Protein AF-0000000066070756 (afdb_homodimer)

Solvent-accessible surface area (backbone atoms only — not comparable to full-atom values): 64195 Å² total; per-residue (Å²): 118,47,70,47,94,26,40,27,36,36,36,75,38,71,83,49,89,42,40,27,37,40,35,33,30,82,46,12,38,65,76,23,54,91,57,69,54,12,52,45,41,47,48,52,62,68,34,62,69,79,60,70,85,28,34,50,68,54,70,49,67,43,58,51,22,30,37,39,36,25,20,44,32,84,90,62,39,43,61,67,54,24,48,50,47,56,48,52,41,48,29,56,95,73,32,76,57,58,79,76,59,65,69,57,51,53,35,50,37,40,20,34,34,26,36,47,51,45,38,50,40,63,65,57,62,61,37,61,70,47,29,66,66,66,43,34,40,62,48,59,33,48,60,70,52,67,81,41,48,69,60,48,52,51,48,52,31,54,53,51,69,61,58,31,8,59,35,31,39,33,39,26,29,70,84,49,72,65,54,50,50,53,45,46,60,43,61,46,65,35,45,62,59,70,92,70,89,79,80,81,82,78,69,87,60,55,29,31,35,34,33,33,73,36,58,39,43,31,41,36,34,41,38,71,81,41,71,50,41,53,53,45,50,53,52,43,37,73,42,26,55,60,41,49,70,50,74,56,91,84,44,32,23,46,29,44,49,26,75,48,68,66,61,46,52,32,39,74,52,40,40,23,38,78,75,74,82,81,61,76,86,71,80,63,80,88,65,53,67,66,56,51,53,48,48,43,37,76,36,65,83,56,82,60,61,67,51,60,50,46,61,60,42,60,73,40,80,55,35,58,58,47,43,41,49,35,46,51,51,20,61,74,69,41,34,28,34,34,41,39,58,37,81,63,90,60,65,33,80,45,62,42,90,83,63,51,70,27,30,75,44,56,57,68,71,77,61,66,83,85,52,71,52,80,39,68,61,84,75,50,57,52,47,69,86,40,76,47,77,40,41,56,84,42,63,57,37,62,62,51,49,49,51,29,60,75,66,69,35,58,73,45,76,50,68,65,25,37,36,38,47,43,32,68,44,72,67,54,48,49,54,46,70,67,21,67,50,31,49,50,42,52,59,72,36,50,48,64,47,50,60,51,54,54,48,28,42,72,76,42,80,54,50,61,66,58,51,55,54,36,70,78,39,67,85,68,86,70,81,81,63,91,67,86,82,84,77,58,78,61,38,77,33,68,35,29,27,84,46,37,21,35,32,36,40,42,38,39,94,83,48,46,72,64,54,52,53,48,50,44,50,53,38,30,67,69,24,48,22,58,57,64,49,73,39,56,65,48,89,43,31,35,36,38,37,29,48,20,90,43,36,66,60,53,47,54,51,48,55,69,72,34,76,34,24,36,37,36,39,26,39,63,42,96,59,74,39,62,80,61,61,75,82,78,86,80,84,77,84,124,117,46,69,47,96,25,41,29,36,37,36,75,38,69,82,49,90,43,39,29,36,40,36,33,30,81,46,11,38,66,76,24,55,92,59,68,54,11,52,45,42,49,48,53,61,68,34,63,69,80,58,70,86,29,35,51,70,54,70,49,68,44,57,51,21,30,36,39,37,24,21,44,33,86,91,62,40,44,61,66,54,24,49,51,46,57,48,52,42,46,28,55,95,74,30,76,57,58,80,77,58,65,70,58,50,52,36,49,35,40,20,33,34,26,36,48,52,44,39,48,37,61,65,58,62,61,38,62,68,47,30,65,66,66,44,34,39,62,48,60,34,48,60,69,54,68,80,41,49,69,59,48,52,52,49,51,30,54,53,50,68,61,59,32,7,59,36,32,40,34,39,24,28,72,82,48,71,66,55,50,50,55,44,45,59,43,62,45,66,34,44,61,59,70,91,70,88,80,80,81,82,76,69,86,59,55,28,30,34,34,32,35,73,36,57,38,40,32,40,35,34,40,38,72,80,42,71,51,41,53,52,43,50,52,53,44,38,72,44,27,55,60,41,49,71,50,74,56,91,86,43,32,24,46,28,44,50,26,76,46,68,67,62,45,51,32,40,76,51,38,39,23,40,76,73,73,82,82,62,77,86,70,80,62,82,89,65,54,68,67,57,50,51,48,47,46,37,76,35,66,82,58,82,60,62,67,52,60,51,48,58,52,45,66,70,64,51,68,39,58,58,52,45,42,50,37,46,52,51,18,60,74,69,44,32,27,35,32,41,38,58,37,81,64,91,61,66,33,81,44,63,42,92,83,63,51,67,27,31,78,41,58,58,70,72,78,60,65,84,83,53,71,52,79,41,68,60,85,76,52,56,52,46,69,86,42,77,47,78,41,40,57,84,41,67,59,35,61,61,52,49,48,52,28,60,76,67,69,34,57,72,44,77,51,69,64,25,37,35,37,48,44,35,68,44,72,68,53,48,50,53,48,70,68,22,67,51,33,48,50,41,51,60,71,39,52,48,64,46,49,60,50,51,52,48,28,42,72,74,40,81,52,48,63,67,59,54,55,52,36,71,78,37,70,85,71,83,69,81,82,60,92,66,87,83,84,77,57,51,78,38,76,32,66,34,29,27,85,47,36,23,36,32,36,40,40,38,39,96,82,48,46,71,64,54,51,52,49,49,43,51,55,37,30,67,69,26,48,21,58,57,64,50,73,40,58,65,47,89,44,32,35,36,38,38,28,48,20,90,43,34,67,60,50,48,55,51,48,55,70,72,35,76,30,25,35,36,36,39,24,38,63,41,96,60,74,40,61,81,62,62,75,81,81,87,78,84,77,84,126

Sequence (1180 aa):
MIVLSNGVRIFINSNMNKDIYLGIASFGFENDIGEILGIAHLLEHILISFDSSKFVANASTARKYMSFWCCSIKGKSNYIDSINTLISWFFNNNKLRDNFCLNDIKNHIKELENEYYFRNEVFHCMDVLTFLENGDLYNGGRIDMLNNLESVNNMLYNRMHKIIGPNIVIFVKELNKNCLMLIQNSFGTLPSCPMSFSFPNFSNIDGKIIMMPSPFYTVMIKVSLSISNVISIMCLFETYHLIDYETVGNDLYVTLSFVKESDYENFINGVSTLKFNNVPNYTVLSLCDDFLMNAYLCFPWLSNDINNYLSTVRYSQNMFKNLEEDIQNSILLKKYIVVYPHFSKTVFNKNDSQMHKIVILDCLNEIKEDQLPKLNVNLMKKQTKNEIFIKYNDSSLIKYIIFAIGYKNNILRGNEGVSIHHQFSSEDIKSILESDTFLKYSKSKPAAMYQYLLLSFFVSGYSIEDILLNRESTIKLLKQYNNKILFGKKSRYDITTKSNFVCGIIKNKNINNNVITNTMWELKKKGLIYSMEHTKIDKRIFYIFMFTIYPDEVFLYLSKKFLSHCLIVSKTGNIEDFSSMKKDVIIKLCMIVLSNGVRIFINSNMNKDIYLGIASFGFENDIGEILGIAHLLEHILISFDSSKFVANASTARKYMSFWCCSIKGKSNYIDSINTLISWFFNNNKLRDNFCLNDIKNHIKELENEYYFRNEVFHCMDVLTFLENGDLYNGGRIDMLNNLESVNNMLYNRMHKIIGPNIVIFVKELNKNCLMLIQNSFGTLPSCPMSFSFPNFSNIDGKIIMMPSPFYTVMIKVSLSISNVISIMCLFETYHLIDYETVGNDLYVTLSFVKESDYENFINGVSTLKFNNVPNYTVLSLCDDFLMNAYLCFPWLSNDINNYLSTVRYSQNMFKNLEEDIQNSILLKKYIVVYPHFSKTVFNKNDSQMHKIVILDCLNEIKEDQLPKLNVNLMKKQTKNEIFIKYNDSSLIKYIIFAIGYKNNILRGNEGVSIHHQFSSEDIKSILESDTFLKYSKSKPAAMYQYLLLSFFVSGYSIEDILLNRESTIKLLKQYNNKILFGKKSRYDITTKSNFVCGIIKNKNINNNVITNTMWELKKKGLIYSMEHTKIDKRIFYIFMFTIYPDEVFLYLSKKFLSHCLIVSKTGNIEDFSSMKKDVIIKLC

Nearest PDB structures (foldseek):
  7rje-assembly1_E  TM=6.281E-01  e=1.164E-07  Candida albicans SC5314
  4pg8-assembly1_B  TM=4.419E-01  e=5.306E-02  Staphylococcus aureus M1064
  7nlj-assembly1_A  TM=5.450E-01  e=8.658E-01  Setaria italica
  5zng-assembly1_A  TM=5.708E-01  e=1.203E+00  Oryza sativa Japonica Group
  6baj-assembly1_C  TM=4.382E-01  e=1.020E+00  Escherichia coli K-12

pLDDT: mean 87.33, std 10.78, range [34.59, 98.12]

Radius of gyration: 35.78 Å; Cα contacts (8 Å, |Δi|>4): 2204; chains: 2; bounding box: 71×109×94 Å

Structure (mmCIF, N/CA/C/O backbone):
data_AF-0000000066070756-model_v1
#
loop_
_entity.id
_entity.type
_entity.pdbx_description
1 polymer 'Probable metalloendopeptidase G1-type'
#
loop_
_atom_site.group_PDB
_atom_site.id
_atom_site.type_symbol
_atom_site.label_atom_id
_atom_site.label_alt_id
_atom_site.label_comp_id
_atom_site.label_asym_id
_atom_site.label_entity_id
_atom_site.label_seq_id
_atom_site.pdbx_PDB_ins_code
_atom_site.Cartn_x
_atom_site.Cartn_y
_atom_site.Cartn_z
_atom_site.occupancy
_atom_site.B_iso_or_equiv
_atom_site.auth_seq_id
_atom_site.auth_comp_id
_atom_site.auth_asym_id
_atom_site.auth_atom_id
_atom_site.pdbx_PDB_model_num
ATOM 1 N N . MET A 1 1 ? 19.891 42.125 18.812 1 83.81 1 MET A N 1
ATOM 2 C CA . MET A 1 1 ? 19.266 41.344 19.859 1 83.81 1 MET A CA 1
ATOM 3 C C . MET A 1 1 ? 19.516 41.969 21.234 1 83.81 1 MET A C 1
ATOM 5 O O . MET A 1 1 ? 20.625 42.406 21.516 1 83.81 1 MET A O 1
ATOM 9 N N . ILE A 1 2 ? 18.469 42.062 22 1 88.94 2 ILE A N 1
ATOM 10 C CA . ILE A 1 2 ? 18.531 42.531 23.375 1 88.94 2 ILE A CA 1
ATOM 11 C C . ILE A 1 2 ? 18.125 41.406 24.328 1 88.94 2 ILE A C 1
ATOM 13 O O . ILE A 1 2 ? 17.141 40.719 24.094 1 88.94 2 ILE A O 1
ATOM 17 N N . VAL A 1 3 ? 18.969 41.219 25.359 1 91.56 3 VAL A N 1
ATOM 18 C CA . VAL A 1 3 ? 18.625 40.25 26.391 1 91.56 3 VAL A CA 1
ATOM 19 C C . VAL A 1 3 ? 18.328 40.969 27.703 1 91.56 3 VAL A C 1
ATOM 21 O O . VAL A 1 3 ? 19.172 41.688 28.234 1 91.56 3 VAL A O 1
ATOM 24 N N . LEU A 1 4 ? 17.172 40.75 28.156 1 94.56 4 LEU A N 1
ATOM 25 C CA . LEU A 1 4 ? 16.797 41.375 29.438 1 94.56 4 LEU A CA 1
ATOM 26 C C . LEU A 1 4 ? 17.453 40.656 30.594 1 94.56 4 LEU A C 1
ATOM 28 O O . LEU A 1 4 ? 18 39.562 30.438 1 94.56 4 LEU A O 1
ATOM 32 N N . SER A 1 5 ? 17.344 41.188 31.781 1 93.12 5 SER A N 1
ATOM 33 C CA . SER A 1 5 ? 18.016 40.688 32.969 1 93.12 5 SER A CA 1
ATOM 34 C C . SER A 1 5 ? 17.469 39.312 33.375 1 93.12 5 SER A C 1
ATOM 36 O O . SER A 1 5 ? 18.188 38.5 33.938 1 93.12 5 SER A O 1
ATOM 38 N N . ASN A 1 6 ? 16.266 39.094 33.094 1 94.56 6 ASN A N 1
ATOM 39 C CA . ASN A 1 6 ? 15.664 37.812 33.469 1 94.56 6 ASN A CA 1
ATOM 40 C C . ASN A 1 6 ? 15.852 36.75 32.375 1 94.56 6 ASN A C 1
ATOM 42 O O . ASN A 1 6 ? 15.344 35.656 32.469 1 94.56 6 ASN A O 1
ATOM 46 N N . GLY A 1 7 ? 16.438 37.094 31.234 1 92.06 7 GLY A N 1
ATOM 47 C CA . GLY A 1 7 ? 16.781 36.125 30.219 1 92.06 7 GLY A CA 1
ATOM 48 C C . GLY A 1 7 ? 15.914 36.219 28.984 1 92.06 7 GLY A C 1
ATOM 49 O O . GLY A 1 7 ? 16.125 35.5 28 1 92.06 7 GLY A O 1
ATOM 50 N N . VAL A 1 8 ? 14.914 37.094 28.953 1 95.06 8 VAL A N 1
ATOM 51 C CA . VAL A 1 8 ? 14.07 37.281 27.781 1 95.06 8 VAL A CA 1
ATOM 52 C C . VAL A 1 8 ? 14.914 37.812 26.625 1 95.06 8 VAL A C 1
ATOM 54 O O . VAL A 1 8 ? 15.719 38.719 26.781 1 95.06 8 VAL A O 1
ATOM 57 N N . ARG A 1 9 ? 14.727 37.219 25.484 1 94.44 9 ARG A N 1
ATOM 58 C CA . ARG A 1 9 ? 15.469 37.656 24.312 1 94.44 9 ARG A CA 1
ATOM 59 C C . ARG A 1 9 ? 14.57 38.438 23.359 1 94.44 9 ARG A C 1
ATOM 61 O O . ARG A 1 9 ? 13.477 38 23 1 94.44 9 ARG A O 1
ATOM 68 N N . ILE A 1 10 ? 15.008 39.562 22.938 1 94.69 10 ILE A N 1
ATOM 69 C CA . ILE A 1 10 ? 14.266 40.438 22.031 1 94.69 10 ILE A CA 1
ATOM 70 C C . ILE A 1 10 ? 15.062 40.656 20.75 1 94.69 10 ILE A C 1
ATOM 72 O O . ILE A 1 10 ? 16.219 41.094 20.797 1 94.69 10 ILE A O 1
ATOM 76 N N . PHE A 1 11 ? 14.469 40.281 19.672 1 92.31 11 PHE A N 1
ATOM 77 C CA . PHE A 1 11 ? 15.07 40.5 18.359 1 92.31 11 PHE A CA 1
ATOM 78 C C . PHE A 1 11 ? 14.32 41.562 17.594 1 92.31 11 PHE A C 1
ATOM 80 O O . PHE A 1 11 ? 13.094 41.656 17.656 1 92.31 11 PHE A O 1
ATOM 87 N N . ILE A 1 12 ? 15.039 42.406 16.906 1 92.31 12 ILE A N 1
ATOM 88 C CA . ILE A 1 12 ? 14.438 43.406 16.031 1 92.31 12 ILE A CA 1
ATOM 89 C C . ILE A 1 12 ? 14.484 42.906 14.586 1 92.31 12 ILE A C 1
ATOM 91 O O . ILE A 1 12 ? 15.562 42.625 14.062 1 92.31 12 ILE A O 1
ATOM 95 N N . ASN A 1 13 ? 13.367 42.719 14.062 1 89.88 13 ASN A N 1
ATOM 96 C CA . ASN A 1 13 ? 13.242 42.312 12.656 1 89.88 13 ASN A CA 1
ATOM 97 C C . ASN A 1 13 ? 12.336 43.281 11.883 1 89.88 13 ASN A C 1
ATOM 99 O O . ASN A 1 13 ? 11.133 43.031 11.781 1 89.88 13 ASN A O 1
ATOM 103 N N . SER A 1 14 ? 12.852 44.156 11.156 1 87.88 14 SER A N 1
ATOM 104 C CA . SER A 1 14 ? 12.102 45.219 10.492 1 87.88 14 SER A CA 1
ATOM 105 C C . SER A 1 14 ? 11.398 44.719 9.242 1 87.88 14 SER A C 1
ATOM 107 O O . SER A 1 14 ? 10.477 45.344 8.734 1 87.88 14 SER A O 1
ATOM 109 N N . ASN A 1 15 ? 11.789 43.594 8.828 1 85.56 15 ASN A N 1
ATOM 110 C CA . ASN A 1 15 ? 11.234 43.062 7.59 1 85.56 15 ASN A CA 1
ATOM 111 C C . ASN A 1 15 ? 10.023 42.188 7.852 1 85.56 15 ASN A C 1
ATOM 113 O O . ASN A 1 15 ? 9.367 41.719 6.91 1 85.56 15 ASN A O 1
ATOM 117 N N . MET A 1 16 ? 9.789 41.938 9.07 1 89.69 16 MET A N 1
ATOM 118 C CA . MET A 1 16 ? 8.68 41.062 9.383 1 89.69 16 MET A CA 1
ATOM 119 C C . MET A 1 16 ? 7.34 41.75 9.133 1 89.69 16 MET A C 1
ATOM 121 O O . MET A 1 16 ? 7.227 42.969 9.289 1 89.69 16 MET A O 1
ATOM 125 N N . ASN A 1 17 ? 6.359 40.969 8.703 1 87.25 17 ASN A N 1
ATOM 126 C CA . ASN A 1 17 ? 5.02 41.5 8.477 1 87.25 17 ASN A CA 1
ATOM 127 C C . ASN A 1 17 ? 4.23 41.594 9.781 1 87.25 17 ASN A C 1
ATOM 129 O O . ASN A 1 17 ? 3.219 42.312 9.852 1 87.25 17 ASN A O 1
ATOM 133 N N . LYS A 1 18 ? 4.691 41.062 10.828 1 95 18 LYS A N 1
ATOM 134 C CA . LYS A 1 18 ? 4.102 41.094 12.156 1 95 18 LYS A CA 1
ATOM 135 C C . LYS A 1 18 ? 4.672 42.25 12.984 1 95 18 LYS A C 1
ATOM 137 O O . LYS A 1 18 ? 5.852 42.594 12.852 1 95 18 LYS A O 1
ATOM 142 N N . ASP A 1 19 ? 3.85 42.844 13.734 1 96.81 19 ASP A N 1
ATOM 143 C CA . ASP A 1 19 ? 4.359 43.906 14.586 1 96.81 19 ASP A CA 1
ATOM 144 C C . ASP A 1 19 ? 5.125 43.344 15.781 1 96.81 19 ASP A C 1
ATOM 146 O O . ASP A 1 19 ? 6.133 43.906 16.203 1 96.81 19 ASP A O 1
ATOM 150 N N . ILE A 1 20 ? 4.602 42.25 16.312 1 97.25 20 ILE A N 1
ATOM 151 C CA . ILE A 1 20 ? 5.242 41.562 17.422 1 97.25 20 ILE A CA 1
ATOM 152 C C . ILE A 1 20 ? 5.012 40.031 17.281 1 97.25 20 ILE A C 1
ATOM 154 O O . ILE A 1 20 ? 3.941 39.625 16.844 1 97.25 20 ILE A O 1
ATOM 158 N N . TYR A 1 21 ? 6.008 39.312 17.562 1 97.88 21 TYR A N 1
ATOM 159 C CA . TYR A 1 21 ? 5.992 37.844 17.531 1 97.88 21 TYR A CA 1
ATOM 160 C C . TYR A 1 21 ? 6.648 37.25 18.766 1 97.88 21 TYR A C 1
ATOM 162 O O . TYR A 1 21 ? 7.848 37.438 19 1 97.88 21 TYR A O 1
ATOM 170 N N . LEU A 1 22 ? 5.824 36.594 19.594 1 98.06 22 LEU A N 1
ATOM 171 C CA . LEU A 1 22 ? 6.273 36.031 20.859 1 98.06 22 LEU A CA 1
ATOM 172 C C . LEU A 1 22 ? 6.289 34.5 20.812 1 98.06 22 LEU A C 1
ATOM 174 O O . LEU A 1 22 ? 5.348 33.875 20.297 1 98.06 22 LEU A O 1
ATOM 178 N N . GLY A 1 23 ? 7.387 33.906 21.219 1 97.75 23 GLY A N 1
ATOM 179 C CA . GLY A 1 23 ? 7.473 32.469 21.391 1 97.75 23 GLY A CA 1
ATOM 180 C C . GLY A 1 23 ? 7.887 32.062 22.781 1 97.75 23 GLY A C 1
ATOM 181 O O . GLY A 1 23 ? 8.641 32.75 23.453 1 97.75 23 GLY A O 1
ATOM 182 N N . ILE A 1 24 ? 7.379 30.953 23.234 1 96.5 24 ILE A N 1
ATOM 183 C CA . ILE A 1 24 ? 7.73 30.359 24.531 1 96.5 24 ILE A CA 1
ATOM 184 C C . ILE A 1 24 ? 8.297 28.953 24.312 1 96.5 24 ILE A C 1
ATOM 186 O O . ILE A 1 24 ? 7.559 28.031 23.969 1 96.5 24 ILE A O 1
ATOM 190 N N . ALA A 1 25 ? 9.547 28.75 24.578 1 93.31 25 ALA A N 1
ATOM 191 C CA . ALA A 1 25 ? 10.203 27.453 24.438 1 93.31 25 ALA A CA 1
ATOM 192 C C . ALA A 1 25 ? 9.781 26.5 25.562 1 93.31 25 ALA A C 1
ATOM 194 O O . ALA A 1 25 ? 9.406 26.953 26.656 1 93.31 25 ALA A O 1
ATOM 195 N N . SER A 1 26 ? 9.797 25.172 25.297 1 89.69 26 SER A N 1
ATOM 196 C CA . SER A 1 26 ? 9.492 24.109 26.25 1 89.69 26 SER A CA 1
ATOM 197 C C . SER A 1 26 ? 8.086 24.266 26.828 1 89.69 26 SER A C 1
ATOM 199 O O . SER A 1 26 ? 7.875 24.109 28.031 1 89.69 26 SER A O 1
ATOM 201 N N . PHE A 1 27 ? 7.219 24.656 25.969 1 92.25 27 PHE A N 1
ATOM 202 C CA . PHE A 1 27 ? 5.867 24.984 26.406 1 92.25 27 PHE A CA 1
ATOM 203 C C . PHE A 1 27 ? 4.836 24.312 25.5 1 92.25 27 PHE A C 1
ATOM 205 O O . PHE A 1 27 ? 3.666 24.703 25.484 1 92.25 27 PHE A O 1
ATOM 212 N N . GLY A 1 28 ? 5.246 23.328 24.734 1 91.12 28 GLY A N 1
ATOM 213 C CA . GLY A 1 28 ? 4.383 22.641 23.781 1 91.12 28 GLY A CA 1
ATOM 214 C C . GLY A 1 28 ? 3.678 21.438 24.375 1 91.12 28 GLY A C 1
ATOM 215 O O . GLY A 1 28 ? 3.609 21.297 25.609 1 91.12 28 GLY A O 1
ATOM 216 N N . PHE A 1 29 ? 3.107 20.547 23.594 1 89 29 PHE A N 1
ATOM 217 C CA . PHE A 1 29 ? 2.254 19.453 24.016 1 89 29 PHE A CA 1
ATOM 218 C C . PHE A 1 29 ? 3.072 18.375 24.719 1 89 29 PHE A C 1
ATOM 220 O O . PHE A 1 29 ? 2.529 17.578 25.484 1 89 29 PHE A O 1
ATOM 227 N N . GLU A 1 30 ? 4.363 18.344 24.391 1 86.31 30 GLU A N 1
ATOM 228 C CA . GLU A 1 30 ? 5.188 17.312 25 1 86.31 30 GLU A CA 1
ATOM 229 C C . GLU A 1 30 ? 5.129 17.375 26.531 1 86.31 30 GLU A C 1
ATOM 231 O O . GLU A 1 30 ? 5.328 16.375 27.219 1 86.31 30 GLU A O 1
ATOM 236 N N . ASN A 1 31 ? 4.766 18.547 26.984 1 86.69 31 ASN A N 1
ATOM 237 C CA . ASN A 1 31 ? 4.684 18.766 28.422 1 86.69 31 ASN A CA 1
ATOM 238 C C . ASN A 1 31 ? 3.404 18.172 29 1 86.69 31 ASN A C 1
ATOM 240 O O . ASN A 1 31 ? 3.275 18.031 30.219 1 86.69 31 ASN A O 1
ATOM 244 N N . ASP A 1 32 ? 2.484 17.781 28.156 1 89.69 32 ASP A N 1
ATOM 245 C CA . ASP A 1 32 ? 1.194 17.266 28.609 1 89.69 32 ASP A CA 1
ATOM 246 C C . ASP A 1 32 ? 1.226 15.742 28.719 1 89.69 32 ASP A C 1
ATOM 248 O O . ASP A 1 32 ? 0.302 15.141 29.266 1 89.69 32 ASP A O 1
ATOM 252 N N . ILE A 1 33 ? 2.273 15.156 28.219 1 86 33 ILE A N 1
ATOM 253 C CA . ILE A 1 33 ? 2.342 13.695 28.188 1 86 33 ILE A CA 1
ATOM 254 C C . ILE A 1 33 ? 2.256 13.148 29.609 1 86 33 ILE A C 1
ATOM 256 O O . ILE A 1 33 ? 2.945 13.633 30.516 1 86 33 ILE A O 1
ATOM 260 N N . GLY A 1 34 ? 1.432 12.125 29.812 1 82.81 34 GLY A N 1
ATOM 261 C CA . GLY A 1 34 ? 1.237 11.531 31.125 1 82.81 34 GLY A CA 1
ATOM 262 C C . GLY A 1 34 ? 0.11 12.172 31.922 1 82.81 34 GLY A C 1
ATOM 263 O O . GLY A 1 34 ? -0.287 11.672 32.969 1 82.81 34 GLY A O 1
ATOM 264 N N . GLU A 1 35 ? -0.363 13.297 31.453 1 87.5 35 GLU A N 1
ATOM 265 C CA . GLU A 1 35 ? -1.505 13.992 32.031 1 87.5 35 GLU A CA 1
ATOM 266 C C . GLU A 1 35 ? -2.635 14.148 31.016 1 87.5 35 GLU A C 1
ATOM 268 O O . GLU A 1 35 ? -2.783 13.32 30.125 1 87.5 35 GLU A O 1
ATOM 273 N N . ILE A 1 36 ? -3.457 15.102 31.297 1 90.12 36 ILE A N 1
ATOM 274 C CA . ILE A 1 36 ? -4.5 15.383 30.312 1 90.12 36 ILE A CA 1
ATOM 275 C C . ILE A 1 36 ? -3.887 16.062 29.094 1 90.12 36 ILE A C 1
ATOM 277 O O . ILE A 1 36 ? -3.27 17.125 29.203 1 90.12 36 ILE A O 1
ATOM 281 N N . LEU A 1 37 ? -4.07 15.484 28 1 89.56 37 LEU A N 1
ATOM 282 C CA . LEU A 1 37 ? -3.479 16 26.766 1 89.56 37 LEU A CA 1
ATOM 283 C C . LEU A 1 37 ? -4.242 17.219 26.266 1 89.56 37 LEU A C 1
ATOM 285 O O . LEU A 1 37 ? -5.461 17.297 26.438 1 89.56 37 LEU A O 1
ATOM 289 N N . GLY A 1 38 ? -3.52 18.156 25.719 1 93.31 38 GLY A N 1
ATOM 290 C CA . GLY A 1 38 ? -4.145 19.281 25.031 1 93.31 38 GLY A CA 1
ATOM 291 C C . GLY A 1 38 ? -4.207 20.531 25.891 1 93.31 38 GLY A C 1
ATOM 292 O O . GLY A 1 38 ? -4.805 21.531 25.484 1 93.31 38 GLY A O 1
ATOM 293 N N . ILE A 1 39 ? -3.59 20.469 27.031 1 94.56 39 ILE A N 1
ATOM 294 C CA . ILE A 1 39 ? -3.627 21.609 27.938 1 94.56 39 ILE A CA 1
ATOM 295 C C . ILE A 1 39 ? -2.916 22.797 27.312 1 94.56 39 ILE A C 1
ATOM 297 O O . ILE A 1 39 ? -3.402 23.938 27.391 1 94.56 39 ILE A O 1
ATOM 301 N N . ALA A 1 40 ? -1.771 22.578 26.75 1 94.19 40 ALA A N 1
ATOM 302 C CA . ALA A 1 40 ? -1.03 23.641 26.078 1 94.19 40 ALA A CA 1
ATOM 303 C C . ALA A 1 40 ? -1.865 24.297 24.984 1 94.19 40 ALA A C 1
ATOM 305 O O . ALA A 1 40 ? -1.946 25.516 24.891 1 94.19 40 ALA A O 1
ATOM 306 N N . HIS A 1 41 ? -2.418 23.469 24.234 1 94.81 41 HIS A N 1
ATOM 307 C CA . HIS A 1 41 ? -3.24 23.953 23.125 1 94.81 41 HIS A CA 1
ATOM 308 C C . HIS A 1 41 ? -4.465 24.703 23.625 1 94.81 41 HIS A C 1
ATOM 310 O O . HIS A 1 41 ? -4.816 25.75 23.094 1 94.81 41 HIS A O 1
ATOM 316 N N . LEU A 1 42 ? -5.105 24.203 24.641 1 95.5 42 LEU A N 1
ATOM 317 C CA . LEU A 1 42 ? -6.246 24.875 25.266 1 95.5 42 LEU A CA 1
ATOM 318 C C . LEU A 1 42 ? -5.844 26.25 25.781 1 95.5 42 LEU A C 1
ATOM 320 O O . LEU A 1 42 ? -6.574 27.219 25.594 1 95.5 42 LEU A O 1
ATOM 324 N N . LEU A 1 43 ? -4.758 26.266 26.406 1 96 43 LEU A N 1
ATOM 325 C CA . LEU A 1 43 ? -4.258 27.531 26.938 1 96 43 LEU A CA 1
ATOM 326 C C . LEU A 1 43 ? -4.055 28.547 25.828 1 96 43 LEU A C 1
ATOM 328 O O . LEU A 1 43 ? -4.32 29.734 26.016 1 96 43 LEU A O 1
ATOM 332 N N . GLU A 1 44 ? -3.502 28.125 24.719 1 95.5 44 GLU A N 1
ATOM 333 C CA . GLU A 1 44 ? -3.33 28.984 23.547 1 95.5 44 GLU A CA 1
ATOM 334 C C . GLU A 1 44 ? -4.645 29.641 23.156 1 95.5 44 GLU A C 1
ATOM 336 O O . GLU A 1 44 ? -4.703 30.859 22.969 1 95.5 44 GLU A O 1
ATOM 341 N N . HIS A 1 45 ? -5.664 28.844 23.094 1 92 45 HIS A N 1
ATOM 342 C CA . HIS A 1 45 ? -6.98 29.359 22.734 1 92 45 HIS A CA 1
ATOM 343 C C . HIS A 1 45 ? -7.496 30.344 23.766 1 92 45 HIS A C 1
ATOM 345 O O . HIS A 1 45 ? -8.148 31.344 23.422 1 92 45 HIS A O 1
ATOM 351 N N . ILE A 1 46 ? -7.25 30.062 24.984 1 93.25 46 ILE A N 1
ATOM 352 C CA . ILE A 1 46 ? -7.758 30.891 26.078 1 93.25 46 ILE A CA 1
ATOM 353 C C . ILE A 1 46 ? -7.039 32.25 26.078 1 93.25 46 ILE A C 1
ATOM 355 O O . ILE A 1 46 ? -7.66 33.281 26.328 1 93.25 46 ILE A O 1
ATOM 359 N N . LEU A 1 47 ? -5.82 32.219 25.812 1 94.31 47 LEU A N 1
ATOM 360 C CA . LEU A 1 47 ? -4.996 33.406 26 1 94.31 47 LEU A CA 1
ATOM 361 C C . LEU A 1 47 ? -5.23 34.406 24.875 1 94.31 47 LEU A C 1
ATOM 363 O O . LEU A 1 47 ? -5.297 35.625 25.109 1 94.31 47 LEU A O 1
ATOM 367 N N . ILE A 1 48 ? -5.359 33.906 23.703 1 91.81 48 ILE A N 1
ATOM 368 C CA . ILE A 1 48 ? -5.41 34.812 22.578 1 91.81 48 ILE A CA 1
ATOM 369 C C . ILE A 1 48 ? -6.789 35.469 22.5 1 91.81 48 ILE A C 1
ATOM 371 O O . ILE A 1 48 ? -7.805 34.781 22.391 1 91.81 48 ILE A O 1
ATOM 375 N N . SER A 1 49 ? -6.883 36.75 22.688 1 87.56 49 SER A N 1
ATOM 376 C CA . SER A 1 49 ? -8.094 37.562 22.594 1 87.56 49 SER A CA 1
ATOM 377 C C . SER A 1 49 ? -7.793 38.938 22.016 1 87.56 49 SER A C 1
ATOM 379 O O . SER A 1 49 ? -6.988 39.688 22.578 1 87.56 49 SER A O 1
ATOM 381 N N . PHE A 1 50 ? -8.445 39.25 20.891 1 89.88 50 PHE A N 1
ATOM 382 C CA . PHE A 1 50 ? -8.164 40.531 20.281 1 89.88 50 PHE A CA 1
ATOM 383 C C . PHE A 1 50 ? -9.367 41.031 19.484 1 89.88 50 PHE A C 1
ATOM 385 O O . PHE A 1 50 ? -10.305 40.281 19.219 1 89.88 50 PHE A O 1
ATOM 392 N N . ASP A 1 51 ? -9.383 42.312 19.219 1 90.12 51 ASP A N 1
ATOM 393 C CA . ASP A 1 51 ? -10.375 42.938 18.344 1 90.12 51 ASP A CA 1
ATOM 394 C C . ASP A 1 51 ? -10.008 42.719 16.875 1 90.12 51 ASP A C 1
ATOM 396 O O . ASP A 1 51 ? -9.109 43.406 16.359 1 90.12 51 ASP A O 1
ATOM 400 N N . SER A 1 52 ? -10.727 41.938 16.203 1 84.44 52 SER A N 1
ATOM 401 C CA . SER A 1 52 ? -10.398 41.562 14.836 1 84.44 52 SER A CA 1
ATOM 402 C C . SER A 1 52 ? -10.57 42.719 13.867 1 84.44 52 SER A C 1
ATOM 404 O O . SER A 1 52 ? -10.094 42.656 12.734 1 84.44 52 SER A O 1
ATOM 406 N N . SER A 1 53 ? -11.266 43.688 14.258 1 86.38 53 SER A N 1
ATOM 407 C CA . SER A 1 53 ? -11.406 44.875 13.406 1 86.38 53 SER A CA 1
ATOM 408 C C . SER A 1 53 ? -10.148 45.719 13.445 1 86.38 53 SER A C 1
ATOM 410 O O . SER A 1 53 ? -9.922 46.531 12.555 1 86.38 53 SER A O 1
ATOM 412 N N . LYS A 1 54 ? -9.336 45.5 14.406 1 92.69 54 LYS A N 1
ATOM 413 C CA . LYS A 1 54 ? -8.18 46.375 14.602 1 92.69 54 LYS A CA 1
ATOM 414 C C . LYS A 1 54 ? -6.879 45.625 14.367 1 92.69 54 LYS A C 1
ATOM 416 O O . LYS A 1 54 ? -5.84 46.219 14.094 1 92.69 54 LYS A O 1
ATOM 421 N N . PHE A 1 55 ? -6.992 44.344 14.562 1 93.25 55 PHE A N 1
ATOM 422 C CA . PHE A 1 55 ? -5.754 43.562 14.547 1 93.25 55 PHE A CA 1
ATOM 423 C C . PHE A 1 55 ? -5.93 42.281 13.75 1 93.25 55 PHE A C 1
ATOM 425 O O . PHE A 1 55 ? -7.051 41.812 13.57 1 93.25 55 PHE A O 1
ATOM 432 N N . VAL A 1 56 ? -4.793 41.75 13.227 1 90.94 56 VAL A N 1
ATOM 433 C CA . VAL A 1 56 ? -4.652 40.375 12.773 1 90.94 56 VAL A CA 1
ATOM 434 C C . VAL A 1 56 ? -3.707 39.625 13.703 1 90.94 56 VAL A C 1
ATOM 436 O O . VAL A 1 56 ? -2.613 40.094 14.008 1 90.94 56 VAL A O 1
ATOM 439 N N . ALA A 1 57 ? -4.164 38.562 14.211 1 93.31 57 ALA A N 1
ATOM 440 C CA . ALA A 1 57 ? -3.352 37.812 15.18 1 93.31 57 ALA A CA 1
ATOM 441 C C . ALA A 1 57 ? -3.553 36.312 15.039 1 93.31 57 ALA A C 1
ATOM 443 O O . ALA A 1 57 ? -4.531 35.875 14.438 1 93.31 57 ALA A O 1
ATOM 444 N N . ASN A 1 58 ? -2.613 35.594 15.508 1 92.56 58 ASN A N 1
ATOM 445 C CA . ASN A 1 58 ? -2.678 34.125 15.508 1 92.56 58 ASN A CA 1
ATOM 446 C C . ASN A 1 58 ? -1.771 33.531 16.578 1 92.56 58 ASN A C 1
ATOM 448 O O . ASN A 1 58 ? -0.921 34.219 17.141 1 92.56 58 ASN A O 1
ATOM 452 N N . ALA A 1 59 ? -2.072 32.375 16.938 1 94.38 59 ALA A N 1
ATOM 453 C CA . ALA A 1 59 ? -1.249 31.594 17.844 1 94.38 59 ALA A CA 1
ATOM 454 C C . ALA A 1 59 ? -1.093 30.156 17.359 1 94.38 59 ALA A C 1
ATOM 456 O O . ALA A 1 59 ? -1.904 29.672 16.562 1 94.38 59 ALA A O 1
ATOM 457 N N . SER A 1 60 ? -0.042 29.578 17.766 1 93.12 60 SER A N 1
ATOM 458 C CA . SER A 1 60 ? 0.207 28.188 17.375 1 93.12 60 SER A CA 1
ATOM 459 C C . SER A 1 60 ? 0.884 27.406 18.5 1 93.12 60 SER A C 1
ATOM 461 O O . SER A 1 60 ? 1.701 27.953 19.234 1 93.12 60 SER A O 1
ATOM 463 N N . THR A 1 61 ? 0.448 26.203 18.609 1 93.62 61 THR A N 1
ATOM 464 C CA . THR A 1 61 ? 1.069 25.281 19.562 1 93.62 61 THR A CA 1
ATOM 465 C C . THR A 1 61 ? 1.717 24.109 18.844 1 93.62 61 THR A C 1
ATOM 467 O O . THR A 1 61 ? 1.084 23.469 18 1 93.62 61 THR A O 1
ATOM 470 N N . ALA A 1 62 ? 2.924 23.906 19.094 1 91.81 62 ALA A N 1
ATOM 471 C CA . ALA A 1 62 ? 3.668 22.781 18.547 1 91.81 62 ALA A CA 1
ATOM 472 C C . ALA A 1 62 ? 4.094 21.812 19.656 1 91.81 62 ALA A C 1
ATOM 474 O O . ALA A 1 62 ? 3.645 21.938 20.797 1 91.81 62 ALA A O 1
ATOM 475 N N . ARG A 1 63 ? 4.852 20.859 19.297 1 90 63 ARG A N 1
ATOM 476 C CA . ARG A 1 63 ? 5.281 19.844 20.266 1 90 63 ARG A CA 1
ATOM 477 C C . ARG A 1 63 ? 6.148 20.469 21.359 1 90 63 ARG A C 1
ATOM 479 O O . ARG A 1 63 ? 5.957 20.188 22.547 1 90 63 ARG A O 1
ATOM 486 N N . LYS A 1 64 ? 7.023 21.422 20.938 1 90 64 LYS A N 1
ATOM 487 C CA . LYS A 1 64 ? 8.047 21.891 21.875 1 90 64 LYS A CA 1
ATOM 488 C C . LYS A 1 64 ? 7.75 23.312 22.344 1 90 64 LYS A C 1
ATOM 490 O O . LYS A 1 64 ? 8.305 23.766 23.344 1 90 64 LYS A O 1
ATOM 495 N N . TYR A 1 65 ? 6.91 23.969 21.656 1 93.69 65 TYR A N 1
ATOM 496 C CA . TYR A 1 65 ? 6.801 25.391 21.953 1 93.69 65 TYR A CA 1
ATOM 497 C C . TYR A 1 65 ? 5.398 25.906 21.656 1 93.69 65 TYR A C 1
ATOM 499 O O . TYR A 1 65 ? 4.551 25.156 21.156 1 93.69 65 TYR A O 1
ATOM 507 N N . MET A 1 66 ? 5.156 27.062 22.016 1 96 66 MET A N 1
ATOM 508 C CA . MET A 1 66 ? 3.961 27.844 21.719 1 96 66 MET A CA 1
ATOM 509 C C . MET A 1 66 ? 4.336 29.25 21.234 1 96 66 MET A C 1
ATOM 511 O O . MET A 1 66 ? 5.328 29.812 21.703 1 96 66 MET A O 1
ATOM 515 N N . SER A 1 67 ? 3.582 29.781 20.297 1 97.06 67 SER A N 1
ATOM 516 C CA . SER A 1 67 ? 3.924 31.109 19.797 1 97.06 67 SER A CA 1
ATOM 517 C C . SER A 1 67 ? 2.672 31.938 19.531 1 97.06 67 SER A C 1
ATOM 519 O O . SER A 1 67 ? 1.59 31.391 19.312 1 97.06 67 SER A O 1
ATOM 521 N N . PHE A 1 68 ? 2.838 33.281 19.625 1 97.62 68 PHE A N 1
ATOM 522 C CA . PHE A 1 68 ? 1.788 34.25 19.422 1 97.62 68 PHE A CA 1
ATOM 523 C C . PHE A 1 68 ? 2.297 35.438 18.594 1 97.62 68 PHE A C 1
ATOM 525 O O . PHE A 1 68 ? 3.443 35.875 18.75 1 97.62 68 PHE A O 1
ATOM 532 N N . TRP A 1 69 ? 1.461 35.938 17.719 1 97.56 69 TRP A N 1
ATOM 533 C CA . TRP A 1 69 ? 1.858 37.188 17.062 1 97.56 69 TRP A CA 1
ATOM 534 C C . TRP A 1 69 ? 0.654 38.094 16.828 1 97.56 69 TRP A C 1
ATOM 536 O O . TRP A 1 69 ? -0.49 37.625 16.859 1 97.56 69 TRP A O 1
ATOM 546 N N . CYS A 1 70 ? 0.857 39.312 16.734 1 97.25 70 CYS A N 1
ATOM 547 C CA . CYS A 1 70 ? -0.157 40.344 16.531 1 97.25 70 CYS A CA 1
ATOM 548 C C . CYS A 1 70 ? 0.331 41.406 15.57 1 97.25 70 CYS A C 1
ATOM 550 O O . CYS A 1 70 ? 1.512 41.75 15.57 1 97.25 70 CYS A O 1
ATOM 552 N N . CYS A 1 71 ? -0.54 41.812 14.734 1 96.44 71 CYS A N 1
ATOM 553 C CA . CYS A 1 71 ? -0.267 42.844 13.75 1 96.44 71 CYS A CA 1
ATOM 554 C C . CYS A 1 71 ? -1.41 43.844 13.688 1 96.44 71 CYS A C 1
ATOM 556 O O . CYS A 1 71 ? -2.578 43.469 13.633 1 96.44 71 CYS A O 1
ATOM 558 N N . SER A 1 72 ? -1.078 45.094 13.633 1 95.62 72 SER A N 1
ATOM 559 C CA . SER A 1 72 ? -2.084 46.156 13.547 1 95.62 72 SER A CA 1
ATOM 560 C C . SER A 1 72 ? -2.58 46.344 12.117 1 95.62 72 SER A C 1
ATOM 562 O O . SER A 1 72 ? -1.81 46.188 11.164 1 95.62 72 SER A O 1
ATOM 564 N N . ILE A 1 73 ? -3.828 46.5 12 1 92.62 73 ILE A N 1
ATOM 565 C CA . ILE A 1 73 ? -4.395 46.844 10.703 1 92.62 73 ILE A CA 1
ATOM 566 C C . ILE A 1 73 ? -4.207 48.344 10.438 1 92.62 73 ILE A C 1
ATOM 568 O O . ILE A 1 73 ? -4.57 49.188 11.281 1 92.62 73 ILE A O 1
ATOM 572 N N . LYS A 1 74 ? -3.777 48.688 9.281 1 90.94 74 LYS A N 1
ATOM 573 C CA . LYS A 1 74 ? -3.473 50.062 8.938 1 90.94 74 LYS A CA 1
ATOM 574 C C . LYS A 1 74 ? -4.711 50.969 9.055 1 90.94 74 LYS A C 1
ATOM 576 O O . LYS A 1 74 ? -5.77 50.625 8.508 1 90.94 74 LYS A O 1
ATOM 581 N N . GLY A 1 75 ? -4.609 52 9.711 1 91.06 75 GLY A N 1
ATOM 582 C CA . GLY A 1 75 ? -5.684 52.969 9.844 1 91.06 75 GLY A CA 1
ATOM 583 C C . GLY A 1 75 ? -6.598 52.688 11.016 1 91.06 75 GLY A C 1
ATOM 584 O O . GLY A 1 75 ? -7.395 53.531 11.406 1 91.06 75 GLY A O 1
ATOM 585 N N . LYS A 1 76 ? -6.52 51.562 11.578 1 92.38 76 LYS A N 1
ATOM 586 C CA . LYS A 1 76 ? -7.422 51.188 12.664 1 92.38 76 LYS A CA 1
ATOM 587 C C . LYS A 1 76 ? -6.672 51.125 13.992 1 92.38 76 LYS A C 1
ATOM 589 O O . LYS A 1 76 ? -7.262 51.312 15.055 1 92.38 76 LYS A O 1
ATOM 594 N N . SER A 1 77 ? -5.453 50.656 13.906 1 94.06 77 SER A N 1
ATOM 595 C CA . SER A 1 77 ? -4.578 50.562 15.07 1 94.06 77 SER A CA 1
ATOM 596 C C . SER A 1 77 ? -3.119 50.781 14.68 1 94.06 77 SER A C 1
ATOM 598 O O . SER A 1 77 ? -2.803 50.938 13.5 1 94.06 77 SER A O 1
ATOM 600 N N . ASN A 1 78 ? -2.275 50.906 15.703 1 93.5 78 ASN A N 1
ATOM 601 C CA . ASN A 1 78 ? -0.858 51.125 15.43 1 93.5 78 ASN A CA 1
ATOM 602 C C . ASN A 1 78 ? 0.005 50.031 16.062 1 93.5 78 ASN A C 1
ATOM 604 O O . ASN A 1 78 ? -0.51 49.156 16.719 1 93.5 78 ASN A O 1
ATOM 608 N N . TYR A 1 79 ? 1.24 50.219 15.797 1 93.31 79 TYR A N 1
ATOM 609 C CA . TYR A 1 79 ? 2.213 49.188 16.188 1 93.31 79 TYR A CA 1
ATOM 610 C C . TYR A 1 79 ? 2.271 49.062 17.703 1 93.31 79 TYR A C 1
ATOM 612 O O . TYR A 1 79 ? 2.361 47.938 18.234 1 93.31 79 TYR A O 1
ATOM 620 N N . ILE A 1 80 ? 2.186 50.031 18.453 1 95.31 80 ILE A N 1
ATOM 621 C CA . ILE A 1 80 ? 2.254 50 19.906 1 95.31 80 ILE A CA 1
ATOM 622 C C . ILE A 1 80 ? 0.995 49.344 20.469 1 95.31 80 ILE A C 1
ATOM 624 O O . ILE A 1 80 ? 1.054 48.625 21.469 1 95.31 80 ILE A O 1
ATOM 628 N N . ASP A 1 81 ? -0.109 49.562 19.781 1 96.75 81 ASP A N 1
ATOM 629 C CA . ASP A 1 81 ? -1.354 48.906 20.172 1 96.75 81 ASP A CA 1
ATOM 630 C C . ASP A 1 81 ? -1.241 47.375 20.047 1 96.75 81 ASP A C 1
ATOM 632 O O . ASP A 1 81 ? -1.794 46.656 20.875 1 96.75 81 ASP A O 1
ATOM 636 N N . SER A 1 82 ? -0.571 46.938 19.016 1 97.62 82 SER A N 1
ATOM 637 C CA . SER A 1 82 ? -0.366 45.531 18.828 1 97.62 82 SER A CA 1
ATOM 638 C C . SER A 1 82 ? 0.457 44.938 19.953 1 97.62 82 SER A C 1
ATOM 640 O O . SER A 1 82 ? 0.162 43.812 20.438 1 97.62 82 SER A O 1
ATOM 642 N N . ILE A 1 83 ? 1.482 45.562 20.344 1 97.12 83 ILE A N 1
ATOM 643 C CA . ILE A 1 83 ? 2.344 45.125 21.422 1 97.12 83 ILE A CA 1
ATOM 644 C C . ILE A 1 83 ? 1.543 45.031 22.734 1 97.12 83 ILE A C 1
ATOM 646 O O . ILE A 1 83 ? 1.606 44.031 23.453 1 97.12 83 ILE A O 1
ATOM 650 N N . ASN A 1 84 ? 0.759 46.094 22.938 1 96.56 84 ASN A N 1
ATOM 651 C CA . ASN A 1 84 ? -0.084 46.094 24.125 1 96.56 84 ASN A CA 1
ATOM 652 C C . ASN A 1 84 ? -1.103 44.969 24.109 1 96.56 84 ASN A C 1
ATOM 654 O O . ASN A 1 84 ? -1.377 44.375 25.156 1 96.56 84 ASN A O 1
ATOM 658 N N . THR A 1 85 ? -1.62 44.781 22.969 1 97.31 85 THR A N 1
ATOM 659 C CA . THR A 1 85 ? -2.607 43.719 22.844 1 97.31 85 THR A CA 1
ATOM 660 C C . THR A 1 85 ? -1.989 42.375 23.172 1 97.31 85 THR A C 1
ATOM 662 O O . THR A 1 85 ? -2.555 41.594 23.938 1 97.31 85 THR A O 1
ATOM 665 N N . LEU A 1 86 ? -0.861 42.094 22.609 1 98 86 LEU A N 1
ATOM 666 C CA . LEU A 1 86 ? -0.206 40.812 22.875 1 98 86 LEU A CA 1
ATOM 667 C C . LEU A 1 86 ? 0.15 40.656 24.344 1 98 86 LEU A C 1
ATOM 669 O O . LEU A 1 86 ? -0.044 39.594 24.938 1 98 86 LEU A O 1
ATOM 673 N N . ILE A 1 87 ? 0.654 41.719 24.953 1 97.44 87 ILE A N 1
ATOM 674 C CA . ILE A 1 87 ? 1.008 41.688 26.359 1 97.44 87 ILE A CA 1
ATOM 675 C C . ILE A 1 87 ? -0.236 41.406 27.203 1 97.44 87 ILE A C 1
ATOM 677 O O . ILE A 1 87 ? -0.175 40.656 28.188 1 97.44 87 ILE A O 1
ATOM 681 N N . SER A 1 88 ? -1.351 41.969 26.812 1 96.69 88 SER A N 1
ATOM 682 C CA . SER A 1 88 ? -2.596 41.781 27.562 1 96.69 88 SER A CA 1
ATOM 683 C C . SER A 1 88 ? -3.055 40.344 27.562 1 96.69 88 SER A C 1
ATOM 685 O O . SER A 1 88 ? -3.867 39.938 28.406 1 96.69 88 SER A O 1
ATOM 687 N N . TRP A 1 89 ? -2.588 39.562 26.656 1 96.94 89 TRP A N 1
ATOM 688 C CA . TRP A 1 89 ? -2.939 38.125 26.609 1 96.94 89 TRP A CA 1
ATOM 689 C C . TRP A 1 89 ? -2.332 37.375 27.797 1 96.94 89 TRP A C 1
ATOM 691 O O . TRP A 1 89 ? -2.875 36.375 28.25 1 96.94 89 TRP A O 1
ATOM 701 N N . PHE A 1 90 ? -1.243 37.875 28.328 1 97.38 90 PHE A N 1
ATOM 702 C CA . PHE A 1 90 ? -0.505 37.125 29.359 1 97.38 90 PHE A CA 1
ATOM 703 C C . PHE A 1 90 ? -0.576 37.875 30.688 1 97.38 90 PHE A C 1
ATOM 705 O O . PHE A 1 90 ? -0.416 37.281 31.75 1 97.38 90 PHE A O 1
ATOM 712 N N . PHE A 1 91 ? -0.787 39.156 30.562 1 96.62 91 PHE A N 1
ATOM 713 C CA . PHE A 1 91 ? -0.688 39.969 31.766 1 96.62 91 PHE A CA 1
ATOM 714 C C . PHE A 1 91 ? -1.932 40.844 31.953 1 96.62 91 PHE A C 1
ATOM 716 O O . PHE A 1 91 ? -2.471 41.375 30.969 1 96.62 91 PHE A O 1
ATOM 723 N N . ASN A 1 92 ? -2.418 40.844 33.125 1 90.88 92 ASN A N 1
ATOM 724 C CA . ASN A 1 92 ? -3.457 41.75 33.562 1 90.88 92 ASN A CA 1
ATOM 725 C C . ASN A 1 92 ? -2.971 42.625 34.719 1 90.88 92 ASN A C 1
ATOM 727 O O . ASN A 1 92 ? -2.637 42.125 35.781 1 90.88 92 ASN A O 1
ATOM 731 N N . ASN A 1 93 ? -2.984 43.938 34.562 1 88.25 93 ASN A N 1
ATOM 732 C CA . ASN A 1 93 ? -2.469 44.875 35.562 1 88.25 93 ASN A CA 1
ATOM 733 C C . ASN A 1 93 ? -1.064 44.469 36 1 88.25 93 ASN A C 1
ATOM 735 O O . ASN A 1 93 ? -0.81 44.344 37.219 1 88.25 93 ASN A O 1
ATOM 739 N N . ASN A 1 94 ? -0.189 44.094 35.062 1 83.94 94 ASN A N 1
ATOM 740 C CA . ASN A 1 94 ? 1.225 43.781 35.25 1 83.94 94 ASN A CA 1
ATOM 741 C C . ASN A 1 94 ? 1.419 42.5 36.031 1 83.94 94 ASN A C 1
ATOM 743 O O . ASN A 1 94 ? 2.5 42.25 36.562 1 83.94 94 ASN A O 1
ATOM 747 N N . LYS A 1 95 ? 0.372 41.75 36.125 1 91.5 95 LYS A N 1
ATOM 748 C CA . LYS A 1 95 ? 0.461 40.438 36.75 1 91.5 95 LYS A CA 1
ATOM 749 C C . LYS A 1 95 ? 0.123 39.344 35.719 1 91.5 95 LYS A C 1
ATOM 751 O O . LYS A 1 95 ? -0.775 39.5 34.906 1 91.5 95 LYS A O 1
ATOM 756 N N . LEU A 1 96 ? 0.87 38.281 35.906 1 94.62 96 LEU A N 1
ATOM 757 C CA . LEU A 1 96 ? 0.626 37.156 35.031 1 94.62 96 LEU A CA 1
ATOM 758 C C . LEU A 1 96 ? -0.792 36.625 35.188 1 94.62 96 LEU A C 1
ATOM 760 O O . LEU A 1 96 ? -1.256 36.438 36.344 1 94.62 96 LEU A O 1
ATOM 764 N N . ARG A 1 97 ? -1.443 36.438 34.062 1 94.12 97 ARG A N 1
ATOM 765 C CA . ARG A 1 97 ? -2.777 35.844 34.125 1 94.12 97 ARG A CA 1
ATOM 766 C C . ARG A 1 97 ? -2.713 34.375 34.531 1 94.12 97 ARG A C 1
ATOM 768 O O . ARG A 1 97 ? -2.002 33.562 33.938 1 94.12 97 ARG A O 1
ATOM 775 N N . ASP A 1 98 ? -3.385 33.969 35.625 1 92.06 98 ASP A N 1
ATOM 776 C CA . ASP A 1 98 ? -3.328 32.594 36.062 1 92.06 98 ASP A CA 1
ATOM 777 C C . ASP A 1 98 ? -4.707 32.094 36.5 1 92.06 98 ASP A C 1
ATOM 779 O O . ASP A 1 98 ? -4.832 31.016 37.094 1 92.06 98 ASP A O 1
ATOM 783 N N . ASN A 1 99 ? -5.691 32.938 36.312 1 91.62 99 ASN A N 1
ATOM 784 C CA . ASN A 1 99 ? -7.059 32.562 36.656 1 91.62 99 ASN A CA 1
ATOM 785 C C . ASN A 1 99 ? -7.988 32.688 35.438 1 91.62 99 ASN A C 1
ATOM 787 O O . ASN A 1 99 ? -8.023 33.719 34.781 1 91.62 99 ASN A O 1
ATOM 791 N N . PHE A 1 100 ? -8.688 31.609 35.219 1 92.06 100 PHE A N 1
ATOM 792 C CA . PHE A 1 100 ? -9.562 31.562 34.062 1 92.06 100 PHE A CA 1
ATOM 793 C C . PHE A 1 100 ? -10.969 31.125 34.469 1 92.06 100 PHE A C 1
ATOM 795 O O . PHE A 1 100 ? -11.133 30.266 35.344 1 92.06 100 PHE A O 1
ATOM 802 N N . CYS A 1 101 ? -11.891 31.734 33.812 1 90.81 101 CYS A N 1
ATOM 803 C CA . CYS A 1 101 ? -13.289 31.406 34.062 1 90.81 101 CYS A CA 1
ATOM 804 C C . CYS A 1 101 ? -13.641 30.031 33.531 1 90.81 101 CYS A C 1
ATOM 806 O O . CYS A 1 101 ? -13.359 29.734 32.375 1 90.81 101 CYS A O 1
ATOM 808 N N . LEU A 1 102 ? -14.305 29.234 34.312 1 92.19 102 LEU A N 1
ATOM 809 C CA . LEU A 1 102 ? -14.633 27.859 33.969 1 92.19 102 LEU A CA 1
ATOM 810 C C . LEU A 1 102 ? -15.539 27.812 32.75 1 92.19 102 LEU A C 1
ATOM 812 O O . LEU A 1 102 ? -15.43 26.922 31.906 1 92.19 102 LEU A O 1
ATOM 816 N N . ASN A 1 103 ? -16.438 28.766 32.719 1 87.75 103 ASN A N 1
ATOM 817 C CA . ASN A 1 103 ? -17.344 28.797 31.578 1 87.75 103 ASN A CA 1
ATOM 818 C C . ASN A 1 103 ? -16.594 29.062 30.281 1 87.75 103 ASN A C 1
ATOM 820 O O . ASN A 1 103 ? -16.938 28.5 29.234 1 87.75 103 ASN A O 1
ATOM 824 N N . ASP A 1 104 ? -15.68 29.875 30.375 1 88.44 104 ASP A N 1
ATOM 825 C CA . ASP A 1 104 ? -14.867 30.156 29.188 1 88.44 104 ASP A CA 1
ATOM 826 C C . ASP A 1 104 ? -14.039 28.938 28.797 1 88.44 104 ASP A C 1
ATOM 828 O O . ASP A 1 104 ? -13.883 28.641 27.609 1 88.44 104 ASP A O 1
ATOM 832 N N . ILE A 1 105 ? -13.531 28.234 29.797 1 93.38 105 ILE A N 1
ATOM 833 C CA . ILE A 1 105 ? -12.742 27.031 29.547 1 93.38 105 ILE A CA 1
ATOM 834 C C . ILE A 1 105 ? -13.586 26 28.812 1 93.38 105 ILE A C 1
ATOM 836 O O . ILE A 1 105 ? -13.117 25.391 27.844 1 93.38 105 ILE A O 1
ATOM 840 N N . LYS A 1 106 ? -14.781 25.875 29.172 1 92.19 106 LYS A N 1
ATOM 841 C CA . LYS A 1 106 ? -15.688 24.922 28.531 1 92.19 106 LYS A CA 1
ATOM 842 C C . LYS A 1 106 ? -15.891 25.25 27.062 1 92.19 106 LYS A C 1
ATOM 844 O O . LYS A 1 106 ? -15.875 24.359 26.219 1 92.19 106 LYS A O 1
ATOM 849 N N . ASN A 1 107 ? -16.109 26.516 26.828 1 87.88 107 ASN A N 1
ATOM 850 C CA . ASN A 1 107 ? -16.328 26.938 25.453 1 87.88 107 ASN A CA 1
ATOM 851 C C . ASN A 1 107 ? -15.086 26.703 24.594 1 87.88 107 ASN A C 1
ATOM 853 O O . ASN A 1 107 ? -15.195 26.312 23.438 1 87.88 107 ASN A O 1
ATOM 857 N N . HIS A 1 108 ? -14.016 26.969 25.172 1 91.81 108 HIS A N 1
ATOM 858 C CA . HIS A 1 108 ? -12.781 26.766 24.422 1 91.81 108 HIS A CA 1
ATOM 859 C C . HIS A 1 108 ? -12.516 25.281 24.172 1 91.81 108 HIS A C 1
ATOM 861 O O . HIS A 1 108 ? -11.961 24.922 23.141 1 91.81 108 HIS A O 1
ATOM 867 N N . ILE A 1 109 ? -12.922 24.438 25.062 1 93.5 109 ILE A N 1
ATOM 868 C CA . ILE A 1 109 ? -12.789 23 24.859 1 93.5 109 ILE A CA 1
ATOM 869 C C . ILE A 1 109 ? -13.664 22.562 23.688 1 93.5 109 ILE A C 1
ATOM 871 O O . ILE A 1 109 ? -13.258 21.734 22.875 1 93.5 109 ILE A O 1
ATOM 875 N N . LYS A 1 110 ? -14.781 23.125 23.578 1 89.69 110 LYS A N 1
ATOM 876 C CA . LYS A 1 110 ? -15.648 22.828 22.438 1 89.69 110 LYS A CA 1
ATOM 877 C C . LYS A 1 110 ? -15.023 23.297 21.125 1 89.69 110 LYS A C 1
ATOM 879 O O . LYS A 1 110 ? -15.141 22.625 20.094 1 89.69 110 LYS A O 1
ATOM 884 N N . GLU A 1 111 ? -14.438 24.438 21.219 1 90 111 GLU A N 1
ATOM 885 C CA . GLU A 1 111 ? -13.727 24.938 20.047 1 90 111 GLU A CA 1
ATOM 886 C C . GLU A 1 111 ? -12.602 23.984 19.641 1 90 111 GLU A C 1
ATOM 888 O O . GLU A 1 111 ? -12.391 23.734 18.453 1 90 111 GLU A O 1
ATOM 893 N N . LEU A 1 112 ? -11.945 23.469 20.609 1 92.62 112 LEU A N 1
ATOM 894 C CA . LEU A 1 112 ? -10.852 22.547 20.359 1 92.62 112 LEU A CA 1
ATOM 895 C C . LEU A 1 112 ? -11.352 21.297 19.641 1 92.62 112 LEU A C 1
ATOM 897 O O . LEU A 1 112 ? -10.656 20.75 18.781 1 92.62 112 LEU A O 1
ATOM 901 N N . GLU A 1 113 ? -12.477 20.875 20.016 1 92.75 113 GLU A N 1
ATOM 902 C CA . GLU A 1 113 ? -13.039 19.703 19.359 1 92.75 113 GLU A CA 1
ATOM 903 C C . GLU A 1 113 ? -13.32 19.969 17.891 1 92.75 113 GLU A C 1
ATOM 905 O O . GLU A 1 113 ? -13.086 19.094 17.031 1 92.75 113 GLU A O 1
ATOM 910 N N . ASN A 1 114 ? -13.805 21.109 17.594 1 91.5 114 ASN A N 1
ATOM 911 C CA . ASN A 1 114 ? -14.031 21.484 16.203 1 91.5 114 ASN A CA 1
ATOM 912 C C . ASN A 1 114 ? -12.719 21.609 15.438 1 91.5 114 ASN A C 1
ATOM 914 O O . ASN A 1 114 ? -12.656 21.312 14.242 1 91.5 114 ASN A O 1
ATOM 918 N N . GLU A 1 115 ? -11.758 22.062 16.125 1 92.12 115 GLU A N 1
ATOM 919 C CA . GLU A 1 115 ? -10.453 22.141 15.484 1 92.12 115 GLU A CA 1
ATOM 920 C C . GLU A 1 115 ? -9.914 20.75 15.18 1 92.12 115 GLU A C 1
ATOM 922 O O . GLU A 1 115 ? -9.359 20.516 14.102 1 92.12 115 GLU A O 1
ATOM 927 N N . TYR A 1 116 ? -10.055 19.938 16.156 1 91.5 116 TYR A N 1
ATOM 928 C CA . TYR A 1 116 ? -9.672 18.547 15.914 1 91.5 116 TYR A CA 1
ATOM 929 C C . TYR A 1 116 ? -10.375 18 14.68 1 91.5 116 TYR A C 1
ATOM 931 O O . TYR A 1 116 ? -9.742 17.375 13.82 1 91.5 116 TYR A O 1
ATOM 939 N N . TYR A 1 117 ? -11.617 18.219 14.641 1 90.31 117 TYR A N 1
ATOM 940 C CA . TYR A 1 117 ? -12.414 17.734 13.516 1 90.31 117 TYR A CA 1
ATOM 941 C C . TYR A 1 117 ? -11.914 18.312 12.195 1 90.31 117 TYR A C 1
ATOM 943 O O . TYR A 1 117 ? -11.703 17.578 11.234 1 90.31 117 TYR A O 1
ATOM 951 N N . PHE A 1 118 ? -11.68 19.547 12.242 1 88.56 118 PHE A N 1
ATOM 952 C CA . PHE A 1 118 ? -11.195 20.234 11.055 1 88.56 118 PHE A CA 1
ATOM 953 C C . PHE A 1 118 ? -9.844 19.672 10.609 1 88.56 118 PHE A C 1
ATOM 955 O O . PHE A 1 118 ? -9.664 19.328 9.445 1 88.56 118 PHE A O 1
ATOM 962 N N . ARG A 1 119 ? -8.93 19.578 11.477 1 87.81 119 ARG A N 1
ATOM 963 C CA . ARG A 1 119 ? -7.57 19.156 11.164 1 87.81 119 ARG A CA 1
ATOM 964 C C . ARG A 1 119 ? -7.543 17.703 10.695 1 87.81 119 ARG A C 1
ATOM 966 O O . ARG A 1 119 ? -6.777 17.344 9.797 1 87.81 119 ARG A O 1
ATOM 973 N N . ASN A 1 120 ? -8.328 16.953 11.297 1 84.94 120 ASN A N 1
ATOM 974 C CA . ASN A 1 120 ? -8.383 15.547 10.914 1 84.94 120 ASN A CA 1
ATOM 975 C C . ASN A 1 120 ? -9.008 15.375 9.531 1 84.94 120 ASN A C 1
ATOM 977 O O . ASN A 1 120 ? -8.602 14.492 8.766 1 84.94 120 ASN A O 1
ATOM 981 N N . GLU A 1 121 ? -9.961 16.203 9.266 1 83.31 121 GLU A N 1
ATOM 982 C CA . GLU A 1 121 ? -10.641 16.094 7.98 1 83.31 121 GLU A CA 1
ATOM 983 C C . GLU A 1 121 ? -9.758 16.625 6.852 1 83.31 121 GLU A C 1
ATOM 985 O O . GLU A 1 121 ? -9.773 16.078 5.742 1 83.31 121 GLU A O 1
ATOM 990 N N . VAL A 1 122 ? -8.961 17.547 7.211 1 79.12 122 VAL A N 1
ATOM 991 C CA . VAL A 1 122 ? -8.234 18.219 6.141 1 79.12 122 VAL A CA 1
ATOM 992 C C . VAL A 1 122 ? -6.82 17.641 6.043 1 79.12 122 VAL A C 1
ATOM 994 O O . VAL A 1 122 ? -6.289 17.469 4.941 1 79.12 122 VAL A O 1
ATOM 997 N N . PHE A 1 123 ? -6.055 17.359 7.098 1 75.44 123 PHE A N 1
ATOM 998 C CA . PHE A 1 123 ? -4.617 17.125 7.043 1 75.44 123 PHE A CA 1
ATOM 999 C C . PHE A 1 123 ? -4.277 15.758 7.645 1 75.44 123 PHE A C 1
ATOM 1001 O O . PHE A 1 123 ? -3.139 15.305 7.551 1 75.44 123 PHE A O 1
ATOM 1008 N N . HIS A 1 124 ? -5.039 14.93 8.117 1 77.88 124 HIS A N 1
ATOM 1009 C CA . HIS A 1 124 ? -4.637 13.789 8.922 1 77.88 124 HIS A CA 1
ATOM 1010 C C . HIS A 1 124 ? -3.637 14.203 10 1 77.88 124 HIS A C 1
ATOM 1012 O O . HIS A 1 124 ? -2.527 13.664 10.062 1 77.88 124 HIS A O 1
ATOM 1018 N N . CYS A 1 125 ? -3.92 15.055 10.805 1 82.12 125 CYS A N 1
ATOM 1019 C CA . CYS A 1 125 ? -2.996 15.617 11.781 1 82.12 125 CYS A CA 1
ATOM 1020 C C . CYS A 1 125 ? -2.602 14.578 12.82 1 82.12 125 CYS A C 1
ATOM 1022 O O . CYS A 1 125 ? -3.299 14.398 13.82 1 82.12 125 CYS A O 1
ATOM 1024 N N . MET A 1 126 ? -1.53 13.914 12.578 1 88.19 126 MET A N 1
ATOM 1025 C CA . MET A 1 126 ? -1.014 12.891 13.477 1 88.19 126 MET A CA 1
ATOM 1026 C C . MET A 1 126 ? 0.463 13.117 13.781 1 88.19 126 MET A C 1
ATOM 1028 O O . MET A 1 126 ? 1.244 13.43 12.883 1 88.19 126 MET A O 1
ATOM 1032 N N . ASP A 1 127 ? 0.785 13.133 15 1 91.5 127 ASP A N 1
ATOM 1033 C CA . ASP A 1 127 ? 2.168 13.273 15.445 1 91.5 127 ASP A CA 1
ATOM 1034 C C . ASP A 1 127 ? 2.713 11.938 15.953 1 91.5 127 ASP A C 1
ATOM 1036 O O . ASP A 1 127 ? 2.58 11.617 17.141 1 91.5 127 ASP A O 1
ATOM 1040 N N . VAL A 1 128 ? 3.441 11.336 15.148 1 91.94 128 VAL A N 1
ATOM 1041 C CA . VAL A 1 128 ? 3.895 9.984 15.438 1 91.94 128 VAL A CA 1
ATOM 1042 C C . VAL A 1 128 ? 4.996 10.016 16.5 1 91.94 128 VAL A C 1
ATOM 1044 O O . VAL A 1 128 ? 5.113 9.094 17.297 1 91.94 128 VAL A O 1
ATOM 1047 N N . LEU A 1 129 ? 5.781 11.055 16.469 1 92.62 129 LEU A N 1
ATOM 1048 C CA . LEU A 1 129 ? 6.887 11.141 17.422 1 92.62 129 LEU A CA 1
ATOM 1049 C C . LEU A 1 129 ? 6.363 11.242 18.844 1 92.62 129 LEU A C 1
ATOM 1051 O O . LEU A 1 129 ? 6.855 10.547 19.75 1 92.62 129 LEU A O 1
ATOM 1055 N N . THR A 1 130 ? 5.375 12.023 19.031 1 90.81 130 THR A N 1
ATOM 1056 C CA . THR A 1 130 ? 4.766 12.117 20.344 1 90.81 130 THR A CA 1
ATOM 1057 C C . THR A 1 130 ? 4.117 10.797 20.75 1 90.81 130 THR A C 1
ATOM 1059 O O . THR A 1 130 ? 4.152 10.406 21.906 1 90.81 130 THR A O 1
ATOM 1062 N N . PHE A 1 131 ? 3.523 10.117 19.812 1 92.69 131 PHE A N 1
ATOM 1063 C CA . PHE A 1 131 ? 2.893 8.828 20.062 1 92.69 131 PHE A CA 1
ATOM 1064 C C . PHE A 1 131 ? 3.92 7.805 20.547 1 92.69 131 PHE A C 1
ATOM 1066 O O . PHE A 1 131 ? 3.662 7.055 21.484 1 92.69 131 PHE A O 1
ATOM 1073 N N . LEU A 1 132 ? 5.051 7.832 19.906 1 92.62 132 LEU A N 1
ATOM 1074 C CA . LEU A 1 132 ? 6.109 6.895 20.266 1 92.62 132 LEU A CA 1
ATOM 1075 C C . LEU A 1 132 ? 6.672 7.215 21.641 1 92.62 132 LEU A C 1
ATOM 1077 O O . LEU A 1 132 ? 7.246 6.344 22.297 1 92.62 132 LEU A O 1
ATOM 1081 N N . GLU A 1 133 ? 6.469 8.461 22.125 1 88.38 133 GLU A N 1
ATOM 1082 C CA . GLU A 1 133 ? 6.887 8.883 23.469 1 88.38 133 GLU A CA 1
ATOM 1083 C C . GLU A 1 133 ? 5.773 8.68 24.484 1 88.38 133 GLU A C 1
ATOM 1085 O O . GLU A 1 133 ? 5.781 9.297 25.547 1 88.38 133 GLU A O 1
ATOM 1090 N N . ASN A 1 134 ? 4.754 7.926 24.078 1 86.56 134 ASN A N 1
ATOM 1091 C CA . ASN A 1 134 ? 3.66 7.512 24.953 1 86.56 134 ASN A CA 1
ATOM 1092 C C . ASN A 1 134 ? 2.574 8.578 25.031 1 86.56 134 ASN A C 1
ATOM 1094 O O . ASN A 1 134 ? 1.779 8.594 25.969 1 86.56 134 ASN A O 1
ATOM 1098 N N . GLY A 1 135 ? 2.615 9.516 24.141 1 88.88 135 GLY A N 1
ATOM 1099 C CA . GLY A 1 135 ? 1.472 10.391 23.938 1 88.88 135 GLY A CA 1
ATOM 1100 C C . GLY A 1 135 ? 0.422 9.812 23.016 1 88.88 135 GLY A C 1
ATOM 1101 O O . GLY A 1 135 ? 0.219 8.594 22.984 1 88.88 135 GLY A O 1
ATOM 1102 N N . ASP A 1 136 ? -0.3 10.664 22.375 1 91.62 136 ASP A N 1
ATOM 1103 C CA . ASP A 1 136 ? -1.275 10.234 21.375 1 91.62 136 ASP A CA 1
ATOM 1104 C C . ASP A 1 136 ? -0.89 10.727 19.984 1 91.62 136 ASP A C 1
ATOM 1106 O O . ASP A 1 136 ? 0.059 11.5 19.828 1 91.62 136 ASP A O 1
ATOM 1110 N N . LEU A 1 137 ? -1.596 10.258 19.031 1 91.75 137 LEU A N 1
ATOM 1111 C CA . LEU A 1 137 ? -1.353 10.719 17.656 1 91.75 137 LEU A CA 1
ATOM 1112 C C . LEU A 1 137 ? -1.817 12.164 17.484 1 91.75 137 LEU A C 1
ATOM 1114 O O . LEU A 1 137 ? -1.252 12.914 16.688 1 91.75 137 LEU A O 1
ATOM 1118 N N . TYR A 1 138 ? -2.871 12.508 18.125 1 91.69 138 TYR A N 1
ATOM 1119 C CA . TYR A 1 138 ? -3.307 13.891 18.219 1 91.69 138 TYR A CA 1
ATOM 1120 C C . TYR A 1 138 ? -3.266 14.383 19.672 1 91.69 138 TYR A C 1
ATOM 1122 O O . TYR A 1 138 ? -3.912 13.805 20.547 1 91.69 138 TYR A O 1
ATOM 1130 N N . ASN A 1 139 ? -2.602 15.531 19.828 1 89.69 139 ASN A N 1
ATOM 1131 C CA . ASN A 1 139 ? -2.35 15.969 21.203 1 89.69 139 ASN A CA 1
ATOM 1132 C C . ASN A 1 139 ? -2.943 17.344 21.469 1 89.69 139 ASN A C 1
ATOM 1134 O O . ASN A 1 139 ? -2.6 18 22.469 1 89.69 139 ASN A O 1
ATOM 1138 N N . GLY A 1 140 ? -3.818 17.828 20.562 1 89.69 140 GLY A N 1
ATOM 1139 C CA . GLY A 1 140 ? -4.379 19.156 20.672 1 89.69 140 GLY A CA 1
ATOM 1140 C C . GLY A 1 140 ? -5.555 19.25 21.625 1 89.69 140 GLY A C 1
ATOM 1141 O O . GLY A 1 140 ? -6.152 20.312 21.797 1 89.69 140 GLY A O 1
ATOM 1142 N N . GLY A 1 141 ? -5.895 18.125 22.359 1 90.12 141 GLY A N 1
ATOM 1143 C CA . GLY A 1 141 ? -7.023 18.109 23.281 1 90.12 141 GLY A CA 1
ATOM 1144 C C . GLY A 1 141 ? -8.32 17.672 22.625 1 90.12 141 GLY A C 1
ATOM 1145 O O . GLY A 1 141 ? -8.516 17.859 21.422 1 90.12 141 GLY A O 1
ATOM 1146 N N . ARG A 1 142 ? -9.148 17.125 23.453 1 90.94 142 ARG A N 1
ATOM 1147 C CA . ARG A 1 142 ? -10.43 16.594 23.016 1 90.94 142 ARG A CA 1
ATOM 1148 C C . ARG A 1 142 ? -11.562 17.016 23.938 1 90.94 142 ARG A C 1
ATOM 1150 O O . ARG A 1 142 ? -11.312 17.609 25 1 90.94 142 ARG A O 1
ATOM 1157 N N . ILE A 1 143 ? -12.711 16.656 23.516 1 91 143 ILE A N 1
ATOM 1158 C CA . ILE A 1 143 ? -13.922 17.062 24.219 1 91 143 ILE A CA 1
ATOM 1159 C C . ILE A 1 143 ? -13.977 16.375 25.594 1 91 143 ILE A C 1
ATOM 1161 O O . ILE A 1 143 ? -14.641 16.875 26.516 1 91 143 ILE A O 1
ATOM 1165 N N . ASP A 1 144 ? -13.266 15.312 25.766 1 90.69 144 ASP A N 1
ATOM 1166 C CA . ASP A 1 144 ? -13.297 14.547 27.016 1 90.69 144 ASP A CA 1
ATOM 1167 C C . ASP A 1 144 ? -12.656 15.328 28.156 1 90.69 144 ASP A C 1
ATOM 1169 O O . ASP A 1 144 ? -12.828 14.984 29.328 1 90.69 144 ASP A O 1
ATOM 1173 N N . MET A 1 145 ? -11.961 16.406 27.812 1 93.81 145 MET A N 1
ATOM 1174 C CA . MET A 1 145 ? -11.422 17.297 28.828 1 93.81 145 MET A CA 1
ATOM 1175 C C . MET A 1 145 ? -12.539 17.844 29.719 1 93.81 145 MET A C 1
ATOM 1177 O O . MET A 1 145 ? -12.297 18.203 30.875 1 93.81 145 MET A O 1
ATOM 1181 N N . LEU A 1 146 ? -13.727 17.859 29.219 1 93.38 146 LEU A N 1
ATOM 1182 C CA . LEU A 1 146 ? -14.875 18.391 29.953 1 93.38 146 LEU A CA 1
ATOM 1183 C C . LEU A 1 146 ? -15.18 17.516 31.172 1 93.38 146 LEU A C 1
ATOM 1185 O O . LEU A 1 146 ? -15.766 18 32.156 1 93.38 146 LEU A O 1
ATOM 1189 N N . ASN A 1 147 ? -14.773 16.266 31.078 1 93.06 147 ASN A N 1
ATOM 1190 C CA . ASN A 1 147 ? -15.031 15.336 32.188 1 93.06 147 ASN A CA 1
ATOM 1191 C C . ASN A 1 147 ? -14.172 15.656 33.375 1 93.06 147 ASN A C 1
ATOM 1193 O O . ASN A 1 147 ? -14.469 15.219 34.5 1 93.06 147 ASN A O 1
ATOM 1197 N N . ASN A 1 148 ? -13.125 16.438 33.25 1 93.25 148 ASN A N 1
ATOM 1198 C CA . ASN A 1 148 ? -12.195 16.766 34.312 1 93.25 148 ASN A CA 1
ATOM 1199 C C . ASN A 1 148 ? -11.898 18.266 34.344 1 93.25 148 ASN A C 1
ATOM 1201 O O . ASN A 1 148 ? -10.734 18.672 34.344 1 93.25 148 ASN A O 1
ATOM 1205 N N . LEU A 1 149 ? -12.883 19.047 34.406 1 93.94 149 LEU A N 1
ATOM 1206 C CA . LEU A 1 149 ? -12.758 20.484 34.219 1 93.94 149 LEU A CA 1
ATOM 1207 C C . LEU A 1 149 ? -11.914 21.094 35.344 1 93.94 149 LEU A C 1
ATOM 1209 O O . LEU A 1 149 ? -11.125 22 35.094 1 93.94 149 LEU A O 1
ATOM 1213 N N . GLU A 1 150 ? -12.125 20.641 36.594 1 92 150 GLU A N 1
ATOM 1214 C CA . GLU A 1 150 ? -11.375 21.188 37.719 1 92 150 GLU A CA 1
ATOM 1215 C C . GLU A 1 150 ? -9.883 20.875 37.594 1 92 150 GLU A C 1
ATOM 1217 O O . GLU A 1 150 ? -9.039 21.734 37.844 1 92 150 GLU A O 1
ATOM 1222 N N . SER A 1 151 ? -9.656 19.688 37.188 1 94.69 151 SER A N 1
ATOM 1223 C CA . SER A 1 151 ? -8.266 19.312 36.969 1 94.69 151 SER A CA 1
ATOM 1224 C C . SER A 1 151 ? -7.648 20.125 35.844 1 94.69 151 SER A C 1
ATOM 1226 O O . SER A 1 151 ? -6.488 20.531 35.906 1 94.69 151 SER A O 1
ATOM 1228 N N . VAL A 1 152 ? -8.43 20.328 34.844 1 96.25 152 VAL A N 1
ATOM 1229 C CA . VAL A 1 152 ? -7.977 21.109 33.719 1 96.25 152 VAL A CA 1
ATOM 1230 C C . VAL A 1 152 ? -7.637 22.531 34.156 1 96.25 152 VAL A C 1
ATOM 1232 O O . VAL A 1 152 ? -6.594 23.078 33.781 1 96.25 152 VAL A O 1
ATOM 1235 N N . ASN A 1 153 ? -8.477 23.062 34.938 1 95.75 153 ASN A N 1
ATOM 1236 C CA . ASN A 1 153 ? -8.258 24.422 35.438 1 95.75 153 ASN A CA 1
ATOM 1237 C C . ASN A 1 153 ? -6.965 24.516 36.25 1 95.75 153 ASN A C 1
ATOM 1239 O O . ASN A 1 153 ? -6.207 25.484 36.094 1 95.75 153 ASN A O 1
ATOM 1243 N N . ASN A 1 154 ? -6.766 23.547 37.062 1 95.12 154 ASN A N 1
ATOM 1244 C CA . ASN A 1 154 ? -5.539 23.5 37.844 1 95.12 154 ASN A CA 1
ATOM 1245 C C . ASN A 1 154 ? -4.305 23.375 36.969 1 95.12 154 ASN A C 1
ATOM 1247 O O . ASN A 1 154 ? -3.266 23.969 37.219 1 95.12 154 ASN A O 1
ATOM 1251 N N . MET A 1 155 ? -4.434 22.625 36 1 95 155 MET A N 1
ATOM 1252 C CA . MET A 1 155 ? -3.305 22.422 35.094 1 95 155 MET A CA 1
ATOM 1253 C C . MET A 1 155 ? -2.986 23.688 34.312 1 95 155 MET A C 1
ATOM 1255 O O . MET A 1 155 ? -1.82 23.969 34.031 1 95 155 MET A O 1
ATOM 1259 N N . LEU A 1 156 ? -4.016 24.375 33.969 1 95.75 156 LEU A N 1
ATOM 1260 C CA . LEU A 1 156 ? -3.812 25.656 33.281 1 95.75 156 LEU A CA 1
ATOM 1261 C C . LEU A 1 156 ? -3.062 26.625 34.188 1 95.75 156 LEU A C 1
ATOM 1263 O O . LEU A 1 156 ? -2.145 27.312 33.719 1 95.75 156 LEU A O 1
ATOM 1267 N N . TYR A 1 157 ? -3.453 26.609 35.438 1 94.5 157 TYR A N 1
ATOM 1268 C CA . TYR A 1 157 ? -2.775 27.438 36.406 1 94.5 157 TYR A CA 1
ATOM 1269 C C . TYR A 1 157 ? -1.3 27.062 36.5 1 94.5 157 TYR A C 1
ATOM 1271 O O . TYR A 1 157 ? -0.43 27.938 36.438 1 94.5 157 TYR A O 1
ATOM 1279 N N . ASN A 1 158 ? -1.094 25.875 36.625 1 91.88 158 ASN A N 1
ATOM 1280 C CA . ASN A 1 158 ? 0.278 25.391 36.75 1 91.88 158 ASN A CA 1
ATOM 1281 C C . ASN A 1 158 ? 1.103 25.703 35.5 1 91.88 158 ASN A C 1
ATOM 1283 O O . ASN A 1 158 ? 2.287 26.031 35.594 1 91.88 158 ASN A O 1
ATOM 1287 N N . ARG A 1 159 ? 0.479 25.625 34.344 1 92.75 159 ARG A N 1
ATOM 1288 C CA . ARG A 1 159 ? 1.167 25.875 33.094 1 92.75 159 ARG A CA 1
ATOM 1289 C C . ARG A 1 159 ? 1.605 27.344 33 1 92.75 159 ARG A C 1
ATOM 1291 O O . ARG A 1 159 ? 2.717 27.641 32.562 1 92.75 159 ARG A O 1
ATOM 1298 N N . MET A 1 160 ? 0.793 28.203 33.406 1 94.25 160 MET A N 1
ATOM 1299 C CA . MET A 1 160 ? 1.131 29.625 33.344 1 94.25 160 MET A CA 1
ATOM 1300 C C . MET A 1 160 ? 2.33 29.922 34.25 1 94.25 160 MET A C 1
ATOM 1302 O O . MET A 1 160 ? 3.199 30.719 33.875 1 94.25 160 MET A O 1
ATOM 1306 N N . HIS A 1 161 ? 2.416 29.203 35.281 1 92.31 161 HIS A N 1
ATOM 1307 C CA . HIS A 1 161 ? 3.467 29.484 36.25 1 92.31 161 HIS A CA 1
ATOM 1308 C C . HIS A 1 161 ? 4.77 28.781 35.875 1 92.31 161 HIS A C 1
ATOM 1310 O O . HIS A 1 161 ? 5.797 28.984 36.531 1 92.31 161 HIS A O 1
ATOM 1316 N N . LYS A 1 162 ? 4.742 28.078 34.781 1 91 162 LYS A N 1
ATOM 1317 C CA . LYS A 1 162 ? 5.957 27.453 34.281 1 91 162 LYS A CA 1
ATOM 1318 C C . LYS A 1 162 ? 6.695 28.391 33.312 1 91 162 LYS A C 1
ATOM 1320 O O . LYS A 1 162 ? 7.84 28.125 32.938 1 91 162 LYS A O 1
ATOM 1325 N N . ILE A 1 163 ? 6.078 29.438 32.938 1 94.12 163 ILE A N 1
ATOM 1326 C CA . ILE A 1 163 ? 6.707 30.375 32 1 94.12 163 ILE A CA 1
ATOM 1327 C C . ILE A 1 163 ? 7.844 31.109 32.719 1 94.12 163 ILE A C 1
ATOM 1329 O O . ILE A 1 163 ? 7.645 31.719 33.781 1 94.12 163 ILE A O 1
ATOM 1333 N N . ILE A 1 164 ? 9.008 31.078 32.125 1 94.12 164 ILE A N 1
ATOM 1334 C CA . ILE A 1 164 ? 10.164 31.766 32.688 1 94.12 164 ILE A CA 1
ATOM 1335 C C . ILE A 1 164 ? 10.828 32.625 31.625 1 94.12 164 ILE A C 1
ATOM 1337 O O . ILE A 1 164 ? 10.656 32.375 30.438 1 94.12 164 ILE A O 1
ATOM 1341 N N . GLY A 1 165 ? 11.594 33.531 31.984 1 94.5 165 GLY A N 1
ATOM 1342 C CA . GLY A 1 165 ? 12.211 34.5 31.125 1 94.5 165 GLY A CA 1
ATOM 1343 C C . GLY A 1 165 ? 13.07 33.906 30.031 1 94.5 165 GLY A C 1
ATOM 1344 O O . GLY A 1 165 ? 12.898 34.188 28.844 1 94.5 165 GLY A O 1
ATOM 1345 N N . PRO A 1 166 ? 13.938 33 30.391 1 92.19 166 PRO A N 1
ATOM 1346 C CA . PRO A 1 166 ? 14.852 32.438 29.406 1 92.19 166 PRO A CA 1
ATOM 1347 C C . PRO A 1 166 ? 14.133 31.703 28.281 1 92.19 166 PRO A C 1
ATOM 1349 O O . PRO A 1 166 ? 14.703 31.484 27.203 1 92.19 166 PRO A O 1
ATOM 1352 N N . ASN A 1 167 ? 12.914 31.312 28.516 1 93.69 167 ASN A N 1
ATOM 1353 C CA . ASN A 1 167 ? 12.164 30.562 27.516 1 93.69 167 ASN A CA 1
ATOM 1354 C C . ASN A 1 167 ? 11.398 31.484 26.562 1 93.69 167 ASN A C 1
ATOM 1356 O O . ASN A 1 167 ? 10.781 31.031 25.609 1 93.69 167 ASN A O 1
ATOM 1360 N N . ILE A 1 168 ? 11.5 32.781 26.781 1 96.31 168 ILE A N 1
ATOM 1361 C CA . ILE A 1 168 ? 10.727 33.75 26 1 96.31 168 ILE A CA 1
ATOM 1362 C C . ILE A 1 168 ? 11.602 34.312 24.906 1 96.31 168 ILE A C 1
ATOM 1364 O O . ILE A 1 168 ? 12.703 34.812 25.156 1 96.31 168 ILE A O 1
ATOM 1368 N N . VAL A 1 169 ? 11.102 34.25 23.734 1 96 169 VAL A N 1
ATOM 1369 C CA . VAL A 1 169 ? 11.703 34.875 22.578 1 96 169 VAL A CA 1
ATOM 1370 C C . VAL A 1 169 ? 10.703 35.844 21.953 1 96 169 VAL A C 1
ATOM 1372 O O . VAL A 1 169 ? 9.562 35.469 21.672 1 96 169 VAL A O 1
ATOM 1375 N N . ILE A 1 170 ? 11.133 37.094 21.703 1 97.06 170 ILE A N 1
ATOM 1376 C CA . ILE A 1 170 ? 10.234 38.094 21.156 1 97.06 170 ILE A CA 1
ATOM 1377 C C . ILE A 1 170 ? 10.875 38.75 19.922 1 97.06 170 ILE A C 1
ATOM 1379 O O . ILE A 1 170 ? 12.016 39.219 19.984 1 97.06 170 ILE A O 1
ATOM 1383 N N . PHE A 1 171 ? 10.195 38.75 18.828 1 96.12 171 PHE A N 1
ATOM 1384 C CA . PHE A 1 171 ? 10.531 39.531 17.656 1 96.12 171 PHE A CA 1
ATOM 1385 C C . PHE A 1 171 ? 9.656 40.781 17.562 1 96.12 171 PHE A C 1
ATOM 1387 O O . PHE A 1 171 ? 8.438 40.688 17.734 1 96.12 171 PHE A O 1
ATOM 1394 N N . VAL A 1 172 ? 10.227 41.906 17.344 1 96.31 172 VAL A N 1
ATOM 1395 C CA . VAL A 1 172 ? 9.469 43.125 17.125 1 96.31 172 VAL A CA 1
ATOM 1396 C C . VAL A 1 172 ? 9.906 43.781 15.82 1 96.31 172 VAL A C 1
ATOM 1398 O O . VAL A 1 172 ? 11.078 43.719 15.445 1 96.31 172 VAL A O 1
ATOM 1401 N N . LYS A 1 173 ? 8.961 44.344 15.211 1 95.06 173 LYS A N 1
ATOM 1402 C CA . LYS A 1 173 ? 9.242 45.031 13.961 1 95.06 173 LYS A CA 1
ATOM 1403 C C . LYS A 1 173 ? 10.047 46.312 14.203 1 95.06 173 LYS A C 1
ATOM 1405 O O . LYS A 1 173 ? 10.945 46.656 13.422 1 95.06 173 LYS A O 1
ATOM 1410 N N . GLU A 1 174 ? 9.672 47.094 15.227 1 93.5 174 GLU A N 1
ATOM 1411 C CA . GLU A 1 174 ? 10.344 48.312 15.656 1 93.5 174 GLU A CA 1
ATOM 1412 C C . GLU A 1 174 ? 10.508 48.375 17.172 1 93.5 174 GLU A C 1
ATOM 1414 O O . GLU A 1 174 ? 9.609 47.969 17.906 1 93.5 174 GLU A O 1
ATOM 1419 N N . LEU A 1 175 ? 11.719 48.781 17.516 1 93.31 175 LEU A N 1
ATOM 1420 C CA . LEU A 1 175 ? 11.969 48.875 18.953 1 93.31 175 LEU A CA 1
ATOM 1421 C C . LEU A 1 175 ? 12.289 50.281 19.359 1 93.31 175 LEU A C 1
ATOM 1423 O O . LEU A 1 175 ? 13.312 50.844 18.938 1 93.31 175 LEU A O 1
ATOM 1427 N N . ASN A 1 176 ? 11.438 50.906 20 1 92.69 176 ASN A N 1
ATOM 1428 C CA . ASN A 1 176 ? 11.68 52.219 20.609 1 92.69 176 ASN A CA 1
ATOM 1429 C C . ASN A 1 176 ? 11.641 52.125 22.141 1 92.69 176 ASN A C 1
ATOM 1431 O O . ASN A 1 176 ? 11.461 51.031 22.703 1 92.69 176 ASN A O 1
ATOM 1435 N N . LYS A 1 177 ? 11.844 53.219 22.75 1 93.69 177 LYS A N 1
ATOM 1436 C CA . LYS A 1 177 ? 11.93 53.25 24.203 1 93.69 177 LYS A CA 1
ATOM 1437 C C . LYS A 1 177 ? 10.617 52.812 24.844 1 93.69 177 LYS A C 1
ATOM 1439 O O . LYS A 1 177 ? 10.617 52.094 25.844 1 93.69 177 LYS A O 1
ATOM 1444 N N . ASN A 1 178 ? 9.586 53.219 24.297 1 94.25 178 ASN A N 1
ATOM 1445 C CA . ASN A 1 178 ? 8.273 52.844 24.812 1 94.25 178 ASN A CA 1
ATOM 1446 C C . ASN A 1 178 ? 8.031 51.344 24.688 1 94.25 178 ASN A C 1
ATOM 1448 O O . ASN A 1 178 ? 7.52 50.719 25.625 1 94.25 178 ASN A O 1
ATOM 1452 N N . CYS A 1 179 ? 8.312 50.844 23.531 1 94.94 179 CYS A N 1
ATOM 1453 C CA . CYS A 1 179 ? 8.172 49.438 23.297 1 94.94 179 CYS A CA 1
ATOM 1454 C C . CYS A 1 179 ? 9.008 48.625 24.281 1 94.94 179 CYS A C 1
ATOM 1456 O O . CYS A 1 179 ? 8.531 47.656 24.875 1 94.94 179 CYS A O 1
ATOM 1458 N N . LEU A 1 180 ? 10.195 48.969 24.469 1 96.12 180 LEU A N 1
ATOM 1459 C CA . LEU A 1 180 ? 11.102 48.281 25.391 1 96.12 180 LEU A CA 1
ATOM 1460 C C . LEU A 1 180 ? 10.57 48.312 26.812 1 96.12 180 LEU A C 1
ATOM 1462 O O . LEU A 1 180 ? 10.648 47.312 27.547 1 96.12 180 LEU A O 1
ATOM 1466 N N . MET A 1 181 ? 10.094 49.469 27.172 1 95.31 181 MET A N 1
ATOM 1467 C CA . MET A 1 181 ? 9.555 49.625 28.516 1 95.31 181 MET A CA 1
ATOM 1468 C C . MET A 1 181 ? 8.352 48.719 28.734 1 95.31 181 MET A C 1
ATOM 1470 O O . MET A 1 181 ? 8.211 48.125 29.797 1 95.31 181 MET A O 1
ATOM 1474 N N . LEU A 1 182 ? 7.512 48.625 27.766 1 95.88 182 LEU A N 1
ATOM 1475 C CA . LEU A 1 182 ? 6.34 47.781 27.859 1 95.88 182 LEU A CA 1
ATOM 1476 C C . LEU A 1 182 ? 6.754 46.312 28.062 1 95.88 182 LEU A C 1
ATOM 1478 O O . LEU A 1 182 ? 6.184 45.625 28.891 1 95.88 182 LEU A O 1
ATOM 1482 N N . ILE A 1 183 ? 7.723 45.844 27.281 1 96.5 183 ILE A N 1
ATOM 1483 C CA . ILE A 1 183 ? 8.188 44.469 27.344 1 96.5 183 ILE A CA 1
ATOM 1484 C C . ILE A 1 183 ? 8.883 44.219 28.688 1 96.5 183 ILE A C 1
ATOM 1486 O O . ILE A 1 183 ? 8.688 43.188 29.312 1 96.5 183 ILE A O 1
ATOM 1490 N N . GLN A 1 184 ? 9.641 45.156 29.125 1 95.62 184 GLN A N 1
ATOM 1491 C CA . GLN A 1 184 ? 10.359 45.062 30.391 1 95.62 184 GLN A CA 1
ATOM 1492 C C . GLN A 1 184 ? 9.398 44.969 31.562 1 95.62 184 GLN A C 1
ATOM 1494 O O . GLN A 1 184 ? 9.625 44.219 32.5 1 95.62 184 GLN A O 1
ATOM 1499 N N . ASN A 1 185 ? 8.312 45.719 31.5 1 95.44 185 ASN A N 1
ATOM 1500 C CA . ASN A 1 185 ? 7.359 45.781 32.594 1 95.44 185 ASN A CA 1
ATOM 1501 C C . ASN A 1 185 ? 6.395 44.594 32.562 1 95.44 185 ASN A C 1
ATOM 1503 O O . ASN A 1 185 ? 5.566 44.438 33.469 1 95.44 185 ASN A O 1
ATOM 1507 N N . SER A 1 186 ? 6.477 43.812 31.609 1 97.06 186 SER A N 1
ATOM 1508 C CA . SER A 1 186 ? 5.629 42.625 31.5 1 97.06 186 SER A CA 1
ATOM 1509 C C . SER A 1 186 ? 6.457 41.344 31.5 1 97.06 186 SER A C 1
ATOM 1511 O O . SER A 1 186 ? 6.805 40.844 32.562 1 97.06 186 SER A O 1
ATOM 1513 N N . PHE A 1 187 ? 6.973 40.969 30.312 1 97.12 187 PHE A N 1
ATOM 1514 C CA . PHE A 1 187 ? 7.719 39.719 30.188 1 97.12 187 PHE A CA 1
ATOM 1515 C C . PHE A 1 187 ? 9.039 39.812 30.938 1 97.12 187 PHE A C 1
ATOM 1517 O O . PHE A 1 187 ? 9.602 38.781 31.328 1 97.12 187 PHE A O 1
ATOM 1524 N N . GLY A 1 188 ? 9.539 40.969 31.109 1 95.69 188 GLY A N 1
ATOM 1525 C CA . GLY A 1 188 ? 10.773 41.156 31.859 1 95.69 188 GLY A CA 1
ATOM 1526 C C . GLY A 1 188 ? 10.625 40.875 33.344 1 95.69 188 GLY A C 1
ATOM 1527 O O . GLY A 1 188 ? 11.617 40.75 34.062 1 95.69 188 GLY A O 1
ATOM 1528 N N . THR A 1 189 ? 9.43 40.781 33.812 1 94.94 189 THR A N 1
ATOM 1529 C CA . THR A 1 189 ? 9.18 40.562 35.25 1 94.94 189 THR A CA 1
ATOM 1530 C C . THR A 1 189 ? 9.062 39.062 35.531 1 94.94 189 THR A C 1
ATOM 1532 O O . THR A 1 189 ? 8.945 38.656 36.688 1 94.94 189 THR A O 1
ATOM 1535 N N . LEU A 1 190 ? 9.078 38.219 34.562 1 95.44 190 LEU A N 1
ATOM 1536 C CA . LEU A 1 190 ? 8.992 36.781 34.75 1 95.44 190 LEU A CA 1
ATOM 1537 C C . LEU A 1 190 ? 10.219 36.25 35.469 1 95.44 190 LEU A C 1
ATOM 1539 O O . LEU A 1 190 ? 11.289 36.875 35.438 1 95.44 190 LEU A O 1
ATOM 1543 N N . PRO A 1 191 ? 10.031 35.094 36.156 1 93.81 191 PRO A N 1
ATOM 1544 C CA . PRO A 1 191 ? 11.195 34.531 36.844 1 93.81 191 PRO A CA 1
ATOM 1545 C C . PRO A 1 191 ? 12.312 34.125 35.906 1 93.81 191 PRO A C 1
ATOM 1547 O O . PRO A 1 191 ? 12.039 33.719 34.781 1 93.81 191 PRO A O 1
ATOM 1550 N N . SER A 1 192 ? 13.555 34.188 36.375 1 92.5 192 SER A N 1
ATOM 1551 C CA . SER A 1 192 ? 14.719 33.812 35.562 1 92.5 192 SER A CA 1
ATOM 1552 C C . SER A 1 192 ? 14.977 32.312 35.625 1 92.5 192 SER A C 1
ATOM 1554 O O . SER A 1 192 ? 15.727 31.766 34.812 1 92.5 192 SER A O 1
ATOM 1556 N N . CYS A 1 193 ? 14.344 31.656 36.594 1 88 193 CYS A N 1
ATOM 1557 C CA . CYS A 1 193 ? 14.523 30.219 36.75 1 88 193 CYS A CA 1
ATOM 1558 C C . CYS A 1 193 ? 13.227 29.547 37.188 1 88 193 CYS A C 1
ATOM 1560 O O . CYS A 1 193 ? 12.406 30.172 37.875 1 88 193 CYS A O 1
ATOM 1562 N N . PRO A 1 194 ? 13.094 28.297 36.656 1 80.44 194 PRO A N 1
ATOM 1563 C CA . PRO A 1 194 ? 11.867 27.609 37.062 1 80.44 194 PRO A CA 1
ATOM 1564 C C . PRO A 1 194 ? 11.867 27.219 38.531 1 80.44 194 PRO A C 1
ATOM 1566 O O . PRO A 1 194 ? 12.938 27.031 39.125 1 80.44 194 PRO A O 1
ATOM 1569 N N . MET A 1 195 ? 10.703 27.219 39 1 71.12 195 MET A N 1
ATOM 1570 C CA . MET A 1 195 ? 10.578 26.812 40.406 1 71.12 195 MET A CA 1
ATOM 1571 C C . MET A 1 195 ? 10.836 25.312 40.531 1 71.12 195 MET A C 1
ATOM 1573 O O . MET A 1 195 ? 11.391 24.875 41.562 1 71.12 195 MET A O 1
ATOM 1577 N N . SER A 1 196 ? 10.406 24.469 39.562 1 72.06 196 SER A N 1
ATOM 1578 C CA . SER A 1 196 ? 10.586 23.016 39.562 1 72.06 196 SER A CA 1
ATOM 1579 C C . SER A 1 196 ? 11.102 22.516 38.219 1 72.06 196 SER A C 1
ATOM 1581 O O . SER A 1 196 ? 10.82 23.125 37.188 1 72.06 196 SER A O 1
ATOM 1583 N N . PHE A 1 197 ? 12.164 21.609 38.406 1 63.66 197 PHE A N 1
ATOM 1584 C CA . PHE A 1 197 ? 12.719 21.016 37.188 1 63.66 197 PHE A CA 1
ATOM 1585 C C . PHE A 1 197 ? 12.141 19.625 36.938 1 63.66 197 PHE A C 1
ATOM 1587 O O . PHE A 1 197 ? 12.047 18.812 37.875 1 63.66 197 PHE A O 1
ATOM 1594 N N . SER A 1 198 ? 11.32 19.516 35.875 1 62.12 198 SER A N 1
ATOM 1595 C CA . SER A 1 198 ? 10.898 18.156 35.5 1 62.12 198 SER A CA 1
ATOM 1596 C C . SER A 1 198 ? 11.797 17.562 34.438 1 62.12 198 SER A C 1
ATOM 1598 O O . SER A 1 198 ? 12.203 18.25 33.5 1 62.12 198 SER A O 1
ATOM 1600 N N . PHE A 1 199 ? 12.367 16.359 34.75 1 58.78 199 PHE A N 1
ATOM 1601 C CA . PHE A 1 199 ? 13.164 15.656 33.75 1 58.78 199 PHE A CA 1
ATOM 1602 C C . PHE A 1 199 ? 12.297 14.68 32.938 1 58.78 199 PHE A C 1
ATOM 1604 O O . PHE A 1 199 ? 11.938 13.617 33.469 1 58.78 199 PHE A O 1
ATOM 1611 N N . PRO A 1 200 ? 11.859 15.203 31.781 1 61.28 200 PRO A N 1
ATOM 1612 C CA . PRO A 1 200 ? 11.078 14.203 31.047 1 61.28 200 PRO A CA 1
ATOM 1613 C C . PRO A 1 200 ? 11.914 13 30.609 1 61.28 200 PRO A C 1
ATOM 1615 O O . PRO A 1 200 ? 13.094 13.148 30.281 1 61.28 200 PRO A O 1
ATOM 1618 N N . ASN A 1 201 ? 11.492 11.82 30.922 1 65.44 201 ASN A N 1
ATOM 1619 C CA . ASN A 1 201 ? 12.133 10.594 30.453 1 65.44 201 ASN A CA 1
ATOM 1620 C C . ASN A 1 201 ? 11.711 10.234 29.031 1 65.44 201 ASN A C 1
ATOM 1622 O O . ASN A 1 201 ? 10.531 9.984 28.781 1 65.44 201 ASN A O 1
ATOM 1626 N N . PHE A 1 202 ? 12.711 10.477 28.188 1 68.75 202 PHE A N 1
ATOM 1627 C CA . PHE A 1 202 ? 12.375 10.102 26.828 1 68.75 202 PHE A CA 1
ATOM 1628 C C . PHE A 1 202 ? 12.898 8.711 26.5 1 68.75 202 PHE A C 1
ATOM 1630 O O . PHE A 1 202 ? 14.008 8.352 26.891 1 68.75 202 PHE A O 1
ATOM 1637 N N . SER A 1 203 ? 11.969 7.887 26.062 1 76.06 203 SER A N 1
ATOM 1638 C CA . SER A 1 203 ? 12.328 6.539 25.641 1 76.06 203 SER A CA 1
ATOM 1639 C C . SER A 1 203 ? 12.969 6.551 24.266 1 76.06 203 SER A C 1
ATOM 1641 O O . SER A 1 203 ? 12.859 7.535 23.531 1 76.06 203 SER A O 1
ATOM 1643 N N . ASN A 1 204 ? 13.773 5.59 24.047 1 84.94 204 ASN A N 1
ATOM 1644 C CA . ASN A 1 204 ? 14.328 5.398 22.703 1 84.94 204 ASN A CA 1
ATOM 1645 C C . ASN A 1 204 ? 13.242 5.004 21.703 1 84.94 204 ASN A C 1
ATOM 1647 O O . ASN A 1 204 ? 12.609 3.959 21.859 1 84.94 204 ASN A O 1
ATOM 1651 N N . ILE A 1 205 ? 13.039 5.848 20.797 1 92.69 205 ILE A N 1
ATOM 1652 C CA . ILE A 1 205 ? 11.938 5.609 19.875 1 92.69 205 ILE A CA 1
ATOM 1653 C C . ILE A 1 205 ? 12.492 5.207 18.5 1 92.69 205 ILE A C 1
ATOM 1655 O O . ILE A 1 205 ? 11.742 5.074 17.531 1 92.69 205 ILE A O 1
ATOM 1659 N N . ASP A 1 206 ? 13.805 4.934 18.422 1 94 206 ASP A N 1
ATOM 1660 C CA . ASP A 1 206 ? 14.438 4.648 17.141 1 94 206 ASP A CA 1
ATOM 1661 C C . ASP A 1 206 ? 14.094 3.242 16.672 1 94 206 ASP A C 1
ATOM 1663 O O . ASP A 1 206 ? 13.656 2.402 17.453 1 94 206 ASP A O 1
ATOM 1667 N N . GLY A 1 207 ? 14.289 3.062 15.43 1 95.25 207 GLY A N 1
ATOM 1668 C CA . GLY A 1 207 ? 14.172 1.741 14.836 1 95.25 207 GLY A CA 1
ATOM 1669 C C . GLY A 1 207 ? 12.727 1.31 14.633 1 95.25 207 GLY A C 1
ATOM 1670 O O . GLY A 1 207 ? 12.391 0.14 14.828 1 95.25 207 GLY A O 1
ATOM 1671 N N . LYS A 1 208 ? 11.898 2.266 14.328 1 96.44 208 LYS A N 1
ATOM 1672 C CA . LYS A 1 208 ? 10.492 1.935 14.148 1 96.44 208 LYS A CA 1
ATOM 1673 C C . LYS A 1 208 ? 10.008 2.318 12.75 1 96.44 208 LYS A C 1
ATOM 1675 O O . LYS A 1 208 ? 10.5 3.281 12.156 1 96.44 208 LYS A O 1
ATOM 1680 N N . ILE A 1 209 ? 9.125 1.524 12.211 1 97.19 209 ILE A N 1
ATOM 1681 C CA . ILE A 1 209 ? 8.375 1.835 11 1 97.19 209 ILE A CA 1
ATOM 1682 C C . ILE A 1 209 ? 6.898 2.014 11.336 1 97.19 209 ILE A C 1
ATOM 1684 O O . ILE A 1 209 ? 6.27 1.113 11.891 1 97.19 209 ILE A O 1
ATOM 1688 N N . ILE A 1 210 ? 6.41 3.148 11.031 1 97.12 210 ILE A N 1
ATOM 1689 C CA . ILE A 1 210 ? 5.008 3.451 11.289 1 97.12 210 ILE A CA 1
ATOM 1690 C C . ILE A 1 210 ? 4.25 3.541 9.961 1 97.12 210 ILE A C 1
ATOM 1692 O O . ILE A 1 210 ? 4.637 4.301 9.07 1 97.12 210 ILE A O 1
ATOM 1696 N N . MET A 1 211 ? 3.266 2.762 9.82 1 96.38 211 MET A N 1
ATOM 1697 C CA . MET A 1 211 ? 2.395 2.824 8.656 1 96.38 211 MET A CA 1
ATOM 1698 C C . MET A 1 211 ? 1.127 3.615 8.961 1 96.38 211 MET A C 1
ATOM 1700 O O . MET A 1 211 ? 0.315 3.197 9.789 1 96.38 211 MET A O 1
ATOM 1704 N N . MET A 1 212 ? 0.947 4.719 8.336 1 94.81 212 MET A N 1
ATOM 1705 C CA . MET A 1 212 ? -0.178 5.625 8.555 1 94.81 212 MET A CA 1
ATOM 1706 C C . MET A 1 212 ? -0.427 6.492 7.328 1 94.81 212 MET A C 1
ATOM 1708 O O . MET A 1 212 ? 0.405 6.543 6.418 1 94.81 212 MET A O 1
ATOM 1712 N N . PRO A 1 213 ? -1.559 7.105 7.266 1 91.81 213 PRO A N 1
ATOM 1713 C CA . PRO A 1 213 ? -1.791 7.988 6.121 1 91.81 213 PRO A CA 1
ATOM 1714 C C . PRO A 1 213 ? -0.774 9.125 6.035 1 91.81 213 PRO A C 1
ATOM 1716 O O . PRO A 1 213 ? -0.593 9.867 7.004 1 91.81 213 PRO A O 1
ATOM 1719 N N . SER A 1 214 ? -0.044 9.227 5.012 1 92.56 214 SER A N 1
ATOM 1720 C CA . SER A 1 214 ? 0.957 10.242 4.723 1 92.56 214 SER A CA 1
ATOM 1721 C C . SER A 1 214 ? 1.137 10.438 3.221 1 92.56 214 SER A C 1
ATOM 1723 O O . SER A 1 214 ? 0.971 9.492 2.445 1 92.56 214 SER A O 1
ATOM 1725 N N . PRO A 1 215 ? 1.358 11.625 2.795 1 91.5 215 PRO A N 1
ATOM 1726 C CA . PRO A 1 215 ? 1.491 11.859 1.355 1 91.5 215 PRO A CA 1
ATOM 1727 C C . PRO A 1 215 ? 2.818 11.359 0.793 1 91.5 215 PRO A C 1
ATOM 1729 O O . PRO A 1 215 ? 2.947 11.172 -0.419 1 91.5 215 PRO A O 1
ATOM 1732 N N . PHE A 1 216 ? 3.893 11.195 1.688 1 94.44 216 PHE A N 1
ATOM 1733 C CA . PHE A 1 216 ? 5.227 10.805 1.241 1 94.44 216 PHE A CA 1
ATOM 1734 C C . PHE A 1 216 ? 5.812 9.734 2.152 1 94.44 216 PHE A C 1
ATOM 1736 O O . PHE A 1 216 ? 5.32 9.516 3.262 1 94.44 216 PHE A O 1
ATOM 1743 N N . TYR A 1 217 ? 6.801 9.016 1.573 1 96.69 217 TYR A N 1
ATOM 1744 C CA . TYR A 1 217 ? 7.652 8.18 2.406 1 96.69 217 TYR A CA 1
ATOM 1745 C C . TYR A 1 217 ? 8.672 9.023 3.168 1 96.69 217 TYR A C 1
ATOM 1747 O O . TYR A 1 217 ? 9.531 9.672 2.562 1 96.69 217 TYR A O 1
ATOM 1755 N N . THR A 1 218 ? 8.539 9 4.473 1 97.5 218 THR A N 1
ATOM 1756 C CA . THR A 1 218 ? 9.367 9.922 5.246 1 97.5 218 THR A CA 1
ATOM 1757 C C . THR A 1 218 ? 10.312 9.156 6.172 1 97.5 218 THR A C 1
ATOM 1759 O O . THR A 1 218 ? 9.891 8.219 6.855 1 97.5 218 THR A O 1
ATOM 1762 N N . VAL A 1 219 ? 11.578 9.555 6.152 1 97.69 219 VAL A N 1
ATOM 1763 C CA . VAL A 1 219 ? 12.586 9.016 7.062 1 97.69 219 VAL A CA 1
ATOM 1764 C C . VAL A 1 219 ? 13.094 10.117 7.984 1 97.69 219 VAL A C 1
ATOM 1766 O O . VAL A 1 219 ? 13.57 11.156 7.516 1 97.69 219 VAL A O 1
ATOM 1769 N N . MET A 1 220 ? 12.906 9.953 9.234 1 97.81 220 MET A N 1
ATOM 1770 C CA . MET A 1 220 ? 13.461 10.852 10.25 1 97.81 220 MET A CA 1
ATOM 1771 C C . MET A 1 220 ? 14.727 10.266 10.867 1 97.81 220 MET A C 1
ATOM 1773 O O . MET A 1 220 ? 14.656 9.359 11.688 1 97.81 220 MET A O 1
ATOM 1777 N N . ILE A 1 221 ? 15.852 10.859 10.562 1 97.81 221 ILE A N 1
ATOM 1778 C CA . ILE A 1 221 ? 17.156 10.305 10.898 1 97.81 221 ILE A CA 1
ATOM 1779 C C . ILE A 1 221 ? 17.766 11.086 12.062 1 97.81 221 ILE A C 1
ATOM 1781 O O . ILE A 1 221 ? 17.922 12.305 11.984 1 97.81 221 ILE A O 1
ATOM 1785 N N . LYS A 1 222 ? 18.109 10.367 13.062 1 97.44 222 LYS A N 1
ATOM 1786 C CA . LYS A 1 222 ? 18.719 10.992 14.234 1 97.44 222 LYS A CA 1
ATOM 1787 C C . LYS A 1 222 ? 20.141 11.469 13.93 1 97.44 222 LYS A C 1
ATOM 1789 O O . LYS A 1 222 ? 20.938 10.719 13.383 1 97.44 222 LYS A O 1
ATOM 1794 N N . VAL A 1 223 ? 20.391 12.719 14.172 1 97.5 223 VAL A N 1
ATOM 1795 C CA . VAL A 1 223 ? 21.734 13.273 13.992 1 97.5 223 VAL A CA 1
ATOM 1796 C C . VAL A 1 223 ? 22.172 13.969 15.281 1 97.5 223 VAL A C 1
ATOM 1798 O O . VAL A 1 223 ? 21.375 14.203 16.172 1 97.5 223 VAL A O 1
ATOM 1801 N N . SER A 1 224 ? 23.469 14.289 15.328 1 95.19 224 SER A N 1
ATOM 1802 C CA . SER A 1 224 ? 23.984 14.953 16.516 1 95.19 224 SER A CA 1
ATOM 1803 C C . SER A 1 224 ? 23.422 16.359 16.656 1 95.19 224 SER A C 1
ATOM 1805 O O . SER A 1 224 ? 23.281 17.094 15.68 1 95.19 224 SER A O 1
ATOM 1807 N N . LEU A 1 225 ? 23.094 16.625 17.891 1 93.69 225 LEU A N 1
ATOM 1808 C CA . LEU A 1 225 ? 22.625 17.984 18.172 1 93.69 225 LEU A CA 1
ATOM 1809 C C . LEU A 1 225 ? 23.781 18.953 18.281 1 93.69 225 LEU A C 1
ATOM 1811 O O . LEU A 1 225 ? 24.172 19.344 19.391 1 93.69 225 LEU A O 1
ATOM 1815 N N . SER A 1 226 ? 24.328 19.406 17.172 1 90.44 226 SER A N 1
ATOM 1816 C CA . SER A 1 226 ? 25.406 20.375 17.109 1 90.44 226 SER A CA 1
ATOM 1817 C C . SER A 1 226 ? 24.984 21.609 16.312 1 90.44 226 SER A C 1
ATOM 1819 O O . SER A 1 226 ? 24.062 21.531 15.484 1 90.44 226 SER A O 1
ATOM 1821 N N . ILE A 1 227 ? 25.641 22.672 16.578 1 89.19 227 ILE A N 1
ATOM 1822 C CA . ILE A 1 227 ? 25.359 23.922 15.859 1 89.19 227 ILE A CA 1
ATOM 1823 C C . ILE A 1 227 ? 25.609 23.703 14.367 1 89.19 227 ILE A C 1
ATOM 1825 O O . ILE A 1 227 ? 24.875 24.234 13.531 1 89.19 227 ILE A O 1
ATOM 1829 N N . SER A 1 228 ? 26.594 22.969 14.109 1 89.12 228 SER A N 1
ATOM 1830 C CA . SER A 1 228 ? 26.953 22.703 12.719 1 89.12 228 SER A CA 1
ATOM 1831 C C . SER A 1 228 ? 25.828 21.969 11.992 1 89.12 228 SER A C 1
ATOM 1833 O O . SER A 1 228 ? 25.438 22.344 10.883 1 89.12 228 SER A O 1
ATOM 1835 N N . ASN A 1 229 ? 25.281 20.969 12.633 1 93 229 ASN A N 1
ATOM 1836 C CA . ASN A 1 229 ? 24.188 20.203 12.016 1 93 229 ASN A CA 1
ATOM 1837 C C . ASN A 1 229 ? 22.922 21.047 11.891 1 93 229 ASN A C 1
ATOM 1839 O O . ASN A 1 229 ? 22.219 20.969 10.875 1 93 229 ASN A O 1
ATOM 1843 N N . VAL A 1 230 ? 22.641 21.844 12.891 1 92.12 230 VAL A N 1
ATOM 1844 C CA . VAL A 1 230 ? 21.438 22.672 12.875 1 92.12 230 VAL A CA 1
ATOM 1845 C C . VAL A 1 230 ? 21.516 23.672 11.719 1 92.12 230 VAL A C 1
ATOM 1847 O O . VAL A 1 230 ? 20.578 23.797 10.938 1 92.12 230 VAL A O 1
ATOM 1850 N N . ILE A 1 231 ? 22.641 24.312 11.562 1 90.56 231 ILE A N 1
ATOM 1851 C CA . ILE A 1 231 ? 22.828 25.312 10.516 1 90.56 231 ILE A CA 1
ATOM 1852 C C . ILE A 1 231 ? 22.812 24.625 9.148 1 90.56 231 ILE A C 1
ATOM 1854 O O . ILE A 1 231 ? 22.25 25.156 8.188 1 90.56 231 ILE A O 1
ATOM 1858 N N . SER A 1 232 ? 23.438 23.453 9.102 1 91.12 232 SER A N 1
ATOM 1859 C CA . SER A 1 232 ? 23.422 22.703 7.852 1 91.12 232 SER A CA 1
ATOM 1860 C C . SER A 1 232 ? 22 22.359 7.426 1 91.12 232 SER A C 1
ATOM 1862 O O . SER A 1 232 ? 21.641 22.516 6.258 1 91.12 232 SER A O 1
ATOM 1864 N N . ILE A 1 233 ? 21.234 21.922 8.375 1 92.31 233 ILE A N 1
ATOM 1865 C CA . ILE A 1 233 ? 19.859 21.531 8.094 1 92.31 233 ILE A CA 1
ATOM 1866 C C . ILE A 1 233 ? 19.062 22.75 7.648 1 92.31 233 ILE A C 1
ATOM 1868 O O . ILE A 1 233 ? 18.234 22.656 6.738 1 92.31 233 ILE A O 1
ATOM 1872 N N . MET A 1 234 ? 19.297 23.891 8.234 1 90.31 234 MET A N 1
ATOM 1873 C CA . MET A 1 234 ? 18.594 25.125 7.852 1 90.31 234 MET A CA 1
ATOM 1874 C C . MET A 1 234 ? 18.938 25.5 6.418 1 90.31 234 MET A C 1
ATOM 1876 O O . MET A 1 234 ? 18.062 25.938 5.668 1 90.31 234 MET A O 1
ATOM 1880 N N . CYS A 1 235 ? 20.188 25.344 6.102 1 89.88 235 CYS A N 1
ATOM 1881 C CA . CYS A 1 235 ? 20.594 25.609 4.73 1 89.88 235 CYS A CA 1
ATOM 1882 C C . CYS A 1 235 ? 19.906 24.656 3.756 1 89.88 235 CYS A C 1
ATOM 1884 O O . CYS A 1 235 ? 19.484 25.078 2.672 1 89.88 235 CYS A O 1
ATOM 1886 N N . LEU A 1 236 ? 19.828 23.453 4.164 1 91.56 236 LEU A N 1
ATOM 1887 C CA . LEU A 1 236 ? 19.188 22.453 3.32 1 91.56 236 LEU A CA 1
ATOM 1888 C C . LEU A 1 236 ? 17.703 22.75 3.168 1 91.56 236 LEU A C 1
ATOM 1890 O O . LEU A 1 236 ? 17.141 22.594 2.08 1 91.56 236 LEU A O 1
ATOM 1894 N N . PHE A 1 237 ? 17.078 23.125 4.254 1 90.25 237 PHE A N 1
ATOM 1895 C CA . PHE A 1 237 ? 15.664 23.484 4.23 1 90.25 237 PHE A CA 1
ATOM 1896 C C . PHE A 1 237 ? 15.414 24.625 3.248 1 90.25 237 PHE A C 1
ATOM 1898 O O . PHE A 1 237 ? 14.414 24.625 2.529 1 90.25 237 PHE A O 1
ATOM 1905 N N . GLU A 1 238 ? 16.281 25.578 3.246 1 88.38 238 GLU A N 1
ATOM 1906 C CA . GLU A 1 238 ? 16.141 26.719 2.35 1 88.38 238 GLU A CA 1
ATOM 1907 C C . GLU A 1 238 ? 16.359 26.312 0.897 1 88.38 238 GLU A C 1
ATOM 1909 O O . GLU A 1 238 ? 15.789 26.906 -0.016 1 88.38 238 GLU A O 1
ATOM 1914 N N . THR A 1 239 ? 17.125 25.297 0.709 1 90.44 239 THR A N 1
ATOM 1915 C CA . THR A 1 239 ? 17.562 24.938 -0.634 1 90.44 239 THR A CA 1
ATOM 1916 C C . THR A 1 239 ? 16.609 23.922 -1.255 1 90.44 239 THR A C 1
ATOM 1918 O O . THR A 1 239 ? 16.375 23.938 -2.465 1 90.44 239 THR A O 1
ATOM 1921 N N . TYR A 1 240 ? 16.125 23.031 -0.414 1 92.38 240 TYR A N 1
ATOM 1922 C CA . TYR A 1 240 ? 15.398 21.891 -0.973 1 92.38 240 TYR A CA 1
ATOM 1923 C C . TYR A 1 240 ? 13.984 21.828 -0.417 1 92.38 240 TYR A C 1
ATOM 1925 O O . TYR A 1 240 ? 13.727 22.281 0.701 1 92.38 240 TYR A O 1
ATOM 1933 N N . HIS A 1 241 ? 13.109 21.234 -1.304 1 91.75 241 HIS A N 1
ATOM 1934 C CA . HIS A 1 241 ? 11.797 20.812 -0.816 1 91.75 241 HIS A CA 1
ATOM 1935 C C . HIS A 1 241 ? 11.891 19.516 -0.036 1 91.75 241 HIS A C 1
ATOM 1937 O O . HIS A 1 241 ? 12.852 18.75 -0.201 1 91.75 241 HIS A O 1
ATOM 1943 N N . LEU A 1 242 ? 11.016 19.188 0.856 1 93.31 242 LEU A N 1
ATOM 1944 C CA . LEU A 1 242 ? 10.781 17.906 1.497 1 93.31 242 LEU A CA 1
ATOM 1945 C C . LEU A 1 242 ? 11.906 17.562 2.467 1 93.31 242 LEU A C 1
ATOM 1947 O O . LEU A 1 242 ? 12.234 16.391 2.662 1 93.31 242 LEU A O 1
ATOM 1951 N N . ILE A 1 243 ? 12.711 18.484 2.82 1 94 243 ILE A N 1
ATOM 1952 C CA . ILE A 1 243 ? 13.672 18.359 3.916 1 94 243 ILE A CA 1
ATOM 1953 C C . ILE A 1 243 ? 13.227 19.234 5.09 1 94 243 ILE A C 1
ATOM 1955 O O . ILE A 1 243 ? 12.82 20.391 4.895 1 94 243 ILE A O 1
ATOM 1959 N N . ASP A 1 244 ? 13.234 18.656 6.219 1 93.5 244 ASP A N 1
ATOM 1960 C CA . ASP A 1 244 ? 12.844 19.344 7.441 1 93.5 244 ASP A CA 1
ATOM 1961 C C . ASP A 1 244 ? 13.562 18.766 8.656 1 93.5 244 ASP A C 1
ATOM 1963 O O . ASP A 1 244 ? 14.531 18.016 8.516 1 93.5 244 ASP A O 1
ATOM 1967 N N . TYR A 1 245 ? 13.203 19.25 9.766 1 94.69 245 TYR A N 1
ATOM 1968 C CA . TYR A 1 245 ? 13.766 18.688 10.992 1 94.69 245 TYR A CA 1
ATOM 1969 C C . TYR A 1 245 ? 12.695 18.531 12.062 1 94.69 245 TYR A C 1
ATOM 1971 O O . TYR A 1 245 ? 11.648 19.172 12 1 94.69 245 TYR A O 1
ATOM 1979 N N . GLU A 1 246 ? 12.906 17.609 12.93 1 93.75 246 GLU A N 1
ATOM 1980 C CA . GLU A 1 246 ? 12.102 17.375 14.125 1 93.75 246 GLU A CA 1
ATOM 1981 C C . GLU A 1 246 ? 12.984 17.25 15.367 1 93.75 246 GLU A C 1
ATOM 1983 O O . GLU A 1 246 ? 14.156 16.875 15.266 1 93.75 246 GLU A O 1
ATOM 1988 N N . THR A 1 247 ? 12.422 17.641 16.469 1 91.31 247 THR A N 1
ATOM 1989 C CA . THR A 1 247 ? 13.109 17.453 17.734 1 91.31 247 THR A CA 1
ATOM 1990 C C . THR A 1 247 ? 12.234 16.688 18.719 1 91.31 247 THR A C 1
ATOM 1992 O O . THR A 1 247 ? 11.023 16.922 18.781 1 91.31 247 THR A O 1
ATOM 1995 N N . VAL A 1 248 ? 12.828 15.789 19.391 1 87.88 248 VAL A N 1
ATOM 1996 C CA . VAL A 1 248 ? 12.203 15.039 20.469 1 87.88 248 VAL A CA 1
ATOM 1997 C C . VAL A 1 248 ? 13.109 15.055 21.703 1 87.88 248 VAL A C 1
ATOM 1999 O O . VAL A 1 248 ? 14.195 14.469 21.688 1 87.88 248 VAL A O 1
ATOM 2002 N N . GLY A 1 249 ? 12.594 15.656 22.703 1 81.75 249 GLY A N 1
ATOM 2003 C CA . GLY A 1 249 ? 13.516 15.859 23.797 1 81.75 249 GLY A CA 1
ATOM 2004 C C . GLY A 1 249 ? 14.789 16.578 23.391 1 81.75 249 GLY A C 1
ATOM 2005 O O . GLY A 1 249 ? 14.734 17.672 22.828 1 81.75 249 GLY A O 1
ATOM 2006 N N . ASN A 1 250 ? 15.93 15.883 23.562 1 83.44 250 ASN A N 1
ATOM 2007 C CA . ASN A 1 250 ? 17.203 16.469 23.188 1 83.44 250 ASN A CA 1
ATOM 2008 C C . ASN A 1 250 ? 17.75 15.852 21.906 1 83.44 250 ASN A C 1
ATOM 2010 O O . ASN A 1 250 ? 18.938 16.031 21.578 1 83.44 250 ASN A O 1
ATOM 2014 N N . ASP A 1 251 ? 16.922 15.188 21.297 1 91.5 251 ASP A N 1
ATOM 2015 C CA . ASP A 1 251 ? 17.375 14.555 20.062 1 91.5 251 ASP A CA 1
ATOM 2016 C C . ASP A 1 251 ? 16.953 15.367 18.844 1 91.5 251 ASP A C 1
ATOM 2018 O O . ASP A 1 251 ? 15.891 16 18.844 1 91.5 251 ASP A O 1
ATOM 2022 N N . LEU A 1 252 ? 17.812 15.406 17.906 1 95.56 252 LEU A N 1
ATOM 2023 C CA . LEU A 1 252 ? 17.562 16.094 16.641 1 95.56 252 LEU A CA 1
ATOM 2024 C C . LEU A 1 252 ? 17.422 15.086 15.492 1 95.56 252 LEU A C 1
ATOM 2026 O O . LEU A 1 252 ? 18.25 14.18 15.352 1 95.56 252 LEU A O 1
ATOM 2030 N N . TYR A 1 253 ? 16.344 15.25 14.742 1 96.88 253 TYR A N 1
ATOM 2031 C CA . TYR A 1 253 ? 16.125 14.406 13.57 1 96.88 253 TYR A CA 1
ATOM 2032 C C . TYR A 1 253 ? 16.062 15.25 12.297 1 96.88 253 TYR A C 1
ATOM 2034 O O . TYR A 1 253 ? 15.352 16.25 12.234 1 96.88 253 TYR A O 1
ATOM 2042 N N . VAL A 1 254 ? 16.812 14.875 11.336 1 97.38 254 VAL A N 1
ATOM 2043 C CA . VAL A 1 254 ? 16.625 15.414 9.992 1 97.38 254 VAL A CA 1
ATOM 2044 C C . VAL A 1 254 ? 15.578 14.586 9.258 1 97.38 254 VAL A C 1
ATOM 2046 O O . VAL A 1 254 ? 15.617 13.352 9.273 1 97.38 254 VAL A O 1
ATOM 2049 N N . THR A 1 255 ? 14.602 15.273 8.68 1 97.12 255 THR A N 1
ATOM 2050 C CA . THR A 1 255 ? 13.5 14.594 8.008 1 97.12 255 THR A CA 1
ATOM 2051 C C . THR A 1 255 ? 13.672 14.656 6.496 1 97.12 255 THR A C 1
ATOM 2053 O O . THR A 1 255 ? 13.812 15.742 5.922 1 97.12 255 THR A O 1
ATOM 2056 N N . LEU A 1 256 ? 13.672 13.516 5.898 1 97.12 256 LE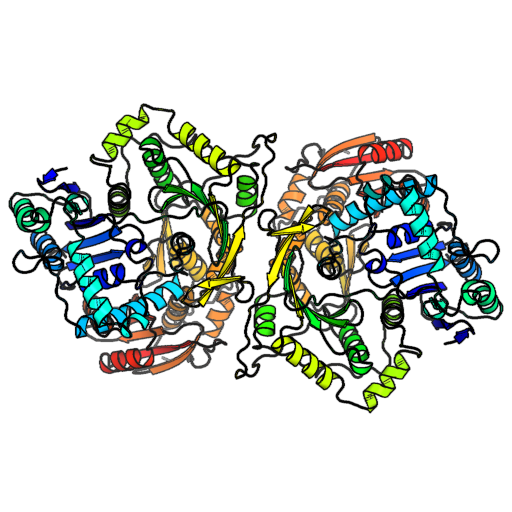U A N 1
ATOM 2057 C CA . LEU A 1 256 ? 13.727 13.383 4.449 1 97.12 256 LEU A CA 1
ATOM 2058 C C . LEU A 1 256 ? 12.484 12.672 3.924 1 97.12 256 LEU A C 1
ATOM 2060 O O . LEU A 1 256 ? 12.164 11.562 4.359 1 97.12 256 LEU A O 1
ATOM 2064 N N . SER A 1 257 ? 11.781 13.312 2.994 1 96.62 257 SER A N 1
ATOM 2065 C CA . SER A 1 257 ? 10.578 12.719 2.414 1 96.62 257 SER A CA 1
ATOM 2066 C C . SER A 1 257 ? 10.797 12.352 0.949 1 96.62 257 SER A C 1
ATOM 2068 O O . SER A 1 257 ? 11.453 13.086 0.212 1 96.62 257 SER A O 1
ATOM 2070 N N . PHE A 1 258 ? 10.344 11.227 0.536 1 96.38 258 PHE A N 1
ATOM 2071 C CA . PHE A 1 258 ? 10.469 10.719 -0.825 1 96.38 258 PHE A CA 1
ATOM 2072 C C . PHE A 1 258 ? 9.094 10.586 -1.479 1 96.38 258 PHE A C 1
ATOM 2074 O O . PHE A 1 258 ? 8.133 10.164 -0.837 1 96.38 258 PHE A O 1
ATOM 2081 N N . VAL A 1 259 ? 9.023 10.969 -2.719 1 93.94 259 VAL A N 1
ATOM 2082 C CA . VAL A 1 259 ? 7.781 10.859 -3.475 1 93.94 259 VAL A CA 1
ATOM 2083 C C . VAL A 1 259 ? 7.582 9.414 -3.936 1 93.94 259 VAL A C 1
ATOM 2085 O O . VAL A 1 259 ? 6.465 8.891 -3.891 1 93.94 259 VAL A O 1
ATOM 2088 N N . LYS A 1 260 ? 8.695 8.773 -4.305 1 91.19 260 LYS A N 1
ATOM 2089 C CA . LYS A 1 260 ? 8.641 7.418 -4.852 1 91.19 260 LYS A CA 1
ATOM 2090 C C . LYS A 1 260 ? 9.117 6.391 -3.83 1 91.19 260 LYS A C 1
ATOM 2092 O O . LYS A 1 260 ? 10.109 6.621 -3.131 1 91.19 260 LYS A O 1
ATOM 2097 N N . GLU A 1 261 ? 8.469 5.262 -3.836 1 92 261 GLU A N 1
ATOM 2098 C CA . GLU A 1 261 ? 8.828 4.188 -2.916 1 92 261 GLU A CA 1
ATOM 2099 C C . GLU A 1 261 ? 10.219 3.648 -3.213 1 92 261 GLU A C 1
ATOM 2101 O O . GLU A 1 261 ? 10.977 3.316 -2.295 1 92 261 GLU A O 1
ATOM 2106 N N . SER A 1 262 ? 10.562 3.539 -4.488 1 87.62 262 SER A N 1
ATOM 2107 C CA . SER A 1 262 ? 11.852 3 -4.898 1 87.62 262 SER A CA 1
ATOM 2108 C C . SER A 1 262 ? 13 3.852 -4.363 1 87.62 262 SER A C 1
ATOM 2110 O O . SER A 1 262 ? 14.039 3.322 -3.965 1 87.62 262 SER A O 1
ATOM 2112 N N . ASP A 1 263 ? 12.836 5.133 -4.375 1 92.5 263 ASP A N 1
ATOM 2113 C CA . ASP A 1 263 ? 13.867 6.027 -3.863 1 92.5 263 ASP A CA 1
ATOM 2114 C C . ASP A 1 263 ? 14.047 5.852 -2.357 1 92.5 263 ASP A C 1
ATOM 2116 O O . ASP A 1 263 ? 15.172 5.832 -1.858 1 92.5 263 ASP A O 1
ATOM 2120 N N . TYR A 1 264 ? 12.961 5.738 -1.679 1 94.38 264 TYR A N 1
ATOM 2121 C CA . TYR A 1 264 ? 12.984 5.477 -0.244 1 94.38 264 TYR A CA 1
ATOM 2122 C C . TYR A 1 264 ? 13.695 4.164 0.06 1 94.38 264 TYR A C 1
ATOM 2124 O O . TYR A 1 264 ? 14.578 4.113 0.923 1 94.38 264 TYR A O 1
ATOM 2132 N N . GLU A 1 265 ? 13.32 3.082 -0.656 1 91.44 265 GLU A N 1
ATOM 2133 C CA . GLU A 1 265 ? 13.891 1.757 -0.436 1 91.44 265 GLU A CA 1
ATOM 2134 C C . GLU A 1 265 ? 15.391 1.747 -0.721 1 91.44 265 GLU A C 1
ATOM 2136 O O . GLU A 1 265 ? 16.172 1.148 0.027 1 91.44 265 GLU A O 1
ATOM 2141 N N . ASN A 1 266 ? 15.766 2.391 -1.794 1 89.94 266 ASN A N 1
ATOM 2142 C CA . ASN A 1 266 ? 17.188 2.477 -2.129 1 89.94 266 ASN A CA 1
ATOM 2143 C C . ASN A 1 266 ? 17.969 3.189 -1.035 1 89.94 266 ASN A C 1
ATOM 2145 O O . ASN A 1 266 ? 19.109 2.812 -0.74 1 89.94 266 ASN A O 1
ATOM 2149 N N . PHE A 1 267 ? 17.406 4.172 -0.445 1 93 267 PHE A N 1
ATOM 2150 C CA . PHE A 1 267 ? 18.078 4.957 0.585 1 93 267 PHE A CA 1
ATOM 2151 C C . PHE A 1 267 ? 18.25 4.145 1.864 1 93 267 PHE A C 1
ATOM 2153 O O . PHE A 1 267 ? 19.344 4.055 2.41 1 93 267 PHE A O 1
ATOM 2160 N N . ILE A 1 268 ? 17.172 3.543 2.293 1 92.44 268 ILE A N 1
ATOM 2161 C CA . ILE A 1 268 ? 17.172 2.834 3.568 1 92.44 268 ILE A CA 1
ATOM 2162 C C . ILE A 1 268 ? 18.031 1.574 3.461 1 92.44 268 ILE A C 1
ATOM 2164 O O . ILE A 1 268 ? 18.594 1.117 4.453 1 92.44 268 ILE A O 1
ATOM 2168 N N . ASN A 1 269 ? 18.125 1.043 2.232 1 88.38 269 ASN A N 1
ATOM 2169 C CA . ASN A 1 269 ? 18.938 -0.155 2.025 1 88.38 269 ASN A CA 1
ATOM 2170 C C . ASN A 1 269 ? 20.406 0.193 1.753 1 88.38 269 ASN A C 1
ATOM 2172 O O . ASN A 1 269 ? 21.219 -0.695 1.508 1 88.38 269 ASN A O 1
ATOM 2176 N N . GLY A 1 270 ? 20.75 1.434 1.684 1 85.88 270 GLY A N 1
ATOM 2177 C CA . GLY A 1 270 ? 22.125 1.866 1.519 1 85.88 270 GLY A CA 1
ATOM 2178 C C . GLY A 1 270 ? 22.578 1.889 0.07 1 85.88 270 GLY A C 1
ATOM 2179 O O . GLY A 1 270 ? 23.766 2.037 -0.215 1 85.88 270 GLY A O 1
ATOM 2180 N N . VAL A 1 271 ? 21.625 1.748 -0.84 1 83.81 271 VAL A N 1
ATOM 2181 C CA . VAL A 1 271 ? 21.953 1.767 -2.262 1 83.81 271 VAL A CA 1
ATOM 2182 C C . VAL A 1 271 ? 22.203 3.203 -2.715 1 83.81 271 VAL A C 1
ATOM 2184 O O . VAL A 1 271 ? 23.062 3.451 -3.57 1 83.81 271 VAL A O 1
ATOM 2187 N N . SER A 1 272 ? 21.391 4.047 -2.158 1 89.31 272 SER A N 1
ATOM 2188 C CA . SER A 1 272 ? 21.562 5.469 -2.447 1 89.31 272 SER A CA 1
ATOM 2189 C C . SER A 1 272 ? 22.047 6.23 -1.215 1 89.31 272 SER A C 1
ATOM 2191 O O . SER A 1 272 ? 21.781 5.816 -0.084 1 89.31 272 SER A O 1
ATOM 2193 N N . THR A 1 273 ? 22.781 7.305 -1.483 1 89.62 273 THR A N 1
ATOM 2194 C CA . THR A 1 273 ? 23.281 8.141 -0.394 1 89.62 273 THR A CA 1
ATOM 2195 C C . THR A 1 273 ? 22.984 9.617 -0.667 1 89.62 273 THR A C 1
ATOM 2197 O O . THR A 1 273 ? 22.688 9.992 -1.801 1 89.62 273 THR A O 1
ATOM 2200 N N . LEU A 1 274 ? 22.969 10.312 0.39 1 90.56 274 LEU A N 1
ATOM 2201 C CA . LEU A 1 274 ? 22.75 11.75 0.291 1 90.56 274 LEU A CA 1
ATOM 2202 C C . LEU A 1 274 ? 24.078 12.484 0.106 1 90.56 274 LEU A C 1
ATOM 2204 O O . LEU A 1 274 ? 25.047 12.195 0.794 1 90.56 274 LEU A O 1
ATOM 2208 N N . LYS A 1 275 ? 24.094 13.375 -0.866 1 87.69 275 LYS A N 1
ATOM 2209 C CA . LYS A 1 275 ? 25.234 14.273 -1.078 1 87.69 275 LYS A CA 1
ATOM 2210 C C . LYS A 1 275 ? 24.766 15.719 -1.221 1 87.69 275 LYS A C 1
ATOM 2212 O O . LYS A 1 275 ? 23.938 16.031 -2.078 1 87.69 275 LYS A O 1
ATOM 2217 N N . PHE A 1 276 ? 25.281 16.578 -0.333 1 87.12 276 PHE A N 1
ATOM 2218 C CA . PHE A 1 276 ? 24.859 17.969 -0.32 1 87.12 276 PHE A CA 1
ATOM 2219 C C . PHE A 1 276 ? 25.891 18.859 -1.023 1 87.12 276 PHE A C 1
ATOM 2221 O O . PHE A 1 276 ? 26.172 19.953 -0.566 1 87.12 276 PHE A O 1
ATOM 2228 N N . ASN A 1 277 ? 26.406 18.391 -2.129 1 76.75 277 ASN A N 1
ATOM 2229 C CA . ASN A 1 277 ? 27.453 19.094 -2.836 1 76.75 277 ASN A CA 1
ATOM 2230 C C . ASN A 1 277 ? 26.922 20.359 -3.521 1 76.75 277 ASN A C 1
ATOM 2232 O O . ASN A 1 277 ? 27.688 21.281 -3.803 1 76.75 277 ASN A O 1
ATOM 2236 N N . ASN A 1 278 ? 25.688 20.5 -3.736 1 77.69 278 ASN A N 1
ATOM 2237 C CA . ASN A 1 278 ? 25.141 21.594 -4.535 1 77.69 278 ASN A CA 1
ATOM 2238 C C . ASN A 1 278 ? 24.406 22.609 -3.666 1 77.69 278 ASN A C 1
ATOM 2240 O O . ASN A 1 278 ? 23.531 23.328 -4.152 1 77.69 278 ASN A O 1
ATOM 2244 N N . VAL A 1 279 ? 24.75 22.688 -2.451 1 83.81 279 VAL A N 1
ATOM 2245 C CA . VAL A 1 279 ? 24.109 23.672 -1.589 1 83.81 279 VAL A CA 1
ATOM 2246 C C . VAL A 1 279 ? 24.812 25.031 -1.731 1 83.81 279 VAL A C 1
ATOM 2248 O O . VAL A 1 279 ? 26.031 25.109 -1.654 1 83.81 279 VAL A O 1
ATOM 2251 N N . PRO A 1 280 ? 24.047 25.969 -2.074 1 80.31 280 PRO A N 1
ATOM 2252 C CA . PRO A 1 280 ? 24.641 27.312 -2.221 1 80.31 280 PRO A CA 1
ATOM 2253 C C . PRO A 1 280 ? 25.359 27.781 -0.951 1 80.31 280 PRO A C 1
ATOM 2255 O O . PRO A 1 280 ? 24.969 27.391 0.155 1 80.31 280 PRO A O 1
ATOM 2258 N N . ASN A 1 281 ? 26.266 28.562 -1.23 1 77.75 281 ASN A N 1
ATOM 2259 C CA . ASN A 1 281 ? 26.922 29.219 -0.102 1 77.75 281 ASN A CA 1
ATOM 2260 C C . ASN A 1 281 ? 26.109 30.406 0.414 1 77.75 281 ASN A C 1
ATOM 2262 O O . ASN A 1 281 ? 26.312 31.531 -0.019 1 77.75 281 ASN A O 1
ATOM 2266 N N . TYR A 1 282 ? 25.391 30.125 1.428 1 78.81 282 TYR A N 1
ATOM 2267 C CA . TYR A 1 282 ? 24.516 31.156 1.968 1 78.81 282 TYR A CA 1
ATOM 2268 C C . TYR A 1 282 ? 25.312 32.156 2.793 1 78.81 282 TYR A C 1
ATOM 2270 O O . TYR A 1 282 ? 26.156 31.781 3.613 1 78.81 282 TYR A O 1
ATOM 2278 N N . THR A 1 283 ? 25.125 33.375 2.488 1 76.62 283 THR A N 1
ATOM 2279 C CA . THR A 1 283 ? 25.656 34.406 3.342 1 76.62 283 THR A CA 1
ATOM 2280 C C . THR A 1 283 ? 24.609 34.875 4.359 1 76.62 283 THR A C 1
ATOM 2282 O O . THR A 1 283 ? 24.953 35.281 5.469 1 76.62 283 THR A O 1
ATOM 2285 N N . VAL A 1 284 ? 23.438 34.844 3.938 1 77.06 284 VAL A N 1
ATOM 2286 C CA . VAL A 1 284 ? 22.281 35.156 4.777 1 77.06 284 VAL A CA 1
ATOM 2287 C C . VAL A 1 284 ? 21.156 34.156 4.504 1 77.06 284 VAL A C 1
ATOM 2289 O O . VAL A 1 284 ? 20.906 33.812 3.355 1 77.06 284 VAL A O 1
ATOM 2292 N N . LEU A 1 285 ? 20.719 33.688 5.59 1 78.56 285 LEU A N 1
ATOM 2293 C CA . LEU A 1 285 ? 19.547 32.844 5.449 1 78.56 285 LEU A CA 1
ATOM 2294 C C . LEU A 1 285 ? 18.266 33.656 5.316 1 78.56 285 LEU A C 1
ATOM 2296 O O . LEU A 1 285 ? 18.016 34.562 6.117 1 78.56 285 LEU A O 1
ATOM 2300 N N . SER A 1 286 ? 17.641 33.531 4.238 1 75.25 286 SER A N 1
ATOM 2301 C CA . SER A 1 286 ? 16.359 34.188 4.027 1 75.25 286 SER A CA 1
ATOM 2302 C C . SER A 1 286 ? 15.195 33.344 4.496 1 75.25 286 SER A C 1
ATOM 2304 O O . SER A 1 286 ? 14.391 32.875 3.684 1 75.25 286 SER A O 1
ATOM 2306 N N . LEU A 1 287 ? 15.203 33.188 5.758 1 77.31 287 LEU A N 1
ATOM 2307 C CA . LEU A 1 287 ? 14.141 32.375 6.336 1 77.31 287 LEU A CA 1
ATOM 2308 C C . LEU A 1 287 ? 12.953 33.25 6.75 1 77.31 287 LEU A C 1
ATOM 2310 O O . LEU A 1 287 ? 13.133 34.406 7.105 1 77.31 287 LEU A O 1
ATOM 2314 N N . CYS A 1 288 ? 11.844 32.656 6.57 1 78.94 288 CYS A N 1
ATOM 2315 C CA . CYS A 1 288 ? 10.656 33.406 6.996 1 78.94 288 CYS A CA 1
ATOM 2316 C C . CYS A 1 288 ? 10.617 33.531 8.516 1 78.94 288 CYS A C 1
ATOM 2318 O O . CYS A 1 288 ? 11.32 32.812 9.227 1 78.94 288 CYS A O 1
ATOM 2320 N N . ASP A 1 289 ? 9.914 34.469 8.992 1 86.25 289 ASP A N 1
ATOM 2321 C CA . ASP A 1 289 ? 9.859 34.781 10.422 1 86.25 289 ASP A CA 1
ATOM 2322 C C . ASP A 1 289 ? 9.406 33.562 11.219 1 86.25 289 ASP A C 1
ATOM 2324 O O . ASP A 1 289 ? 9.906 33.312 12.328 1 86.25 289 ASP A O 1
ATOM 2328 N N . ASP A 1 290 ? 8.539 32.781 10.672 1 87.31 290 ASP A N 1
ATOM 2329 C CA . ASP A 1 290 ? 8.055 31.609 11.383 1 87.31 290 ASP A CA 1
ATOM 2330 C C . ASP A 1 290 ? 9.164 30.578 11.57 1 87.31 290 ASP A C 1
ATOM 2332 O O . ASP A 1 290 ? 9.289 29.969 12.641 1 87.31 290 ASP A O 1
ATOM 2336 N N . PHE A 1 291 ? 9.875 30.453 10.562 1 86.5 291 PHE A N 1
ATOM 2337 C CA . PHE A 1 291 ? 10.961 29.484 10.641 1 86.5 291 PHE A CA 1
ATOM 2338 C C . PHE A 1 291 ? 12 29.922 11.664 1 86.5 291 PHE A C 1
ATOM 2340 O O . PHE A 1 291 ? 12.516 29.109 12.43 1 86.5 291 PHE A O 1
ATOM 2347 N N . LEU A 1 292 ? 12.312 31.188 11.641 1 87.88 292 LEU A N 1
ATOM 2348 C CA . LEU A 1 292 ? 13.289 31.734 12.578 1 87.88 292 LEU A CA 1
ATOM 2349 C C . LEU A 1 292 ? 12.805 31.578 14.016 1 87.88 292 LEU A C 1
ATOM 2351 O O . LEU A 1 292 ? 13.562 31.156 14.891 1 87.88 292 LEU A O 1
ATOM 2355 N N . MET A 1 293 ? 11.617 31.969 14.195 1 92.44 293 MET A N 1
ATOM 2356 C CA . MET A 1 293 ? 11.039 31.812 15.523 1 92.44 293 MET A CA 1
ATOM 2357 C C . MET A 1 293 ? 11.109 30.375 15.984 1 92.44 293 MET A C 1
ATOM 2359 O O . MET A 1 293 ? 11.531 30.094 17.109 1 92.44 293 MET A O 1
ATOM 2363 N N . ASN A 1 294 ? 10.75 29.469 15.156 1 91.44 294 ASN A N 1
ATOM 2364 C CA . ASN A 1 294 ? 10.773 28.047 15.484 1 91.44 294 ASN A CA 1
ATOM 2365 C C . ASN A 1 294 ? 12.18 27.578 15.836 1 91.44 294 ASN A C 1
ATOM 2367 O O . ASN A 1 294 ? 12.359 26.766 16.75 1 91.44 294 ASN A O 1
ATOM 2371 N N . ALA A 1 295 ? 13.109 28.047 15.109 1 90.19 295 ALA A N 1
ATOM 2372 C CA . ALA A 1 295 ? 14.492 27.656 15.359 1 90.19 295 ALA A CA 1
ATOM 2373 C C . ALA A 1 295 ? 14.938 28.094 16.75 1 90.19 295 ALA A C 1
ATOM 2375 O O . ALA A 1 295 ? 15.547 27.328 17.5 1 90.19 295 ALA A O 1
ATOM 2376 N N . TYR A 1 296 ? 14.641 29.297 17.109 1 92 296 TYR A N 1
ATOM 2377 C CA . TYR A 1 296 ? 15.055 29.812 18.406 1 92 296 TYR A CA 1
ATOM 2378 C C . TYR A 1 296 ? 14.312 29.109 19.531 1 92 296 TYR A C 1
ATOM 2380 O O . TYR A 1 296 ? 14.844 28.969 20.641 1 92 296 TYR A O 1
ATOM 2388 N N . LEU A 1 297 ? 13.141 28.688 19.234 1 93.88 297 LEU A N 1
ATOM 2389 C CA . LEU A 1 297 ? 12.344 28.016 20.266 1 93.88 297 LEU A CA 1
ATOM 2390 C C . LEU A 1 297 ? 12.773 26.562 20.406 1 93.88 297 LEU A C 1
ATOM 2392 O O . LEU A 1 297 ? 12.766 26.016 21.516 1 93.88 297 LEU A O 1
ATOM 2396 N N . CYS A 1 298 ? 13.117 25.938 19.359 1 91.94 298 CYS A N 1
ATOM 2397 C CA . CYS A 1 298 ? 13.531 24.531 19.391 1 91.94 298 CYS A CA 1
ATOM 2398 C C . CYS A 1 298 ? 14.953 24.391 19.906 1 91.94 298 CYS A C 1
ATOM 2400 O O . CYS A 1 298 ? 15.305 23.359 20.484 1 91.94 298 CYS A O 1
ATOM 2402 N N . PHE A 1 299 ? 15.719 25.438 19.625 1 91 299 PHE A N 1
ATOM 2403 C CA . PHE A 1 299 ? 17.109 25.422 20.047 1 91 299 PHE A CA 1
ATOM 2404 C C . PHE A 1 299 ? 17.422 26.641 20.922 1 91 299 PHE A C 1
ATOM 2406 O O . PHE A 1 299 ? 18.188 27.516 20.516 1 91 299 PHE A O 1
ATOM 2413 N N . PRO A 1 300 ? 16.953 26.531 22.109 1 86.5 300 PRO A N 1
ATOM 2414 C CA . PRO A 1 300 ? 17.047 27.719 22.984 1 86.5 300 PRO A CA 1
ATOM 2415 C C . PRO A 1 300 ? 18.5 28.141 23.234 1 86.5 300 PRO A C 1
ATOM 2417 O O . PRO A 1 300 ? 18.734 29.281 23.656 1 86.5 300 PRO A O 1
ATOM 2420 N N . TRP A 1 301 ? 19.422 27.281 23 1 84.38 301 TRP A N 1
ATOM 2421 C CA . TRP A 1 301 ? 20.812 27.609 23.234 1 84.38 301 TRP A CA 1
ATOM 2422 C C . TRP A 1 301 ? 21.375 28.5 22.125 1 84.38 301 TRP A C 1
ATOM 2424 O O . TRP A 1 301 ? 22.484 29 22.234 1 84.38 301 TRP A O 1
ATOM 2434 N N . LEU A 1 302 ? 20.625 28.734 21.078 1 85.44 302 LEU A N 1
ATOM 2435 C CA . LEU A 1 302 ? 20.984 29.719 20.078 1 85.44 302 LEU A CA 1
ATOM 2436 C C . LEU A 1 302 ? 20.844 31.141 20.625 1 85.44 302 LEU A C 1
ATOM 2438 O O . LEU A 1 302 ? 19.781 31.75 20.484 1 85.44 302 LEU A O 1
ATOM 2442 N N . SER A 1 303 ? 21.844 31.641 21.109 1 80.44 303 SER A N 1
ATOM 2443 C CA . SER A 1 303 ? 21.766 32.906 21.844 1 80.44 303 SER A CA 1
ATOM 2444 C C . SER A 1 303 ? 22.094 34.094 20.938 1 80.44 303 SER A C 1
ATOM 2446 O O . SER A 1 303 ? 21.969 35.25 21.344 1 80.44 303 SER A O 1
ATOM 2448 N N . ASN A 1 304 ? 22.562 33.812 19.766 1 82.25 304 ASN A N 1
ATOM 2449 C CA . ASN A 1 304 ? 22.906 34.875 18.812 1 82.25 304 ASN A CA 1
ATOM 2450 C C . ASN A 1 304 ? 22.078 34.781 17.547 1 82.25 304 ASN A C 1
ATOM 2452 O O . ASN A 1 304 ? 21.281 33.875 17.375 1 82.25 304 ASN A O 1
ATOM 2456 N N . ASP A 1 305 ? 22.25 35.844 16.828 1 82.62 305 ASP A N 1
ATOM 2457 C CA . ASP A 1 305 ? 21.594 35.812 15.531 1 82.62 305 ASP A CA 1
ATOM 2458 C C . ASP A 1 305 ? 22.062 34.625 14.703 1 82.62 305 ASP A C 1
ATOM 2460 O O . ASP A 1 305 ? 23.25 34.312 14.688 1 82.62 305 ASP A O 1
ATOM 2464 N N . ILE A 1 306 ? 21.125 34.062 14.102 1 81.31 306 ILE A N 1
ATOM 2465 C CA . ILE A 1 306 ? 21.375 32.844 13.336 1 81.31 306 ILE A CA 1
ATOM 2466 C C . ILE A 1 306 ? 22.422 33.125 12.266 1 81.31 306 ILE A C 1
ATOM 2468 O O . ILE A 1 306 ? 23.219 32.219 11.93 1 81.31 306 ILE A O 1
ATOM 2472 N N . ASN A 1 307 ? 22.453 34.312 11.688 1 80.5 307 ASN A N 1
ATOM 2473 C CA . ASN A 1 307 ? 23.406 34.656 10.633 1 80.5 307 ASN A CA 1
ATOM 2474 C C . ASN A 1 307 ? 24.844 34.688 11.164 1 80.5 307 ASN A C 1
ATOM 2476 O O . ASN A 1 307 ? 25.797 34.469 10.414 1 80.5 307 ASN A O 1
ATOM 2480 N N . ASN A 1 308 ? 24.969 34.969 12.406 1 82.69 308 ASN A N 1
ATOM 2481 C CA . ASN A 1 308 ? 26.297 34.906 13.016 1 82.69 308 ASN A CA 1
ATOM 2482 C C . ASN A 1 308 ? 26.844 33.5 13.039 1 82.69 308 ASN A C 1
ATOM 2484 O O . ASN A 1 308 ? 28.047 33.281 12.836 1 82.69 308 ASN A O 1
ATOM 2488 N N . TYR A 1 309 ? 25.938 32.625 13.258 1 82.81 309 TYR A N 1
ATOM 2489 C CA . TYR A 1 309 ? 26.359 31.219 13.273 1 82.81 309 TYR A CA 1
ATOM 2490 C C . TYR A 1 309 ? 26.703 30.734 11.875 1 82.81 309 TYR A C 1
ATOM 2492 O O . TYR A 1 309 ? 27.625 29.953 11.688 1 82.81 309 TYR A O 1
ATOM 2500 N N . LEU A 1 310 ? 25.906 31.203 10.945 1 82.44 310 LEU A N 1
ATOM 2501 C CA . LEU A 1 310 ? 26.172 30.844 9.555 1 82.44 310 LEU A CA 1
ATOM 2502 C C . LEU A 1 310 ? 27.594 31.25 9.148 1 82.44 310 LEU A C 1
ATOM 2504 O O . LEU A 1 310 ? 28.297 30.469 8.492 1 82.44 310 LEU A O 1
ATOM 2508 N N . SER A 1 311 ? 27.984 32.375 9.508 1 78.31 311 SER A N 1
ATOM 2509 C CA . SER A 1 311 ? 29.312 32.875 9.172 1 78.31 311 SER A CA 1
ATOM 2510 C C . SER A 1 311 ? 30.406 32.031 9.844 1 78.31 311 SER A C 1
ATOM 2512 O O . SER A 1 311 ? 31.453 31.781 9.242 1 78.31 311 SER A O 1
ATOM 2514 N N . THR A 1 312 ? 30.125 31.609 10.953 1 75.94 312 THR A N 1
ATOM 2515 C CA . THR A 1 312 ? 31.094 30.844 11.711 1 75.94 312 THR A CA 1
ATOM 2516 C C . THR A 1 312 ? 31.25 29.438 11.133 1 75.94 312 THR A C 1
ATOM 2518 O O . THR A 1 312 ? 32.375 28.922 11.008 1 75.94 312 THR A O 1
ATOM 2521 N N . VAL A 1 313 ? 30.141 28.844 10.797 1 73.88 313 VAL A N 1
ATOM 2522 C CA . VAL A 1 313 ? 30.109 27.453 10.344 1 73.88 313 VAL A CA 1
ATOM 2523 C C . VAL A 1 313 ? 30.625 27.375 8.906 1 73.88 313 VAL A C 1
ATOM 2525 O O . VAL A 1 313 ? 31.25 26.391 8.516 1 73.88 313 VAL A O 1
ATOM 2528 N N . ARG A 1 314 ? 30.219 28.328 8.102 1 67.69 314 ARG A N 1
ATOM 2529 C CA . ARG A 1 314 ? 30.656 28.359 6.715 1 67.69 314 ARG A CA 1
ATOM 2530 C C . ARG A 1 314 ? 32.188 28.188 6.609 1 67.69 314 ARG A C 1
ATOM 2532 O O . ARG A 1 314 ? 32.688 27.578 5.668 1 67.69 314 ARG A O 1
ATOM 2539 N N . TYR A 1 315 ? 32.75 28.75 7.434 1 59.72 315 TYR A N 1
ATOM 2540 C CA . TYR A 1 315 ? 34.219 28.641 7.371 1 59.72 315 TYR A CA 1
ATOM 2541 C C . TYR A 1 315 ? 34.656 27.203 7.586 1 59.72 315 TYR A C 1
ATOM 2543 O O . TYR A 1 315 ? 35.781 26.844 7.238 1 59.72 315 TYR A O 1
ATOM 2551 N N . SER A 1 316 ? 33.656 26.484 7.949 1 57.34 316 SER A N 1
ATOM 2552 C CA . SER A 1 316 ? 34 25.078 8.148 1 57.34 316 SER A CA 1
ATOM 2553 C C . SER A 1 316 ? 33.406 24.203 7.043 1 57.34 316 SER A C 1
ATOM 2555 O O . SER A 1 316 ? 32.281 23.75 7.141 1 57.34 316 SER A O 1
ATOM 2557 N N . GLN A 1 317 ? 33.906 24.25 5.785 1 60.25 317 GLN A N 1
ATOM 2558 C CA . GLN A 1 317 ? 33.5 23.5 4.602 1 60.25 317 GLN A CA 1
ATOM 2559 C C . GLN A 1 317 ? 33.125 22.062 4.957 1 60.25 317 GLN A C 1
ATOM 2561 O O . GLN A 1 317 ? 32.344 21.422 4.254 1 60.25 317 GLN A O 1
ATOM 2566 N N . ASN A 1 318 ? 33.281 21.719 6.137 1 79.12 318 ASN A N 1
ATOM 2567 C CA . ASN A 1 318 ? 33.156 20.312 6.477 1 79.12 318 ASN A CA 1
ATOM 2568 C C . ASN A 1 318 ? 31.859 20.031 7.219 1 79.12 318 ASN A C 1
ATOM 2570 O O . ASN A 1 318 ? 31.594 18.891 7.609 1 79.12 318 ASN A O 1
ATOM 2574 N N . MET A 1 319 ? 30.938 21.141 7.047 1 83.88 319 MET A N 1
ATOM 2575 C CA . MET A 1 319 ? 29.766 20.922 7.883 1 83.88 319 MET A CA 1
ATOM 2576 C C . MET A 1 319 ? 28.781 19.969 7.199 1 83.88 319 MET A C 1
ATOM 2578 O O . MET A 1 319 ? 28.188 19.109 7.848 1 83.88 319 MET A O 1
ATOM 2582 N N . PHE A 1 320 ? 28.688 20.094 5.902 1 88.69 320 PHE A N 1
ATOM 2583 C CA . PHE A 1 320 ? 27.75 19.219 5.191 1 88.69 320 PHE A CA 1
ATOM 2584 C C . PHE A 1 320 ? 28.281 17.797 5.129 1 88.69 320 PHE A C 1
ATOM 2586 O O . PHE A 1 320 ? 27.5 16.828 5.203 1 88.69 320 PHE A O 1
ATOM 2593 N N . LYS A 1 321 ? 29.531 17.703 5.059 1 89.06 321 LYS A N 1
ATOM 2594 C CA . LYS A 1 321 ? 30.141 16.375 5.047 1 89.06 321 LYS A CA 1
ATOM 2595 C C . LYS A 1 321 ? 29.922 15.656 6.379 1 89.06 321 LYS A C 1
ATOM 2597 O O . LYS A 1 321 ? 29.688 14.445 6.406 1 89.06 321 LYS A O 1
ATOM 2602 N N . ASN A 1 322 ? 30.047 16.438 7.391 1 89.75 322 ASN A N 1
ATOM 2603 C CA . ASN A 1 322 ? 29.812 15.867 8.711 1 89.75 322 ASN A CA 1
ATOM 2604 C C . ASN A 1 322 ? 28.359 15.406 8.867 1 89.75 322 ASN A C 1
ATOM 2606 O O . ASN A 1 322 ? 28.109 14.359 9.469 1 89.75 322 ASN A O 1
ATOM 2610 N N . LEU A 1 323 ? 27.484 16.234 8.398 1 94.06 323 LEU A N 1
ATOM 2611 C CA . LEU A 1 323 ? 26.078 15.852 8.461 1 94.06 323 LEU A CA 1
ATOM 2612 C C . LEU A 1 323 ? 25.812 14.594 7.637 1 94.06 323 LEU A C 1
ATOM 2614 O O . LEU A 1 323 ? 25.078 13.711 8.07 1 94.06 323 LEU A O 1
ATOM 2618 N N . GLU A 1 324 ? 26.469 14.516 6.465 1 93.5 324 GLU A N 1
ATOM 2619 C CA . GLU A 1 324 ? 26.344 13.328 5.629 1 93.5 324 GLU A CA 1
ATOM 2620 C C . GLU A 1 324 ? 26.828 12.086 6.367 1 93.5 324 GLU A C 1
ATOM 2622 O O . GLU A 1 324 ? 26.188 11.039 6.312 1 93.5 324 GLU A O 1
ATOM 2627 N N . GLU A 1 325 ? 27.875 12.227 7.059 1 92.81 325 GLU A N 1
ATOM 2628 C CA . GLU A 1 325 ? 28.438 11.109 7.812 1 92.81 325 GLU A CA 1
ATOM 2629 C C . GLU A 1 325 ? 27.531 10.711 8.977 1 92.81 325 GLU A C 1
ATOM 2631 O O . GLU A 1 325 ? 27.344 9.523 9.242 1 92.81 325 GLU A O 1
ATOM 2636 N N . ASP A 1 326 ? 26.984 11.75 9.633 1 95.56 326 ASP A N 1
ATOM 2637 C CA . ASP A 1 326 ? 26.047 11.477 10.711 1 95.56 326 ASP A CA 1
ATOM 2638 C C . ASP A 1 326 ? 24.828 10.688 10.203 1 95.56 326 ASP A C 1
ATOM 2640 O O . ASP A 1 326 ? 24.391 9.734 10.852 1 95.56 326 ASP A O 1
ATOM 2644 N N . ILE A 1 327 ? 24.344 11.094 9.094 1 95.88 327 ILE A N 1
ATOM 2645 C CA . ILE A 1 327 ? 23.172 10.461 8.5 1 95.88 327 ILE A CA 1
ATOM 2646 C C . ILE A 1 327 ? 23.5 9.016 8.117 1 95.88 327 ILE A C 1
ATOM 2648 O O . ILE A 1 327 ? 22.734 8.102 8.43 1 95.88 327 ILE A O 1
ATOM 2652 N N . GLN A 1 328 ? 24.625 8.828 7.535 1 92.56 328 GLN A N 1
ATOM 2653 C CA . GLN A 1 328 ? 25.031 7.488 7.121 1 92.56 328 GLN A CA 1
ATOM 2654 C C . GLN A 1 328 ? 25.203 6.566 8.32 1 92.56 328 GLN A C 1
ATOM 2656 O O . GLN A 1 328 ? 24.75 5.414 8.297 1 92.56 328 GLN A O 1
ATOM 2661 N N . ASN A 1 329 ? 25.797 7.051 9.289 1 94.12 329 ASN A N 1
ATOM 2662 C CA . ASN A 1 329 ? 25.984 6.266 10.508 1 94.12 329 ASN A CA 1
ATOM 2663 C C . ASN A 1 329 ? 24.656 5.898 11.156 1 94.12 329 ASN A C 1
ATOM 2665 O O . ASN A 1 329 ? 24.484 4.77 11.625 1 94.12 329 ASN A O 1
ATOM 2669 N N . SER A 1 330 ? 23.797 6.832 11.203 1 95.38 330 SER A N 1
ATOM 2670 C CA . SER A 1 330 ? 22.484 6.602 11.805 1 95.38 330 SER A CA 1
ATOM 2671 C C . SER A 1 330 ? 21.688 5.574 11.016 1 95.38 330 SER A C 1
ATOM 2673 O O . SER A 1 330 ? 20.969 4.762 11.594 1 95.38 330 SER A O 1
ATOM 2675 N N . ILE A 1 331 ? 21.781 5.578 9.711 1 93.56 331 ILE A N 1
ATOM 2676 C CA . ILE A 1 331 ? 21.078 4.609 8.867 1 93.56 331 ILE A CA 1
ATOM 2677 C C . ILE A 1 331 ? 21.641 3.211 9.117 1 93.56 331 ILE A C 1
ATOM 2679 O O . ILE A 1 331 ? 20.891 2.244 9.242 1 93.56 331 ILE A O 1
ATOM 2683 N N . LEU A 1 332 ? 22.953 3.117 9.297 1 91.5 332 LEU A N 1
ATOM 2684 C CA . LEU A 1 332 ? 23.609 1.841 9.555 1 91.5 332 LEU A CA 1
ATOM 2685 C C . LEU A 1 332 ? 23.188 1.286 10.914 1 91.5 332 LEU A C 1
ATOM 2687 O O . LEU A 1 332 ? 23.016 0.076 11.07 1 91.5 332 LEU A O 1
ATOM 2691 N N . LEU A 1 333 ? 23.031 2.16 11.875 1 93.31 333 LEU A N 1
ATOM 2692 C CA . LEU A 1 333 ? 22.734 1.75 13.242 1 93.31 333 LEU A CA 1
ATOM 2693 C C . LEU A 1 333 ? 21.234 1.716 13.492 1 93.31 333 LEU A C 1
ATOM 2695 O O . LEU A 1 333 ? 20.781 1.464 14.617 1 93.31 333 LEU A O 1
ATOM 2699 N N . LYS A 1 334 ? 20.453 1.991 12.539 1 93.75 334 LYS A N 1
ATOM 2700 C CA . LYS A 1 334 ? 18.984 1.99 12.609 1 93.75 334 LYS A CA 1
ATOM 2701 C C . LYS A 1 334 ? 18.484 3.025 13.609 1 93.75 334 LYS A C 1
ATOM 2703 O O . LYS A 1 334 ? 17.547 2.758 14.367 1 93.75 334 LYS A O 1
ATOM 2708 N N . LYS A 1 335 ? 19.141 4.148 13.617 1 95.94 335 LYS A N 1
ATOM 2709 C CA . LYS A 1 335 ? 18.703 5.277 14.43 1 95.94 335 LYS A CA 1
ATOM 2710 C C . LYS A 1 335 ? 17.828 6.227 13.617 1 95.94 335 LYS A C 1
ATOM 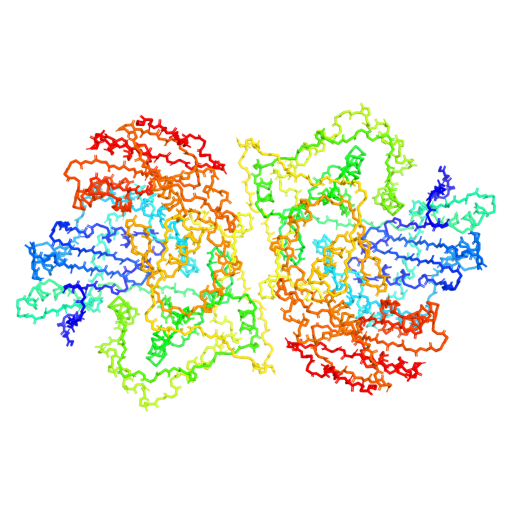2712 O O . LYS A 1 335 ? 18.188 7.387 13.406 1 95.94 335 LYS A O 1
ATOM 2717 N N . TYR A 1 336 ? 16.766 5.746 13.195 1 96.88 336 TYR A N 1
ATOM 2718 C CA . TYR A 1 336 ? 15.805 6.508 12.406 1 96.88 336 TYR A CA 1
ATOM 2719 C C . TYR A 1 336 ? 14.391 5.992 12.625 1 96.88 336 TYR A C 1
ATOM 2721 O O . TYR A 1 336 ? 14.195 4.941 13.242 1 96.88 336 TYR A O 1
ATOM 2729 N N . ILE A 1 337 ? 13.414 6.742 12.289 1 97.31 337 ILE A N 1
ATOM 2730 C CA . ILE A 1 337 ? 12 6.41 12.281 1 97.31 337 ILE A CA 1
ATOM 2731 C C . ILE A 1 337 ? 11.438 6.578 10.875 1 97.31 337 ILE A C 1
ATOM 2733 O O . ILE A 1 337 ? 11.766 7.543 10.18 1 97.31 337 ILE A O 1
ATOM 2737 N N . VAL A 1 338 ? 10.664 5.59 10.445 1 97.81 338 VAL A N 1
ATOM 2738 C CA . VAL A 1 338 ? 10.109 5.645 9.094 1 97.81 338 VAL A CA 1
ATOM 2739 C C . VAL A 1 338 ? 8.594 5.805 9.172 1 97.81 338 VAL A C 1
ATOM 2741 O O . VAL A 1 338 ? 7.926 5.125 9.961 1 97.81 338 VAL A O 1
ATOM 2744 N N . VAL A 1 339 ? 8.078 6.781 8.492 1 97.25 339 VAL A N 1
ATOM 2745 C CA . VAL A 1 339 ? 6.648 6.863 8.219 1 97.25 339 VAL A CA 1
ATOM 2746 C C . VAL A 1 339 ? 6.352 6.324 6.824 1 97.25 339 VAL A C 1
ATOM 2748 O O . VAL A 1 339 ? 6.758 6.922 5.824 1 97.25 339 VAL A O 1
ATOM 2751 N N . TYR A 1 340 ? 5.715 5.215 6.801 1 97.31 340 TYR A N 1
ATOM 2752 C CA . TYR A 1 340 ? 5.363 4.527 5.566 1 97.31 340 TYR A CA 1
ATOM 2753 C C . TYR A 1 340 ? 3.889 4.715 5.234 1 97.31 340 TYR A C 1
ATOM 2755 O O . TYR A 1 340 ? 3.016 4.328 6.016 1 97.31 340 TYR A O 1
ATOM 2763 N N . PRO A 1 341 ? 3.562 5.305 4.059 1 94.94 341 PRO A N 1
ATOM 2764 C CA . PRO A 1 341 ? 2.166 5.59 3.717 1 94.94 341 PRO A CA 1
ATOM 2765 C C . PRO A 1 341 ? 1.291 4.336 3.721 1 94.94 341 PRO A C 1
ATOM 2767 O O . PRO A 1 341 ? 1.66 3.32 3.127 1 94.94 341 PRO A O 1
ATOM 2770 N N . HIS A 1 342 ? 0.237 4.402 4.422 1 93.69 342 HIS A N 1
ATOM 2771 C CA . HIS A 1 342 ? -0.745 3.334 4.555 1 93.69 342 HIS A CA 1
ATOM 2772 C C . HIS A 1 342 ? -2.139 3.895 4.812 1 93.69 342 HIS A C 1
ATOM 2774 O O . HIS A 1 342 ? -2.305 4.82 5.613 1 93.69 342 HIS A O 1
ATOM 2780 N N . PHE A 1 343 ? -3.182 3.346 4.133 1 89.81 343 PHE A N 1
ATOM 2781 C CA . PHE A 1 343 ? -4.477 4.02 4.168 1 89.81 343 PHE A CA 1
ATOM 2782 C C . PHE A 1 343 ? -5.586 3.037 4.527 1 89.81 343 PHE A C 1
ATOM 2784 O O . PHE A 1 343 ? -6.75 3.424 4.633 1 89.81 343 PHE A O 1
ATOM 2791 N N . SER A 1 344 ? -5.227 1.769 4.77 1 89.69 344 SER A N 1
ATOM 2792 C CA . SER A 1 344 ? -6.25 0.782 5.098 1 89.69 344 SER A CA 1
ATOM 2793 C C . SER A 1 344 ? -6.812 1.014 6.496 1 89.69 344 SER A C 1
ATOM 2795 O O . SER A 1 344 ? -6.066 1.322 7.426 1 89.69 344 SER A O 1
ATOM 2797 N N . LYS A 1 345 ? -8.102 0.85 6.637 1 86.5 345 LYS A N 1
ATOM 2798 C CA . LYS A 1 345 ? -8.75 0.992 7.934 1 86.5 345 LYS A CA 1
ATOM 2799 C C . LYS A 1 345 ? -8.805 -0.344 8.672 1 86.5 345 LYS A C 1
ATOM 2801 O O . LYS A 1 345 ? -9.078 -0.385 9.875 1 86.5 345 LYS A O 1
ATOM 2806 N N . THR A 1 346 ? -8.5 -1.403 8 1 90.19 346 THR A N 1
ATOM 2807 C CA . THR A 1 346 ? -8.664 -2.73 8.586 1 90.19 346 THR A CA 1
ATOM 2808 C C . THR A 1 346 ? -7.316 -3.33 8.961 1 90.19 346 THR A C 1
ATOM 2810 O O . THR A 1 346 ? -7.25 -4.309 9.703 1 90.19 346 THR A O 1
ATOM 2813 N N . VAL A 1 347 ? -6.27 -2.787 8.438 1 93.69 347 VAL A N 1
ATOM 2814 C CA . VAL A 1 347 ? -4.934 -3.311 8.711 1 93.69 347 VAL A CA 1
ATOM 2815 C C . VAL A 1 347 ? -4.234 -2.428 9.742 1 93.69 347 VAL A C 1
ATOM 2817 O O . VAL A 1 347 ? -3.721 -1.357 9.406 1 93.69 347 VAL A O 1
ATOM 2820 N N . PHE A 1 348 ? -4.254 -2.838 10.977 1 94.19 348 PHE A N 1
ATOM 2821 C CA . PHE A 1 348 ? -3.602 -2.094 12.039 1 94.19 348 PHE A CA 1
ATOM 2822 C C . PHE A 1 348 ? -3.256 -3.01 13.211 1 94.19 348 PHE A C 1
ATOM 2824 O O . PHE A 1 348 ? -3.764 -4.129 13.297 1 94.19 348 PHE A O 1
ATOM 2831 N N . ASN A 1 349 ? -2.283 -2.703 14.047 1 94.12 349 ASN A N 1
ATOM 2832 C CA . ASN A 1 349 ? -1.953 -3.488 15.234 1 94.12 349 ASN A CA 1
ATOM 2833 C C . ASN A 1 349 ? -1.896 -2.617 16.484 1 94.12 349 ASN A C 1
ATOM 2835 O O . ASN A 1 349 ? -1.638 -3.115 17.578 1 94.12 349 ASN A O 1
ATOM 2839 N N . LYS A 1 350 ? -2.08 -1.248 16.281 1 92.25 350 LYS A N 1
ATOM 2840 C CA . LYS A 1 350 ? -2.072 -0.315 17.406 1 92.25 350 LYS A CA 1
ATOM 2841 C C . LYS A 1 350 ? -3.111 0.785 17.219 1 92.25 350 LYS A C 1
ATOM 2843 O O . LYS A 1 350 ? -3.42 1.165 16.078 1 92.25 350 LYS A O 1
ATOM 2848 N N . ASN A 1 351 ? -3.727 1.238 18.281 1 89.81 351 ASN A N 1
ATOM 2849 C CA . ASN A 1 351 ? -4.617 2.393 18.281 1 89.81 351 ASN A CA 1
ATOM 2850 C C . ASN A 1 351 ? -4.277 3.365 19.406 1 89.81 351 ASN A C 1
ATOM 2852 O O . ASN A 1 351 ? -3.732 2.963 20.438 1 89.81 351 ASN A O 1
ATOM 2856 N N . ASP A 1 352 ? -4.473 4.59 19.156 1 88.06 352 ASP A N 1
ATOM 2857 C CA . ASP A 1 352 ? -4.293 5.574 20.219 1 88.06 352 ASP A CA 1
ATOM 2858 C C . ASP A 1 352 ? -5.566 5.727 21.047 1 88.06 352 ASP A C 1
ATOM 2860 O O . ASP A 1 352 ? -6.52 4.961 20.875 1 88.06 352 ASP A O 1
ATOM 2864 N N . SER A 1 353 ? -5.559 6.656 21.953 1 85.25 353 SER A N 1
ATOM 2865 C CA . SER A 1 353 ? -6.695 6.84 22.844 1 85.25 353 SER A CA 1
ATOM 2866 C C . SER A 1 353 ? -7.914 7.367 22.094 1 85.25 353 SER A C 1
ATOM 2868 O O . SER A 1 353 ? -9.047 7.219 22.547 1 85.25 353 SER A O 1
ATOM 2870 N N . GLN A 1 354 ? -7.621 7.918 20.969 1 85.25 354 GLN A N 1
ATOM 2871 C CA . GLN A 1 354 ? -8.703 8.469 20.172 1 85.25 354 GLN A CA 1
ATOM 2872 C C . GLN A 1 354 ? -9.117 7.508 19.062 1 85.25 354 GLN A C 1
ATOM 2874 O O . GLN A 1 354 ? -9.852 7.883 18.156 1 85.25 354 GLN A O 1
ATOM 2879 N N . MET A 1 355 ? -8.547 6.383 19 1 85.94 355 MET A N 1
ATOM 2880 C CA . MET A 1 355 ? -8.938 5.262 18.156 1 85.94 355 MET A CA 1
ATOM 2881 C C . MET A 1 355 ? -8.461 5.469 16.719 1 85.94 355 MET A C 1
ATOM 2883 O O . MET A 1 355 ? -9.102 5.012 15.781 1 85.94 355 MET A O 1
ATOM 2887 N N . HIS A 1 356 ? -7.477 6.297 16.656 1 88.38 356 HIS A N 1
ATOM 2888 C CA . HIS A 1 356 ? -6.781 6.281 15.367 1 88.38 356 HIS A CA 1
ATOM 2889 C C . HIS A 1 356 ? -6 4.984 15.18 1 88.38 356 HIS A C 1
ATOM 2891 O O . HIS A 1 356 ? -5.309 4.535 16.094 1 88.38 356 HIS A O 1
ATOM 2897 N N . LYS A 1 357 ? -6.094 4.406 14.031 1 90.06 357 LYS A N 1
ATOM 2898 C CA . LYS A 1 357 ? -5.512 3.088 13.789 1 90.06 357 LYS A CA 1
ATOM 2899 C C . LYS A 1 357 ? -4.238 3.195 12.953 1 90.06 357 LYS A C 1
ATOM 2901 O O . LYS A 1 357 ? -4.223 3.869 11.922 1 90.06 357 LYS A O 1
ATOM 2906 N N . ILE A 1 358 ? -3.145 2.545 13.398 1 95 358 ILE A N 1
ATOM 2907 C CA . ILE A 1 358 ? -1.874 2.57 12.68 1 95 358 ILE A CA 1
ATOM 2908 C C . ILE A 1 358 ? -1.155 1.234 12.859 1 95 358 ILE A C 1
ATOM 2910 O O . ILE A 1 358 ? -1.56 0.409 13.68 1 95 358 ILE A O 1
ATOM 2914 N N . VAL A 1 359 ? -0.162 0.97 12.023 1 96.44 359 VAL A N 1
ATOM 2915 C CA . VAL A 1 359 ? 0.71 -0.191 12.172 1 96.44 359 VAL A CA 1
ATOM 2916 C C . VAL A 1 359 ? 2.088 0.257 12.648 1 96.44 359 VAL A C 1
ATOM 2918 O O . VAL A 1 359 ? 2.67 1.193 12.102 1 96.44 359 VAL A O 1
ATOM 2921 N N . ILE A 1 360 ? 2.586 -0.321 13.688 1 96.38 360 ILE A N 1
ATOM 2922 C CA . ILE A 1 360 ? 3.938 -0.058 14.172 1 96.38 360 ILE A CA 1
ATOM 2923 C C . ILE A 1 360 ? 4.77 -1.337 14.109 1 96.38 360 ILE A C 1
ATOM 2925 O O . ILE A 1 360 ? 4.371 -2.373 14.641 1 96.38 360 ILE A O 1
ATOM 2929 N N . LEU A 1 361 ? 5.891 -1.267 13.383 1 96.69 361 LEU A N 1
ATOM 2930 C CA . LEU A 1 361 ? 6.809 -2.391 13.234 1 96.69 361 LEU A CA 1
ATOM 2931 C C . LEU A 1 361 ? 8.227 -1.991 13.625 1 96.69 361 LEU A C 1
ATOM 2933 O O . LEU A 1 361 ? 8.547 -0.802 13.664 1 96.69 361 LEU A O 1
ATOM 2937 N N . ASP A 1 362 ? 9.039 -2.965 13.953 1 95.19 362 ASP A N 1
ATOM 2938 C CA . ASP A 1 362 ? 10.469 -2.734 14.141 1 95.19 362 ASP A CA 1
ATOM 2939 C C . ASP A 1 362 ? 11.211 -2.777 12.805 1 95.19 362 ASP A C 1
ATOM 2941 O O . ASP A 1 362 ? 10.812 -3.502 11.891 1 95.19 362 ASP A O 1
ATOM 2945 N N . CYS A 1 363 ? 12.141 -1.9 12.734 1 93.38 363 CYS A N 1
ATOM 2946 C CA . CYS A 1 363 ? 13.008 -1.961 11.555 1 93.38 363 CYS A CA 1
ATOM 2947 C C . CYS A 1 363 ? 13.938 -3.164 11.625 1 93.38 363 CYS A C 1
ATOM 2949 O O . CYS A 1 363 ? 14.82 -3.227 12.484 1 93.38 363 CYS A O 1
ATOM 2951 N N . LEU A 1 364 ? 13.773 -4.059 10.719 1 90.69 364 LEU A N 1
ATOM 2952 C CA . LEU A 1 364 ? 14.578 -5.277 10.75 1 90.69 364 LEU A CA 1
ATOM 2953 C C . LEU A 1 364 ? 15.539 -5.316 9.57 1 90.69 364 LEU A C 1
ATOM 2955 O O . LEU A 1 364 ? 16.328 -6.258 9.438 1 90.69 364 LEU A O 1
ATOM 2959 N N . ASN A 1 365 ? 15.492 -4.281 8.742 1 85.38 365 ASN A N 1
ATOM 2960 C CA . ASN A 1 365 ? 16.344 -4.254 7.562 1 85.38 365 ASN A CA 1
ATOM 2961 C C . ASN A 1 365 ? 17.828 -4.191 7.941 1 85.38 365 ASN A C 1
ATOM 2963 O O . ASN A 1 365 ? 18.188 -3.508 8.898 1 85.38 365 ASN A O 1
ATOM 2967 N N . GLU A 1 366 ? 18.578 -4.984 7.191 1 83.12 366 GLU A N 1
ATOM 2968 C CA . GLU A 1 366 ? 20.016 -4.984 7.418 1 83.12 366 GLU A CA 1
ATOM 2969 C C . GLU A 1 366 ? 20.781 -4.555 6.16 1 83.12 366 GLU A C 1
ATOM 2971 O O . GLU A 1 366 ? 20.484 -5.027 5.062 1 83.12 366 GLU A O 1
ATOM 2976 N N . ILE A 1 367 ? 21.531 -3.51 6.336 1 81.62 367 ILE A N 1
ATOM 2977 C CA . ILE A 1 367 ? 22.359 -3.047 5.234 1 81.62 367 ILE A CA 1
ATOM 2978 C C . ILE A 1 367 ? 23.688 -3.824 5.223 1 81.62 367 ILE A C 1
ATOM 2980 O O . ILE A 1 367 ? 24.328 -3.975 6.262 1 81.62 367 ILE A O 1
ATOM 2984 N N . LYS A 1 368 ? 23.969 -4.387 4.066 1 69.44 368 LYS A N 1
ATOM 2985 C CA . LYS A 1 368 ? 25.25 -5.066 3.938 1 69.44 368 LYS A CA 1
ATOM 2986 C C . LYS A 1 368 ? 26.406 -4.062 3.816 1 69.44 368 LYS A C 1
ATOM 2988 O O . LYS A 1 368 ? 26.312 -3.104 3.049 1 69.44 368 LYS A O 1
ATOM 2993 N N . GLU A 1 369 ? 27.281 -4.094 4.723 1 62.34 369 GLU A N 1
ATOM 2994 C CA . GLU A 1 369 ? 28.406 -3.162 4.863 1 62.34 369 GLU A CA 1
ATOM 2995 C C . GLU A 1 369 ? 29.141 -2.992 3.543 1 62.34 369 GLU A C 1
ATOM 2997 O O . GLU A 1 369 ? 29.656 -1.912 3.252 1 62.34 369 GLU A O 1
ATOM 3002 N N . ASP A 1 370 ? 29.25 -4.031 2.787 1 60.72 370 ASP A N 1
ATOM 3003 C CA . ASP A 1 370 ? 30.188 -4.008 1.664 1 60.72 370 ASP A CA 1
ATOM 3004 C C . ASP A 1 370 ? 29.562 -3.309 0.454 1 60.72 370 ASP A C 1
ATOM 3006 O O . ASP A 1 370 ? 30.203 -3.201 -0.597 1 60.72 370 ASP A O 1
ATOM 3010 N N . GLN A 1 371 ? 28.484 -2.861 0.615 1 60.47 371 GLN A N 1
ATOM 3011 C CA . GLN A 1 371 ? 27.938 -2.309 -0.617 1 60.47 371 GLN A CA 1
ATOM 3012 C C . GLN A 1 371 ? 28 -0.785 -0.614 1 60.47 371 GLN A C 1
ATOM 3014 O O . GLN A 1 371 ? 27.422 -0.135 0.263 1 60.47 371 GLN A O 1
ATOM 3019 N N . LEU A 1 372 ? 28.969 -0.24 -1.258 1 64.81 372 LEU A N 1
ATOM 3020 C CA . LEU A 1 372 ? 29.031 1.203 -1.466 1 64.81 372 LEU A CA 1
ATOM 3021 C C . LEU A 1 372 ? 27.797 1.704 -2.193 1 64.81 372 LEU A C 1
ATOM 3023 O O . LEU A 1 372 ? 27.328 1.076 -3.148 1 64.81 372 LEU A O 1
ATOM 3027 N N . PRO A 1 373 ? 27.312 2.846 -1.673 1 73.12 373 PRO A N 1
ATOM 3028 C CA . PRO A 1 373 ? 26.156 3.385 -2.381 1 73.12 373 PRO A CA 1
ATOM 3029 C C . PRO A 1 373 ? 26.453 3.727 -3.838 1 73.12 373 PRO A C 1
ATOM 3031 O O . PRO A 1 373 ? 27.469 4.359 -4.129 1 73.12 373 PRO A O 1
ATOM 3034 N N . LYS A 1 374 ? 25.75 3.406 -4.703 1 73.38 374 LYS A N 1
ATOM 3035 C CA . LYS A 1 374 ? 25.969 3.553 -6.137 1 73.38 374 LYS A CA 1
ATOM 3036 C C . LYS A 1 374 ? 25.172 4.723 -6.703 1 73.38 374 LYS A C 1
ATOM 3038 O O . LYS A 1 374 ? 25.516 5.254 -7.766 1 73.38 374 LYS A O 1
ATOM 3043 N N . LEU A 1 375 ? 24.219 5.109 -5.934 1 83.88 375 LEU A N 1
ATOM 3044 C CA . LEU A 1 375 ? 23.344 6.145 -6.457 1 83.88 375 LEU A CA 1
ATOM 3045 C C . LEU A 1 375 ? 23.234 7.316 -5.488 1 83.88 375 LEU A C 1
ATOM 3047 O O . LEU A 1 375 ? 23.547 7.176 -4.301 1 83.88 375 LEU A O 1
ATOM 3051 N N . ASN A 1 376 ? 22.922 8.453 -6.043 1 87.31 376 ASN A N 1
ATOM 3052 C CA . ASN A 1 376 ? 22.625 9.625 -5.227 1 87.31 376 ASN A CA 1
ATOM 3053 C C . ASN A 1 376 ? 21.125 9.906 -5.168 1 87.31 376 ASN A C 1
ATOM 3055 O O . ASN A 1 376 ? 20.422 9.758 -6.168 1 87.31 376 ASN A O 1
ATOM 3059 N N . VAL A 1 377 ? 20.734 10.242 -3.988 1 89.88 377 VAL A N 1
ATOM 3060 C CA . VAL A 1 377 ? 19.328 10.617 -3.832 1 89.88 377 VAL A CA 1
ATOM 3061 C C . VAL A 1 377 ? 19.047 11.906 -4.594 1 89.88 377 VAL A C 1
ATOM 3063 O O . VAL A 1 377 ? 19.797 12.883 -4.473 1 89.88 377 VAL A O 1
ATOM 3066 N N . ASN A 1 378 ? 18.047 11.844 -5.391 1 87.44 378 ASN A N 1
ATOM 3067 C CA . ASN A 1 378 ? 17.625 13.047 -6.102 1 87.44 378 ASN A CA 1
ATOM 3068 C C . ASN A 1 378 ? 16.734 13.93 -5.238 1 87.44 378 ASN A C 1
ATOM 3070 O O . ASN A 1 378 ? 15.57 13.594 -4.996 1 87.44 378 ASN A O 1
ATOM 3074 N N . LEU A 1 379 ? 17.281 15.086 -4.852 1 91.81 379 LEU A N 1
ATOM 3075 C CA . LEU A 1 379 ? 16.531 16.016 -4.027 1 91.81 379 LEU A CA 1
ATOM 3076 C C . LEU A 1 379 ? 15.828 17.062 -4.891 1 91.81 379 LEU A C 1
ATOM 3078 O O . LEU A 1 379 ? 16.375 17.484 -5.914 1 91.81 379 LEU A O 1
ATOM 3082 N N . MET A 1 380 ? 14.648 17.438 -4.523 1 92.5 380 MET A N 1
ATOM 3083 C CA . MET A 1 380 ? 13.906 18.469 -5.242 1 92.5 380 MET A CA 1
ATOM 3084 C C . MET A 1 380 ? 14.367 19.859 -4.82 1 92.5 380 MET A C 1
ATOM 3086 O O . MET A 1 380 ? 14.094 20.297 -3.699 1 92.5 380 MET A O 1
ATOM 3090 N N . LYS A 1 381 ? 14.891 20.547 -5.68 1 92.06 381 LYS A N 1
ATOM 3091 C CA . LYS A 1 381 ? 15.422 21.875 -5.395 1 92.06 381 LYS A CA 1
ATOM 3092 C C . LYS A 1 381 ? 14.336 22.938 -5.527 1 92.06 381 LYS A C 1
ATOM 3094 O O . LYS A 1 381 ? 13.516 22.891 -6.449 1 92.06 381 LYS A O 1
ATOM 3099 N N . LYS A 1 382 ? 14.344 23.906 -4.57 1 90.19 382 LYS A N 1
ATOM 3100 C CA . LYS A 1 382 ? 13.414 25.016 -4.648 1 90.19 382 LYS A CA 1
ATOM 3101 C C . LYS A 1 382 ? 13.805 25.984 -5.766 1 90.19 382 LYS A C 1
ATOM 3103 O O . LYS A 1 382 ? 14.992 26.266 -5.965 1 90.19 382 LYS A O 1
ATOM 3108 N N . GLN A 1 383 ? 12.805 26.344 -6.492 1 87.5 383 GLN A N 1
ATOM 3109 C CA . GLN A 1 383 ? 13.023 27.297 -7.574 1 87.5 383 GLN A CA 1
ATOM 3110 C C . GLN A 1 383 ? 12.516 28.688 -7.203 1 87.5 383 GLN A C 1
ATOM 3112 O O . GLN A 1 383 ? 12.102 28.922 -6.066 1 87.5 383 GLN A O 1
ATOM 3117 N N . THR A 1 384 ? 12.672 29.453 -8.18 1 81.12 384 THR A N 1
ATOM 3118 C CA . THR A 1 384 ? 12.102 30.781 -8.023 1 81.12 384 THR A CA 1
ATOM 3119 C C . THR A 1 384 ? 10.586 30.703 -7.859 1 81.12 384 THR A C 1
ATOM 3121 O O . THR A 1 384 ? 9.953 29.75 -8.305 1 81.12 384 THR A O 1
ATOM 3124 N N . LYS A 1 385 ? 10.109 31.734 -7.227 1 82.81 385 LYS A N 1
ATOM 3125 C CA . LYS A 1 385 ? 8.68 31.781 -6.934 1 82.81 385 LYS A CA 1
ATOM 3126 C C . LYS A 1 385 ? 7.859 31.766 -8.219 1 82.81 385 LYS A C 1
ATOM 3128 O O . LYS A 1 385 ? 8.164 32.469 -9.172 1 82.81 385 LYS A O 1
ATOM 3133 N N . ASN A 1 386 ? 7.008 30.719 -8.25 1 85.06 386 ASN A N 1
ATOM 3134 C CA . ASN A 1 386 ? 6.098 30.547 -9.383 1 85.06 386 ASN A CA 1
ATOM 3135 C C . ASN A 1 386 ? 4.641 30.625 -8.945 1 85.06 386 ASN A C 1
ATOM 3137 O O . ASN A 1 386 ? 4.34 30.562 -7.75 1 85.06 386 ASN A O 1
ATOM 3141 N N . GLU A 1 387 ? 3.791 30.938 -9.922 1 88.69 387 GLU A N 1
ATOM 3142 C CA . GLU A 1 387 ? 2.359 31.047 -9.656 1 88.69 387 GLU A CA 1
ATOM 3143 C C . GLU A 1 387 ? 1.551 30.25 -10.68 1 88.69 387 GLU A C 1
ATOM 3145 O O . GLU A 1 387 ? 1.87 30.25 -11.867 1 88.69 387 GLU A O 1
ATOM 3150 N N . ILE A 1 388 ? 0.641 29.469 -10.188 1 88.62 388 ILE A N 1
ATOM 3151 C CA . ILE A 1 388 ? -0.297 28.734 -11.039 1 88.62 388 ILE A CA 1
ATOM 3152 C C . ILE A 1 388 ? -1.714 29.25 -10.805 1 88.62 388 ILE A C 1
ATOM 3154 O O . ILE A 1 388 ? -2.16 29.359 -9.664 1 88.62 388 ILE A O 1
ATOM 3158 N N . PHE A 1 389 ? -2.338 29.625 -11.844 1 91.38 389 PHE A N 1
ATOM 3159 C CA . PHE A 1 389 ? -3.734 30.047 -11.789 1 91.38 389 PHE A CA 1
ATOM 3160 C C . PHE A 1 389 ? -4.645 28.984 -12.383 1 91.38 389 PHE A C 1
ATOM 3162 O O . PHE A 1 389 ? -4.426 28.531 -13.508 1 91.38 389 PHE A O 1
ATOM 3169 N N . ILE A 1 390 ? -5.621 28.578 -11.57 1 88.88 390 ILE A N 1
ATOM 3170 C CA . ILE A 1 390 ? -6.555 27.547 -12.023 1 88.88 390 ILE A CA 1
ATOM 3171 C C . ILE A 1 390 ? -7.988 28.047 -11.859 1 88.88 390 ILE A C 1
ATOM 3173 O O . ILE A 1 390 ? -8.383 28.5 -10.773 1 88.88 390 ILE A O 1
ATOM 3177 N N . LYS A 1 391 ? -8.711 27.844 -12.914 1 86.69 391 LYS A N 1
ATOM 3178 C CA . LYS A 1 391 ? -10.117 28.234 -12.867 1 86.69 391 LYS A CA 1
ATOM 3179 C C . LYS A 1 391 ? -10.953 27.203 -12.117 1 86.69 391 LYS A C 1
ATOM 3181 O O . LYS A 1 391 ? -10.594 26.031 -12.055 1 86.69 391 LYS A O 1
ATOM 3186 N N . TYR A 1 392 ? -12.094 27.641 -11.594 1 82.75 392 TYR A N 1
ATOM 3187 C CA . TYR A 1 392 ? -12.953 26.766 -10.805 1 82.75 392 TYR A CA 1
ATOM 3188 C C . TYR A 1 392 ? -13.578 25.688 -11.68 1 82.75 392 TYR A C 1
ATOM 3190 O O . TYR A 1 392 ? -13.992 24.641 -11.18 1 82.75 392 TYR A O 1
ATOM 3198 N N . ASN A 1 393 ? -13.641 25.938 -12.938 1 77.56 393 ASN A N 1
ATOM 3199 C CA . ASN A 1 393 ? -14.273 24.969 -13.828 1 77.56 393 ASN A CA 1
ATOM 3200 C C . ASN A 1 393 ? -13.242 24.062 -14.484 1 77.56 393 ASN A C 1
ATOM 3202 O O . ASN A 1 393 ? -13.594 23.234 -15.328 1 77.56 393 ASN A O 1
ATOM 3206 N N . ASP A 1 394 ? -12.062 24.234 -14.156 1 81.38 394 ASP A N 1
ATOM 3207 C CA . ASP A 1 394 ? -11.016 23.391 -14.719 1 81.38 394 ASP A CA 1
ATOM 3208 C C . ASP A 1 394 ? -11.039 21.984 -14.109 1 81.38 394 ASP A C 1
ATOM 3210 O O . ASP A 1 394 ? -11.258 21.844 -12.898 1 81.38 394 ASP A O 1
ATOM 3214 N N . SER A 1 395 ? -10.797 21 -14.914 1 75.19 395 SER A N 1
ATOM 3215 C CA . SER A 1 395 ? -10.82 19.609 -14.469 1 75.19 395 SER A CA 1
ATOM 3216 C C . SER A 1 395 ? -9.656 19.312 -13.523 1 75.19 395 SER A C 1
ATOM 3218 O O . SER A 1 395 ? -9.734 18.375 -12.719 1 75.19 395 SER A O 1
ATOM 3220 N N . SER A 1 396 ? -8.641 20.141 -13.641 1 78.94 396 SER A N 1
ATOM 3221 C CA . SER A 1 396 ? -7.449 19.875 -12.836 1 78.94 396 SER A CA 1
ATOM 3222 C C . SER A 1 396 ? -7.512 20.625 -11.5 1 78.94 396 SER A C 1
ATOM 3224 O O . SER A 1 396 ? -6.57 20.562 -10.711 1 78.94 396 SER A O 1
ATOM 3226 N N . LEU A 1 397 ? -8.562 21.297 -11.242 1 82.88 397 LEU A N 1
ATOM 3227 C CA . LEU A 1 397 ? -8.688 22.156 -10.062 1 82.88 397 LEU A CA 1
ATOM 3228 C C . LEU A 1 397 ? -8.383 21.375 -8.789 1 82.88 397 LEU A C 1
ATOM 3230 O O . LEU A 1 397 ? -7.527 21.781 -7.996 1 82.88 397 LEU A O 1
ATOM 3234 N N . ILE A 1 398 ? -9.008 20.25 -8.648 1 79.56 398 ILE A N 1
ATOM 3235 C CA . ILE A 1 398 ? -8.898 19.5 -7.41 1 79.56 398 ILE A CA 1
ATOM 3236 C C . ILE A 1 398 ? -7.469 18.984 -7.238 1 79.56 398 ILE A C 1
ATOM 3238 O O . ILE A 1 398 ? -6.93 18.984 -6.129 1 79.56 398 ILE A O 1
ATOM 3242 N N . LYS A 1 399 ? -6.871 18.609 -8.312 1 81.19 399 LYS A N 1
ATOM 3243 C CA . LYS A 1 399 ? -5.508 18.094 -8.266 1 81.19 399 LYS A CA 1
ATOM 3244 C C . LYS A 1 399 ? -4.535 19.141 -7.742 1 81.19 399 LYS A C 1
ATOM 3246 O O . LYS A 1 399 ? -3.691 18.859 -6.895 1 81.19 399 LYS A O 1
ATOM 3251 N N . TYR A 1 400 ? -4.754 20.344 -8.125 1 83.81 400 TYR A N 1
ATOM 3252 C CA . TYR A 1 400 ? -3.828 21.406 -7.754 1 83.81 400 TYR A CA 1
ATOM 3253 C C . TYR A 1 400 ? -4.133 21.922 -6.355 1 83.81 400 TYR A C 1
ATOM 3255 O O . TYR A 1 400 ? -3.225 22.328 -5.629 1 83.81 400 TYR A O 1
ATOM 3263 N N . ILE A 1 401 ? -5.344 21.828 -6.039 1 83.44 401 ILE A N 1
ATOM 3264 C CA . ILE A 1 401 ? -5.707 22.234 -4.684 1 83.44 401 ILE A CA 1
ATOM 3265 C C . ILE A 1 401 ? -5.102 21.266 -3.676 1 83.44 401 ILE A C 1
ATOM 3267 O O . ILE A 1 401 ? -4.555 21.688 -2.652 1 83.44 401 ILE A O 1
ATOM 3271 N N . ILE A 1 402 ? -5.203 20.047 -4.016 1 80.69 402 ILE A N 1
ATOM 3272 C CA . ILE A 1 402 ? -4.652 19.031 -3.123 1 80.69 402 ILE A CA 1
ATOM 3273 C C . ILE A 1 402 ? -3.139 19.203 -3.018 1 80.69 402 ILE A C 1
ATOM 3275 O O . ILE A 1 402 ? -2.564 19.047 -1.938 1 80.69 402 ILE A O 1
ATOM 3279 N N . PHE A 1 403 ? -2.572 19.469 -4.082 1 85.94 403 PHE A N 1
ATOM 3280 C CA . PHE A 1 403 ? -1.141 19.75 -4.113 1 85.94 403 PHE A CA 1
ATOM 3281 C C . PHE A 1 403 ? -0.794 20.922 -3.199 1 85.94 403 PHE A C 1
ATOM 3283 O O . PHE A 1 403 ? 0.149 20.844 -2.408 1 85.94 403 PHE A O 1
ATOM 3290 N N . ALA A 1 404 ? -1.567 21.875 -3.268 1 84.44 404 ALA A N 1
ATOM 3291 C CA . ALA A 1 404 ? -1.303 23.094 -2.492 1 84.44 404 ALA A CA 1
ATOM 3292 C C . ALA A 1 404 ? -1.505 22.844 -1 1 84.44 404 ALA A C 1
ATOM 3294 O O . ALA A 1 404 ? -0.721 23.312 -0.174 1 84.44 404 ALA A O 1
ATOM 3295 N N . ILE A 1 405 ? -2.488 22.172 -0.7 1 78.31 405 ILE A N 1
ATOM 3296 C CA . ILE A 1 405 ? -2.791 21.875 0.698 1 78.31 405 ILE A CA 1
ATOM 3297 C C . ILE A 1 405 ? -1.727 20.953 1.277 1 78.31 405 ILE A C 1
ATOM 3299 O O . ILE A 1 405 ? -1.293 21.125 2.418 1 78.31 405 ILE A O 1
ATOM 3303 N N . GLY A 1 406 ? -1.385 19.969 0.488 1 71.56 406 GLY A N 1
ATOM 3304 C CA . GLY A 1 406 ? -0.391 19 0.941 1 71.56 406 GLY A CA 1
ATOM 3305 C C . GLY A 1 406 ? 0.944 19.641 1.277 1 71.56 406 GLY A C 1
ATOM 3306 O O . GLY A 1 406 ? 1.646 19.188 2.18 1 71.56 406 GLY A O 1
ATOM 3307 N N . TYR A 1 407 ? 1.269 20.688 0.617 1 72.81 407 TYR A N 1
ATOM 3308 C CA . TYR A 1 407 ? 2.564 21.328 0.84 1 72.81 407 TYR A CA 1
ATOM 3309 C C . TYR A 1 407 ? 2.402 22.688 1.509 1 72.81 407 TYR A C 1
ATOM 3311 O O . TYR A 1 407 ? 3.322 23.5 1.493 1 72.81 407 TYR A O 1
ATOM 3319 N N . LYS A 1 408 ? 1.283 22.906 2.014 1 66.75 408 LYS A N 1
ATOM 3320 C CA . LYS A 1 408 ? 0.998 24.125 2.783 1 66.75 408 LYS A CA 1
ATOM 3321 C C . LYS A 1 408 ? 1.297 25.375 1.968 1 66.75 408 LYS A C 1
ATOM 3323 O O . LYS A 1 408 ? 1.885 26.328 2.48 1 66.75 408 LYS A O 1
ATOM 3328 N N . ASN A 1 409 ? 1.017 25.234 0.735 1 72 409 ASN A N 1
ATOM 3329 C CA . ASN A 1 409 ? 1.135 26.422 -0.102 1 72 409 ASN A CA 1
ATOM 3330 C C . ASN A 1 409 ? -0.054 27.359 0.084 1 72 409 ASN A C 1
ATOM 3332 O O . ASN A 1 409 ? -1.149 26.922 0.436 1 72 409 ASN A O 1
ATOM 3336 N N . ASN A 1 410 ? 0.278 28.562 -0.078 1 76.56 410 ASN A N 1
ATOM 3337 C CA . ASN A 1 410 ? -0.783 29.547 0.025 1 76.56 410 ASN A CA 1
ATOM 3338 C C . ASN A 1 410 ? -1.714 29.5 -1.185 1 76.56 410 ASN A C 1
ATOM 3340 O O . ASN A 1 410 ? -1.253 29.484 -2.326 1 76.56 410 ASN A O 1
ATOM 3344 N N . ILE A 1 411 ? -2.934 29.359 -0.882 1 82.5 411 ILE A N 1
ATOM 3345 C CA . ILE A 1 411 ? -3.959 29.391 -1.92 1 82.5 411 ILE A CA 1
ATOM 3346 C C . ILE A 1 411 ? -4.707 30.719 -1.88 1 82.5 411 ILE A C 1
ATOM 3348 O O . ILE A 1 411 ? -5.309 31.062 -0.862 1 82.5 411 ILE A O 1
ATOM 3352 N N . LEU A 1 412 ? -4.617 31.453 -2.904 1 86.06 412 LEU A N 1
ATOM 3353 C CA . LEU A 1 412 ? -5.379 32.688 -3.025 1 86.06 412 LEU A CA 1
ATOM 3354 C C . LEU A 1 412 ? -6.637 32.469 -3.857 1 86.06 412 LEU A C 1
ATOM 3356 O O . LEU A 1 412 ? -6.555 32.125 -5.035 1 86.06 412 LEU A O 1
ATOM 3360 N N . ARG A 1 413 ? -7.801 32.688 -3.209 1 85.38 413 ARG A N 1
ATOM 3361 C CA . ARG A 1 413 ? -9.078 32.5 -3.891 1 85.38 413 ARG A CA 1
ATOM 3362 C C . ARG A 1 413 ? -9.547 33.812 -4.535 1 85.38 413 ARG A C 1
ATOM 3364 O O . ARG A 1 413 ? -9.555 34.844 -3.889 1 85.38 413 ARG A O 1
ATOM 3371 N N . GLY A 1 414 ? -9.773 33.688 -5.77 1 81.25 414 GLY A N 1
ATOM 3372 C CA . GLY A 1 414 ? -10.352 34.812 -6.492 1 81.25 414 GLY A CA 1
ATOM 3373 C C . GLY A 1 414 ? -11.734 34.531 -7.043 1 81.25 414 GLY A C 1
ATOM 3374 O O . GLY A 1 414 ? -12.312 33.469 -6.77 1 81.25 414 GLY A O 1
ATOM 3375 N N . ASN A 1 415 ? -12.258 35.469 -7.77 1 80.62 415 ASN A N 1
ATOM 3376 C CA . ASN A 1 415 ? -13.609 35.344 -8.32 1 80.62 415 ASN A CA 1
ATOM 3377 C C . ASN A 1 415 ? -13.68 34.25 -9.398 1 80.62 415 ASN A C 1
ATOM 3379 O O . ASN A 1 415 ? -14.703 33.594 -9.547 1 80.62 415 ASN A O 1
ATOM 3383 N N . GLU A 1 416 ? -12.594 34.125 -10.047 1 83 416 GLU A N 1
ATOM 3384 C CA . GLU A 1 416 ? -12.656 33.25 -11.203 1 83 416 GLU A CA 1
ATOM 3385 C C . GLU A 1 416 ? -11.961 31.922 -10.922 1 83 416 GLU A C 1
ATOM 3387 O O . GLU A 1 416 ? -12.203 30.922 -11.617 1 83 416 GLU A O 1
ATOM 3392 N N . GLY A 1 417 ? -11.102 32.031 -9.984 1 88.06 417 GLY A N 1
ATOM 3393 C CA . GLY A 1 417 ? -10.336 30.844 -9.719 1 88.06 417 GLY A CA 1
ATOM 3394 C C . GLY A 1 417 ? -9.359 31 -8.562 1 88.06 417 GLY A C 1
ATOM 3395 O O . GLY A 1 417 ? -9.547 31.875 -7.707 1 88.06 417 GLY A O 1
ATOM 3396 N N . VAL A 1 418 ? -8.469 30.016 -8.461 1 88.75 418 VAL A N 1
ATOM 3397 C CA . VAL A 1 418 ? -7.5 30.016 -7.367 1 88.75 418 VAL A CA 1
ATOM 3398 C C . VAL A 1 418 ? -6.09 30.219 -7.922 1 88.75 418 VAL A C 1
ATOM 3400 O O . VAL A 1 418 ? -5.781 29.766 -9.023 1 88.75 418 VAL A O 1
ATOM 3403 N N . SER A 1 419 ? -5.348 30.953 -7.18 1 91.12 419 SER A N 1
ATOM 3404 C CA . SER A 1 419 ? -3.93 31.125 -7.473 1 91.12 419 SER A CA 1
ATOM 3405 C C . SER A 1 419 ? -3.061 30.438 -6.422 1 91.12 419 SER A C 1
ATOM 3407 O O . SER A 1 419 ? -3.283 30.609 -5.223 1 91.12 419 SER A O 1
ATOM 3409 N N . ILE A 1 420 ? -2.117 29.656 -6.867 1 90.31 420 ILE A N 1
ATOM 3410 C CA . ILE A 1 420 ? -1.242 28.906 -5.969 1 90.31 420 ILE A CA 1
ATOM 3411 C C . ILE A 1 420 ? 0.206 29.344 -6.184 1 90.31 420 ILE A C 1
ATOM 3413 O O . ILE A 1 420 ? 0.745 29.219 -7.285 1 90.31 420 ILE A O 1
ATOM 3417 N N . HIS A 1 421 ? 0.785 29.875 -5.125 1 89 421 HIS A N 1
ATOM 3418 C CA . HIS A 1 421 ? 2.201 30.219 -5.16 1 89 421 HIS A CA 1
ATOM 3419 C C . HIS A 1 421 ? 3.062 29.062 -4.68 1 89 421 HIS A C 1
ATOM 3421 O O . HIS A 1 421 ? 2.752 28.438 -3.666 1 89 421 HIS A O 1
ATOM 3427 N N . HIS A 1 422 ? 4.055 28.812 -5.457 1 87.12 422 HIS A N 1
ATOM 3428 C CA . HIS A 1 422 ? 4.891 27.672 -5.102 1 87.12 422 HIS A CA 1
ATOM 3429 C C . HIS A 1 422 ? 6.316 27.859 -5.609 1 87.12 422 HIS A C 1
ATOM 3431 O O . HIS A 1 422 ? 6.602 28.797 -6.34 1 87.12 422 HIS A O 1
ATOM 3437 N N . GLN A 1 423 ? 7.203 26.984 -5.219 1 89.69 423 GLN A N 1
ATOM 3438 C CA . GLN A 1 423 ? 8.602 27.031 -5.621 1 89.69 423 GLN A CA 1
ATOM 3439 C C . GLN A 1 423 ? 9.055 25.703 -6.219 1 89.69 423 GLN A C 1
ATOM 3441 O O . GLN A 1 423 ? 10.242 25.359 -6.188 1 89.69 423 GLN A O 1
ATOM 3446 N N . PHE A 1 424 ? 8.141 24.938 -6.773 1 91.5 424 PHE A N 1
ATOM 3447 C CA . PHE A 1 424 ? 8.469 23.656 -7.379 1 91.5 424 PHE A CA 1
ATOM 3448 C C . PHE A 1 424 ? 8.742 23.812 -8.875 1 91.5 424 PHE A C 1
ATOM 3450 O O . PHE A 1 424 ? 8.164 24.688 -9.523 1 91.5 424 PHE A O 1
ATOM 3457 N N . SER A 1 425 ? 9.578 22.953 -9.352 1 91.25 425 SER A N 1
ATOM 3458 C CA . SER A 1 425 ? 9.719 22.828 -10.805 1 91.25 425 SER A CA 1
ATOM 3459 C C . SER A 1 425 ? 8.531 22.094 -11.414 1 91.25 425 SER A C 1
ATOM 3461 O O . SER A 1 425 ? 7.805 21.391 -10.719 1 91.25 425 SER A O 1
ATOM 3463 N N . SER A 1 426 ? 8.352 22.266 -12.648 1 87.81 426 SER A N 1
ATOM 3464 C CA . SER A 1 426 ? 7.262 21.578 -13.336 1 87.81 426 SER A CA 1
ATOM 3465 C C . SER A 1 426 ? 7.43 20.078 -13.258 1 87.81 426 SER A C 1
ATOM 3467 O O . SER A 1 426 ? 6.449 19.344 -13.133 1 87.81 426 SER A O 1
ATOM 3469 N N . GLU A 1 427 ? 8.672 19.656 -13.312 1 90.31 427 GLU A N 1
ATOM 3470 C CA . GLU A 1 427 ? 8.953 18.234 -13.227 1 90.31 427 GLU A CA 1
ATOM 3471 C C . GLU A 1 427 ? 8.625 17.672 -11.844 1 90.31 427 GLU A C 1
ATOM 3473 O O . GLU A 1 427 ? 8.086 16.578 -11.719 1 90.31 427 GLU A O 1
ATOM 3478 N N . ASP A 1 428 ? 8.922 18.469 -10.883 1 91.44 428 ASP A N 1
ATOM 3479 C CA . ASP A 1 428 ? 8.641 18.047 -9.508 1 91.44 428 ASP A CA 1
ATOM 3480 C C . ASP A 1 428 ? 7.137 17.969 -9.258 1 91.44 428 ASP A C 1
ATOM 3482 O O . ASP A 1 428 ? 6.656 17.031 -8.617 1 91.44 428 ASP A O 1
ATOM 3486 N N . ILE A 1 429 ? 6.434 18.953 -9.766 1 90.5 429 ILE A N 1
ATOM 3487 C CA . ILE A 1 429 ? 4.984 18.969 -9.602 1 90.5 429 ILE A CA 1
ATOM 3488 C C . ILE A 1 429 ? 4.375 17.734 -10.266 1 90.5 429 ILE A C 1
ATOM 3490 O O . ILE A 1 429 ? 3.516 17.062 -9.68 1 90.5 429 ILE A O 1
ATOM 3494 N N . LYS A 1 430 ? 4.84 17.5 -11.414 1 88.75 430 LYS A N 1
ATOM 3495 C CA . LYS A 1 430 ? 4.336 16.328 -12.141 1 88.75 430 LYS A CA 1
ATOM 3496 C C . LYS A 1 430 ? 4.629 15.039 -11.383 1 88.75 430 LYS A C 1
ATOM 3498 O O . LYS A 1 430 ? 3.762 14.172 -11.266 1 88.75 430 LYS A O 1
ATOM 3503 N N . SER A 1 431 ? 5.809 14.922 -10.852 1 90.25 431 SER A N 1
ATOM 3504 C CA . SER A 1 431 ? 6.199 13.742 -10.086 1 90.25 431 SER A CA 1
ATOM 3505 C C . SER A 1 431 ? 5.301 13.547 -8.867 1 90.25 431 SER A C 1
ATOM 3507 O O . SER A 1 431 ? 4.922 12.422 -8.547 1 90.25 431 SER A O 1
ATOM 3509 N N . ILE A 1 432 ? 4.945 14.602 -8.242 1 91.31 432 ILE A N 1
ATOM 3510 C CA . ILE A 1 432 ? 4.121 14.547 -7.035 1 91.31 432 ILE A CA 1
ATOM 3511 C C . ILE A 1 432 ? 2.678 14.219 -7.41 1 91.31 432 ILE A C 1
ATOM 3513 O O . ILE A 1 432 ? 2.061 13.336 -6.816 1 91.31 432 ILE A O 1
ATOM 3517 N N . LEU A 1 433 ? 2.184 14.859 -8.438 1 87.75 433 LEU A N 1
ATOM 3518 C CA . LEU A 1 433 ? 0.784 14.711 -8.828 1 87.75 433 LEU A CA 1
ATOM 3519 C C . LEU A 1 433 ? 0.526 13.328 -9.414 1 87.75 433 LEU A C 1
ATOM 3521 O O . LEU A 1 433 ? -0.602 12.836 -9.375 1 87.75 433 LEU A O 1
ATOM 3525 N N . GLU A 1 434 ? 1.52 12.703 -9.867 1 85.62 434 GLU A N 1
ATOM 3526 C CA . GLU A 1 434 ? 1.358 11.398 -10.492 1 85.62 434 GLU A CA 1
ATOM 3527 C C . GLU A 1 434 ? 1.722 10.273 -9.523 1 85.62 434 GLU A C 1
ATOM 3529 O O . GLU A 1 434 ? 1.581 9.094 -9.852 1 85.62 434 GLU A O 1
ATOM 3534 N N . SER A 1 435 ? 2.162 10.664 -8.375 1 87.88 435 SER A N 1
ATOM 3535 C CA . SER A 1 435 ? 2.514 9.664 -7.367 1 87.88 435 SER A CA 1
ATOM 3536 C C . SER A 1 435 ? 1.273 8.953 -6.84 1 87.88 435 SER A C 1
ATOM 3538 O O . SER A 1 435 ? 0.291 9.594 -6.469 1 87.88 435 SER A O 1
ATOM 3540 N N . ASP A 1 436 ? 1.314 7.633 -6.801 1 82.38 436 ASP A N 1
ATOM 3541 C CA . ASP A 1 436 ? 0.206 6.824 -6.305 1 82.38 436 ASP A CA 1
ATOM 3542 C C . ASP A 1 436 ? -0.093 7.141 -4.844 1 82.38 436 ASP A C 1
ATOM 3544 O O . ASP A 1 436 ? -1.257 7.238 -4.449 1 82.38 436 ASP A O 1
ATOM 3548 N N . THR A 1 437 ? 0.949 7.277 -4.148 1 87.56 437 THR A N 1
ATOM 3549 C CA . THR A 1 437 ? 0.801 7.531 -2.719 1 87.56 437 THR A CA 1
ATOM 3550 C C . THR A 1 437 ? 0.132 8.883 -2.477 1 87.56 437 THR A C 1
ATOM 3552 O O . THR A 1 437 ? -0.755 9 -1.628 1 87.56 437 THR A O 1
ATOM 3555 N N . PHE A 1 438 ? 0.512 9.844 -3.201 1 88.5 438 PHE A N 1
ATOM 3556 C CA . PHE A 1 438 ? -0.066 11.18 -3.051 1 88.5 438 PHE A CA 1
ATOM 3557 C C . PHE A 1 438 ? -1.536 11.18 -3.453 1 88.5 438 PHE A C 1
ATOM 3559 O O . PHE A 1 438 ? -2.365 11.805 -2.793 1 88.5 438 PHE A O 1
ATOM 3566 N N . LEU A 1 439 ? -1.852 10.484 -4.461 1 83.94 439 LEU A N 1
ATOM 3567 C CA . LEU A 1 439 ? -3.232 10.383 -4.918 1 83.94 439 LEU A CA 1
ATOM 3568 C C . LEU A 1 439 ? -4.102 9.68 -3.879 1 83.94 439 LEU A C 1
ATOM 3570 O O . LEU A 1 439 ? -5.215 10.133 -3.59 1 83.94 439 LEU A O 1
ATOM 3574 N N . LYS A 1 440 ? -3.598 8.641 -3.363 1 85.56 440 LYS A N 1
ATOM 3575 C CA . LYS A 1 440 ? -4.344 7.93 -2.33 1 85.56 440 LYS A CA 1
ATOM 3576 C C . LYS A 1 440 ? -4.539 8.805 -1.092 1 85.56 440 LYS A C 1
ATOM 3578 O O . LYS A 1 440 ? -5.594 8.758 -0.457 1 85.56 440 LYS A O 1
ATOM 3583 N N . TYR A 1 441 ? -3.514 9.469 -0.73 1 87.19 441 TYR A N 1
ATOM 3584 C CA . TYR A 1 441 ? -3.598 10.375 0.407 1 87.19 441 TYR A CA 1
ATOM 3585 C C . TYR A 1 441 ? -4.695 11.414 0.196 1 87.19 441 TYR A C 1
ATOM 3587 O O . TYR A 1 441 ? -5.496 11.672 1.096 1 87.19 441 TYR A O 1
ATOM 3595 N N . SER A 1 442 ? -4.742 11.93 -0.985 1 79.12 442 SER A N 1
ATOM 3596 C CA . SER A 1 442 ? -5.719 12.961 -1.313 1 79.12 442 SER A CA 1
ATOM 3597 C C . SER A 1 442 ? -7.137 12.406 -1.29 1 79.12 442 SER A C 1
ATOM 3599 O O . SER A 1 442 ? -8.086 13.117 -0.944 1 79.12 442 SER A O 1
ATOM 3601 N N . LYS A 1 443 ? -7.25 11.234 -1.557 1 78.38 443 LYS A N 1
ATOM 3602 C CA . LYS A 1 443 ? -8.57 10.617 -1.622 1 78.38 443 LYS A CA 1
ATOM 3603 C C . LYS A 1 443 ? -9.023 10.133 -0.246 1 78.38 443 LYS A C 1
ATOM 3605 O O . LYS A 1 443 ? -10.211 9.922 -0.015 1 78.38 443 LYS A O 1
ATOM 3610 N N . SER A 1 444 ? -8.07 9.906 0.543 1 80.94 444 SER A N 1
ATOM 3611 C CA . SER A 1 444 ? -8.398 9.375 1.861 1 80.94 444 SER A CA 1
ATOM 3612 C C . SER A 1 444 ? -9.188 10.391 2.686 1 80.94 444 SER A C 1
ATOM 3614 O O . SER A 1 444 ? -9.906 10.023 3.613 1 80.94 444 SER A O 1
ATOM 3616 N N . LYS A 1 445 ? -9.031 11.609 2.471 1 76.38 445 LYS A N 1
ATOM 3617 C CA . LYS A 1 445 ? -9.812 12.664 3.109 1 76.38 445 LYS A CA 1
ATOM 3618 C C . LYS A 1 445 ? -10.359 13.648 2.078 1 76.38 445 LYS A C 1
ATOM 3620 O O . LYS A 1 445 ? -9.719 14.648 1.763 1 76.38 445 LYS A O 1
ATOM 3625 N N . PRO A 1 446 ? -11.516 13.398 1.709 1 75.12 446 PRO A N 1
ATOM 3626 C CA . PRO A 1 446 ? -12.062 14.188 0.605 1 75.12 446 PRO A CA 1
ATOM 3627 C C . PRO A 1 446 ? -12.531 15.57 1.044 1 75.12 446 PRO A C 1
ATOM 3629 O O . PRO A 1 446 ? -13.18 16.281 0.273 1 75.12 446 PRO A O 1
ATOM 3632 N N . ALA A 1 447 ? -12.188 15.953 2.238 1 76.88 447 ALA A N 1
ATOM 3633 C CA . ALA A 1 447 ? -12.703 17.203 2.789 1 76.88 447 ALA A CA 1
ATOM 3634 C C . ALA A 1 447 ? -12.273 18.391 1.94 1 76.88 447 ALA A C 1
ATOM 3636 O O . ALA A 1 447 ? -13.086 19.266 1.62 1 76.88 447 ALA A O 1
ATOM 3637 N N . ALA A 1 448 ? -11.031 18.391 1.596 1 73.81 448 ALA A N 1
ATOM 3638 C CA . ALA A 1 448 ? -10.539 19.5 0.781 1 73.81 448 ALA A CA 1
ATOM 3639 C C . ALA A 1 448 ? -11.25 19.531 -0.572 1 73.81 448 ALA A C 1
ATOM 3641 O O . ALA A 1 448 ? -11.523 20.609 -1.104 1 73.81 448 ALA A O 1
ATOM 3642 N N . MET A 1 449 ? -11.648 18.453 -0.966 1 81.81 449 MET A N 1
ATOM 3643 C CA . MET A 1 449 ? -12.32 18.359 -2.258 1 81.81 449 MET A CA 1
ATOM 3644 C C . MET A 1 449 ? -13.734 18.922 -2.174 1 81.81 449 MET A C 1
ATOM 3646 O O . MET A 1 449 ? -14.18 19.625 -3.082 1 81.81 449 MET A O 1
ATOM 3650 N N . TYR A 1 450 ? -14.32 18.719 -1.075 1 87.62 450 TYR A N 1
ATOM 3651 C CA . TYR A 1 450 ? -15.703 19.172 -0.943 1 87.62 450 TYR A CA 1
ATOM 3652 C C . TYR A 1 450 ? -15.789 20.688 -1.048 1 87.62 450 TYR A C 1
ATOM 3654 O O . TYR A 1 450 ? -16.703 21.219 -1.674 1 87.62 450 TYR A O 1
ATOM 3662 N N . GLN A 1 451 ? -14.852 21.328 -0.427 1 88.56 451 GLN A N 1
ATOM 3663 C CA . GLN A 1 451 ? -14.852 22.781 -0.423 1 88.56 451 GLN A CA 1
ATOM 3664 C C . GLN A 1 451 ? -14.836 23.328 -1.845 1 88.56 451 GLN A C 1
ATOM 3666 O O . GLN A 1 451 ? -15.57 24.281 -2.154 1 88.56 451 GLN A O 1
ATOM 3671 N N . TYR A 1 452 ? -14.172 22.75 -2.658 1 86.75 452 TYR A N 1
ATOM 3672 C CA . TYR A 1 452 ? -13.977 23.312 -3.996 1 86.75 452 TYR A CA 1
ATOM 3673 C C . TYR A 1 452 ? -14.961 22.688 -4.984 1 86.75 452 TYR A C 1
ATOM 3675 O O . TYR A 1 452 ? -15.352 23.344 -5.961 1 86.75 452 TYR A O 1
ATOM 3683 N N . LEU A 1 453 ? -15.352 21.484 -4.734 1 86.69 453 LEU A N 1
ATOM 3684 C CA . LEU A 1 453 ? -16.406 20.875 -5.555 1 86.69 453 LEU A CA 1
ATOM 3685 C C . LEU A 1 453 ? -17.703 21.656 -5.445 1 86.69 453 LEU A C 1
ATOM 3687 O O . LEU A 1 453 ? -18.344 21.938 -6.457 1 86.69 453 LEU A O 1
ATOM 3691 N N . LEU A 1 454 ? -18 22 -4.27 1 89.94 454 LEU A N 1
ATOM 3692 C CA . LEU A 1 454 ? -19.25 22.703 -4.039 1 89.94 454 LEU A CA 1
ATOM 3693 C C . LEU A 1 454 ? -19.156 24.156 -4.492 1 89.94 454 LEU A C 1
ATOM 3695 O O . LEU A 1 454 ? -20.141 24.734 -4.953 1 89.94 454 LEU A O 1
ATOM 3699 N N . LEU A 1 455 ? -17.969 24.703 -4.336 1 89.06 455 LEU A N 1
ATOM 3700 C CA . LEU A 1 455 ? -17.75 26.031 -4.918 1 89.06 455 LEU A CA 1
ATOM 3701 C C . LEU A 1 455 ? -17.953 26 -6.43 1 89.06 455 LEU A C 1
ATOM 3703 O O . LEU A 1 455 ? -18.609 26.875 -6.988 1 89.06 455 LEU A O 1
ATOM 3707 N N . SER A 1 456 ? -17.406 25 -7.016 1 83.56 456 SER A N 1
ATOM 3708 C CA . SER A 1 456 ? -17.594 24.844 -8.453 1 83.56 456 SER A CA 1
ATOM 3709 C C . SER A 1 456 ? -19.062 24.688 -8.82 1 83.56 456 SER A C 1
ATOM 3711 O O . SER A 1 456 ? -19.5 25.188 -9.859 1 83.56 456 SER A O 1
ATOM 3713 N N . PHE A 1 457 ? -19.781 24.031 -8.039 1 85.94 457 PHE A N 1
ATOM 3714 C CA . PHE A 1 457 ? -21.203 23.859 -8.25 1 85.94 457 PHE A CA 1
ATOM 3715 C C . PHE A 1 457 ? -21.922 25.203 -8.273 1 85.94 457 PHE A C 1
ATOM 3717 O O . PHE A 1 457 ? -22.781 25.438 -9.125 1 85.94 457 PHE A O 1
ATOM 3724 N N . PHE A 1 458 ? -21.578 26.094 -7.414 1 86.06 458 PHE A N 1
ATOM 3725 C CA . PHE A 1 458 ? -22.266 27.375 -7.258 1 86.06 458 PHE A CA 1
ATOM 3726 C C . PHE A 1 458 ? -21.828 28.359 -8.32 1 86.06 458 PHE A C 1
ATOM 3728 O O . PHE A 1 458 ? -22.562 29.281 -8.68 1 86.06 458 PHE A O 1
ATOM 3735 N N . VAL A 1 459 ? -20.594 28.219 -8.883 1 83.94 459 VAL A N 1
ATOM 3736 C CA . VAL A 1 459 ? -20.062 29.25 -9.758 1 83.94 459 VAL A CA 1
ATOM 3737 C C . VAL A 1 459 ? -20.172 28.797 -11.211 1 83.94 459 VAL A C 1
ATOM 3739 O O . VAL A 1 459 ? -20.062 29.609 -12.133 1 83.94 459 VAL A O 1
ATOM 3742 N N . SER A 1 460 ? -20.328 27.531 -11.328 1 78.69 460 SER A N 1
ATOM 3743 C CA . SER A 1 460 ? -20.406 27.031 -12.695 1 78.69 460 SER A CA 1
ATOM 3744 C C . SER A 1 460 ? -21.828 26.578 -13.039 1 78.69 460 SER A C 1
ATOM 3746 O O . SER A 1 460 ? -22.672 26.453 -12.156 1 78.69 460 SER A O 1
ATOM 3748 N N . GLY A 1 461 ? -22.031 26.281 -14.328 1 75.62 461 GLY A N 1
ATOM 3749 C CA . GLY A 1 461 ? -23.312 25.781 -14.781 1 75.62 461 GLY A CA 1
ATOM 3750 C C . GLY A 1 461 ? -23.406 24.266 -14.727 1 75.62 461 GLY A C 1
ATOM 3751 O O . GLY A 1 461 ? -24.438 23.688 -15.102 1 75.62 461 GLY A O 1
ATOM 3752 N N . TYR A 1 462 ? -22.5 23.609 -14.133 1 76.88 462 TYR A N 1
ATOM 3753 C CA . TYR A 1 462 ? -22.453 22.156 -14.125 1 76.88 462 TYR A CA 1
ATOM 3754 C C . TYR A 1 462 ? -23.344 21.578 -13.031 1 76.88 462 TYR A C 1
ATOM 3756 O O . TYR A 1 462 ? -23.484 22.172 -11.961 1 76.88 462 TYR A O 1
ATOM 3764 N N . SER A 1 463 ? -23.875 20.406 -13.391 1 80.44 463 SER A N 1
ATOM 3765 C CA . SER A 1 463 ? -24.594 19.656 -12.359 1 80.44 463 SER A CA 1
ATOM 3766 C C . SER A 1 463 ? -23.609 18.984 -11.391 1 80.44 463 SER A C 1
ATOM 3768 O O . SER A 1 463 ? -22.422 18.875 -11.688 1 80.44 463 SER A O 1
ATOM 3770 N N . ILE A 1 464 ? -24.172 18.609 -10.227 1 84.06 464 ILE A N 1
ATOM 3771 C CA . ILE A 1 464 ? -23.328 17.969 -9.234 1 84.06 464 ILE A CA 1
ATOM 3772 C C . ILE A 1 464 ? -22.844 16.609 -9.766 1 84.06 464 ILE A C 1
ATOM 3774 O O . ILE A 1 464 ? -21.719 16.188 -9.477 1 84.06 464 ILE A O 1
ATOM 3778 N N . GLU A 1 465 ? -23.641 15.953 -10.57 1 81 465 GLU A N 1
ATOM 3779 C CA . GLU A 1 465 ? -23.266 14.68 -11.172 1 81 465 GLU A CA 1
ATOM 3780 C C . GLU A 1 465 ? -22.094 14.844 -12.133 1 81 465 GLU A C 1
ATOM 3782 O O . GLU A 1 465 ? -21.172 14.031 -12.141 1 81 465 GLU A O 1
ATOM 3787 N N . ASP A 1 466 ? -22.141 15.867 -12.852 1 75.94 466 ASP A N 1
ATOM 3788 C CA . ASP A 1 466 ? -21.062 16.141 -13.805 1 75.94 466 ASP A CA 1
ATOM 3789 C C . ASP A 1 466 ? -19.75 16.406 -13.078 1 75.94 466 ASP A C 1
ATOM 3791 O O . ASP A 1 466 ? -18.688 15.961 -13.523 1 75.94 466 ASP A O 1
ATOM 3795 N N . ILE A 1 467 ? -19.922 17.078 -12.023 1 77.19 467 ILE A N 1
ATOM 3796 C CA . ILE A 1 467 ? -18.734 17.453 -11.258 1 77.19 467 ILE A CA 1
ATOM 3797 C C . ILE A 1 467 ? -18.125 16.219 -10.602 1 77.19 467 ILE A C 1
ATOM 3799 O O . ILE A 1 467 ? -16.906 16.047 -10.594 1 77.19 467 ILE A O 1
ATOM 3803 N N . LEU A 1 468 ? -18.953 15.32 -10.141 1 78.06 468 LEU A N 1
ATOM 3804 C CA . LEU A 1 468 ? -18.484 14.125 -9.453 1 78.06 468 LEU A CA 1
ATOM 3805 C C . LEU A 1 468 ? -17.859 13.141 -10.438 1 78.06 468 LEU A C 1
ATOM 3807 O O . LEU A 1 468 ? -16.891 12.445 -10.102 1 78.06 468 LEU A O 1
ATOM 3811 N N . LEU A 1 469 ? -18.359 13.031 -11.586 1 68.62 469 LEU A N 1
ATOM 3812 C CA . LEU A 1 469 ? -17.828 12.156 -12.617 1 68.62 469 LEU A CA 1
ATOM 3813 C C . LEU A 1 469 ? -16.438 12.617 -13.047 1 68.62 469 LEU A C 1
ATOM 3815 O O . LEU A 1 469 ? -15.57 11.797 -13.367 1 68.62 469 LEU A O 1
ATOM 3819 N N . ASN A 1 470 ? -16.328 13.891 -13.055 1 60.34 470 ASN A N 1
ATOM 3820 C CA . ASN A 1 470 ? -15.039 14.461 -13.445 1 60.34 470 ASN A CA 1
ATOM 3821 C C . ASN A 1 470 ? -14 14.328 -12.328 1 60.34 470 ASN A C 1
ATOM 3823 O O . ASN A 1 470 ? -12.805 14.516 -12.562 1 60.34 470 ASN A O 1
ATOM 3827 N N . ARG A 1 471 ? -14.523 14.273 -11.211 1 58.81 471 ARG A N 1
ATOM 3828 C CA . ARG A 1 471 ? -13.609 14.039 -10.094 1 58.81 471 ARG A CA 1
ATOM 3829 C C . ARG A 1 471 ? -12.688 12.867 -10.383 1 58.81 471 ARG A C 1
ATOM 3831 O O . ARG A 1 471 ? -11.508 12.891 -10.016 1 58.81 471 ARG A O 1
ATOM 3838 N N . GLU A 1 472 ? -13.359 11.93 -10.984 1 50.81 472 GLU A N 1
ATOM 3839 C CA . GLU A 1 472 ? -12.641 10.688 -11.25 1 50.81 472 GLU A CA 1
ATOM 3840 C C . GLU A 1 472 ? -12.023 10.695 -12.641 1 50.81 472 GLU A C 1
ATOM 3842 O O . GLU A 1 472 ? -11.055 9.969 -12.906 1 50.81 472 GLU A O 1
ATOM 3847 N N . SER A 1 473 ? -12.75 11.633 -13.508 1 45.56 473 SER A N 1
ATOM 3848 C CA . SER A 1 473 ? -12.383 11.539 -14.914 1 45.56 473 SER A CA 1
ATOM 3849 C C . SER A 1 473 ? -11.414 12.648 -15.32 1 45.56 473 SER A C 1
ATOM 3851 O O . SER A 1 473 ? -11.445 13.742 -14.75 1 45.56 473 SER A O 1
ATOM 3853 N N . THR A 1 474 ? -10.336 12.414 -15.82 1 37.47 474 THR A N 1
ATOM 3854 C CA . THR A 1 474 ? -9.438 13.391 -16.438 1 37.47 474 THR A CA 1
ATOM 3855 C C . THR A 1 474 ? -10.227 14.438 -17.219 1 37.47 474 THR A C 1
ATOM 3857 O O . THR A 1 474 ? -10.031 15.641 -17.016 1 37.47 474 THR A O 1
ATOM 3860 N N . ILE A 1 475 ? -10.055 14.453 -18.688 1 34.59 475 ILE A N 1
ATOM 3861 C CA . ILE A 1 475 ? -10.133 15.477 -19.734 1 34.59 475 ILE A CA 1
ATOM 3862 C C . ILE A 1 475 ? -11.594 15.695 -20.125 1 34.59 475 ILE A C 1
ATOM 3864 O O . ILE A 1 475 ? -12.141 14.984 -20.969 1 34.59 475 ILE A O 1
ATOM 3868 N N . LYS A 1 476 ? -12.57 15.734 -19.312 1 39.28 476 LYS A N 1
ATOM 3869 C CA . LYS A 1 476 ? -13.68 16.078 -20.188 1 39.28 476 LYS A CA 1
ATOM 3870 C C . LYS A 1 476 ? -13.789 17.594 -20.359 1 39.28 476 LYS A C 1
ATOM 3872 O O . LY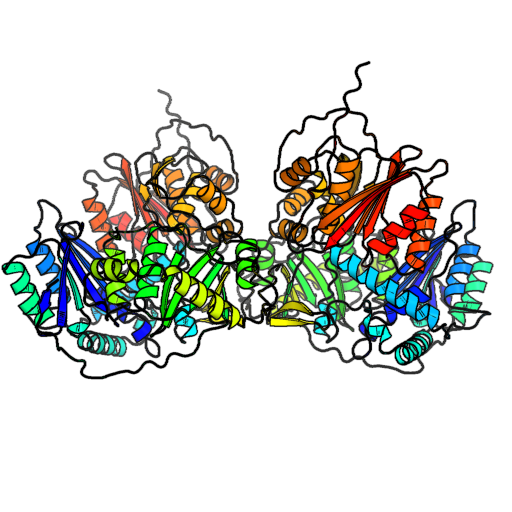S A 1 476 ? -13.75 18.344 -19.375 1 39.28 476 LYS A O 1
ATOM 3877 N N . LEU A 1 477 ? -13.727 18.016 -21.594 1 35.53 477 LEU A N 1
ATOM 3878 C CA . LEU A 1 477 ? -14.031 19.359 -22.062 1 35.53 477 LEU A CA 1
ATOM 3879 C C . LEU A 1 477 ? -15.469 19.75 -21.734 1 35.53 477 LEU A C 1
ATOM 3881 O O . LEU A 1 477 ? -16.406 19.266 -22.391 1 35.53 477 LEU A O 1
ATOM 3885 N N . LEU A 1 478 ? -15.695 20.047 -20.578 1 44.09 478 LEU A N 1
ATOM 3886 C CA . LEU A 1 478 ? -17.047 20.484 -20.266 1 44.09 478 LEU A CA 1
ATOM 3887 C C . LEU A 1 478 ? -17.359 21.797 -20.984 1 44.09 478 LEU A C 1
ATOM 3889 O O . LEU A 1 478 ? -16.547 22.719 -20.984 1 44.09 478 LEU A O 1
ATOM 3893 N N . LYS A 1 479 ? -18.328 21.781 -21.812 1 42.19 479 LYS A N 1
ATOM 3894 C CA . LYS A 1 479 ? -18.812 22.969 -22.516 1 42.19 479 LYS A CA 1
ATOM 3895 C C . LYS A 1 479 ? -19.156 24.078 -21.516 1 42.19 479 LYS A C 1
ATOM 3897 O O . LYS A 1 479 ? -19.891 23.844 -20.547 1 42.19 479 LYS A O 1
ATOM 3902 N N . GLN A 1 480 ? -18.5 25.188 -21.531 1 44.78 480 GLN A N 1
ATOM 3903 C CA . GLN A 1 480 ? -18.688 26.391 -20.734 1 44.78 480 GLN A CA 1
ATOM 3904 C C . GLN A 1 480 ? -20 27.078 -21.094 1 44.78 480 GLN A C 1
ATOM 3906 O O . GLN A 1 480 ? -20.219 27.469 -22.25 1 44.78 480 GLN A O 1
ATOM 3911 N N . TYR A 1 481 ? -21.062 26.688 -20.531 1 47.16 481 TYR A N 1
ATOM 3912 C CA . TYR A 1 481 ? -22.219 27.547 -20.797 1 47.16 481 TYR A CA 1
ATOM 3913 C C . TYR A 1 481 ? -22.141 28.828 -19.969 1 47.16 481 TYR A C 1
ATOM 3915 O O . TYR A 1 481 ? -21.812 28.781 -18.781 1 47.16 481 TYR A O 1
ATOM 3923 N N . ASN A 1 482 ? -22.031 29.969 -20.531 1 51.59 482 ASN A N 1
ATOM 3924 C CA . ASN A 1 482 ? -22.078 31.297 -19.922 1 51.59 482 ASN A CA 1
ATOM 3925 C C . ASN A 1 482 ? -23.469 31.625 -19.375 1 51.59 482 ASN A C 1
ATOM 3927 O O . ASN A 1 482 ? -24.156 32.5 -19.906 1 51.59 482 ASN A O 1
ATOM 3931 N N . ASN A 1 483 ? -24.078 30.703 -18.688 1 58.62 483 ASN A N 1
ATOM 3932 C CA . ASN A 1 483 ? -25.391 30.984 -18.125 1 58.62 483 ASN A CA 1
ATOM 3933 C C . ASN A 1 483 ? -25.297 31.75 -16.812 1 58.62 483 ASN A C 1
ATOM 3935 O O . ASN A 1 483 ? -24.344 31.594 -16.062 1 58.62 483 ASN A O 1
ATOM 3939 N N . LYS A 1 484 ? -26.219 32.688 -16.656 1 66.44 484 LYS A N 1
ATOM 3940 C CA . LYS A 1 484 ? -26.344 33.375 -15.375 1 66.44 484 LYS A CA 1
ATOM 3941 C C . LYS A 1 484 ? -26.891 32.438 -14.297 1 66.44 484 LYS A C 1
ATOM 3943 O O . LYS A 1 484 ? -27.844 31.719 -14.523 1 66.44 484 LYS A O 1
ATOM 3948 N N . ILE A 1 485 ? -26.312 32.406 -13.133 1 68.25 485 ILE A N 1
ATOM 3949 C CA . ILE A 1 485 ? -26.719 31.5 -12.047 1 68.25 485 ILE A CA 1
ATOM 3950 C C . ILE A 1 485 ? -27.578 32.25 -11.047 1 68.25 485 ILE A C 1
ATOM 3952 O O . ILE A 1 485 ? -27.172 33.312 -10.523 1 68.25 485 ILE A O 1
ATOM 3956 N N . LEU A 1 486 ? -28.859 31.766 -10.945 1 75.75 486 LEU A N 1
ATOM 3957 C CA . LEU A 1 486 ? -29.781 32.344 -9.961 1 75.75 486 LEU A CA 1
ATOM 3958 C C . LEU A 1 486 ? -29.906 31.406 -8.75 1 75.75 486 LEU A C 1
ATOM 3960 O O . LEU A 1 486 ? -30.062 30.203 -8.906 1 75.75 486 LEU A O 1
ATOM 3964 N N . PHE A 1 487 ? -29.75 32 -7.602 1 74.06 487 PHE A N 1
ATOM 3965 C CA . PHE A 1 487 ? -29.844 31.219 -6.379 1 74.06 487 PHE A CA 1
ATOM 3966 C C . PHE A 1 487 ? -31.172 31.438 -5.688 1 74.06 487 PHE A C 1
ATOM 3968 O O . PHE A 1 487 ? -31.719 32.562 -5.707 1 74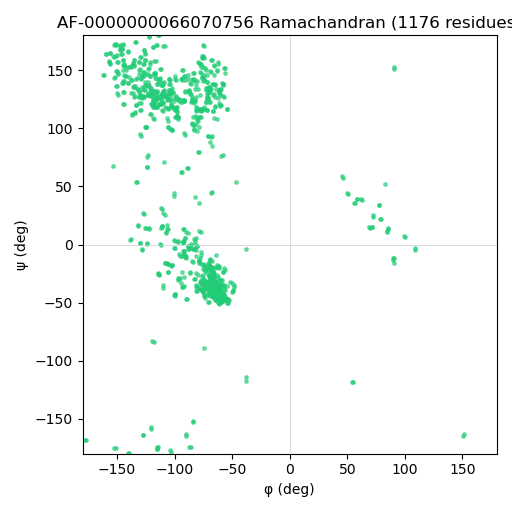.06 487 PHE A O 1
ATOM 3975 N N . GLY A 1 488 ? -31.859 30.375 -5.266 1 69.69 488 GLY A N 1
ATOM 3976 C CA . GLY A 1 488 ? -33.062 30.516 -4.492 1 69.69 488 GLY A CA 1
ATOM 3977 C C . GLY A 1 488 ? -32.875 31.328 -3.227 1 69.69 488 GLY A C 1
ATOM 3978 O O . GLY A 1 488 ? -31.812 31.312 -2.625 1 69.69 488 GLY A O 1
ATOM 3979 N N . LYS A 1 489 ? -34.062 32 -2.979 1 78.06 489 LYS A N 1
ATOM 3980 C CA . LYS A 1 489 ? -34.062 32.781 -1.749 1 78.06 489 LYS A CA 1
ATOM 3981 C C . LYS A 1 489 ? -34.344 31.922 -0.535 1 78.06 489 LYS A C 1
ATOM 3983 O O . LYS A 1 489 ? -35.406 31.266 -0.48 1 78.06 489 LYS A O 1
ATOM 3988 N N . LYS A 1 490 ? -33.531 31.516 0.329 1 86.38 490 LYS A N 1
ATOM 3989 C CA . LYS A 1 490 ? -33.625 30.766 1.572 1 86.38 490 LYS A CA 1
ATOM 3990 C C . LYS A 1 490 ? -33.688 29.266 1.295 1 86.38 490 LYS A C 1
ATOM 3992 O O . LYS A 1 490 ? -34.625 28.594 1.745 1 86.38 490 LYS A O 1
ATOM 3997 N N . SER A 1 491 ? -32.844 28.75 0.587 1 89.06 491 SER A N 1
ATOM 3998 C CA . SER A 1 491 ? -32.812 27.344 0.203 1 89.06 491 SER A CA 1
ATOM 3999 C C . SER A 1 491 ? -31.812 26.562 1.076 1 89.06 491 SER A C 1
ATOM 4001 O O . SER A 1 491 ? -30.812 27.125 1.528 1 89.06 491 SER A O 1
ATOM 4003 N N . ARG A 1 492 ? -32.219 25.344 1.322 1 93.19 492 ARG A N 1
ATOM 4004 C CA . ARG A 1 492 ? -31.375 24.406 2.066 1 93.19 492 ARG A CA 1
ATOM 4005 C C . ARG A 1 492 ? -31.281 23.062 1.348 1 93.19 492 ARG A C 1
ATOM 4007 O O . ARG A 1 492 ? -32.312 22.5 0.948 1 93.19 492 ARG A O 1
ATOM 4014 N N . TYR A 1 493 ? -30.141 22.641 1.124 1 93.06 493 TYR A N 1
ATOM 4015 C CA . TYR A 1 493 ? -29.891 21.297 0.61 1 93.06 493 TYR A CA 1
ATOM 4016 C C . TYR A 1 493 ? -29.266 20.406 1.686 1 93.06 493 TYR A C 1
ATOM 4018 O O . TYR A 1 493 ? -28.297 20.781 2.328 1 93.06 493 TYR A O 1
ATOM 4026 N N . ASP A 1 494 ? -29.828 19.281 1.908 1 95.38 494 ASP A N 1
ATOM 4027 C CA . ASP A 1 494 ? -29.25 18.281 2.807 1 95.38 494 ASP A CA 1
ATOM 4028 C C . ASP A 1 494 ? -28.578 17.172 2.02 1 95.38 494 ASP A C 1
ATOM 4030 O O . ASP A 1 494 ? -29.219 16.484 1.212 1 95.38 494 ASP A O 1
ATOM 4034 N N . ILE A 1 495 ? -27.297 17.094 2.287 1 94.94 495 ILE A N 1
ATOM 4035 C CA . ILE A 1 495 ? -26.562 16.031 1.596 1 94.94 495 ILE A CA 1
ATOM 4036 C C . ILE A 1 495 ? -25.828 15.164 2.611 1 94.94 495 ILE A C 1
ATOM 4038 O O . ILE A 1 495 ? -25.75 15.508 3.793 1 94.94 495 ILE A O 1
ATOM 4042 N N . THR A 1 496 ? -25.391 13.992 2.176 1 93.56 496 THR A N 1
ATOM 4043 C CA . THR A 1 496 ? -24.578 13.086 2.977 1 93.56 496 THR A CA 1
ATOM 4044 C C . THR A 1 496 ? -23.203 12.883 2.33 1 93.56 496 THR A C 1
ATOM 4046 O O . THR A 1 496 ? -23.109 12.508 1.161 1 93.56 496 THR A O 1
ATOM 4049 N N . THR A 1 497 ? -22.172 13.258 3.016 1 91.69 497 THR A N 1
ATOM 4050 C CA . THR A 1 497 ? -20.812 13.039 2.562 1 91.69 497 THR A CA 1
ATOM 4051 C C . THR A 1 497 ? -19.984 12.336 3.641 1 91.69 497 THR A C 1
ATOM 4053 O O . THR A 1 497 ? -20.547 11.781 4.59 1 91.69 497 THR A O 1
ATOM 4056 N N . LYS A 1 498 ? -18.688 12.367 3.502 1 86.75 498 LYS A N 1
ATOM 4057 C CA . LYS A 1 498 ? -17.812 11.734 4.48 1 86.75 498 LYS A CA 1
ATOM 4058 C C . LYS A 1 498 ? -17.406 12.711 5.582 1 86.75 498 LYS A C 1
ATOM 4060 O O . LYS A 1 498 ? -16.641 12.367 6.477 1 86.75 498 LYS A O 1
ATOM 4065 N N . SER A 1 499 ? -18.016 13.93 5.508 1 90.94 499 SER A N 1
ATOM 4066 C CA . SER A 1 499 ? -17.688 14.953 6.492 1 90.94 499 SER A CA 1
ATOM 4067 C C . SER A 1 499 ? -18.906 15.797 6.844 1 90.94 499 SER A C 1
ATOM 4069 O O . SER A 1 499 ? -19.828 15.914 6.039 1 90.94 499 SER A O 1
ATOM 4071 N N . ASN A 1 500 ? -18.844 16.312 7.992 1 94.25 500 ASN A N 1
ATOM 4072 C CA . ASN A 1 500 ? -19.844 17.281 8.398 1 94.25 500 ASN A CA 1
ATOM 4073 C C . ASN A 1 500 ? -19.391 18.703 8.086 1 94.25 500 ASN A C 1
ATOM 4075 O O . ASN A 1 500 ? -18.312 19.125 8.492 1 94.25 500 ASN A O 1
ATOM 4079 N N . PHE A 1 501 ? -20.188 19.391 7.348 1 95.75 501 PHE A N 1
ATOM 4080 C CA . PHE A 1 501 ? -19.859 20.781 7.066 1 95.75 501 PHE A CA 1
ATOM 4081 C C . PHE A 1 501 ? -21.109 21.547 6.621 1 95.75 501 PHE A C 1
ATOM 4083 O O . PHE A 1 501 ? -22.156 20.953 6.379 1 95.75 501 PHE A O 1
ATOM 4090 N N . VAL A 1 502 ? -21.062 22.812 6.637 1 96.88 502 VAL A N 1
ATOM 4091 C CA . VAL A 1 502 ? -22.062 23.734 6.078 1 96.88 502 VAL A CA 1
ATOM 4092 C C . VAL A 1 502 ? -21.391 24.656 5.062 1 96.88 502 VAL A C 1
ATOM 4094 O O . VAL A 1 502 ? -20.297 25.156 5.301 1 96.88 502 VAL A O 1
ATOM 4097 N N . CYS A 1 503 ? -22 24.734 3.91 1 96.31 503 CYS A N 1
ATOM 4098 C CA . CYS A 1 503 ? -21.453 25.656 2.908 1 96.31 503 CYS A CA 1
ATOM 4099 C C . CYS A 1 503 ? -22.578 26.234 2.043 1 96.31 503 CYS A C 1
ATOM 4101 O O . CYS A 1 503 ? -23.734 25.844 2.186 1 96.31 503 CYS A O 1
ATOM 4103 N N . GLY A 1 504 ? -22.203 27.219 1.305 1 94.81 504 GLY A N 1
ATOM 4104 C CA . GLY A 1 504 ? -23.172 27.812 0.393 1 94.81 504 GLY A CA 1
ATOM 4105 C C . GLY A 1 504 ? -22.938 29.281 0.127 1 94.81 504 GLY A C 1
ATOM 4106 O O . GLY A 1 504 ? -21.828 29.781 0.319 1 94.81 504 GLY A O 1
ATOM 4107 N N . ILE A 1 505 ? -23.984 29.859 -0.42 1 93.75 505 ILE A N 1
ATOM 4108 C CA . ILE A 1 505 ? -23.906 31.266 -0.803 1 93.75 505 ILE A CA 1
ATOM 4109 C C . ILE A 1 505 ? -24.781 32.094 0.123 1 93.75 505 ILE A C 1
ATOM 4111 O O . ILE A 1 505 ? -25.891 31.688 0.485 1 93.75 505 ILE A O 1
ATOM 4115 N N . ILE A 1 506 ? -24.25 33.188 0.476 1 93.56 506 ILE A N 1
ATOM 4116 C CA . ILE A 1 506 ? -25 34.156 1.251 1 93.56 506 ILE A CA 1
ATOM 4117 C C . ILE A 1 506 ? -24.969 35.531 0.53 1 93.56 506 ILE A C 1
ATOM 4119 O O . ILE A 1 506 ? -23.969 35.875 -0.089 1 93.56 506 ILE A O 1
ATOM 4123 N N . LYS A 1 507 ? -26.094 36.125 0.581 1 90.25 507 LYS A N 1
ATOM 4124 C CA . LYS A 1 507 ? -26.266 37.438 -0.064 1 90.25 507 LYS A CA 1
ATOM 4125 C C . LYS A 1 507 ? -26.828 38.469 0.912 1 90.25 507 LYS A C 1
ATOM 4127 O O . LYS A 1 507 ? -27.719 38.156 1.695 1 90.25 507 LYS A O 1
ATOM 4132 N N . ASN A 1 508 ? -26.156 39.531 0.987 1 86.75 508 ASN A N 1
ATOM 4133 C CA . ASN A 1 508 ? -26.609 40.625 1.812 1 86.75 508 ASN A CA 1
ATOM 4134 C C . ASN A 1 508 ? -26.172 41.969 1.236 1 86.75 508 ASN A C 1
ATOM 4136 O O . ASN A 1 508 ? -25.141 42.062 0.586 1 86.75 508 ASN A O 1
ATOM 4140 N N . LYS A 1 509 ? -27.031 43.031 1.43 1 84.06 509 LYS A N 1
ATOM 4141 C CA . LYS A 1 509 ? -26.75 44.344 0.888 1 84.06 509 LYS A CA 1
ATOM 4142 C C . LYS A 1 509 ? -25.438 44.938 1.46 1 84.06 509 LYS A C 1
ATOM 4144 O O . LYS A 1 509 ? -24.656 45.531 0.738 1 84.06 509 LYS A O 1
ATOM 4149 N N . ASN A 1 510 ? -25.188 44.719 2.664 1 86.5 510 ASN A N 1
ATOM 4150 C CA . ASN A 1 510 ? -24.016 45.312 3.312 1 86.5 510 ASN A CA 1
ATOM 4151 C C . ASN A 1 510 ? -22.969 44.25 3.645 1 86.5 510 ASN A C 1
ATOM 4153 O O . ASN A 1 510 ? -22.188 44.406 4.582 1 86.5 510 ASN A O 1
ATOM 4157 N N . ILE A 1 511 ? -22.969 43.219 2.785 1 89.06 511 ILE A N 1
ATOM 4158 C CA . ILE A 1 511 ? -22.047 42.156 3.109 1 89.06 511 ILE A CA 1
ATOM 4159 C C . ILE A 1 511 ? -20.641 42.5 2.609 1 89.06 511 ILE A C 1
ATOM 4161 O O . ILE A 1 511 ? -20.484 43.031 1.509 1 89.06 511 ILE A O 1
ATOM 4165 N N . ASN A 1 512 ? -19.672 42.5 3.426 1 87.44 512 ASN A N 1
ATOM 4166 C CA . ASN A 1 512 ? -18.266 42.688 3.1 1 87.44 512 ASN A CA 1
ATOM 4167 C C . ASN A 1 512 ? -17.375 41.75 3.895 1 87.44 512 ASN A C 1
ATOM 4169 O O . ASN A 1 512 ? -17.875 40.875 4.621 1 87.44 512 ASN A O 1
ATOM 4173 N N . ASN A 1 513 ? -16.156 41.844 3.686 1 85.44 513 ASN A N 1
ATOM 4174 C CA . ASN A 1 513 ? -15.203 40.938 4.32 1 85.44 513 ASN A CA 1
ATOM 4175 C C . ASN A 1 513 ? -15.25 41.062 5.84 1 85.44 513 ASN A C 1
ATOM 4177 O O . ASN A 1 513 ? -15.055 40.062 6.551 1 85.44 513 ASN A O 1
ATOM 4181 N N . ASN A 1 514 ? -15.555 42.156 6.285 1 83.38 514 ASN A N 1
ATOM 4182 C CA . ASN A 1 514 ? -15.617 42.375 7.727 1 83.38 514 ASN A CA 1
ATOM 4183 C C . ASN A 1 514 ? -16.797 41.625 8.352 1 83.38 514 ASN A C 1
ATOM 4185 O O . ASN A 1 514 ? -16.672 41.062 9.445 1 83.38 514 ASN A O 1
ATOM 4189 N N . VAL A 1 515 ? -17.859 41.688 7.656 1 88.81 515 VAL A N 1
ATOM 4190 C CA . VAL A 1 515 ? -19.047 41.031 8.148 1 88.81 515 VAL A CA 1
ATOM 4191 C C . VAL A 1 515 ? -18.812 39.531 8.211 1 88.81 515 VAL A C 1
ATOM 4193 O O . VAL A 1 515 ? -19.203 38.875 9.172 1 88.81 515 VAL A O 1
ATOM 4196 N N . ILE A 1 516 ? -18.203 39.062 7.223 1 91.25 516 ILE A N 1
ATOM 4197 C CA . ILE A 1 516 ? -17.938 37.625 7.148 1 91.25 516 ILE A CA 1
ATOM 4198 C C . ILE A 1 516 ? -16.969 37.219 8.25 1 91.25 516 ILE A C 1
ATOM 4200 O O . ILE A 1 516 ? -17.156 36.188 8.914 1 91.25 516 ILE A O 1
ATOM 4204 N N . THR A 1 517 ? -15.938 37.969 8.438 1 87.75 517 THR A N 1
ATOM 4205 C CA . THR A 1 517 ? -14.953 37.688 9.477 1 87.75 517 THR A CA 1
ATOM 4206 C C . THR A 1 517 ? -15.602 37.75 10.859 1 87.75 517 THR A C 1
ATOM 4208 O O . THR A 1 517 ? -15.312 36.906 11.711 1 87.75 517 THR A O 1
ATOM 4211 N N . ASN A 1 518 ? -16.453 38.688 11.031 1 86.5 518 ASN A N 1
ATOM 4212 C CA . ASN A 1 518 ? -17.156 38.781 12.297 1 86.5 518 ASN A CA 1
ATOM 4213 C C . ASN A 1 518 ? -18.062 37.562 12.531 1 86.5 518 ASN A C 1
ATOM 4215 O O . ASN A 1 518 ? -18.188 37.094 13.664 1 86.5 518 ASN A O 1
ATOM 4219 N N . THR A 1 519 ? -18.688 37.25 11.492 1 91.5 519 THR A N 1
ATOM 4220 C CA . THR A 1 519 ? -19.547 36.062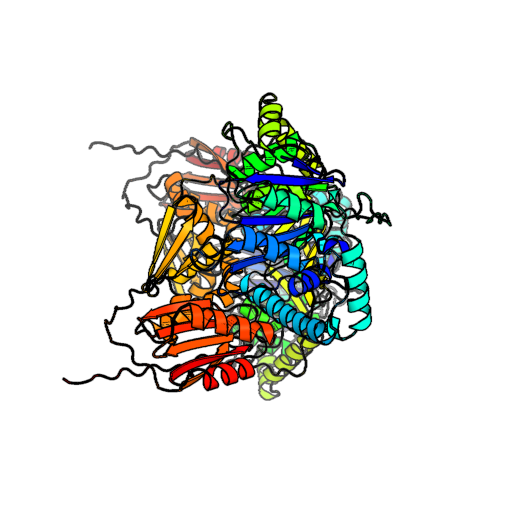 11.586 1 91.5 519 THR A CA 1
ATOM 4221 C C . THR A 1 519 ? -18.734 34.844 11.977 1 91.5 519 THR A C 1
ATOM 4223 O O . THR A 1 519 ? -19.156 34.031 12.82 1 91.5 519 THR A O 1
ATOM 4226 N N . MET A 1 520 ? -17.609 34.656 11.375 1 92.5 520 MET A N 1
ATOM 4227 C CA . MET A 1 520 ? -16.719 33.531 11.703 1 92.5 520 MET A CA 1
ATOM 4228 C C . MET A 1 520 ? -16.344 33.562 13.18 1 92.5 520 MET A C 1
ATOM 4230 O O . MET A 1 520 ? -16.438 32.531 13.859 1 92.5 520 MET A O 1
ATOM 4234 N N . TRP A 1 521 ? -15.977 34.688 13.664 1 86.31 521 TRP A N 1
ATOM 4235 C CA . TRP A 1 521 ? -15.531 34.812 15.047 1 86.31 521 TRP A CA 1
ATOM 4236 C C . TRP A 1 521 ? -16.688 34.562 16.016 1 86.31 521 TRP A C 1
ATOM 4238 O O . TRP A 1 521 ? -16.5 34.031 17.109 1 86.31 521 TRP A O 1
ATOM 4248 N N . GLU A 1 522 ? -17.906 35.031 15.664 1 88.44 522 GLU A N 1
ATOM 4249 C CA . GLU A 1 522 ? -19.078 34.781 16.5 1 88.44 522 GLU A CA 1
ATOM 4250 C C . GLU A 1 522 ? -19.344 33.281 16.609 1 88.44 522 GLU A C 1
ATOM 4252 O O . GLU A 1 522 ? -19.609 32.781 17.703 1 88.44 522 GLU A O 1
ATOM 4257 N N . LEU A 1 523 ? -19.219 32.656 15.5 1 91.69 523 LEU A N 1
ATOM 4258 C CA . LEU A 1 523 ? -19.438 31.203 15.492 1 91.69 523 LEU A CA 1
ATOM 4259 C C . LEU A 1 523 ? -18.359 30.484 16.281 1 91.69 523 LEU A C 1
ATOM 4261 O O . LEU A 1 523 ? -18.625 29.531 16.984 1 91.69 523 LEU A O 1
ATOM 4265 N N . LYS A 1 524 ? -17.109 30.906 16.125 1 89.12 524 LYS A N 1
ATOM 4266 C CA . LYS A 1 524 ? -15.977 30.328 16.844 1 89.12 524 LYS A CA 1
ATOM 4267 C C . LYS A 1 524 ? -16.156 30.5 18.359 1 89.12 524 LYS A C 1
ATOM 4269 O O . LYS A 1 524 ? -15.93 29.547 19.109 1 89.12 524 LYS A O 1
ATOM 4274 N N . LYS A 1 525 ? -16.594 31.625 18.781 1 82.69 525 LYS A N 1
ATOM 4275 C CA . LYS A 1 525 ? -16.781 31.906 20.188 1 82.69 525 LYS A CA 1
ATOM 4276 C C . LYS A 1 525 ? -17.859 31.016 20.797 1 82.69 525 LYS A C 1
ATOM 4278 O O . LYS A 1 525 ? -17.812 30.672 21.969 1 82.69 525 LYS A O 1
ATOM 4283 N N . LYS A 1 526 ? -18.781 30.719 19.953 1 86.94 526 LYS A N 1
ATOM 4284 C CA . LYS A 1 526 ? -19.875 29.859 20.406 1 86.94 526 LYS A CA 1
ATOM 4285 C C . LYS A 1 526 ? -19.453 28.391 20.391 1 86.94 526 LYS A C 1
ATOM 4287 O O . LYS A 1 526 ? -20.25 27.516 20.734 1 86.94 526 LYS A O 1
ATOM 4292 N N . GLY A 1 527 ? -18.219 28.141 19.953 1 86.12 527 GLY A N 1
ATOM 4293 C CA . GLY A 1 527 ? -17.719 26.781 19.891 1 86.12 527 GLY A CA 1
ATOM 4294 C C . GLY A 1 527 ? -18.344 25.969 18.766 1 86.12 527 GLY A C 1
ATOM 4295 O O . GLY A 1 527 ? -18.359 24.734 18.828 1 86.12 527 GLY A O 1
ATOM 4296 N N . LEU A 1 528 ? -18.859 26.625 17.719 1 91.12 528 LEU A N 1
ATOM 4297 C CA . LEU A 1 528 ? -19.578 25.906 16.688 1 91.12 528 LEU A CA 1
ATOM 4298 C C . LEU A 1 528 ? -18.656 25.562 15.516 1 91.12 528 LEU A C 1
ATOM 4300 O O . LEU A 1 528 ? -18.938 24.625 14.766 1 91.12 528 LEU A O 1
ATOM 4304 N N . ILE A 1 529 ? -17.656 26.406 15.32 1 92.62 529 ILE A N 1
ATOM 4305 C CA . ILE A 1 529 ? -16.734 26.125 14.227 1 92.62 529 ILE A CA 1
ATOM 4306 C C . ILE A 1 529 ? -15.305 26.453 14.664 1 92.62 529 ILE A C 1
ATOM 4308 O O . ILE A 1 529 ? -15.094 27.078 15.719 1 92.62 529 ILE A O 1
ATOM 4312 N N . TYR A 1 530 ? -14.398 25.984 13.883 1 90.44 530 TYR A N 1
ATOM 4313 C CA . TYR A 1 530 ? -13 26.375 14.055 1 90.44 530 TYR A CA 1
ATOM 4314 C C . TYR A 1 530 ? -12.602 27.438 13.047 1 90.44 530 TYR A C 1
ATOM 4316 O O . TYR A 1 530 ? -11.891 28.391 13.383 1 90.44 530 TYR A O 1
ATOM 4324 N N . SER A 1 531 ? -13.023 27.203 11.875 1 89.38 531 SER A N 1
ATOM 4325 C CA . SER A 1 531 ? -12.68 28.141 10.805 1 89.38 531 SER A CA 1
ATOM 4326 C C . SER A 1 531 ? -13.766 28.188 9.742 1 89.38 531 SER A C 1
ATOM 4328 O O . SER A 1 531 ? -14.578 27.266 9.625 1 89.38 531 SER A O 1
ATOM 4330 N N . MET A 1 532 ? -13.742 29.297 9.055 1 92.38 532 MET A N 1
ATOM 4331 C CA . MET A 1 532 ? -14.672 29.484 7.949 1 92.38 532 MET A CA 1
ATOM 4332 C C . MET A 1 532 ? -13.961 30.031 6.723 1 92.38 532 MET A C 1
ATOM 4334 O O . MET A 1 532 ? -13.352 31.109 6.789 1 92.38 532 MET A O 1
ATOM 4338 N N . GLU A 1 533 ? -14.031 29.281 5.672 1 89.56 533 GLU A N 1
ATOM 4339 C CA . GLU A 1 533 ? -13.508 29.75 4.398 1 89.56 533 GLU A CA 1
ATOM 4340 C C . GLU A 1 533 ? -14.562 30.531 3.619 1 89.56 533 GLU A C 1
ATOM 4342 O O . GLU A 1 533 ? -15.75 30.234 3.703 1 89.56 533 GLU A O 1
ATOM 4347 N N . HIS A 1 534 ? -14.094 31.562 2.951 1 91.44 534 HIS A N 1
ATOM 4348 C CA . HIS A 1 534 ? -15.047 32.312 2.148 1 91.44 534 HIS A CA 1
ATOM 4349 C C . HIS A 1 534 ? -14.414 32.781 0.842 1 91.44 534 HIS A C 1
ATOM 4351 O O . HIS A 1 534 ? -13.195 32.938 0.753 1 91.44 534 HIS A O 1
ATOM 4357 N N . THR A 1 535 ? -15.188 32.906 -0.136 1 90.06 535 THR A N 1
ATOM 4358 C CA . THR A 1 535 ? -14.82 33.406 -1.453 1 90.06 535 THR A CA 1
ATOM 4359 C C . THR A 1 535 ? -15.852 34.406 -1.961 1 90.06 535 THR A C 1
ATOM 4361 O O . THR A 1 535 ? -17.047 34.094 -2.01 1 90.06 535 THR A O 1
ATOM 4364 N N . LYS A 1 536 ? -15.32 35.531 -2.334 1 89.62 536 LYS A N 1
ATOM 4365 C CA . LYS A 1 536 ? -16.219 36.531 -2.916 1 89.62 536 LYS A CA 1
ATOM 4366 C C . LYS A 1 536 ? -16.562 36.188 -4.359 1 89.62 536 LYS A C 1
ATOM 4368 O O . LYS A 1 536 ? -15.688 36.094 -5.219 1 89.62 536 LYS A O 1
ATOM 4373 N N . ILE A 1 537 ? -17.75 35.938 -4.562 1 85.06 537 ILE A N 1
ATOM 4374 C CA . ILE A 1 537 ? -18.219 35.562 -5.895 1 85.06 537 ILE A CA 1
ATOM 4375 C C . ILE A 1 537 ? -18.609 36.812 -6.676 1 85.06 537 ILE A C 1
ATOM 4377 O O . ILE A 1 537 ? -18.297 36.938 -7.863 1 85.06 537 ILE A O 1
ATOM 4381 N N . ASP A 1 538 ? -19.359 37.656 -6.012 1 82.75 538 ASP A N 1
ATOM 4382 C CA . ASP A 1 538 ? -19.812 38.938 -6.57 1 82.75 538 ASP A CA 1
ATOM 4383 C C . ASP A 1 538 ? -19.875 40 -5.496 1 82.75 538 ASP A C 1
ATOM 4385 O O . ASP A 1 538 ? -19.656 39.719 -4.316 1 82.75 538 ASP A O 1
ATOM 4389 N N . LYS A 1 539 ? -20.125 41.25 -5.828 1 82.44 539 LYS A N 1
ATOM 4390 C CA . LYS A 1 539 ? -20.094 42.406 -4.926 1 82.44 539 LYS A CA 1
ATOM 4391 C C . LYS A 1 539 ? -20.953 42.156 -3.689 1 82.44 539 LYS A C 1
ATOM 4393 O O . LYS A 1 539 ? -20.625 42.625 -2.596 1 82.44 539 LYS A O 1
ATOM 4398 N N . ARG A 1 540 ? -22.078 41.375 -3.785 1 89 540 ARG A N 1
ATOM 4399 C CA . ARG A 1 540 ? -22.969 41.188 -2.65 1 89 540 ARG A CA 1
ATOM 4400 C C . ARG A 1 540 ? -23.172 39.688 -2.352 1 89 540 ARG A C 1
ATOM 4402 O O . ARG A 1 540 ? -24.141 39.312 -1.675 1 89 540 ARG A O 1
ATOM 4409 N N . ILE A 1 541 ? -22.312 38.906 -2.945 1 89.81 541 ILE A N 1
ATOM 4410 C CA . ILE A 1 541 ? -22.5 37.469 -2.789 1 89.81 541 ILE A CA 1
ATOM 4411 C C . ILE A 1 541 ? -21.172 36.812 -2.352 1 89.81 541 ILE A C 1
ATOM 4413 O O . ILE A 1 541 ? -20.141 37.031 -2.988 1 89.81 541 ILE A O 1
ATOM 4417 N N . PHE A 1 542 ? -21.266 36.031 -1.244 1 92.88 542 PHE A N 1
ATOM 4418 C CA . PHE A 1 542 ? -20.109 35.281 -0.756 1 92.88 542 PHE A CA 1
ATOM 4419 C C . PHE A 1 542 ? -20.422 33.812 -0.694 1 92.88 542 PHE A C 1
ATOM 4421 O O . PHE A 1 542 ? -21.531 33.406 -0.328 1 92.88 542 PHE A O 1
ATOM 4428 N N . TYR A 1 543 ? -19.484 33.062 -1.12 1 93.62 543 TYR A N 1
ATOM 4429 C CA . TYR A 1 543 ? -19.469 31.656 -0.827 1 93.62 543 TYR A CA 1
ATOM 4430 C C . TYR A 1 543 ? -18.766 31.375 0.496 1 93.62 543 TYR A C 1
ATOM 4432 O O . TYR A 1 543 ? -17.688 31.906 0.76 1 93.62 543 TYR A O 1
ATOM 4440 N N . ILE A 1 544 ? -19.406 30.547 1.326 1 95.25 544 ILE A N 1
ATOM 4441 C CA . ILE A 1 544 ? -18.812 30.203 2.609 1 95.25 544 ILE A CA 1
ATOM 4442 C C . ILE A 1 544 ? -18.766 28.688 2.766 1 95.25 544 ILE A C 1
ATOM 4444 O O . ILE A 1 544 ? -19.609 27.969 2.207 1 95.25 544 ILE A O 1
ATOM 4448 N N . PHE A 1 545 ? -17.781 28.219 3.467 1 95.38 545 PHE A N 1
ATOM 4449 C CA . PHE A 1 545 ? -17.609 26.812 3.779 1 95.38 545 PHE A CA 1
ATOM 4450 C C . PHE A 1 545 ? -17.016 26.625 5.176 1 95.38 545 PHE A C 1
ATOM 4452 O O . PHE A 1 545 ? -16.016 27.266 5.516 1 95.38 545 PHE A O 1
ATOM 4459 N N . MET A 1 546 ? -17.609 25.75 6.016 1 95.25 546 MET A N 1
ATOM 4460 C CA . MET A 1 546 ? -17.094 25.516 7.355 1 95.25 546 MET A CA 1
ATOM 4461 C C . MET A 1 546 ? -17.375 24.094 7.812 1 95.25 546 MET A C 1
ATOM 4463 O O . MET A 1 546 ? -18.516 23.625 7.742 1 95.25 546 MET A O 1
ATOM 4467 N N . PHE A 1 547 ? -16.375 23.469 8.25 1 93.94 547 PHE A N 1
ATOM 4468 C CA . PHE A 1 547 ? -16.547 22.188 8.93 1 93.94 547 PHE A CA 1
ATOM 4469 C C . PHE A 1 547 ? -17.109 22.391 10.328 1 93.94 547 PHE A C 1
ATOM 4471 O O . PHE A 1 547 ? -16.797 23.375 11 1 93.94 547 PHE A O 1
ATOM 4478 N N . THR A 1 548 ? -17.938 21.516 10.703 1 94.19 548 THR A N 1
ATOM 4479 C CA . THR A 1 548 ? -18.5 21.609 12.055 1 94.19 548 THR A CA 1
ATOM 4480 C C . THR A 1 548 ? -19.094 20.266 12.484 1 94.19 548 THR A C 1
ATOM 4482 O O . THR A 1 548 ? -19.656 19.547 11.664 1 94.19 548 THR A O 1
ATOM 4485 N N . ILE A 1 549 ? -18.953 20.031 13.758 1 91.69 549 ILE A N 1
ATOM 4486 C CA . ILE A 1 549 ? -19.594 18.844 14.305 1 91.69 549 ILE A CA 1
ATOM 4487 C C . ILE A 1 549 ? -21.062 19.141 14.617 1 91.69 549 ILE A C 1
ATOM 4489 O O . ILE A 1 549 ? -21.828 18.234 14.953 1 91.69 549 ILE A O 1
ATOM 4493 N N . TYR A 1 550 ? -21.469 20.406 14.422 1 92.81 550 TYR A N 1
ATOM 4494 C CA . TYR A 1 550 ? -22.844 20.844 14.672 1 92.81 550 TYR A CA 1
ATOM 4495 C C . TYR A 1 550 ? -23.438 21.484 13.438 1 92.81 550 TYR A C 1
ATOM 4497 O O . TYR A 1 550 ? -23.859 22.641 13.469 1 92.81 550 TYR A O 1
ATOM 4505 N N . PRO A 1 551 ? -23.641 20.75 12.445 1 96.38 551 PRO A N 1
ATOM 4506 C CA . PRO A 1 551 ? -24.062 21.375 11.188 1 96.38 551 PRO A CA 1
ATOM 4507 C C . PRO A 1 551 ? -25.438 22.031 11.289 1 96.38 551 PRO A C 1
ATOM 4509 O O . PRO A 1 551 ? -25.641 23.125 10.734 1 96.38 551 PRO A O 1
ATOM 4512 N N . ASP A 1 552 ? -26.391 21.484 12.062 1 96.5 552 ASP A N 1
ATOM 4513 C CA . ASP A 1 552 ? -27.734 22.047 12.164 1 96.5 552 ASP A CA 1
ATOM 4514 C C . ASP A 1 552 ? -27.719 23.359 12.938 1 96.5 552 ASP A C 1
ATOM 4516 O O . ASP A 1 552 ? -28.438 24.297 12.594 1 96.5 552 ASP A O 1
ATOM 4520 N N . GLU A 1 553 ? -26.938 23.359 13.914 1 94.69 553 GLU A N 1
ATOM 4521 C CA . GLU A 1 553 ? -26.844 24.594 14.703 1 94.69 553 GLU A CA 1
ATOM 4522 C C . GLU A 1 553 ? -26.234 25.734 13.883 1 94.69 553 GLU A C 1
ATOM 4524 O O . GLU A 1 553 ? -26.672 26.875 13.984 1 94.69 553 GLU A O 1
ATOM 4529 N N . VAL A 1 554 ? -25.234 25.406 13.148 1 96.5 554 VAL A N 1
ATOM 4530 C CA . VAL A 1 554 ? -24.594 26.406 12.297 1 96.5 554 VAL A CA 1
ATOM 4531 C C . VAL A 1 554 ? -25.578 26.906 11.242 1 96.5 554 VAL A C 1
ATOM 4533 O O . VAL A 1 554 ? -25.656 28.109 10.977 1 96.5 554 VAL A O 1
ATOM 4536 N N . PHE A 1 555 ? -26.297 25.984 10.688 1 96.88 555 PHE A N 1
ATOM 4537 C CA . PHE A 1 555 ? -27.297 26.375 9.695 1 96.88 555 PHE A CA 1
ATOM 4538 C C . PHE A 1 555 ? -28.312 27.328 10.297 1 96.88 555 PHE A C 1
ATOM 4540 O O . PHE A 1 555 ? -28.656 28.359 9.688 1 96.88 555 PHE A O 1
ATOM 4547 N N . LEU A 1 556 ? -28.812 26.953 11.453 1 96.31 556 LEU A N 1
ATOM 4548 C CA . LEU A 1 556 ? -29.812 27.781 12.117 1 96.31 556 LEU A CA 1
ATOM 4549 C C . LEU A 1 556 ? -29.266 29.188 12.383 1 96.31 556 LEU A C 1
ATOM 4551 O O . LEU A 1 556 ? -29.969 30.172 12.188 1 96.31 556 LEU A O 1
ATOM 4555 N N . TYR A 1 557 ? -28.094 29.234 12.773 1 96 557 TYR A N 1
ATOM 4556 C CA . TYR A 1 557 ? -27.453 30.531 13.039 1 96 557 TYR A CA 1
ATOM 4557 C C . TYR A 1 557 ? -27.375 31.359 11.773 1 96 557 TYR A C 1
ATOM 4559 O O . TYR A 1 557 ? -27.75 32.531 11.773 1 96 557 TYR A O 1
ATOM 4567 N N . LEU A 1 558 ? -26.891 30.797 10.68 1 95.56 558 LEU A N 1
ATOM 4568 C CA . LEU A 1 558 ? -26.688 31.516 9.43 1 95.56 558 LEU A CA 1
ATOM 4569 C C . LEU A 1 558 ? -28.031 31.906 8.805 1 95.56 558 LEU A C 1
ATOM 4571 O O . LEU A 1 558 ? -28.156 33 8.234 1 95.56 558 LEU A O 1
ATOM 4575 N N . SER A 1 559 ? -28.938 31 8.945 1 94.19 559 SER A N 1
ATOM 4576 C CA . SER A 1 559 ? -30.25 31.266 8.359 1 94.19 559 SER A CA 1
ATOM 4577 C C . SER A 1 559 ? -30.922 32.469 9.039 1 94.19 559 SER A C 1
ATOM 4579 O O . SER A 1 559 ? -31.703 33.188 8.414 1 94.19 559 SER A O 1
ATOM 4581 N N . LYS A 1 560 ? -30.672 32.594 10.266 1 93 560 LYS A N 1
ATOM 4582 C CA . LYS A 1 560 ? -31.234 33.719 11.016 1 93 560 LYS A CA 1
ATOM 4583 C C . LYS A 1 560 ? -30.5 35.031 10.711 1 93 560 LYS A C 1
ATOM 4585 O O . LYS A 1 560 ? -31.094 36.094 10.688 1 93 560 LYS A O 1
ATOM 4590 N N . LYS A 1 561 ? -29.297 34.906 10.484 1 92.81 561 LYS A N 1
ATOM 4591 C CA . LYS A 1 561 ? -28.469 36.094 10.297 1 92.81 561 LYS A CA 1
ATOM 4592 C C . LYS A 1 561 ? -28.594 36.625 8.875 1 92.81 561 LYS A C 1
ATOM 4594 O O . LYS A 1 561 ? -28.562 37.844 8.664 1 92.81 561 LYS A O 1
ATOM 4599 N N . PHE A 1 562 ? -28.641 35.75 7.945 1 92.69 562 PHE A N 1
ATOM 4600 C CA . PHE A 1 562 ? -28.719 36.156 6.543 1 92.69 562 PHE A CA 1
ATOM 4601 C C . PHE A 1 562 ? -30.047 35.75 5.934 1 92.69 562 PHE A C 1
ATOM 4603 O O . PHE A 1 562 ? -30.312 34.562 5.715 1 92.69 562 PHE A O 1
ATOM 4610 N N . LEU A 1 563 ? -30.781 36.719 5.457 1 87.88 563 LEU A N 1
ATOM 4611 C CA . LEU A 1 563 ? -32.125 36.469 4.957 1 87.88 563 LEU A CA 1
ATOM 4612 C C . LEU A 1 563 ? -32.094 35.844 3.562 1 87.88 563 LEU A C 1
ATOM 4614 O O . LEU A 1 563 ? -33.031 35.125 3.17 1 87.88 563 LEU A O 1
ATOM 4618 N N . SER A 1 564 ? -31.125 36.188 2.787 1 91.25 564 SER A N 1
ATOM 4619 C CA . SER A 1 564 ? -30.938 35.594 1.476 1 91.25 564 SER A CA 1
ATOM 4620 C C . SER A 1 564 ? -29.766 34.625 1.48 1 91.25 564 SER A C 1
ATOM 4622 O O . SER A 1 564 ? -28.594 35.031 1.521 1 91.25 564 SER A O 1
ATOM 4624 N N . HIS A 1 565 ? -30.094 33.344 1.443 1 93.25 565 HIS A N 1
ATOM 4625 C CA . HIS A 1 565 ? -29.031 32.312 1.481 1 93.25 565 HIS A CA 1
ATOM 4626 C C . HIS A 1 565 ? -29.453 31.062 0.738 1 93.25 565 HIS A C 1
ATOM 4628 O O . HIS A 1 565 ? -30.641 30.797 0.563 1 93.25 565 HIS A O 1
ATOM 4634 N N . CYS A 1 566 ? -28.562 30.406 0.189 1 93.69 566 CYS A N 1
ATOM 4635 C CA . CYS A 1 566 ? -28.625 29.047 -0.333 1 93.69 566 CYS A CA 1
ATOM 4636 C C . CYS A 1 566 ? -27.531 28.172 0.273 1 93.69 566 CYS A C 1
ATOM 4638 O O . CYS A 1 566 ? -26.391 28.203 -0.182 1 93.69 566 CYS A O 1
ATOM 4640 N N . LEU A 1 567 ? -27.953 27.359 1.269 1 95.75 567 LEU A N 1
ATOM 4641 C CA . LEU A 1 567 ? -26.938 26.656 2.055 1 95.75 567 LEU A CA 1
ATOM 4642 C C . LEU A 1 567 ? -27.062 25.141 1.89 1 95.75 567 LEU A C 1
ATOM 4644 O O . LEU A 1 567 ? -28.156 24.641 1.62 1 95.75 567 LEU A O 1
ATOM 4648 N N . ILE A 1 568 ? -25.953 24.516 1.951 1 95.5 568 ILE A N 1
ATOM 4649 C CA . ILE A 1 568 ? -25.844 23.062 1.948 1 95.5 568 ILE A CA 1
ATOM 4650 C C . ILE A 1 568 ? -25.422 22.578 3.33 1 95.5 568 ILE A C 1
ATOM 4652 O O . ILE A 1 568 ? -24.469 23.109 3.916 1 95.5 568 ILE A O 1
ATOM 4656 N N . VAL A 1 569 ? -26.141 21.672 3.85 1 97.38 569 VAL A N 1
ATOM 4657 C CA . VAL A 1 569 ? -25.797 21.031 5.113 1 97.38 569 VAL A CA 1
ATOM 4658 C C . VAL A 1 569 ? -25.406 19.578 4.859 1 97.38 569 VAL A C 1
ATOM 4660 O O . VAL A 1 569 ? -26.234 18.781 4.387 1 97.38 569 VAL A O 1
ATOM 4663 N N . SER A 1 570 ? -24.172 19.312 5.148 1 96.44 570 SER A N 1
ATOM 4664 C CA . SER A 1 570 ? -23.672 17.953 4.949 1 96.44 570 SER A CA 1
ATOM 4665 C C . SER A 1 570 ? -23.516 17.219 6.281 1 96.44 570 SER A C 1
ATOM 4667 O O . SER A 1 570 ? -22.953 17.766 7.23 1 96.44 570 SER A O 1
ATOM 4669 N N . LYS A 1 571 ? -24 16.016 6.332 1 95.19 571 LYS A N 1
ATOM 4670 C CA . LYS A 1 571 ? -23.797 15.133 7.473 1 95.19 571 LYS A CA 1
ATOM 4671 C C . LYS A 1 571 ? -23 13.891 7.07 1 95.19 571 LYS A C 1
ATOM 4673 O O . LYS A 1 571 ? -23.172 13.375 5.961 1 95.19 571 LYS A O 1
ATOM 4678 N N . THR A 1 572 ? -22.234 13.438 8.008 1 90.44 572 THR A N 1
ATOM 4679 C CA . THR A 1 572 ? -21.328 12.32 7.734 1 90.44 572 THR A CA 1
ATOM 4680 C C . THR A 1 572 ? -22.109 11.016 7.586 1 90.44 572 THR A C 1
ATOM 4682 O O . THR A 1 572 ? -23.016 10.734 8.375 1 90.44 572 THR A O 1
ATOM 4685 N N . GLY A 1 573 ? -21.797 10.305 6.461 1 83.69 573 GLY A N 1
ATOM 4686 C CA . GLY A 1 573 ? -22.359 8.984 6.215 1 83.69 573 GLY A CA 1
ATOM 4687 C C . GLY A 1 573 ? -21.406 8.047 5.504 1 83.69 573 GLY A C 1
ATOM 4688 O O . GLY A 1 573 ? -20.328 8.461 5.059 1 83.69 573 GLY A O 1
ATOM 4689 N N . ASN A 1 574 ? -21.781 6.77 5.473 1 74.88 574 ASN A N 1
ATOM 4690 C CA . ASN A 1 574 ? -20.953 5.746 4.852 1 74.88 574 ASN A CA 1
ATOM 4691 C C . ASN A 1 574 ? -20.969 5.852 3.328 1 74.88 574 ASN A C 1
ATOM 4693 O O . ASN A 1 574 ? -20.016 5.453 2.658 1 74.88 574 ASN A O 1
ATOM 4697 N N . ILE A 1 575 ? -22.156 6.324 2.84 1 78 575 ILE A N 1
ATOM 4698 C CA . ILE A 1 575 ? -22.312 6.48 1.398 1 78 575 ILE A CA 1
ATOM 4699 C C . ILE A 1 575 ? -22.625 7.934 1.069 1 78 575 ILE A C 1
ATOM 4701 O O . ILE A 1 575 ? -23.5 8.547 1.7 1 78 575 ILE A O 1
ATOM 4705 N N . GLU A 1 576 ? -21.891 8.445 0.138 1 85.88 576 GLU A N 1
ATOM 4706 C CA . GLU A 1 576 ? -22.141 9.828 -0.27 1 85.88 576 GLU A CA 1
ATOM 4707 C C . GLU A 1 576 ? -23.438 9.945 -1.055 1 85.88 576 GLU A C 1
ATOM 4709 O O . GLU A 1 576 ? -23.766 9.078 -1.875 1 85.88 576 GLU A O 1
ATOM 4714 N N . ASP A 1 577 ? -24.219 10.922 -0.741 1 91.19 577 ASP A N 1
ATOM 4715 C CA . ASP A 1 577 ? -25.484 11.203 -1.414 1 91.19 577 ASP A CA 1
ATOM 4716 C C . ASP A 1 577 ? -25.656 12.695 -1.665 1 91.19 577 ASP A C 1
ATOM 4718 O O . ASP A 1 577 ? -25.828 13.477 -0.724 1 91.19 577 ASP A O 1
ATOM 4722 N N . PHE A 1 578 ? -25.609 13.055 -2.967 1 91.06 578 PHE A N 1
ATOM 4723 C CA . PHE A 1 578 ? -25.766 14.445 -3.377 1 91.06 578 PHE A CA 1
ATOM 4724 C C . PHE A 1 578 ? -27.078 14.648 -4.113 1 91.06 578 PHE A C 1
ATOM 4726 O O . PHE A 1 578 ? -27.281 15.672 -4.777 1 91.06 578 PHE A O 1
ATOM 4733 N N . SER A 1 579 ? -27.984 13.773 -4.035 1 88.19 579 SER A N 1
ATOM 4734 C CA . SER A 1 579 ? -29.156 13.734 -4.895 1 88.19 579 SER A CA 1
ATOM 4735 C C . SER A 1 579 ? -30.062 14.93 -4.641 1 88.19 579 SER A C 1
ATOM 4737 O O . SER A 1 579 ? -30.812 15.344 -5.527 1 88.19 579 SER A O 1
ATOM 4739 N N . SER A 1 580 ? -29.984 15.492 -3.516 1 89.5 580 SER A N 1
ATOM 4740 C CA . SER A 1 580 ? -30.844 16.609 -3.176 1 89.5 580 SER A CA 1
ATOM 4741 C C . SER A 1 580 ? -30.406 17.891 -3.898 1 89.5 580 SER A C 1
ATOM 4743 O O . SER A 1 580 ? -31.172 18.844 -4 1 89.5 580 SER A O 1
ATOM 4745 N N . MET A 1 581 ? -29.188 17.938 -4.355 1 87.62 581 MET A N 1
ATOM 4746 C CA . MET A 1 581 ? -28.656 19.125 -5.02 1 87.62 581 MET A CA 1
ATOM 4747 C C . MET A 1 581 ? -29.062 19.156 -6.492 1 87.62 581 MET A C 1
ATOM 4749 O O . MET A 1 581 ? -28.5 18.422 -7.305 1 87.62 581 MET A O 1
ATOM 4753 N N . LYS A 1 582 ? -30.031 19.875 -6.82 1 80.81 582 LYS A N 1
ATOM 4754 C CA . LYS A 1 582 ? -30.516 19.953 -8.195 1 80.81 582 LYS A CA 1
ATOM 4755 C C . LYS A 1 582 ? -30.453 21.375 -8.727 1 80.81 582 LYS A C 1
ATOM 4757 O O . LYS A 1 582 ? -30.656 22.328 -7.977 1 80.81 582 LYS A O 1
ATOM 4762 N N . LYS A 1 583 ? -29.906 21.5 -9.969 1 75.75 583 LYS A N 1
ATOM 4763 C CA . LYS A 1 583 ? -29.891 22.766 -10.711 1 75.75 583 LYS A CA 1
ATOM 4764 C C . LYS A 1 583 ? -30.875 22.719 -11.875 1 75.75 583 LYS A C 1
ATOM 4766 O O . LYS A 1 583 ? -30.828 21.797 -12.703 1 75.75 583 LYS A O 1
ATOM 4771 N N . ASP A 1 584 ? -31.797 23.609 -11.773 1 66.38 584 ASP A N 1
ATOM 4772 C CA . ASP A 1 584 ? -32.719 23.688 -12.898 1 66.38 584 ASP A CA 1
ATOM 4773 C C . ASP A 1 584 ? -32.312 24.781 -13.875 1 66.38 584 ASP A C 1
ATOM 4775 O O . ASP A 1 584 ? -31.797 25.828 -13.461 1 66.38 584 ASP A O 1
ATOM 4779 N N . VAL A 1 585 ? -32.156 24.438 -15.062 1 57.03 585 VAL A N 1
ATOM 4780 C CA . VAL A 1 585 ? -31.875 25.438 -16.109 1 57.03 585 VAL A CA 1
ATOM 4781 C C . VAL A 1 585 ? -33.156 26.156 -16.484 1 57.03 585 VAL A C 1
ATOM 4783 O O . VAL A 1 585 ? -34.156 25.531 -16.859 1 57.03 585 VAL A O 1
ATOM 4786 N N . ILE A 1 586 ? -33.188 27.422 -16.078 1 56.09 586 ILE A N 1
ATOM 4787 C CA . ILE A 1 586 ? -34.344 28.234 -16.453 1 56.09 586 ILE A CA 1
ATOM 4788 C C . ILE A 1 586 ? -34 29.062 -17.703 1 56.09 586 ILE A C 1
ATOM 4790 O O . ILE A 1 586 ? -33.031 29.797 -17.719 1 56.09 586 ILE A O 1
ATOM 4794 N N . ILE A 1 587 ? -34.562 28.781 -18.906 1 44.44 587 ILE A N 1
ATOM 4795 C CA . ILE A 1 587 ? -34.406 29.531 -20.141 1 44.44 587 ILE A CA 1
ATOM 4796 C C . ILE A 1 587 ? -35.406 30.688 -20.172 1 44.44 587 ILE A C 1
ATOM 4798 O O . ILE A 1 587 ? -36.625 30.469 -20.109 1 44.44 587 ILE A O 1
ATOM 4802 N N . LYS A 1 588 ? -34.969 31.891 -19.938 1 47.81 588 LYS A N 1
ATOM 4803 C CA . LYS A 1 588 ? -35.812 33.062 -20.094 1 47.81 588 LYS A CA 1
ATOM 4804 C C . LYS A 1 588 ? -35.875 33.531 -21.531 1 47.81 588 LYS A C 1
ATOM 4806 O O . LYS A 1 588 ? -34.844 33.875 -22.125 1 47.81 588 LYS A O 1
ATOM 4811 N N . LEU A 1 589 ? -36.906 33.25 -22.172 1 39.84 589 LEU A N 1
ATOM 4812 C CA . LEU A 1 589 ? -37.094 33.812 -23.5 1 39.84 589 LEU A CA 1
ATOM 4813 C C . LEU A 1 589 ? -37.25 35.312 -23.438 1 39.84 589 LEU A C 1
ATOM 4815 O O . LEU A 1 589 ? -38 35.844 -22.594 1 39.84 589 LEU A O 1
ATOM 4819 N N . CYS A 1 590 ? -36.25 35.938 -23.891 1 36.38 590 CYS A N 1
ATOM 4820 C CA . CYS A 1 590 ? -36.406 37.375 -24.062 1 36.38 590 CYS A CA 1
ATOM 4821 C C . CYS A 1 590 ? -37.156 37.688 -25.359 1 36.38 590 CYS A C 1
ATOM 4823 O O . CYS A 1 590 ? -36.969 37 -26.359 1 36.38 590 CYS A O 1
ATOM 4825 N N . MET B 1 1 ? -18.156 -44.625 -12.977 1 83.69 1 MET B N 1
ATOM 4826 C CA . MET B 1 1 ? -17.094 -44.781 -11.984 1 83.69 1 MET B CA 1
ATOM 4827 C C . MET B 1 1 ? -16.953 -46.219 -11.531 1 83.69 1 MET B C 1
ATOM 4829 O O . MET B 1 1 ? -17.953 -46.906 -11.312 1 83.69 1 MET B O 1
ATOM 4833 N N . ILE B 1 2 ? -15.719 -46.688 -11.508 1 89 2 ILE B N 1
ATOM 4834 C CA . ILE B 1 2 ? -15.391 -48.031 -11.023 1 89 2 ILE B CA 1
ATOM 4835 C C . ILE B 1 2 ? -14.516 -47.906 -9.773 1 89 2 ILE B C 1
ATOM 4837 O O . ILE B 1 2 ? -13.578 -47.125 -9.734 1 89 2 ILE B O 1
ATOM 4841 N N . VAL B 1 3 ? -14.93 -48.688 -8.727 1 91.62 3 VAL B N 1
ATOM 4842 C CA . VAL B 1 3 ? -14.102 -48.75 -7.527 1 91.62 3 VAL B CA 1
ATOM 4843 C C . VAL B 1 3 ? -13.5 -50.125 -7.379 1 91.62 3 VAL B C 1
ATOM 4845 O O . VAL B 1 3 ? -14.219 -51.125 -7.32 1 91.62 3 VAL B O 1
ATOM 4848 N N . LEU B 1 4 ? -12.234 -50.156 -7.355 1 94.44 4 LEU B N 1
ATOM 4849 C CA . LEU B 1 4 ? -11.547 -51.438 -7.176 1 94.44 4 LEU B CA 1
ATOM 4850 C C . LEU B 1 4 ? -11.656 -51.906 -5.73 1 94.44 4 LEU B C 1
ATOM 4852 O O . LEU B 1 4 ? -12.047 -51.125 -4.848 1 94.44 4 LEU B O 1
ATOM 4856 N N . SER B 1 5 ? -11.242 -53.125 -5.477 1 93 5 SER B N 1
ATOM 4857 C CA . SER B 1 5 ? -11.406 -53.75 -4.16 1 93 5 SER B CA 1
ATOM 4858 C C . SER B 1 5 ? -10.539 -53.031 -3.117 1 93 5 SER B C 1
ATOM 4860 O O . SER B 1 5 ? -10.891 -53 -1.936 1 93 5 SER B O 1
ATOM 4862 N N . ASN B 1 6 ? -9.477 -52.5 -3.531 1 94.5 6 ASN B N 1
ATOM 4863 C CA . ASN B 1 6 ? -8.586 -51.812 -2.586 1 94.5 6 ASN B CA 1
ATOM 4864 C C . ASN B 1 6 ? -8.961 -50.344 -2.398 1 94.5 6 ASN B C 1
ATOM 4866 O O . ASN B 1 6 ? -8.266 -49.625 -1.689 1 94.5 6 ASN B O 1
ATOM 4870 N N . GLY B 1 7 ? -9.938 -49.844 -3.109 1 92 7 GLY B N 1
ATOM 4871 C CA . GLY B 1 7 ? -10.438 -48.469 -2.883 1 92 7 GLY B CA 1
ATOM 4872 C C . GLY B 1 7 ? -10.07 -47.5 -3.99 1 92 7 GLY B C 1
ATOM 4873 O O . GLY B 1 7 ? -10.477 -46.344 -3.969 1 92 7 GLY B O 1
ATOM 4874 N N . VAL B 1 8 ? -9.281 -47.875 -5 1 94.94 8 VAL B N 1
ATOM 4875 C CA . VAL B 1 8 ? -8.922 -47.031 -6.137 1 94.94 8 VAL B CA 1
ATOM 4876 C C . VAL B 1 8 ? -10.188 -46.656 -6.906 1 94.94 8 VAL B C 1
ATOM 4878 O O . VAL B 1 8 ? -11.031 -47.5 -7.195 1 94.94 8 VAL B O 1
ATOM 4881 N N . ARG B 1 9 ? -10.328 -45.375 -7.188 1 92.5 9 ARG B N 1
ATOM 4882 C CA . ARG B 1 9 ? -11.484 -44.906 -7.941 1 92.5 9 ARG B CA 1
ATOM 4883 C C . ARG B 1 9 ? -11.102 -44.594 -9.391 1 92.5 9 ARG B C 1
ATOM 4885 O O . ARG B 1 9 ? -10.156 -43.844 -9.641 1 92.5 9 ARG B O 1
ATOM 4892 N N . ILE B 1 10 ? -11.836 -45.156 -10.281 1 94.88 10 ILE B N 1
ATOM 4893 C CA . ILE B 1 10 ? -11.586 -44.969 -11.703 1 94.88 10 ILE B CA 1
ATOM 4894 C C . ILE B 1 10 ? -12.797 -44.281 -12.352 1 94.88 10 ILE B C 1
ATOM 4896 O O . ILE B 1 10 ? -13.922 -44.781 -12.258 1 94.88 10 ILE B O 1
ATOM 4900 N N . PHE B 1 11 ? -12.523 -43.188 -12.969 1 92.38 11 PHE B N 1
ATOM 4901 C CA . PHE B 1 11 ? -13.555 -42.469 -13.695 1 92.38 11 PHE B CA 1
ATOM 4902 C C . PHE B 1 11 ? -13.289 -42.5 -15.195 1 92.38 11 PHE B C 1
ATOM 4904 O O . PHE B 1 11 ? -12.141 -42.406 -15.633 1 92.38 11 PHE B O 1
ATOM 4911 N N . ILE B 1 12 ? -14.328 -42.656 -15.961 1 92.25 12 ILE B N 1
ATOM 4912 C CA . ILE B 1 12 ? -14.227 -42.594 -17.422 1 92.25 12 ILE B CA 1
ATOM 4913 C C . ILE B 1 12 ? -14.68 -41.219 -17.906 1 92.25 12 ILE B C 1
ATOM 4915 O O . ILE B 1 12 ? -15.812 -40.812 -17.641 1 92.25 12 ILE B O 1
ATOM 4919 N N . ASN B 1 13 ? -13.789 -40.531 -18.453 1 89.81 13 ASN B N 1
ATOM 4920 C CA . ASN B 1 13 ? -14.086 -39.219 -19.031 1 89.81 13 ASN B CA 1
ATOM 4921 C C . ASN B 1 13 ? -13.656 -39.156 -20.5 1 89.81 13 ASN B C 1
ATOM 4923 O O . ASN B 1 13 ? -12.539 -38.75 -20.797 1 89.81 13 ASN B O 1
ATOM 4927 N N . SER B 1 14 ? -14.508 -39.281 -21.406 1 88.12 14 SER B N 1
ATOM 4928 C CA . SER B 1 14 ? -14.211 -39.406 -22.828 1 88.12 14 SER B CA 1
ATOM 4929 C C . SER B 1 14 ? -13.891 -38.031 -23.422 1 88.12 14 SER B C 1
ATOM 4931 O O . SER B 1 14 ? -13.305 -37.938 -24.5 1 88.12 14 SER B O 1
ATOM 4933 N N . ASN B 1 15 ? -14.234 -37.062 -22.734 1 85.75 15 ASN B N 1
ATOM 4934 C CA . ASN B 1 15 ? -14.047 -35.719 -23.266 1 85.75 15 ASN B CA 1
ATOM 4935 C C . ASN B 1 15 ? -12.695 -35.125 -22.859 1 85.75 15 ASN B C 1
ATOM 4937 O O . ASN B 1 15 ? -12.336 -34.031 -23.312 1 85.75 15 ASN B O 1
ATOM 4941 N N . MET B 1 16 ? -12.031 -35.844 -22.062 1 89.81 16 MET B N 1
ATOM 4942 C CA . MET B 1 16 ? -10.75 -35.312 -21.609 1 89.81 16 MET B CA 1
ATOM 4943 C C . MET B 1 16 ? -9.703 -35.406 -22.703 1 89.81 16 MET B C 1
ATOM 4945 O O . MET B 1 16 ? -9.734 -36.312 -23.547 1 89.81 16 MET B O 1
ATOM 4949 N N . ASN B 1 17 ? -8.812 -34.406 -22.734 1 87.5 17 ASN B N 1
ATOM 4950 C CA . ASN B 1 17 ? -7.73 -34.375 -23.703 1 87.5 17 ASN B CA 1
ATOM 4951 C C . ASN B 1 17 ? -6.586 -35.312 -23.281 1 87.5 17 ASN B C 1
ATOM 4953 O O . ASN B 1 17 ? -5.754 -35.688 -24.109 1 87.5 17 ASN B O 1
ATOM 4957 N N . LYS B 1 18 ? -6.562 -35.75 -22.094 1 95.12 18 LYS B N 1
ATOM 4958 C CA . LYS B 1 18 ? -5.574 -36.688 -21.531 1 95.12 18 LYS B CA 1
ATOM 4959 C C . LYS B 1 18 ? -6.016 -38.125 -21.688 1 95.12 18 LYS B C 1
ATOM 4961 O O . LYS B 1 18 ? -7.207 -38.438 -21.625 1 95.12 18 LYS B O 1
ATOM 4966 N N . ASP B 1 19 ? -5.094 -38.969 -21.969 1 96.94 19 ASP B N 1
ATOM 4967 C CA . ASP B 1 19 ? -5.453 -40.375 -22.062 1 96.94 19 ASP B CA 1
ATOM 4968 C C . ASP B 1 19 ? -5.668 -40.969 -20.672 1 96.94 19 ASP B C 1
ATOM 4970 O O . ASP B 1 19 ? -6.555 -41.812 -20.484 1 96.94 19 ASP B O 1
ATOM 4974 N N . ILE B 1 20 ? -4.828 -40.562 -19.75 1 97.38 20 ILE B N 1
ATOM 4975 C CA . ILE B 1 20 ? -4.941 -41 -18.359 1 97.38 20 ILE B CA 1
ATOM 4976 C C . ILE B 1 20 ? -4.535 -39.875 -17.422 1 97.38 20 ILE B C 1
ATOM 4978 O O . ILE B 1 20 ? -3.615 -39.094 -17.719 1 97.38 20 ILE B O 1
ATOM 4982 N N . TYR B 1 21 ? -5.234 -39.719 -16.375 1 97.88 21 TYR B N 1
ATOM 4983 C CA . TYR B 1 21 ? -4.996 -38.719 -15.336 1 97.88 21 TYR B CA 1
ATOM 4984 C C . TYR B 1 21 ? -5.094 -39.344 -13.945 1 97.88 21 TYR B C 1
ATOM 4986 O O . TYR B 1 21 ? -6.16 -39.812 -13.539 1 97.88 21 TYR B O 1
ATOM 4994 N N . LEU B 1 22 ? -3.941 -39.375 -13.25 1 98.12 22 LEU B N 1
ATOM 4995 C CA . LEU B 1 22 ? -3.842 -40 -11.93 1 98.12 22 LEU B CA 1
ATOM 4996 C C . LEU B 1 22 ? -3.635 -38.938 -10.844 1 98.12 22 LEU B C 1
ATOM 4998 O O . LEU B 1 22 ? -2.838 -38.031 -11.023 1 98.12 22 LEU B O 1
ATOM 5002 N N . GLY B 1 23 ? -4.418 -39.031 -9.781 1 97.75 23 GLY B N 1
ATOM 5003 C CA . GLY B 1 23 ? -4.215 -38.219 -8.609 1 97.75 23 GLY B CA 1
ATOM 5004 C C . GLY B 1 23 ? -4.062 -39.031 -7.328 1 97.75 23 GLY B C 1
ATOM 5005 O O . GLY B 1 23 ? -4.66 -40.094 -7.188 1 97.75 23 GLY B O 1
ATOM 5006 N N . ILE B 1 24 ? -3.262 -38.531 -6.426 1 96.56 24 ILE B N 1
ATOM 5007 C CA . ILE B 1 24 ? -3.064 -39.125 -5.109 1 96.56 24 ILE B CA 1
ATOM 5008 C C . ILE B 1 24 ? -3.439 -38.125 -4.023 1 96.56 24 ILE B C 1
ATOM 5010 O O . ILE B 1 24 ? -2.727 -37.156 -3.805 1 96.56 24 ILE B O 1
ATOM 5014 N N . ALA B 1 25 ? -4.488 -38.375 -3.291 1 93.44 25 ALA B N 1
ATOM 5015 C CA . ALA B 1 25 ? -4.934 -37.531 -2.203 1 93.44 25 ALA B CA 1
ATOM 5016 C C . ALA B 1 25 ? -4.016 -37.656 -0.99 1 93.44 25 ALA B C 1
ATOM 5018 O O . ALA B 1 25 ? -3.369 -38.688 -0.797 1 93.44 25 ALA B O 1
ATOM 5019 N N . SER B 1 26 ? -3.9 -36.562 -0.175 1 89.94 26 SER B N 1
ATOM 5020 C CA . SER B 1 26 ? -3.123 -36.5 1.059 1 89.94 26 SER B CA 1
ATOM 5021 C C . SER B 1 26 ? -1.651 -36.812 0.8 1 89.94 26 SER B C 1
ATOM 5023 O O . SER B 1 26 ? -1.026 -37.562 1.556 1 89.94 26 SER B O 1
ATOM 5025 N N . PHE B 1 27 ? -1.2 -36.312 -0.286 1 92.5 27 PHE B N 1
ATOM 5026 C CA . PHE B 1 27 ? 0.15 -36.656 -0.729 1 92.5 27 PHE B CA 1
ATOM 5027 C C . PHE B 1 27 ? 0.913 -35.375 -1.12 1 92.5 27 PHE B C 1
ATOM 5029 O O . PHE B 1 27 ? 1.943 -35.469 -1.793 1 92.5 27 PHE B O 1
ATOM 5036 N N . GLY B 1 28 ? 0.411 -34.219 -0.712 1 91.19 28 GLY B N 1
ATOM 5037 C CA . GLY B 1 28 ? 1 -32.938 -1.067 1 91.19 28 GLY B CA 1
ATOM 5038 C C . GLY B 1 28 ? 2.049 -32.469 -0.077 1 91.19 28 GLY B C 1
ATOM 5039 O O . GLY B 1 28 ? 2.568 -33.25 0.709 1 91.19 28 GLY B O 1
ATOM 5040 N N . PHE B 1 29 ? 2.432 -31.203 -0.065 1 89.06 29 PHE B N 1
ATOM 5041 C CA . PHE B 1 29 ? 3.527 -30.625 0.702 1 89.06 29 PHE B CA 1
ATOM 5042 C C . PHE B 1 29 ? 3.195 -30.594 2.189 1 89.06 29 PHE B C 1
ATOM 5044 O O . PHE B 1 29 ? 4.094 -30.562 3.031 1 89.06 29 PHE B O 1
ATOM 5051 N N . GLU B 1 30 ? 1.892 -30.547 2.449 1 86.5 30 GLU B N 1
ATOM 5052 C CA . GLU B 1 30 ? 1.506 -30.438 3.852 1 86.5 30 GLU B CA 1
ATOM 5053 C C . GLU B 1 30 ? 2.074 -31.594 4.672 1 86.5 30 GLU B C 1
ATOM 5055 O O . GLU B 1 30 ? 2.281 -31.469 5.879 1 86.5 30 GLU B O 1
ATOM 5060 N N . ASN B 1 31 ? 2.396 -32.625 3.943 1 86.81 31 ASN B N 1
ATOM 5061 C CA . ASN B 1 31 ? 2.939 -33.812 4.609 1 86.81 31 ASN B CA 1
ATOM 5062 C C . ASN B 1 31 ? 4.414 -33.625 4.961 1 86.81 31 ASN B C 1
ATOM 5064 O O . ASN B 1 31 ? 4.973 -34.406 5.734 1 86.81 31 ASN B O 1
ATOM 5068 N N . ASP B 1 32 ? 5.023 -32.625 4.414 1 89.5 32 ASP B N 1
ATOM 5069 C CA . ASP B 1 32 ? 6.449 -32.406 4.617 1 89.5 32 ASP B CA 1
ATOM 5070 C C . ASP B 1 32 ? 6.691 -31.469 5.809 1 89.5 32 ASP B C 1
ATOM 5072 O O . ASP B 1 32 ? 7.828 -31.312 6.258 1 89.5 32 ASP B O 1
ATOM 5076 N N . ILE B 1 33 ? 5.637 -30.891 6.305 1 86 33 ILE B N 1
ATOM 5077 C CA . ILE B 1 33 ? 5.785 -29.906 7.379 1 86 33 ILE B CA 1
ATOM 5078 C C . ILE B 1 33 ? 6.434 -30.578 8.594 1 86 33 ILE B C 1
ATOM 5080 O O . ILE B 1 33 ? 6.027 -31.656 9 1 86 33 ILE B O 1
ATOM 5084 N N . GLY B 1 34 ? 7.441 -29.922 9.188 1 82.69 34 GLY B N 1
ATOM 5085 C CA . GLY B 1 34 ? 8.156 -30.453 10.336 1 82.69 34 GLY B CA 1
ATOM 5086 C C . GLY B 1 34 ? 9.367 -31.281 9.945 1 82.69 34 GLY B C 1
ATOM 5087 O O . GLY B 1 34 ? 10.156 -31.672 10.805 1 82.69 34 GLY B O 1
ATOM 5088 N N . GLU B 1 35 ? 9.477 -31.609 8.672 1 87.31 35 GLU B N 1
ATOM 5089 C CA . GLU B 1 35 ? 10.625 -32.312 8.125 1 87.31 35 GLU B CA 1
ATOM 5090 C C . GLU B 1 35 ? 11.312 -31.516 7.031 1 87.31 35 GLU B C 1
ATOM 5092 O O . GLU B 1 35 ? 11.289 -30.281 7.055 1 87.31 35 GLU B O 1
ATOM 5097 N N . ILE B 1 36 ? 12.008 -32.219 6.219 1 90.12 36 ILE B N 1
ATOM 5098 C CA . ILE B 1 36 ? 12.602 -31.531 5.078 1 90.12 36 ILE B CA 1
ATOM 5099 C C . ILE B 1 36 ? 11.516 -31.188 4.066 1 90.12 36 ILE B C 1
ATOM 5101 O O . ILE B 1 36 ? 10.82 -32.062 3.561 1 90.12 36 ILE B O 1
ATOM 5105 N N . LEU B 1 37 ? 11.414 -29.969 3.779 1 89.56 37 LEU B N 1
ATOM 5106 C CA . LEU B 1 37 ? 10.375 -29.5 2.877 1 89.56 37 LEU B CA 1
ATOM 5107 C C . LEU B 1 37 ? 10.719 -29.828 1.429 1 89.56 37 LEU B C 1
ATOM 5109 O O . LEU B 1 37 ? 11.891 -29.812 1.046 1 89.56 37 LEU B O 1
ATOM 5113 N N . GLY B 1 38 ? 9.711 -30.156 0.655 1 93.25 38 GLY B N 1
ATOM 5114 C CA . GLY B 1 38 ? 9.875 -30.312 -0.782 1 93.25 38 GLY B CA 1
ATOM 5115 C C . GLY B 1 38 ? 10.023 -31.766 -1.21 1 93.25 38 GLY B C 1
ATOM 5116 O O . GLY B 1 38 ? 10.273 -32.062 -2.383 1 93.25 38 GLY B O 1
ATOM 5117 N N . ILE B 1 39 ? 9.836 -32.656 -0.278 1 94.5 39 ILE B N 1
ATOM 5118 C CA . ILE B 1 39 ? 10.008 -34.062 -0.574 1 94.5 39 ILE B CA 1
ATOM 5119 C C . ILE B 1 39 ? 8.945 -34.531 -1.576 1 94.5 39 ILE B C 1
ATOM 5121 O O . ILE B 1 39 ? 9.25 -35.25 -2.52 1 94.5 39 ILE B O 1
ATOM 5125 N N . ALA B 1 40 ? 7.734 -34.125 -1.363 1 94.19 40 ALA B N 1
ATOM 5126 C CA . ALA B 1 40 ? 6.656 -34.469 -2.285 1 94.19 40 ALA B CA 1
ATOM 5127 C C . ALA B 1 40 ? 6.953 -33.969 -3.693 1 94.19 40 ALA B C 1
ATOM 5129 O O . ALA B 1 40 ? 6.809 -34.719 -4.668 1 94.19 40 ALA B O 1
ATOM 5130 N N . HIS B 1 41 ? 7.344 -32.781 -3.744 1 94.69 41 HIS B N 1
ATOM 5131 C CA . HIS B 1 41 ? 7.656 -32.156 -5.027 1 94.69 41 HIS B CA 1
ATOM 5132 C C . HIS B 1 41 ? 8.844 -32.844 -5.695 1 94.69 41 HIS B C 1
ATOM 5134 O O . HIS B 1 41 ? 8.82 -33.094 -6.902 1 94.69 41 HIS B O 1
ATOM 5140 N N . LEU B 1 42 ? 9.852 -33.156 -4.938 1 95.31 42 LEU B N 1
ATOM 5141 C CA . LEU B 1 42 ? 11.008 -33.875 -5.449 1 95.31 42 LEU B CA 1
ATOM 5142 C C . LEU B 1 42 ? 10.594 -35.25 -6.004 1 95.31 42 LEU B C 1
ATOM 5144 O O . LEU B 1 42 ? 11.047 -35.656 -7.078 1 95.31 42 LEU B O 1
ATOM 5148 N N . LEU B 1 43 ? 9.797 -35.906 -5.27 1 96 43 LEU B N 1
ATOM 5149 C CA . LEU B 1 43 ? 9.32 -37.188 -5.699 1 96 43 LEU B CA 1
ATOM 5150 C C . LEU B 1 43 ? 8.586 -37.094 -7.035 1 96 43 LEU B C 1
ATOM 5152 O O . LEU B 1 43 ? 8.719 -38 -7.883 1 96 43 LEU B O 1
ATOM 5156 N N . GLU B 1 44 ? 7.773 -36.094 -7.211 1 95.44 44 GLU B N 1
ATOM 5157 C CA . GLU B 1 44 ? 7.078 -35.844 -8.469 1 95.44 44 GLU B CA 1
ATOM 5158 C C . GLU B 1 44 ? 8.062 -35.781 -9.641 1 95.44 44 GLU B C 1
ATOM 5160 O O . GLU B 1 44 ? 7.855 -36.438 -10.656 1 95.44 44 GLU B O 1
ATOM 5165 N N . HIS B 1 45 ? 9.109 -35.062 -9.438 1 91.94 45 HIS B N 1
ATOM 5166 C CA . HIS B 1 45 ? 10.125 -34.938 -10.477 1 91.94 45 HIS B CA 1
ATOM 5167 C C . HIS B 1 45 ? 10.797 -36.25 -10.758 1 91.94 45 HIS B C 1
ATOM 5169 O O . HIS B 1 45 ? 11.117 -36.562 -11.914 1 91.94 45 HIS B O 1
ATOM 5175 N N . ILE B 1 46 ? 11.023 -37 -9.742 1 93.19 46 ILE B N 1
ATOM 5176 C CA . ILE B 1 46 ? 11.734 -38.281 -9.867 1 93.19 46 ILE B CA 1
ATOM 5177 C C . ILE B 1 46 ? 10.852 -39.281 -10.602 1 93.19 46 ILE B C 1
ATOM 5179 O O . ILE B 1 46 ? 11.344 -40.062 -11.43 1 93.19 46 ILE B O 1
ATOM 5183 N N . LEU B 1 47 ? 9.633 -39.25 -10.32 1 94.5 47 LEU B N 1
ATOM 5184 C CA . LEU B 1 47 ? 8.734 -40.281 -10.805 1 94.5 47 LEU B CA 1
ATOM 5185 C C . LEU B 1 47 ? 8.414 -40.094 -12.281 1 94.5 47 LEU B C 1
ATOM 5187 O O . LEU B 1 47 ? 8.375 -41.062 -13.047 1 94.5 47 LEU B O 1
ATOM 5191 N N . ILE B 1 48 ? 8.227 -38.906 -12.664 1 92.12 48 ILE B N 1
ATOM 5192 C CA . ILE B 1 48 ? 7.746 -38.688 -14.016 1 92.12 48 ILE B CA 1
ATOM 5193 C C . ILE B 1 48 ? 8.898 -38.844 -15.008 1 92.12 48 ILE B C 1
ATOM 5195 O O . ILE B 1 48 ? 9.914 -38.156 -14.914 1 92.12 48 ILE B O 1
ATOM 5199 N N . SER B 1 49 ? 8.836 -39.781 -15.852 1 87.69 49 SER B N 1
ATOM 5200 C CA . SER B 1 49 ? 9.797 -40.094 -16.906 1 87.69 49 SER B CA 1
ATOM 5201 C C . SER B 1 49 ? 9.109 -40.625 -18.156 1 87.69 49 SER B C 1
ATOM 5203 O O . SER B 1 49 ? 8.43 -41.656 -18.094 1 87.69 49 SER B O 1
ATOM 5205 N N . PHE B 1 50 ? 9.289 -39.938 -19.281 1 89.81 50 PHE B N 1
ATOM 5206 C CA . PHE B 1 50 ? 8.609 -40.406 -20.5 1 89.81 50 PHE B CA 1
ATOM 5207 C C . PHE B 1 50 ? 9.383 -39.969 -21.734 1 89.81 50 PHE B C 1
ATOM 5209 O O . PHE B 1 50 ? 10.281 -39.125 -21.656 1 89.81 50 PHE B O 1
ATOM 5216 N N . ASP B 1 51 ? 9.117 -40.594 -22.812 1 90.12 51 ASP B N 1
ATOM 5217 C CA . ASP B 1 51 ? 9.641 -40.25 -24.125 1 90.12 51 ASP B CA 1
ATOM 5218 C C . ASP B 1 51 ? 8.844 -39.094 -24.734 1 90.12 51 ASP B C 1
ATOM 5220 O O . ASP B 1 51 ? 7.73 -39.281 -25.219 1 90.12 51 ASP B O 1
ATOM 5224 N N . SER B 1 52 ? 9.398 -37.969 -24.812 1 84.38 52 SER B N 1
ATOM 5225 C CA . SER B 1 52 ? 8.703 -36.75 -25.234 1 84.38 52 SER B CA 1
ATOM 5226 C C . SER B 1 52 ? 8.352 -36.781 -26.719 1 84.38 52 SER B C 1
ATOM 5228 O O . SER B 1 52 ? 7.539 -36 -27.188 1 84.38 52 SER B O 1
ATOM 5230 N N . SER B 1 53 ? 8.977 -37.625 -27.422 1 86.44 53 SER B N 1
ATOM 5231 C CA . SER B 1 53 ? 8.633 -37.75 -28.828 1 86.44 53 SER B CA 1
ATOM 5232 C C . SER B 1 53 ? 7.34 -38.531 -29.016 1 86.44 53 SER B C 1
ATOM 5234 O O . SER B 1 53 ? 6.707 -38.469 -30.062 1 86.44 53 SER B O 1
ATOM 5236 N N . LYS B 1 54 ? 6.945 -39.219 -28 1 92.75 54 LYS B N 1
ATOM 5237 C CA . LYS B 1 54 ? 5.793 -40.125 -28.125 1 92.75 54 LYS B CA 1
ATOM 5238 C C . LYS B 1 54 ? 4.629 -39.625 -27.266 1 92.75 54 LYS B C 1
ATOM 5240 O O . LYS B 1 54 ? 3.479 -40 -27.516 1 92.75 54 LYS B O 1
ATOM 5245 N N . PHE B 1 55 ? 5 -38.906 -26.25 1 93.19 55 PHE B N 1
ATOM 5246 C CA . PHE B 1 55 ? 3.965 -38.562 -25.281 1 93.19 55 PHE B CA 1
ATOM 5247 C C . PHE B 1 55 ? 4.066 -37.094 -24.875 1 93.19 55 PHE B C 1
ATOM 5249 O O . PHE B 1 55 ? 5.125 -36.469 -25 1 93.19 55 PHE B O 1
ATOM 5256 N N . VAL B 1 56 ? 2.926 -36.531 -24.406 1 90.88 56 VAL B N 1
ATOM 5257 C CA . VAL B 1 56 ? 2.861 -35.312 -23.625 1 90.88 56 VAL B CA 1
ATOM 5258 C C . VAL B 1 56 ? 2.414 -35.625 -22.203 1 90.88 56 VAL B C 1
ATOM 5260 O O . VAL B 1 56 ? 1.429 -36.344 -22 1 90.88 56 VAL B O 1
ATOM 5263 N N . ALA B 1 57 ? 3.176 -35.219 -21.266 1 93.25 57 ALA B N 1
ATOM 5264 C CA . ALA B 1 57 ? 2.867 -35.562 -19.875 1 93.25 57 ALA B CA 1
ATOM 5265 C C . ALA B 1 57 ? 3.238 -34.438 -18.938 1 93.25 57 ALA B C 1
ATOM 5267 O O . ALA B 1 57 ? 4.004 -33.531 -19.297 1 93.25 57 ALA B O 1
ATOM 5268 N N . ASN B 1 58 ? 2.645 -34.438 -17.797 1 92.5 58 ASN B N 1
ATOM 5269 C CA . ASN B 1 58 ? 2.932 -33.469 -16.75 1 92.5 58 ASN B CA 1
ATOM 5270 C C . ASN B 1 58 ? 2.555 -33.969 -15.367 1 92.5 58 ASN B C 1
ATOM 5272 O O . ASN B 1 58 ? 1.855 -35 -15.25 1 92.5 58 ASN B O 1
ATOM 5276 N N . ALA B 1 59 ? 3.137 -33.438 -14.422 1 94.38 59 ALA B N 1
ATOM 5277 C CA . ALA B 1 59 ? 2.816 -33.719 -13.023 1 94.38 59 ALA B CA 1
ATOM 5278 C C . ALA B 1 59 ? 2.734 -32.438 -12.211 1 94.38 59 ALA B C 1
ATOM 5280 O O . ALA B 1 59 ? 3.291 -31.391 -12.609 1 94.38 59 ALA B O 1
ATOM 5281 N N . SER B 1 60 ? 1.986 -32.5 -11.188 1 93 60 SER B N 1
ATOM 5282 C CA . SER B 1 60 ? 1.844 -31.328 -10.328 1 93 60 SER B CA 1
ATOM 5283 C C . SER B 1 60 ? 1.712 -31.734 -8.859 1 93 60 SER B C 1
ATOM 5285 O O . SER B 1 60 ? 1.108 -32.75 -8.547 1 93 60 SER B O 1
ATOM 5287 N N . THR B 1 61 ? 2.35 -30.938 -8.062 1 93.69 61 THR B N 1
ATOM 5288 C CA . THR B 1 61 ? 2.24 -31.109 -6.617 1 93.69 61 THR B CA 1
ATOM 5289 C C . THR B 1 61 ? 1.577 -29.906 -5.969 1 93.69 61 THR B C 1
ATOM 5291 O O . THR B 1 61 ? 1.971 -28.766 -6.223 1 93.69 61 THR B O 1
ATOM 5294 N N . ALA B 1 62 ? 0.576 -30.156 -5.25 1 91.81 62 ALA B N 1
ATOM 5295 C CA . ALA B 1 62 ? -0.124 -29.109 -4.5 1 91.81 62 ALA B CA 1
ATOM 5296 C C . ALA B 1 62 ? 0.002 -29.344 -2.996 1 91.81 62 ALA B C 1
ATOM 5298 O O . ALA B 1 62 ? 0.779 -30.203 -2.555 1 91.81 62 ALA B O 1
ATOM 5299 N N . ARG B 1 63 ? -0.664 -28.562 -2.256 1 90.12 63 ARG B N 1
ATOM 5300 C CA . ARG B 1 63 ? -0.584 -28.672 -0.803 1 90.12 63 ARG B CA 1
ATOM 5301 C C . ARG B 1 63 ? -1.123 -30 -0.315 1 90.12 63 ARG B C 1
ATOM 5303 O O . ARG B 1 63 ? -0.503 -30.656 0.525 1 90.12 63 ARG B O 1
ATOM 5310 N N . LYS B 1 64 ? -2.223 -30.469 -0.953 1 90.19 64 LYS B N 1
ATOM 5311 C CA . LYS B 1 64 ? -2.936 -31.625 -0.401 1 90.19 64 LYS B CA 1
ATOM 5312 C C . LYS B 1 64 ? -2.73 -32.875 -1.265 1 90.19 64 LYS B C 1
ATOM 5314 O O . LYS B 1 64 ? -2.99 -33.969 -0.821 1 90.19 64 LYS B O 1
ATOM 5319 N N . TYR B 1 65 ? -2.27 -32.656 -2.426 1 93.81 65 TYR B N 1
ATOM 5320 C CA . TYR B 1 65 ? -2.285 -33.812 -3.322 1 93.81 65 TYR B CA 1
ATOM 5321 C C . TYR B 1 65 ? -1.17 -33.719 -4.355 1 93.81 65 TYR B C 1
ATOM 5323 O O . TYR B 1 65 ? -0.433 -32.719 -4.391 1 93.81 65 TYR B O 1
ATOM 5331 N N . MET B 1 66 ? -1.004 -34.719 -5.078 1 96.12 66 MET B N 1
ATOM 5332 C CA . MET B 1 66 ? -0.124 -34.844 -6.238 1 96.12 66 MET B CA 1
ATOM 5333 C C . MET B 1 66 ? -0.851 -35.5 -7.414 1 96.12 66 MET B C 1
ATOM 5335 O O . MET B 1 66 ? -1.703 -36.375 -7.219 1 96.12 66 MET B O 1
ATOM 5339 N N . SER B 1 67 ? -0.56 -35.031 -8.617 1 97.19 67 SER B N 1
ATOM 5340 C CA . SER B 1 67 ? -1.255 -35.594 -9.766 1 97.19 67 SER B CA 1
ATOM 5341 C C . SER B 1 67 ? -0.313 -35.781 -10.953 1 97.19 67 SER B C 1
ATOM 5343 O O . SER B 1 67 ? 0.704 -35.094 -11.055 1 97.19 67 SER B O 1
ATOM 5345 N N . PHE B 1 68 ? -0.644 -36.75 -11.812 1 97.69 68 PHE B N 1
ATOM 5346 C CA . PHE B 1 68 ? 0.108 -37.094 -13.016 1 97.69 68 PHE B CA 1
ATOM 5347 C C . PHE B 1 68 ? -0.831 -37.344 -14.188 1 97.69 68 PHE B C 1
ATOM 5349 O O . PHE B 1 68 ? -1.909 -37.906 -14.016 1 97.69 68 PHE B O 1
ATOM 5356 N N . TRP B 1 69 ? -0.428 -36.906 -15.375 1 97.62 69 TRP B N 1
ATOM 5357 C CA . TRP B 1 69 ? -1.219 -37.312 -16.531 1 97.62 69 TRP B CA 1
ATOM 5358 C C . TRP B 1 69 ? -0.324 -37.562 -17.75 1 97.62 69 TRP B C 1
ATOM 5360 O O . TRP B 1 69 ? 0.819 -37.125 -17.781 1 97.62 69 TRP B O 1
ATOM 5370 N N . CYS B 1 70 ? -0.746 -38.344 -18.625 1 97.31 70 CYS B N 1
ATOM 5371 C CA . CYS B 1 70 ? -0.036 -38.719 -19.844 1 97.31 70 CYS B CA 1
ATOM 5372 C C . CYS B 1 70 ? -0.987 -38.812 -21.031 1 97.31 70 CYS B C 1
ATOM 5374 O O . CYS B 1 70 ? -2.141 -39.219 -20.891 1 97.31 70 CYS B O 1
ATOM 5376 N N . CYS B 1 71 ? -0.534 -38.344 -22.109 1 96.5 71 CYS B N 1
ATOM 5377 C CA . CYS B 1 71 ? -1.283 -38.344 -23.359 1 96.5 71 CYS B CA 1
ATOM 5378 C C . CYS B 1 71 ? -0.404 -38.781 -24.531 1 96.5 71 CYS B C 1
ATOM 5380 O O . CYS B 1 71 ? 0.723 -38.312 -24.672 1 96.5 71 CYS B O 1
ATOM 5382 N N . SER B 1 72 ? -0.927 -39.625 -25.359 1 95.75 72 SER B N 1
ATOM 5383 C CA . SER B 1 72 ? -0.186 -40.094 -26.516 1 95.75 72 SER B CA 1
ATOM 5384 C C . SER B 1 72 ? -0.237 -39.094 -27.656 1 95.75 72 SER B C 1
ATOM 5386 O O . SER B 1 72 ? -1.248 -38.438 -27.859 1 95.75 72 SER B O 1
ATOM 5388 N N . ILE B 1 73 ? 0.845 -38.969 -28.281 1 92.62 73 ILE B N 1
ATOM 5389 C CA . ILE B 1 73 ? 0.879 -38.156 -29.5 1 92.62 73 ILE B CA 1
ATOM 5390 C C . ILE B 1 73 ? 0.381 -38.969 -30.688 1 92.62 73 ILE B C 1
ATOM 5392 O O . ILE B 1 73 ? 0.867 -40.094 -30.922 1 92.62 73 ILE B O 1
ATOM 5396 N N . LYS B 1 74 ? -0.468 -38.406 -31.469 1 91.06 74 LYS B N 1
ATOM 5397 C CA . LYS B 1 74 ? -1.086 -39.125 -32.594 1 91.06 74 LYS B CA 1
ATOM 5398 C C . LYS B 1 74 ? -0.035 -39.594 -33.562 1 91.06 74 LYS B C 1
ATOM 5400 O O . LYS B 1 74 ? 0.813 -38.812 -34 1 91.06 74 LYS B O 1
ATOM 5405 N N . GLY B 1 75 ? -0.072 -40.781 -33.906 1 91.06 75 GLY B N 1
ATOM 5406 C CA . GLY B 1 75 ? 0.818 -41.344 -34.906 1 91.06 75 GLY B CA 1
ATOM 5407 C C . GLY B 1 75 ? 2.105 -41.906 -34.312 1 91.06 75 GLY B C 1
ATOM 5408 O O . GLY B 1 75 ? 2.84 -42.625 -35 1 91.06 75 GLY B O 1
ATOM 5409 N N . LYS B 1 76 ? 2.395 -41.562 -33.125 1 92.25 76 LYS B N 1
ATOM 5410 C CA . LYS B 1 76 ? 3.652 -42 -32.531 1 92.25 76 LYS B CA 1
ATOM 5411 C C . LYS B 1 76 ? 3.416 -43.031 -31.422 1 92.25 76 LYS B C 1
ATOM 5413 O O . LYS B 1 76 ? 4.289 -43.844 -31.141 1 92.25 76 LYS B O 1
ATOM 5418 N N . SER B 1 77 ? 2.336 -42.844 -30.734 1 94.19 77 SER B N 1
ATOM 5419 C CA . SER B 1 77 ? 1.932 -43.781 -29.688 1 94.19 77 SER B CA 1
ATOM 5420 C C . SER B 1 77 ? 0.413 -43.875 -29.578 1 94.19 77 SER B C 1
ATOM 5422 O O . SER B 1 77 ? -0.306 -43.156 -30.297 1 94.19 77 SER B O 1
ATOM 5424 N N . ASN B 1 78 ? -0.036 -44.812 -28.781 1 93.44 78 ASN B N 1
ATOM 5425 C CA . ASN B 1 78 ? -1.477 -44.969 -28.609 1 93.44 78 ASN B CA 1
ATOM 5426 C C . ASN B 1 78 ? -1.888 -44.844 -27.141 1 93.44 78 ASN B C 1
ATOM 5428 O O . ASN B 1 78 ? -1.038 -44.656 -26.281 1 93.44 78 ASN B O 1
ATOM 5432 N N . TYR B 1 79 ? -3.143 -44.969 -27 1 93.38 79 TYR B N 1
ATOM 5433 C CA . TYR B 1 79 ? -3.744 -44.719 -25.688 1 93.38 79 TYR B CA 1
ATOM 5434 C C . TYR B 1 79 ? -3.271 -45.75 -24.672 1 93.38 79 TYR B C 1
ATOM 5436 O O . TYR B 1 79 ? -3 -45.406 -23.516 1 93.38 79 TYR B O 1
ATOM 5444 N N . ILE B 1 80 ? -3.102 -46.906 -24.969 1 95.38 80 ILE B N 1
ATOM 5445 C CA . ILE B 1 80 ? -2.666 -47.969 -24.047 1 95.38 80 ILE B CA 1
ATOM 5446 C C . ILE B 1 80 ? -1.204 -47.75 -23.672 1 95.38 80 ILE B C 1
ATOM 5448 O O . ILE B 1 80 ? -0.803 -48.031 -22.547 1 95.38 80 ILE B O 1
ATOM 5452 N N . ASP B 1 81 ? -0.444 -47.219 -24.625 1 96.75 81 ASP B N 1
ATOM 5453 C CA . ASP B 1 81 ? 0.948 -46.906 -24.344 1 96.75 81 ASP B CA 1
ATOM 5454 C C . ASP B 1 81 ? 1.045 -45.812 -23.266 1 96.75 81 ASP B C 1
ATOM 5456 O O . ASP B 1 81 ? 1.949 -45.844 -22.422 1 96.75 81 ASP B O 1
ATOM 5460 N N . SER B 1 82 ? 0.131 -44.875 -23.344 1 97.69 82 SER B N 1
ATOM 5461 C CA . SER B 1 82 ? 0.106 -43.812 -22.328 1 97.69 82 SER B CA 1
ATOM 5462 C C . SER B 1 82 ? -0.183 -44.375 -20.938 1 97.69 82 SER B C 1
ATOM 5464 O O . SER B 1 82 ? 0.425 -43.938 -19.953 1 97.69 82 SER B O 1
ATOM 5466 N N . ILE B 1 83 ? -1.099 -45.25 -20.844 1 97.12 83 ILE B N 1
ATOM 5467 C CA . ILE B 1 83 ? -1.461 -45.875 -19.578 1 97.12 83 ILE B CA 1
ATOM 5468 C C . ILE B 1 83 ? -0.268 -46.656 -19.031 1 97.12 83 ILE B C 1
ATOM 5470 O O . ILE B 1 83 ? 0.073 -46.531 -17.844 1 97.12 83 ILE B O 1
ATOM 5474 N N . ASN B 1 84 ? 0.363 -47.375 -19.922 1 96.62 84 ASN B N 1
ATOM 5475 C CA . ASN B 1 84 ? 1.542 -48.125 -19.531 1 96.62 84 ASN B CA 1
ATOM 5476 C C . ASN B 1 84 ? 2.662 -47.188 -19.047 1 96.62 84 ASN B C 1
ATOM 5478 O O . ASN B 1 84 ? 3.359 -47.531 -18.078 1 96.62 84 ASN B O 1
ATOM 5482 N N . THR B 1 85 ? 2.789 -46.188 -19.766 1 97.38 85 THR B N 1
ATOM 5483 C CA . THR B 1 85 ? 3.83 -45.219 -19.406 1 97.38 85 THR B CA 1
ATOM 5484 C C . THR B 1 85 ? 3.582 -44.656 -18 1 97.38 85 THR B C 1
ATOM 5486 O O . THR B 1 85 ? 4.488 -44.625 -17.172 1 97.38 85 THR B O 1
ATOM 5489 N N . LEU B 1 86 ? 2.387 -44.219 -17.75 1 98.06 86 LEU B N 1
ATOM 5490 C CA . LEU B 1 86 ? 2.066 -43.656 -16.438 1 98.06 86 LEU B CA 1
ATOM 5491 C C . LEU B 1 86 ? 2.252 -44.688 -15.336 1 98.06 86 LEU B C 1
ATOM 5493 O O . LEU B 1 86 ? 2.795 -44.406 -14.273 1 98.06 86 LEU B O 1
ATOM 5497 N N . ILE B 1 87 ? 1.833 -45.906 -15.578 1 97.5 87 ILE B N 1
ATOM 5498 C CA . ILE B 1 87 ? 1.985 -47 -14.609 1 97.5 87 ILE B CA 1
ATOM 5499 C C . ILE B 1 87 ? 3.467 -47.219 -14.32 1 97.5 87 ILE B C 1
ATOM 5501 O O . ILE B 1 87 ? 3.857 -47.438 -13.172 1 97.5 87 ILE B O 1
ATOM 5505 N N . SER B 1 88 ? 4.285 -47.125 -15.328 1 96.75 88 SER B N 1
ATOM 5506 C CA . SER B 1 88 ? 5.715 -47.375 -15.195 1 96.75 88 SER B CA 1
ATOM 5507 C C . SER B 1 88 ? 6.375 -46.344 -14.281 1 96.75 88 SER B C 1
ATOM 5509 O O . SER B 1 88 ? 7.477 -46.562 -13.781 1 96.75 88 SER B O 1
ATOM 5511 N N . TRP B 1 89 ? 5.75 -45.219 -14.094 1 97 89 TRP B N 1
ATOM 5512 C CA . TRP B 1 89 ? 6.285 -44.219 -13.203 1 97 89 TRP B CA 1
ATOM 5513 C C . TRP B 1 89 ? 6.242 -44.688 -11.75 1 97 89 TRP B C 1
ATOM 5515 O O . TRP B 1 89 ? 7.051 -44.25 -10.922 1 97 89 TRP B O 1
ATOM 5525 N N . PHE B 1 90 ? 5.336 -45.562 -11.398 1 97.44 90 PHE B N 1
ATOM 5526 C CA . PHE B 1 90 ? 5.113 -45.938 -10.016 1 97.44 90 PHE B CA 1
ATOM 5527 C C . PHE B 1 90 ? 5.508 -47.406 -9.789 1 97.44 90 PHE B C 1
ATOM 5529 O O . PHE B 1 90 ? 5.805 -47.781 -8.664 1 97.44 90 PHE B O 1
ATOM 5536 N N . PHE B 1 91 ? 5.449 -48.125 -10.883 1 96.62 91 PHE B N 1
ATOM 5537 C CA . PHE B 1 91 ? 5.637 -49.562 -10.719 1 96.62 91 PHE B CA 1
ATOM 5538 C C . PHE B 1 91 ? 6.711 -50.062 -11.672 1 96.62 91 PHE B C 1
ATOM 5540 O O . PHE B 1 91 ? 6.797 -49.625 -12.812 1 96.62 91 PHE B O 1
ATOM 5547 N N . ASN B 1 92 ? 7.555 -50.875 -11.133 1 91 92 ASN B N 1
ATOM 5548 C CA . ASN B 1 92 ? 8.516 -51.656 -11.898 1 91 92 ASN B CA 1
ATOM 5549 C C . ASN B 1 92 ? 8.305 -53.156 -11.695 1 91 92 ASN B C 1
ATOM 5551 O O . ASN B 1 92 ? 8.445 -53.656 -10.578 1 91 92 ASN B O 1
ATOM 5555 N N . ASN B 1 93 ? 8.047 -53.906 -12.75 1 88.31 93 ASN B N 1
ATOM 5556 C CA . ASN B 1 93 ? 7.742 -55.312 -12.664 1 88.31 93 ASN B CA 1
ATOM 5557 C C . ASN B 1 93 ? 6.656 -55.594 -11.633 1 88.31 93 ASN B C 1
ATOM 5559 O O . ASN B 1 93 ? 6.84 -56.438 -10.742 1 88.31 93 ASN B O 1
ATOM 5563 N N . ASN B 1 94 ? 5.59 -54.812 -11.609 1 84.06 94 ASN B N 1
ATOM 5564 C CA . ASN B 1 94 ? 4.391 -54.938 -10.789 1 84.06 94 ASN B CA 1
ATOM 5565 C C . ASN B 1 94 ? 4.684 -54.656 -9.32 1 84.06 94 ASN B C 1
ATOM 5567 O O . ASN B 1 94 ? 3.902 -55.031 -8.445 1 84.06 94 ASN B O 1
ATOM 5571 N N . LYS B 1 95 ? 5.82 -54.094 -9.086 1 91.56 95 LYS B N 1
ATOM 5572 C CA . LYS B 1 95 ? 6.16 -53.656 -7.727 1 91.56 95 LYS B CA 1
ATOM 5573 C C . LYS B 1 95 ? 6.312 -52.156 -7.641 1 91.56 95 LYS B C 1
ATOM 5575 O O . LYS B 1 95 ? 6.84 -51.531 -8.555 1 91.56 95 LYS B O 1
ATOM 5580 N N . LEU B 1 96 ? 5.848 -51.688 -6.516 1 94.62 96 LEU B N 1
ATOM 5581 C CA . LEU B 1 96 ? 5.961 -50.25 -6.285 1 94.62 96 LEU B CA 1
ATOM 5582 C C . LEU B 1 96 ? 7.418 -49.812 -6.273 1 94.62 96 LEU B C 1
ATOM 5584 O O . LEU B 1 96 ? 8.258 -50.469 -5.641 1 94.62 96 LEU B O 1
ATOM 5588 N N . ARG B 1 97 ? 7.684 -48.75 -7.027 1 94.25 97 ARG B N 1
ATOM 5589 C CA . ARG B 1 97 ? 9.031 -48.188 -7.02 1 94.25 97 ARG B CA 1
ATOM 5590 C C . ARG B 1 97 ? 9.344 -47.531 -5.676 1 94.25 97 ARG B C 1
ATOM 5592 O O . ARG B 1 97 ? 8.609 -46.656 -5.211 1 94.25 97 ARG B O 1
ATOM 5599 N N . ASP B 1 98 ? 10.398 -47.938 -4.969 1 92.06 98 ASP B N 1
ATOM 5600 C CA . ASP B 1 98 ? 10.719 -47.375 -3.668 1 92.06 98 ASP B CA 1
ATOM 5601 C C . ASP B 1 98 ? 12.219 -47.156 -3.521 1 92.06 98 ASP B C 1
ATOM 5603 O O . ASP B 1 98 ? 12.703 -46.812 -2.434 1 92.06 98 ASP B O 1
ATOM 5607 N N . ASN B 1 99 ? 12.93 -47.438 -4.594 1 91.5 99 ASN B N 1
ATOM 5608 C CA . ASN B 1 99 ? 14.375 -47.219 -4.582 1 91.5 99 ASN B CA 1
ATOM 5609 C C . ASN B 1 99 ? 14.812 -46.281 -5.699 1 91.5 99 ASN B C 1
ATOM 5611 O O . ASN B 1 99 ? 14.453 -46.469 -6.859 1 91.5 99 ASN B O 1
ATOM 5615 N N . PHE B 1 100 ? 15.539 -45.312 -5.293 1 92.06 100 PHE B N 1
ATOM 5616 C CA . PHE B 1 100 ? 15.969 -44.281 -6.246 1 92.06 100 PHE B CA 1
ATOM 5617 C C . PHE B 1 100 ? 17.484 -44.062 -6.164 1 92.06 100 PHE B C 1
ATOM 5619 O O . PHE B 1 100 ? 18.062 -44.125 -5.074 1 92.06 100 PHE B O 1
ATOM 5626 N N . CYS B 1 101 ? 18.031 -43.844 -7.324 1 90.81 101 CYS B N 1
ATOM 5627 C CA . CYS B 1 101 ? 19.469 -43.625 -7.395 1 90.81 101 CYS B CA 1
ATOM 5628 C C . CYS B 1 101 ? 19.828 -42.25 -6.832 1 90.81 101 CYS B C 1
ATOM 5630 O O . CYS B 1 101 ? 19.219 -41.25 -7.203 1 90.81 101 CYS B O 1
ATOM 5632 N N . LEU B 1 102 ? 20.828 -42.219 -5.996 1 92.19 102 LEU B N 1
ATOM 5633 C CA . LEU B 1 102 ? 21.234 -41 -5.316 1 92.19 102 LEU B CA 1
ATOM 5634 C C . LEU B 1 102 ? 21.672 -39.938 -6.32 1 92.19 102 LEU B C 1
ATOM 5636 O O . LEU B 1 102 ? 21.438 -38.75 -6.117 1 92.19 102 LEU B O 1
ATOM 5640 N N . ASN B 1 103 ? 22.344 -40.406 -7.336 1 87.56 103 ASN B N 1
ATOM 5641 C CA . ASN B 1 103 ? 22.797 -39.469 -8.336 1 87.56 103 ASN B CA 1
ATOM 5642 C C . ASN B 1 103 ? 21.625 -38.781 -9.055 1 87.56 103 ASN B C 1
ATOM 5644 O O . ASN B 1 103 ? 21.688 -37.594 -9.383 1 87.56 103 ASN B O 1
ATOM 5648 N N . ASP B 1 104 ? 20.672 -39.562 -9.273 1 88.25 104 ASP B N 1
ATOM 5649 C CA . ASP B 1 104 ? 19.469 -39 -9.898 1 88.25 104 ASP B CA 1
ATOM 5650 C C . ASP B 1 104 ? 18.766 -38.031 -8.969 1 88.25 104 ASP B C 1
ATOM 5652 O O . ASP B 1 104 ? 18.281 -36.969 -9.414 1 88.25 104 ASP B O 1
ATOM 5656 N N . ILE B 1 105 ? 18.75 -38.344 -7.703 1 93.31 105 ILE B N 1
ATOM 5657 C CA . ILE B 1 105 ? 18.125 -37.5 -6.703 1 93.31 105 ILE B CA 1
ATOM 5658 C C . ILE B 1 105 ? 18.828 -36.125 -6.68 1 93.31 105 ILE B C 1
ATOM 5660 O O . ILE B 1 105 ? 18.172 -35.094 -6.641 1 93.31 105 ILE B O 1
ATOM 5664 N N . LYS B 1 106 ? 20.078 -36.125 -6.766 1 91.75 106 LYS B N 1
ATOM 5665 C CA . LYS B 1 106 ? 20.859 -34.906 -6.758 1 91.75 106 LYS B CA 1
ATOM 5666 C C . LYS B 1 106 ? 20.5 -34 -7.945 1 91.75 106 LYS B C 1
ATOM 5668 O O . LYS B 1 106 ? 20.344 -32.812 -7.797 1 91.75 106 LYS B O 1
ATOM 5673 N N . ASN B 1 107 ? 20.422 -34.625 -9.078 1 87.62 107 ASN B N 1
ATOM 5674 C CA . ASN B 1 107 ? 20.094 -33.875 -10.281 1 87.62 107 ASN B CA 1
ATOM 5675 C C . ASN B 1 107 ? 18.688 -33.281 -10.203 1 87.62 107 ASN B C 1
ATOM 5677 O O . ASN B 1 107 ? 18.453 -32.156 -10.648 1 87.62 107 ASN B O 1
ATOM 5681 N N . HIS B 1 108 ? 17.844 -34.062 -9.68 1 91.5 108 HIS B N 1
ATOM 5682 C CA . HIS B 1 108 ? 16.484 -33.562 -9.562 1 91.5 108 HIS B CA 1
ATOM 5683 C C . HIS B 1 108 ? 16.375 -32.438 -8.539 1 91.5 108 HIS B C 1
ATOM 5685 O O . HIS B 1 108 ? 15.57 -31.516 -8.695 1 91.5 108 HIS B O 1
ATOM 5691 N N . ILE B 1 109 ? 17.203 -32.438 -7.535 1 93.31 109 ILE B N 1
ATOM 5692 C CA . ILE B 1 109 ? 17.234 -31.359 -6.562 1 93.31 109 ILE B CA 1
ATOM 5693 C C . ILE B 1 109 ? 17.719 -30.078 -7.238 1 93.31 109 ILE B C 1
ATOM 5695 O O . ILE B 1 109 ? 17.203 -29 -6.984 1 93.31 109 ILE B O 1
ATOM 5699 N N . LYS B 1 110 ? 18.625 -30.203 -8.094 1 89.38 110 LYS B N 1
ATOM 5700 C CA . LYS B 1 110 ? 19.094 -29.047 -8.844 1 89.38 110 LYS B CA 1
ATOM 5701 C C . LYS B 1 110 ? 18 -28.5 -9.758 1 89.38 110 LYS B C 1
ATOM 5703 O O . LYS B 1 110 ? 17.875 -27.281 -9.922 1 89.38 110 LYS B O 1
ATOM 5708 N N . GLU B 1 111 ? 17.312 -29.406 -10.328 1 89.56 111 GLU B N 1
ATOM 5709 C CA . GLU B 1 111 ? 16.172 -29 -11.148 1 89.56 111 GLU B CA 1
ATOM 5710 C C . GLU B 1 111 ? 15.141 -28.25 -10.32 1 89.56 111 GLU B C 1
ATOM 5712 O O . GLU B 1 111 ? 14.594 -27.234 -10.773 1 89.56 111 GLU B O 1
ATOM 5717 N N . LEU B 1 112 ? 14.953 -28.719 -9.148 1 92.31 112 LEU B N 1
ATOM 5718 C CA . LEU B 1 112 ? 13.992 -28.078 -8.25 1 92.31 112 LEU B CA 1
ATOM 5719 C C . LEU B 1 112 ? 14.414 -26.656 -7.934 1 92.31 112 LEU B C 1
ATOM 5721 O O . LEU B 1 112 ? 13.562 -25.766 -7.801 1 92.31 112 LEU B O 1
ATOM 5725 N N . GLU B 1 113 ? 15.648 -26.469 -7.801 1 92.5 113 GLU B N 1
ATOM 5726 C CA . GLU B 1 113 ? 16.125 -25.109 -7.52 1 92.5 113 GLU B CA 1
ATOM 5727 C C . GLU B 1 113 ? 15.852 -24.172 -8.68 1 92.5 113 GLU B C 1
ATOM 5729 O O . GLU B 1 113 ? 15.492 -23.016 -8.477 1 92.5 113 GLU B O 1
ATOM 5734 N N . ASN B 1 114 ? 16.016 -24.656 -9.852 1 91.19 114 ASN B N 1
ATOM 5735 C CA . ASN B 1 114 ? 15.695 -23.844 -11.023 1 91.19 114 ASN B CA 1
ATOM 5736 C C . ASN B 1 114 ? 14.195 -23.578 -11.133 1 91.19 114 ASN B C 1
ATOM 5738 O O . ASN B 1 114 ? 13.781 -22.516 -11.609 1 91.19 114 ASN B O 1
ATOM 5742 N N . GLU B 1 115 ? 13.477 -24.531 -10.719 1 91.69 115 GLU B N 1
ATOM 5743 C CA . GLU B 1 115 ? 12.039 -24.312 -10.703 1 91.69 115 GLU B CA 1
ATOM 5744 C C . GLU B 1 115 ? 11.648 -23.234 -9.688 1 91.69 115 GLU B C 1
ATOM 5746 O O . GLU B 1 115 ? 10.805 -22.391 -9.969 1 91.69 115 GLU B O 1
ATOM 5751 N N . TYR B 1 116 ? 12.25 -23.391 -8.586 1 91 116 TYR B N 1
ATOM 5752 C CA . TYR B 1 116 ? 12.031 -22.359 -7.582 1 91 116 TYR B CA 1
ATOM 5753 C C . TYR B 1 116 ? 12.352 -20.984 -8.148 1 91 116 TYR B C 1
ATOM 5755 O O . TYR B 1 116 ? 11.57 -20.031 -7.98 1 91 116 TYR B O 1
ATOM 5763 N N . TYR B 1 117 ? 13.438 -20.891 -8.758 1 89.75 117 TYR B N 1
ATOM 5764 C CA . TYR B 1 117 ? 13.867 -19.625 -9.336 1 89.75 117 TYR B CA 1
ATOM 5765 C C . TYR B 1 117 ? 12.867 -19.125 -10.367 1 89.75 117 TYR B C 1
ATOM 5767 O O . TYR B 1 117 ? 12.453 -17.969 -10.328 1 89.75 117 TYR B O 1
ATOM 5775 N N . PHE B 1 118 ? 12.484 -20.016 -11.156 1 88.38 118 PHE B N 1
ATOM 5776 C CA . PHE B 1 118 ? 11.523 -19.688 -12.195 1 88.38 118 PHE B CA 1
ATOM 5777 C C . PHE B 1 118 ? 10.203 -19.203 -11.594 1 88.38 118 PHE B C 1
ATOM 5779 O O . PHE B 1 118 ? 9.688 -18.156 -11.977 1 88.38 118 PHE B O 1
ATOM 5786 N N . ARG B 1 119 ? 9.672 -19.906 -10.695 1 87.25 119 ARG B N 1
ATOM 5787 C CA . ARG B 1 119 ? 8.375 -19.609 -10.102 1 87.25 119 ARG B CA 1
ATOM 5788 C C . ARG B 1 119 ? 8.422 -18.312 -9.32 1 87.25 119 ARG B C 1
ATOM 5790 O O . ARG B 1 119 ? 7.457 -17.531 -9.328 1 87.25 119 ARG B O 1
ATOM 5797 N N . ASN B 1 120 ? 9.469 -18.109 -8.688 1 84.19 120 ASN B N 1
ATOM 5798 C CA . ASN B 1 120 ? 9.609 -16.875 -7.918 1 84.19 120 ASN B CA 1
ATOM 5799 C C . ASN B 1 120 ? 9.742 -15.656 -8.828 1 84.19 120 ASN B C 1
ATOM 5801 O O . ASN B 1 120 ? 9.258 -14.578 -8.5 1 84.19 120 ASN B O 1
ATOM 5805 N N . GLU B 1 121 ? 10.375 -15.883 -9.922 1 83.19 121 GLU B N 1
ATOM 5806 C CA . GLU B 1 121 ? 10.57 -14.773 -10.852 1 83.19 121 GLU B CA 1
ATOM 5807 C C . GLU B 1 121 ? 9.281 -14.445 -11.594 1 83.19 121 GLU B C 1
ATOM 5809 O O . GLU B 1 121 ? 8.992 -13.273 -11.859 1 83.19 121 GLU B O 1
ATOM 5814 N N . VAL B 1 122 ? 8.531 -15.438 -11.781 1 78.81 122 VAL B N 1
ATOM 5815 C CA . VAL B 1 122 ? 7.375 -15.227 -12.648 1 78.81 122 VAL B CA 1
ATOM 5816 C C . VAL B 1 122 ? 6.125 -15 -11.797 1 78.81 122 VAL B C 1
ATOM 5818 O O . VAL B 1 122 ? 5.281 -14.164 -12.141 1 78.81 122 VAL B O 1
ATOM 5821 N N . PHE B 1 123 ? 5.812 -15.695 -10.695 1 75.06 123 PHE B N 1
ATOM 5822 C CA . PHE B 1 123 ? 4.508 -15.711 -10.055 1 75.06 123 PHE B CA 1
ATOM 5823 C C . PHE B 1 123 ? 4.621 -15.297 -8.594 1 75.06 123 PHE B C 1
ATOM 5825 O O . PHE B 1 123 ? 3.609 -15.078 -7.918 1 75.06 123 PHE B O 1
ATOM 5832 N N . HIS B 1 124 ? 5.613 -14.961 -7.965 1 76.62 124 HIS B N 1
ATOM 5833 C CA . HIS B 1 124 ? 5.703 -14.859 -6.512 1 76.62 124 HIS B CA 1
ATOM 5834 C C . HIS B 1 124 ? 5.09 -16.078 -5.832 1 76.62 124 HIS B C 1
ATOM 5836 O O . HIS B 1 124 ? 4.16 -15.945 -5.035 1 76.62 124 HIS B O 1
ATOM 5842 N N . CYS B 1 125 ? 5.496 -17.172 -6.043 1 80.94 125 CYS B N 1
ATOM 5843 C CA . CYS B 1 125 ? 4.898 -18.406 -5.547 1 80.94 125 CYS B CA 1
ATOM 5844 C C . CYS B 1 125 ? 5.055 -18.516 -4.035 1 80.94 125 CYS B C 1
ATOM 5846 O O . CYS B 1 125 ? 6.07 -19.016 -3.549 1 80.94 125 CYS B O 1
ATOM 5848 N N . MET B 1 126 ? 4.094 -18.062 -3.34 1 87.88 126 MET B N 1
ATOM 5849 C CA . MET B 1 126 ? 4.082 -18.109 -1.88 1 87.88 126 MET B CA 1
ATOM 5850 C C . MET B 1 126 ? 2.779 -18.703 -1.362 1 87.88 126 MET B C 1
ATOM 5852 O O . MET B 1 126 ? 1.699 -18.375 -1.852 1 87.88 126 MET B O 1
ATOM 5856 N N . ASP B 1 127 ? 2.885 -19.656 -0.543 1 91.19 127 ASP B N 1
ATOM 5857 C CA . ASP B 1 127 ? 1.73 -20.281 0.097 1 91.19 127 ASP B CA 1
ATOM 5858 C C . ASP B 1 127 ? 1.62 -19.859 1.561 1 91.19 127 ASP B C 1
ATOM 5860 O O . ASP B 1 127 ? 2.188 -20.516 2.443 1 91.19 127 ASP B O 1
ATOM 5864 N N . VAL B 1 128 ? 0.784 -18.984 1.772 1 91.75 128 VAL B N 1
ATOM 5865 C CA . VAL B 1 128 ? 0.688 -18.375 3.092 1 91.75 128 VAL B CA 1
ATOM 5866 C C . VAL B 1 128 ? 0.011 -19.328 4.062 1 91.75 128 VAL B C 1
ATOM 5868 O O . VAL B 1 128 ? 0.313 -19.328 5.258 1 91.75 128 VAL B O 1
ATOM 5871 N N . LEU B 1 129 ? -0.896 -20.125 3.543 1 92.69 129 LEU B N 1
ATOM 5872 C CA . LEU B 1 129 ? -1.616 -21.047 4.418 1 92.69 129 LEU B CA 1
ATOM 5873 C C . LEU B 1 129 ? -0.67 -22.078 5.012 1 92.69 129 LEU B C 1
ATOM 5875 O O . LEU B 1 129 ? -0.72 -22.359 6.215 1 92.69 129 LEU B O 1
ATOM 5879 N N . THR B 1 130 ? 0.193 -22.578 4.207 1 90.75 130 THR B N 1
ATOM 5880 C CA . THR B 1 130 ? 1.185 -23.516 4.715 1 90.75 130 THR B CA 1
ATOM 5881 C C . THR B 1 130 ? 2.129 -22.844 5.699 1 90.75 130 THR B C 1
ATOM 5883 O O . THR B 1 130 ? 2.547 -23.438 6.688 1 90.75 130 THR B O 1
ATOM 5886 N N . PHE B 1 131 ? 2.477 -21.609 5.438 1 92.62 131 PHE B N 1
ATOM 5887 C CA . PHE B 1 131 ? 3.354 -20.844 6.316 1 92.62 131 PHE B CA 1
ATOM 5888 C C . PHE B 1 131 ? 2.723 -20.672 7.695 1 92.62 131 PHE B C 1
ATOM 5890 O O . PHE B 1 131 ? 3.396 -20.828 8.719 1 92.62 131 PHE B O 1
ATOM 5897 N N . LEU B 1 132 ? 1.438 -20.391 7.684 1 92.5 132 LEU B N 1
ATOM 5898 C CA . LEU B 1 132 ? 0.725 -20.203 8.938 1 92.5 132 LEU B CA 1
ATOM 5899 C C . LEU B 1 132 ? 0.619 -21.5 9.719 1 92.5 132 LEU B C 1
ATOM 5901 O O . LEU B 1 132 ? 0.438 -21.5 10.938 1 92.5 132 LEU B O 1
ATOM 5905 N N . GLU B 1 133 ? 0.782 -22.656 9.016 1 88.44 133 GLU B N 1
ATOM 5906 C CA . GLU B 1 133 ? 0.773 -23.969 9.641 1 88.44 133 GLU B CA 1
ATOM 5907 C C . GLU B 1 133 ? 2.184 -24.422 10.023 1 88.44 133 GLU B C 1
ATOM 5909 O O . GLU B 1 133 ? 2.432 -25.609 10.234 1 88.44 133 GLU B O 1
ATOM 5914 N N . ASN B 1 134 ? 3.111 -23.469 9.984 1 86.5 134 ASN B N 1
ATOM 5915 C CA . ASN B 1 134 ? 4.484 -23.672 10.43 1 86.5 134 ASN B CA 1
ATOM 5916 C C . ASN B 1 134 ? 5.355 -24.266 9.328 1 86.5 134 ASN B C 1
ATOM 5918 O O . ASN B 1 134 ? 6.418 -24.828 9.602 1 86.5 134 ASN B O 1
ATOM 5922 N N . GLY B 1 135 ? 4.867 -24.25 8.117 1 88.69 135 GLY B N 1
ATOM 5923 C CA . GLY B 1 135 ? 5.727 -24.516 6.969 1 88.69 135 GLY B CA 1
ATOM 5924 C C . GLY B 1 135 ? 6.484 -23.281 6.496 1 88.69 135 GLY B C 1
ATOM 5925 O O . GLY B 1 135 ? 6.871 -22.438 7.305 1 88.69 135 GLY B O 1
ATOM 5926 N N . ASP B 1 136 ? 6.781 -23.266 5.246 1 91.31 136 ASP B N 1
ATOM 5927 C CA . ASP B 1 136 ? 7.418 -22.094 4.645 1 91.31 136 ASP B CA 1
ATOM 5928 C C . ASP B 1 136 ? 6.508 -21.453 3.598 1 91.31 136 ASP B C 1
ATOM 5930 O O . ASP B 1 136 ? 5.453 -22 3.264 1 91.31 136 ASP B O 1
ATOM 5934 N N . LEU B 1 137 ? 6.918 -20.328 3.141 1 91.5 137 LEU B N 1
ATOM 5935 C CA . LEU B 1 137 ? 6.16 -19.688 2.078 1 91.5 137 LEU B CA 1
ATOM 5936 C C . LEU B 1 137 ? 6.305 -20.438 0.764 1 91.5 137 LEU B C 1
ATOM 5938 O O . LEU B 1 137 ? 5.391 -20.438 -0.063 1 91.5 137 LEU B O 1
ATOM 5942 N N . TYR B 1 138 ? 7.445 -20.969 0.539 1 91.25 138 TYR B N 1
ATOM 5943 C CA . TYR B 1 138 ? 7.664 -21.891 -0.571 1 91.25 138 TYR B CA 1
ATOM 5944 C C . TYR B 1 138 ? 8.031 -23.281 -0.063 1 91.25 138 TYR B C 1
ATOM 5946 O O . TYR B 1 138 ? 9.023 -23.438 0.653 1 91.25 138 TYR B O 1
ATOM 5954 N N . ASN B 1 139 ? 7.289 -24.266 -0.593 1 88.94 139 ASN B N 1
ATOM 5955 C CA . ASN B 1 139 ? 7.445 -25.609 -0.024 1 88.94 139 ASN B CA 1
ATOM 5956 C C . ASN B 1 139 ? 7.867 -26.609 -1.083 1 88.94 139 ASN B C 1
ATOM 5958 O O . ASN B 1 139 ? 7.77 -27.828 -0.864 1 88.94 139 ASN B O 1
ATOM 5962 N N . GLY B 1 140 ? 8.312 -26.125 -2.254 1 89.25 140 GLY B N 1
ATOM 5963 C CA . GLY B 1 140 ? 8.648 -27 -3.365 1 89.25 140 GLY B CA 1
ATOM 5964 C C . GLY B 1 140 ? 10.047 -27.578 -3.264 1 89.25 140 GLY B C 1
ATOM 5965 O O . GLY B 1 140 ? 10.477 -28.328 -4.141 1 89.25 140 GLY B O 1
ATOM 5966 N N . GLY B 1 141 ? 10.797 -27.328 -2.133 1 89.44 141 GLY B N 1
ATOM 5967 C CA . GLY B 1 141 ? 12.148 -27.828 -1.979 1 89.44 141 GLY B CA 1
ATOM 5968 C C . GLY B 1 141 ? 13.211 -26.875 -2.486 1 89.44 141 GLY B C 1
ATOM 5969 O O . GLY B 1 141 ? 12.953 -26.094 -3.402 1 89.44 141 GLY B O 1
ATOM 5970 N N . ARG B 1 142 ? 14.336 -26.984 -1.866 1 90.56 142 ARG B N 1
ATOM 5971 C CA . ARG B 1 142 ? 15.461 -26.109 -2.184 1 90.56 142 ARG B CA 1
ATOM 5972 C C . ARG B 1 142 ? 16.75 -26.906 -2.322 1 90.56 142 ARG B C 1
ATOM 5974 O O . ARG B 1 142 ? 16.781 -28.094 -2.029 1 90.56 142 ARG B O 1
ATOM 5981 N N . ILE B 1 143 ? 17.734 -26.172 -2.713 1 90.56 143 ILE B N 1
ATOM 5982 C CA . ILE B 1 143 ? 19.031 -26.781 -3 1 90.56 143 ILE B CA 1
ATOM 5983 C C . ILE B 1 143 ? 19.656 -27.312 -1.71 1 90.56 143 ILE B C 1
ATOM 5985 O O . ILE B 1 143 ? 20.5 -28.219 -1.742 1 90.56 143 ILE B O 1
ATOM 5989 N N . ASP B 1 144 ? 19.219 -26.844 -0.579 1 90.12 144 ASP B N 1
ATOM 5990 C CA . ASP B 1 144 ? 19.797 -27.234 0.707 1 90.12 144 ASP B CA 1
ATOM 5991 C C . ASP B 1 144 ? 19.469 -28.688 1.034 1 90.12 144 ASP B C 1
ATOM 5993 O O . ASP B 1 144 ? 20.078 -29.281 1.924 1 90.12 144 ASP B O 1
ATOM 5997 N N . MET B 1 145 ? 18.531 -29.266 0.293 1 93.62 145 MET B N 1
ATOM 5998 C CA . MET B 1 145 ? 18.234 -30.688 0.432 1 93.62 145 MET B CA 1
ATOM 5999 C C . MET B 1 145 ? 19.469 -31.531 0.183 1 93.62 145 MET B C 1
ATOM 6001 O O . MET B 1 145 ? 19.578 -32.656 0.684 1 93.62 145 MET B O 1
ATOM 6005 N N . LEU B 1 146 ? 20.406 -31 -0.541 1 93.25 146 LEU B N 1
ATOM 6006 C CA . LEU B 1 146 ? 21.625 -31.719 -0.88 1 93.25 146 LEU B CA 1
ATOM 6007 C C . LEU B 1 146 ? 22.453 -31.984 0.368 1 93.25 146 LEU B C 1
ATOM 6009 O O . LEU B 1 146 ? 23.25 -32.938 0.396 1 93.25 146 LEU B O 1
ATOM 6013 N N . ASN B 1 147 ? 22.25 -31.141 1.37 1 93 147 ASN B N 1
ATOM 6014 C CA . ASN B 1 147 ? 23 -31.297 2.607 1 93 147 ASN B CA 1
ATOM 6015 C C . ASN B 1 147 ? 22.562 -32.531 3.389 1 93 147 ASN B C 1
ATOM 6017 O O . ASN B 1 147 ? 23.281 -33 4.262 1 93 147 ASN B O 1
ATOM 6021 N N . ASN B 1 148 ? 21.422 -33.094 3.1 1 93.19 148 ASN B N 1
ATOM 6022 C CA . ASN B 1 148 ? 20.859 -34.25 3.799 1 93.19 148 ASN B CA 1
ATOM 6023 C C . ASN B 1 148 ? 20.359 -35.312 2.824 1 93.19 148 ASN B C 1
ATOM 6025 O O . ASN B 1 148 ? 19.219 -35.781 2.926 1 93.19 148 ASN B O 1
ATOM 6029 N N . LEU B 1 149 ? 21.172 -35.719 1.962 1 93.88 149 LEU B N 1
ATOM 6030 C CA . LEU B 1 149 ? 20.75 -36.562 0.851 1 93.88 149 LEU B CA 1
ATOM 6031 C C . LEU B 1 149 ? 20.25 -37.906 1.356 1 93.88 149 LEU B C 1
ATOM 6033 O O . LEU B 1 149 ? 19.297 -38.469 0.819 1 93.88 149 LEU B O 1
ATOM 6037 N N . GLU B 1 150 ? 20.953 -38.5 2.361 1 92 150 GLU B N 1
ATOM 6038 C CA . GLU B 1 150 ? 20.531 -39.781 2.896 1 92 150 GLU B CA 1
ATOM 6039 C C . GLU B 1 150 ? 19.156 -39.688 3.543 1 92 150 GLU B C 1
ATOM 6041 O O . GLU B 1 150 ? 18.328 -40.594 3.352 1 92 150 GLU B O 1
ATOM 6046 N N . SER B 1 151 ? 19 -38.656 4.246 1 94.56 151 SER B N 1
ATOM 6047 C CA . SER B 1 151 ? 17.688 -38.469 4.863 1 94.56 151 SER B CA 1
ATOM 6048 C C . SER B 1 151 ? 16.609 -38.25 3.809 1 94.56 151 SER B C 1
ATOM 6050 O O . SER B 1 151 ? 15.492 -38.75 3.955 1 94.56 151 SER B O 1
ATOM 6052 N N . VAL B 1 152 ? 16.984 -37.562 2.812 1 96.19 152 VAL B N 1
ATOM 6053 C CA . VAL B 1 152 ? 16.047 -37.312 1.715 1 96.19 152 VAL B CA 1
ATOM 6054 C C . VAL B 1 152 ? 15.656 -38.625 1.064 1 96.19 152 VAL B C 1
ATOM 6056 O O . VAL B 1 152 ? 14.477 -38.875 0.804 1 96.19 152 VAL B O 1
ATOM 6059 N N . ASN B 1 153 ? 16.609 -39.438 0.854 1 95.81 153 ASN B N 1
ATOM 6060 C CA . ASN B 1 153 ? 16.359 -40.75 0.24 1 95.81 153 ASN B CA 1
ATOM 6061 C C . ASN B 1 153 ? 15.422 -41.594 1.094 1 95.81 153 ASN B C 1
ATOM 6063 O O . ASN B 1 153 ? 14.516 -42.25 0.568 1 95.81 153 ASN B O 1
ATOM 6067 N N . ASN B 1 154 ? 15.664 -41.562 2.346 1 95.19 154 ASN B N 1
ATOM 6068 C CA . ASN B 1 154 ? 14.797 -42.281 3.262 1 95.19 154 ASN B CA 1
ATOM 6069 C C . ASN B 1 154 ? 13.375 -41.75 3.256 1 95.19 154 ASN B C 1
ATOM 6071 O O . ASN B 1 154 ? 12.414 -42.5 3.33 1 95.19 154 ASN B O 1
ATOM 6075 N N . MET B 1 155 ? 13.297 -40.531 3.178 1 95 155 MET B N 1
ATOM 6076 C CA . MET B 1 155 ? 11.984 -39.875 3.184 1 95 155 MET B CA 1
ATOM 6077 C C . MET B 1 155 ? 11.219 -40.219 1.902 1 95 155 MET B C 1
ATOM 6079 O O . MET B 1 155 ? 10 -40.375 1.926 1 95 155 MET B O 1
ATOM 6083 N N . LEU B 1 156 ? 11.945 -40.25 0.837 1 95.75 156 LEU B N 1
ATOM 6084 C CA . LEU B 1 156 ? 11.328 -40.656 -0.425 1 95.75 156 LEU B CA 1
ATOM 6085 C C . LEU B 1 156 ? 10.781 -42.062 -0.344 1 95.75 156 LEU B C 1
ATOM 6087 O O . LEU B 1 156 ? 9.664 -42.344 -0.802 1 95.75 156 LEU B O 1
ATOM 6091 N N . TYR B 1 157 ? 11.57 -42.906 0.271 1 94.62 157 TYR B N 1
ATOM 6092 C CA . TYR B 1 157 ? 11.141 -44.281 0.484 1 94.62 157 TYR B CA 1
ATOM 6093 C C . TYR B 1 157 ? 9.867 -44.312 1.312 1 94.62 157 TYR B C 1
ATOM 6095 O O . TYR B 1 157 ? 8.891 -44.969 0.928 1 94.62 157 TYR B O 1
ATOM 6103 N N . ASN B 1 158 ? 9.898 -43.625 2.311 1 91.94 158 ASN B N 1
ATOM 6104 C CA . ASN B 1 158 ? 8.742 -43.625 3.201 1 91.94 158 ASN B CA 1
ATOM 6105 C C . ASN B 1 158 ? 7.508 -43.031 2.508 1 91.94 158 ASN B C 1
ATOM 6107 O O . ASN B 1 158 ? 6.391 -43.5 2.738 1 91.94 158 ASN B O 1
ATOM 6111 N N . ARG B 1 159 ? 7.711 -42.062 1.674 1 92.88 159 ARG B N 1
ATOM 6112 C CA . ARG B 1 159 ? 6.605 -41.406 0.966 1 92.88 159 ARG B CA 1
ATOM 6113 C C . ARG B 1 159 ? 5.938 -42.406 0.002 1 92.88 159 ARG B C 1
ATOM 6115 O O . ARG B 1 159 ? 4.707 -42.438 -0.095 1 92.88 159 ARG B O 1
ATOM 6122 N N . MET B 1 160 ? 6.688 -43.125 -0.662 1 94.44 160 MET B N 1
ATOM 6123 C CA . MET B 1 160 ? 6.137 -44.094 -1.604 1 94.44 160 MET B CA 1
ATOM 6124 C C . MET B 1 160 ? 5.277 -45.125 -0.883 1 94.44 160 MET B C 1
ATOM 6126 O O . MET B 1 160 ? 4.223 -45.531 -1.384 1 94.44 160 MET B O 1
ATOM 6130 N N . HIS B 1 161 ? 5.656 -45.406 0.279 1 92.38 161 HIS B N 1
ATOM 6131 C CA . HIS B 1 161 ? 4.969 -46.469 1.014 1 92.38 161 HIS B CA 1
ATOM 6132 C C . HIS B 1 161 ? 3.738 -45.938 1.734 1 92.38 161 HIS B C 1
ATOM 6134 O O . HIS B 1 161 ? 2.984 -46.688 2.348 1 92.38 161 HIS B O 1
ATOM 6140 N N . LYS B 1 162 ? 3.508 -44.656 1.584 1 91 162 LYS B N 1
ATOM 6141 C CA . LYS B 1 162 ? 2.307 -44.062 2.156 1 91 162 LYS B CA 1
ATOM 6142 C C . LYS B 1 162 ? 1.149 -44.094 1.161 1 91 162 LYS B C 1
ATOM 6144 O O . LYS B 1 162 ? 0.006 -43.812 1.522 1 91 162 LYS B O 1
ATOM 6149 N N . ILE B 1 163 ? 1.434 -44.438 -0.035 1 94.19 163 ILE B N 1
ATOM 6150 C CA . ILE B 1 163 ? 0.387 -44.469 -1.052 1 94.19 163 ILE B CA 1
ATOM 6151 C C . ILE B 1 163 ? -0.547 -45.656 -0.781 1 94.19 163 ILE B C 1
ATOM 6153 O O . ILE B 1 163 ? -0.099 -46.781 -0.655 1 94.19 163 ILE B O 1
ATOM 6157 N N . ILE B 1 164 ? -1.812 -45.375 -0.713 1 94.12 164 ILE B N 1
ATOM 6158 C CA . ILE B 1 164 ? -2.805 -46.406 -0.48 1 94.12 164 ILE B CA 1
ATOM 6159 C C . ILE B 1 164 ? -3.916 -46.312 -1.523 1 94.12 164 ILE B C 1
ATOM 6161 O O . ILE B 1 164 ? -4.121 -45.25 -2.115 1 94.12 164 ILE B O 1
ATOM 6165 N N . GLY B 1 165 ? -4.641 -47.281 -1.694 1 94.44 165 GLY B N 1
ATOM 6166 C CA . GLY B 1 165 ? -5.664 -47.406 -2.723 1 94.44 165 GLY B CA 1
ATOM 6167 C C . GLY B 1 165 ? -6.734 -46.312 -2.621 1 94.44 165 GLY B C 1
ATOM 6168 O O . GLY B 1 165 ? -7.016 -45.625 -3.6 1 94.44 165 GLY B O 1
ATOM 6169 N N . PRO B 1 166 ? -7.266 -46.094 -1.46 1 92.12 166 PRO B N 1
ATOM 6170 C CA . PRO B 1 166 ? -8.367 -45.125 -1.327 1 92.12 166 PRO B CA 1
ATOM 6171 C C . PRO B 1 166 ? -7.953 -43.719 -1.697 1 92.12 166 PRO B C 1
ATOM 6173 O O . PRO B 1 166 ? -8.812 -42.875 -1.973 1 92.12 166 PRO B O 1
ATOM 6176 N N . ASN B 1 167 ? -6.68 -43.469 -1.688 1 93.62 167 ASN B N 1
ATOM 6177 C CA . ASN B 1 167 ? -6.199 -42.125 -1.988 1 93.62 167 ASN B CA 1
ATOM 6178 C C . ASN B 1 167 ? -5.961 -41.906 -3.484 1 93.62 167 ASN B C 1
ATOM 6180 O O . ASN B 1 167 ? -5.625 -40.812 -3.93 1 93.62 167 ASN B O 1
ATOM 6184 N N . ILE B 1 168 ? -6.188 -42.938 -4.258 1 96.38 168 ILE B N 1
ATOM 6185 C CA . ILE B 1 168 ? -5.887 -42.906 -5.684 1 96.38 168 ILE B CA 1
ATOM 6186 C C . ILE B 1 168 ? -7.16 -42.625 -6.473 1 96.38 168 ILE B C 1
ATOM 6188 O O . ILE B 1 168 ? -8.172 -43.312 -6.293 1 96.38 168 ILE B O 1
ATOM 6192 N N . VAL B 1 169 ? -7.086 -41.656 -7.273 1 96.06 169 VAL B N 1
ATOM 6193 C CA . VAL B 1 169 ? -8.133 -41.312 -8.234 1 96.06 169 VAL B CA 1
ATOM 6194 C C . VAL B 1 169 ? -7.57 -41.344 -9.648 1 96.06 169 VAL B C 1
ATOM 6196 O O . VAL B 1 169 ? -6.535 -40.75 -9.93 1 96.06 169 VAL B O 1
ATOM 6199 N N . ILE B 1 170 ? -8.25 -42.094 -10.57 1 97.12 170 ILE B N 1
ATOM 6200 C CA . ILE B 1 170 ? -7.762 -42.188 -11.938 1 97.12 170 ILE B CA 1
ATOM 6201 C C . ILE B 1 170 ? -8.875 -41.812 -12.914 1 97.12 170 ILE B C 1
ATOM 6203 O O . ILE B 1 170 ? -9.992 -42.344 -12.828 1 97.12 170 ILE B O 1
ATOM 6207 N N . PHE B 1 171 ? -8.602 -40.906 -13.805 1 96.19 171 PHE B N 1
ATOM 6208 C CA . PHE B 1 171 ? -9.438 -40.656 -14.969 1 96.19 171 PHE B CA 1
ATOM 6209 C C . PHE B 1 171 ? -8.844 -41.281 -16.219 1 96.19 171 PHE B C 1
ATOM 6211 O O . PHE B 1 171 ? -7.645 -41.156 -16.484 1 96.19 171 PHE B O 1
ATOM 6218 N N . VAL B 1 172 ? -9.648 -41.938 -16.984 1 96.38 172 VAL B N 1
ATOM 6219 C CA . VAL B 1 172 ? -9.203 -42.469 -18.266 1 96.38 172 VAL B CA 1
ATOM 6220 C C . VAL B 1 172 ? -10.156 -42.031 -19.375 1 96.38 172 VAL B C 1
ATOM 6222 O O . VAL B 1 172 ? -11.359 -41.875 -19.156 1 96.38 172 VAL B O 1
ATOM 6225 N N . LYS B 1 173 ? -9.57 -41.812 -20.453 1 95.12 173 LYS B N 1
ATOM 6226 C CA . LYS B 1 173 ? -10.367 -41.406 -21.609 1 95.12 173 LYS B CA 1
ATOM 6227 C C . LYS B 1 173 ? -11.234 -42.531 -22.125 1 95.12 173 LYS B C 1
ATOM 6229 O O . LYS B 1 173 ? -12.383 -42.312 -22.516 1 95.12 173 LYS B O 1
ATOM 6234 N N . GLU B 1 174 ? -10.648 -43.75 -22.219 1 93.69 174 GLU B N 1
ATOM 6235 C CA . GLU B 1 174 ? -11.32 -44.969 -22.641 1 93.69 174 GLU B CA 1
ATOM 6236 C C . GLU B 1 174 ? -10.977 -46.156 -21.703 1 93.69 174 GLU B C 1
ATOM 6238 O O . GLU B 1 174 ? -9.828 -46.281 -21.281 1 93.69 174 GLU B O 1
ATOM 6243 N N . LEU B 1 175 ? -12.047 -46.875 -21.391 1 93.38 175 LEU B N 1
ATOM 6244 C CA . LEU B 1 175 ? -11.812 -48 -20.531 1 93.38 175 LEU B CA 1
ATOM 6245 C C . LEU B 1 175 ? -12.195 -49.312 -21.234 1 93.38 175 LEU B C 1
ATOM 6247 O O . LEU B 1 175 ? -13.375 -49.531 -21.547 1 93.38 175 LEU B O 1
ATOM 6251 N N . ASN B 1 176 ? -11.281 -50.062 -21.578 1 92.81 176 ASN B N 1
ATOM 6252 C CA . ASN B 1 176 ? -11.5 -51.406 -22.078 1 92.81 176 ASN B CA 1
ATOM 6253 C C . ASN B 1 176 ? -10.93 -52.469 -21.141 1 92.81 176 ASN B C 1
ATOM 6255 O O . ASN B 1 176 ? -10.414 -52.125 -20.062 1 92.81 176 ASN B O 1
ATOM 6259 N N . LYS B 1 177 ? -11.078 -53.688 -21.5 1 93.81 177 LYS B N 1
ATOM 6260 C CA . LYS B 1 177 ? -10.664 -54.781 -20.625 1 93.81 177 LYS B CA 1
ATOM 6261 C C . LYS B 1 177 ? -9.164 -54.719 -20.375 1 93.81 177 LYS B C 1
ATOM 6263 O O . LYS B 1 177 ? -8.711 -54.969 -19.25 1 93.81 177 LYS B O 1
ATOM 6268 N N . ASN B 1 178 ? -8.461 -54.438 -21.328 1 94.31 178 ASN B N 1
ATOM 6269 C CA . ASN B 1 178 ? -7.008 -54.375 -21.203 1 94.31 178 ASN B CA 1
ATOM 6270 C C . ASN B 1 178 ? -6.586 -53.25 -20.25 1 94.31 178 ASN B C 1
ATOM 6272 O O . ASN B 1 178 ? -5.703 -53.438 -19.406 1 94.31 178 ASN B O 1
ATOM 6276 N N . CYS B 1 179 ? -7.18 -52.125 -20.484 1 95.06 179 CYS B N 1
ATOM 6277 C CA . CYS B 1 179 ? -6.906 -50.969 -19.625 1 95.06 179 CYS B CA 1
ATOM 6278 C C . CYS B 1 179 ? -7.227 -51.281 -18.172 1 95.06 179 CYS B C 1
ATOM 6280 O O . CYS B 1 179 ? -6.43 -51 -17.281 1 95.06 179 CYS B O 1
ATOM 6282 N N . LEU B 1 180 ? -8.305 -51.844 -17.922 1 96.12 180 LEU B N 1
ATOM 6283 C CA . LEU B 1 180 ? -8.727 -52.188 -16.562 1 96.12 180 LEU B CA 1
ATOM 6284 C C . LEU B 1 180 ? -7.766 -53.188 -15.93 1 96.12 180 LEU B C 1
ATOM 6286 O O . LEU B 1 180 ? -7.438 -53.094 -14.742 1 96.12 180 LEU B O 1
ATOM 6290 N N . MET B 1 181 ? -7.379 -54.156 -16.703 1 95.31 181 MET B N 1
ATOM 6291 C CA . MET B 1 181 ? -6.449 -55.156 -16.219 1 95.31 181 MET B CA 1
ATOM 6292 C C . MET B 1 181 ? -5.117 -54.531 -15.828 1 95.31 181 MET B C 1
ATOM 6294 O O . MET B 1 181 ? -4.531 -54.875 -14.805 1 95.31 181 MET B O 1
ATOM 6298 N N . LEU B 1 182 ? -4.652 -53.625 -16.641 1 95.88 182 LEU B N 1
ATOM 6299 C CA . LEU B 1 182 ? -3.4 -52.938 -16.344 1 95.88 182 LEU B CA 1
ATOM 6300 C C . LEU B 1 182 ? -3.486 -52.188 -15.031 1 95.88 182 LEU B C 1
ATOM 6302 O O . LEU B 1 182 ? -2.566 -52.25 -14.211 1 95.88 182 LEU B O 1
ATOM 6306 N N . ILE B 1 183 ? -4.582 -51.469 -14.805 1 96.5 183 ILE B N 1
ATOM 6307 C CA . ILE B 1 183 ? -4.773 -50.656 -13.602 1 96.5 183 ILE B CA 1
ATOM 6308 C C . ILE B 1 183 ? -4.93 -51.594 -12.391 1 96.5 183 ILE B C 1
ATOM 6310 O O . ILE B 1 183 ? -4.367 -51.344 -11.328 1 96.5 183 ILE B O 1
ATOM 6314 N N . GLN B 1 184 ? -5.625 -52.656 -12.562 1 95.69 184 GLN B N 1
ATOM 6315 C CA . GLN B 1 184 ? -5.852 -53.594 -11.484 1 95.69 184 GLN B CA 1
ATOM 6316 C C . GLN B 1 184 ? -4.551 -54.281 -11.055 1 95.69 184 GLN B C 1
ATOM 6318 O O . GLN B 1 184 ? -4.324 -54.5 -9.859 1 95.69 184 GLN B O 1
ATOM 6323 N N . ASN B 1 185 ? -3.684 -54.531 -12.016 1 95.5 185 ASN B N 1
ATOM 6324 C CA . ASN B 1 185 ? -2.434 -55.25 -11.727 1 95.5 185 ASN B CA 1
ATOM 6325 C C . ASN B 1 185 ? -1.364 -54.281 -11.211 1 95.5 185 ASN B C 1
ATOM 6327 O O . ASN B 1 185 ? -0.263 -54.719 -10.852 1 95.5 185 ASN B O 1
ATOM 6331 N N . SER B 1 186 ? -1.65 -53.094 -11.18 1 97 186 SER B N 1
ATOM 6332 C CA . SER B 1 186 ? -0.714 -52.094 -10.664 1 97 186 SER B CA 1
ATOM 6333 C C . SER B 1 186 ? -1.288 -51.344 -9.453 1 97 186 SER B C 1
ATOM 6335 O O . SER B 1 186 ? -1.174 -51.844 -8.328 1 97 186 SER B O 1
ATOM 6337 N N . PHE B 1 187 ? -2.109 -50.312 -9.703 1 97.12 187 PHE B N 1
ATOM 6338 C CA . PHE B 1 187 ? -2.65 -49.531 -8.617 1 97.12 187 PHE B CA 1
ATOM 6339 C C . PHE B 1 187 ? -3.639 -50.344 -7.781 1 97.12 187 PHE B C 1
ATOM 6341 O O . PHE B 1 187 ? -3.863 -50.031 -6.609 1 97.12 187 PHE B O 1
ATOM 6348 N N . GLY B 1 188 ? -4.219 -51.281 -8.359 1 95.69 188 GLY B N 1
ATOM 6349 C CA . GLY B 1 188 ? -5.145 -52.156 -7.648 1 95.69 188 GLY B CA 1
ATOM 6350 C C . GLY B 1 188 ? -4.461 -53.031 -6.613 1 95.69 188 GLY B C 1
ATOM 6351 O O . GLY B 1 188 ? -5.125 -53.594 -5.75 1 95.69 188 GLY B O 1
ATOM 6352 N N . THR B 1 189 ? -3.174 -53.125 -6.66 1 94.94 189 THR B N 1
ATOM 6353 C CA . THR B 1 189 ? -2.428 -53.969 -5.742 1 94.94 189 THR B CA 1
ATOM 6354 C C . THR B 1 189 ? -1.986 -53.188 -4.512 1 94.94 189 THR B C 1
ATOM 6356 O O . THR B 1 189 ? -1.427 -53.75 -3.57 1 94.94 189 THR B O 1
ATOM 6359 N N . LEU B 1 190 ? -2.209 -51.906 -4.469 1 95.44 190 LEU B N 1
ATOM 6360 C CA . LEU B 1 190 ? -1.844 -51.062 -3.334 1 95.44 190 LEU B CA 1
ATOM 6361 C C . LEU B 1 190 ? -2.65 -51.438 -2.096 1 95.44 190 LEU B C 1
ATOM 6363 O O . LEU B 1 190 ? -3.758 -52 -2.209 1 95.44 190 LEU B O 1
ATOM 6367 N N . PRO B 1 191 ? -2.059 -51.156 -0.908 1 93.81 191 PRO B N 1
ATOM 6368 C CA . PRO B 1 191 ? -2.809 -51.469 0.311 1 93.81 191 PRO B CA 1
ATOM 6369 C C . PRO B 1 191 ? -4.098 -50.656 0.432 1 93.81 191 PRO B C 1
ATOM 6371 O O . PRO B 1 191 ? -4.164 -49.531 -0.033 1 93.81 191 PRO B O 1
ATOM 6374 N N . SER B 1 192 ? -5.105 -51.25 1.08 1 92.38 192 SER B N 1
ATOM 6375 C CA . SER B 1 192 ? -6.395 -50.562 1.28 1 92.38 192 SER B CA 1
ATOM 6376 C C . SER B 1 192 ? -6.367 -49.656 2.506 1 92.38 192 SER B C 1
ATOM 6378 O O . SER B 1 192 ? -7.246 -48.812 2.678 1 92.38 192 SER B O 1
ATOM 6380 N N . CYS B 1 193 ? -5.367 -49.844 3.346 1 87.56 193 CYS B N 1
ATOM 6381 C CA . CYS B 1 193 ? -5.254 -49.031 4.551 1 87.56 193 CYS B CA 1
ATOM 6382 C C . CYS B 1 193 ? -3.795 -48.719 4.855 1 87.56 193 CYS B C 1
ATOM 6384 O O . CYS B 1 193 ? -2.9 -49.5 4.523 1 87.56 193 CYS B O 1
ATOM 6386 N N . PRO B 1 194 ? -3.678 -47.469 5.387 1 79.88 194 PRO B N 1
ATOM 6387 C CA . PRO B 1 194 ? -2.293 -47.094 5.707 1 79.88 194 PRO B CA 1
ATOM 6388 C C . PRO B 1 194 ? -1.729 -47.906 6.867 1 79.88 194 PRO B C 1
ATOM 6390 O O . PRO B 1 194 ? -2.486 -48.406 7.719 1 79.88 194 PRO B O 1
ATOM 6393 N N . MET B 1 195 ? -0.489 -48.094 6.762 1 69.94 195 MET B N 1
ATOM 6394 C CA . MET B 1 195 ? 0.167 -48.812 7.852 1 69.94 195 MET B CA 1
ATOM 6395 C C . MET B 1 195 ? 0.21 -47.969 9.117 1 69.94 195 MET B C 1
ATOM 6397 O O . MET B 1 195 ? 0.094 -48.5 10.227 1 69.94 195 MET B O 1
ATOM 6401 N N . SER B 1 196 ? 0.424 -46.594 9 1 70.62 196 SER B N 1
ATOM 6402 C CA . SER B 1 196 ? 0.489 -45.656 10.117 1 70.62 196 SER B CA 1
ATOM 6403 C C . SER B 1 196 ? -0.375 -44.438 9.859 1 70.62 196 SER B C 1
ATOM 6405 O O . SER B 1 196 ? -0.572 -44.031 8.711 1 70.62 196 SER B O 1
ATOM 6407 N N . PHE B 1 197 ? -1.155 -44.125 11 1 62.66 197 PHE B N 1
ATOM 6408 C CA . PHE B 1 197 ? -1.99 -42.938 10.914 1 62.66 197 PHE B CA 1
ATOM 6409 C C . PHE B 1 197 ? -1.302 -41.719 11.562 1 62.66 197 PHE B C 1
ATOM 6411 O O . PHE B 1 197 ? -0.765 -41.844 12.664 1 62.66 197 PHE B O 1
ATOM 6418 N N . SER B 1 198 ? -0.889 -40.75 10.727 1 61.47 198 SER B N 1
ATOM 6419 C CA . SER B 1 198 ? -0.39 -39.5 11.336 1 61.47 198 SER B CA 1
ATOM 6420 C C . SER B 1 198 ? -1.492 -38.469 11.445 1 61.47 198 SER B C 1
ATOM 6422 O O . SER B 1 198 ? -2.293 -38.281 10.531 1 61.47 198 SER B O 1
ATOM 6424 N N . PHE B 1 199 ? -1.726 -38 12.719 1 58.53 199 PHE B N 1
ATOM 6425 C CA . PHE B 1 199 ? -2.682 -36.938 12.914 1 58.53 199 PHE B CA 1
ATOM 6426 C C . PHE B 1 199 ? -1.985 -35.562 12.852 1 58.53 199 PHE B C 1
ATOM 6428 O O . PHE B 1 199 ? -1.297 -35.188 13.797 1 58.53 199 PHE B O 1
ATOM 6435 N N . PRO B 1 200 ? -2.041 -35.031 11.625 1 61.06 200 PRO B N 1
ATOM 6436 C CA . PRO B 1 200 ? -1.404 -33.688 11.633 1 61.06 200 PRO B CA 1
ATOM 6437 C C . PRO B 1 200 ? -2.121 -32.719 12.547 1 61.06 200 PRO B C 1
ATOM 6439 O O . PRO B 1 200 ? -3.35 -32.75 12.656 1 61.06 200 PRO B O 1
ATOM 6442 N N . ASN B 1 201 ? -1.441 -32.094 13.469 1 65.44 201 ASN B N 1
ATOM 6443 C CA . ASN B 1 201 ? -1.986 -31.031 14.32 1 65.44 201 ASN B CA 1
ATOM 6444 C C . ASN B 1 201 ? -2.018 -29.703 13.586 1 65.44 201 ASN B C 1
ATOM 6446 O O . ASN B 1 201 ? -0.974 -29.188 13.188 1 65.44 201 ASN B O 1
ATOM 6450 N N . PHE B 1 202 ? -3.268 -29.406 13.266 1 69.19 202 PHE B N 1
ATOM 6451 C CA . PHE B 1 202 ? -3.361 -28.109 12.609 1 69.19 202 PHE B CA 1
ATOM 6452 C C . PHE B 1 202 ? -3.738 -27.016 13.609 1 69.19 202 PHE B C 1
ATOM 6454 O O . PHE B 1 202 ? -4.57 -27.234 14.492 1 69.19 202 PHE B O 1
ATOM 6461 N N . SER B 1 203 ? -2.877 -26.016 13.633 1 76.31 203 SER B N 1
ATOM 6462 C CA . SER B 1 203 ? -3.139 -24.859 14.484 1 76.31 203 SER B CA 1
ATOM 6463 C C . SER B 1 203 ? -4.215 -23.953 13.891 1 76.31 203 SER B C 1
ATOM 6465 O O . SER B 1 203 ? -4.535 -24.062 12.703 1 76.31 203 SER B O 1
ATOM 6467 N N . ASN B 1 204 ? -4.875 -23.281 14.734 1 85 204 ASN B N 1
ATOM 6468 C CA . ASN B 1 204 ? -5.82 -22.266 14.281 1 85 204 ASN B CA 1
ATOM 6469 C C . ASN B 1 204 ? -5.105 -21.109 13.602 1 85 204 ASN B C 1
ATOM 6471 O O . ASN B 1 204 ? -4.297 -20.422 14.227 1 85 204 ASN B O 1
ATOM 6475 N N . ILE B 1 205 ? -5.363 -20.969 12.375 1 92.81 205 ILE B N 1
ATOM 6476 C CA . ILE B 1 205 ? -4.633 -19.953 11.617 1 92.81 205 ILE B CA 1
ATOM 6477 C C . ILE B 1 205 ? -5.551 -18.781 11.297 1 92.81 205 ILE B C 1
ATOM 6479 O O . ILE B 1 205 ? -5.168 -17.859 10.562 1 92.81 205 ILE B O 1
ATOM 6483 N N . ASP B 1 206 ? -6.742 -18.766 11.914 1 94.12 206 ASP B N 1
ATOM 6484 C CA . ASP B 1 206 ? -7.723 -17.734 11.586 1 94.12 206 ASP B CA 1
ATOM 6485 C C . ASP B 1 206 ? -7.348 -16.391 12.219 1 94.12 206 ASP B C 1
ATOM 6487 O O . ASP B 1 206 ? -6.539 -16.344 13.148 1 94.12 206 ASP B O 1
ATOM 6491 N N . GLY B 1 207 ? -7.918 -15.398 11.688 1 95.31 207 GLY B N 1
ATOM 6492 C CA . GLY B 1 207 ? -7.793 -14.062 12.266 1 95.31 207 GLY B CA 1
ATOM 6493 C C . GLY B 1 207 ? -6.461 -13.406 11.961 1 95.31 207 GLY B C 1
ATOM 6494 O O . GLY B 1 207 ? -5.902 -12.711 12.812 1 95.31 207 GLY B O 1
ATOM 6495 N N . LYS B 1 208 ? -5.953 -13.695 10.805 1 96.44 208 LYS B N 1
ATOM 6496 C CA . LYS B 1 208 ? -4.652 -13.125 10.461 1 96.44 208 LYS B CA 1
ATOM 6497 C C . LYS B 1 208 ? -4.742 -12.281 9.188 1 96.44 208 LYS B C 1
ATOM 6499 O O . LYS B 1 208 ? -5.551 -12.57 8.305 1 96.44 208 LYS B O 1
ATOM 6504 N N . ILE B 1 209 ? -3.975 -11.219 9.156 1 97.12 209 ILE B N 1
ATOM 6505 C CA . ILE B 1 209 ? -3.748 -10.414 7.957 1 97.12 209 ILE B CA 1
ATOM 6506 C C . ILE B 1 209 ? -2.293 -10.547 7.516 1 97.12 209 ILE B C 1
ATOM 6508 O O . ILE B 1 209 ? -1.375 -10.258 8.289 1 97.12 209 ILE B O 1
ATOM 6512 N N . ILE B 1 210 ? -2.123 -11 6.336 1 97.06 210 ILE B N 1
ATOM 6513 C CA . ILE B 1 210 ? -0.784 -11.164 5.781 1 97.06 210 ILE B CA 1
ATOM 6514 C C . ILE B 1 210 ? -0.551 -10.133 4.68 1 97.06 210 ILE B C 1
ATOM 6516 O O . ILE B 1 210 ? -1.331 -10.039 3.73 1 97.06 210 ILE B O 1
ATOM 6520 N N . MET B 1 211 ? 0.43 -9.359 4.84 1 96.31 211 MET B N 1
ATOM 6521 C CA . MET B 1 211 ? 0.83 -8.406 3.809 1 96.31 211 MET B CA 1
ATOM 6522 C C . MET B 1 211 ? 1.983 -8.953 2.977 1 96.31 211 MET B C 1
ATOM 6524 O O . MET B 1 211 ? 3.086 -9.148 3.492 1 96.31 211 MET B O 1
ATOM 6528 N N . MET B 1 212 ? 1.761 -9.211 1.739 1 94.69 212 MET B N 1
ATOM 6529 C CA . MET B 1 212 ? 2.734 -9.789 0.821 1 94.69 212 MET B CA 1
ATOM 6530 C C . MET B 1 212 ? 2.406 -9.43 -0.624 1 94.69 212 MET B C 1
ATOM 6532 O O . MET B 1 212 ? 1.32 -8.922 -0.91 1 94.69 212 MET B O 1
ATOM 6536 N N . PRO B 1 213 ? 3.334 -9.617 -1.508 1 91.44 213 PRO B N 1
ATOM 6537 C CA . PRO B 1 213 ? 3.02 -9.328 -2.908 1 91.44 213 PRO B CA 1
ATOM 6538 C C . PRO B 1 213 ? 1.871 -10.18 -3.443 1 91.44 213 PRO B C 1
ATOM 6540 O O . PRO B 1 213 ? 1.92 -11.406 -3.359 1 91.44 213 PRO B O 1
ATOM 6543 N N . SER B 1 214 ? 0.826 -9.617 -3.857 1 92.5 214 SER B N 1
ATOM 6544 C CA . SER B 1 214 ? -0.361 -10.234 -4.434 1 92.5 214 SER B CA 1
ATOM 6545 C C . SER B 1 214 ? -1.069 -9.289 -5.395 1 92.5 214 SER B C 1
ATOM 6547 O O . SER B 1 214 ? -1.031 -8.07 -5.215 1 92.5 214 SER B O 1
ATOM 6549 N N . PRO B 1 215 ? -1.608 -9.797 -6.438 1 91.56 215 PRO B N 1
ATOM 6550 C CA . PRO B 1 215 ? -2.264 -8.922 -7.414 1 91.56 215 PRO B CA 1
ATOM 6551 C C . PRO B 1 215 ? -3.605 -8.383 -6.918 1 91.56 215 PRO B C 1
ATOM 6553 O O . PRO B 1 215 ? -4.105 -7.387 -7.441 1 91.56 215 PRO B O 1
ATOM 6556 N N . PHE B 1 216 ? -4.27 -9.102 -5.902 1 94.62 216 PHE B N 1
ATOM 6557 C CA . PHE B 1 216 ? -5.594 -8.727 -5.43 1 94.62 216 PHE B CA 1
ATOM 6558 C C . PHE B 1 216 ? -5.66 -8.773 -3.906 1 94.62 216 PHE B C 1
ATOM 6560 O O . PHE B 1 216 ? -4.793 -9.375 -3.262 1 94.62 216 PHE B O 1
ATOM 6567 N N . TYR B 1 217 ? -6.656 -8.031 -3.389 1 96.62 217 TYR B N 1
ATOM 6568 C CA . TYR B 1 217 ? -7.031 -8.219 -1.992 1 96.62 217 TYR B CA 1
ATOM 6569 C C . TYR B 1 217 ? -7.844 -9.492 -1.812 1 96.62 217 TYR B C 1
ATOM 6571 O O . TYR B 1 217 ? -8.953 -9.609 -2.342 1 96.62 217 TYR B O 1
ATOM 6579 N N . THR B 1 218 ? -7.277 -10.414 -1.077 1 97.5 218 THR B N 1
ATOM 6580 C CA . THR B 1 218 ? -7.926 -11.719 -1.014 1 97.5 218 THR B CA 1
ATOM 6581 C C . THR B 1 218 ? -8.359 -12.039 0.414 1 97.5 218 THR B C 1
ATOM 6583 O O . THR B 1 218 ? -7.594 -11.844 1.359 1 97.5 218 THR B O 1
ATOM 6586 N N . VAL B 1 219 ? -9.617 -12.492 0.537 1 97.75 219 VAL B N 1
ATOM 6587 C CA . VAL B 1 219 ? -10.148 -12.953 1.812 1 97.75 219 VAL B CA 1
ATOM 6588 C C . VAL B 1 219 ? -10.477 -14.445 1.723 1 97.75 219 VAL B C 1
ATOM 6590 O O . VAL B 1 219 ? -11.242 -14.867 0.85 1 97.75 219 VAL B O 1
ATOM 6593 N N . MET B 1 220 ? -9.836 -15.219 2.521 1 97.88 220 MET B N 1
ATOM 6594 C CA . MET B 1 220 ? -10.133 -16.641 2.648 1 97.88 220 MET B CA 1
ATOM 6595 C C . MET B 1 220 ? -11.008 -16.906 3.869 1 97.88 220 MET B C 1
ATOM 6597 O O . MET B 1 220 ? -10.523 -16.891 5.004 1 97.88 220 MET B O 1
ATOM 6601 N N . ILE B 1 221 ? -12.25 -17.266 3.643 1 97.88 221 ILE B N 1
ATOM 6602 C CA . ILE B 1 221 ? -13.258 -17.344 4.695 1 97.88 221 ILE B CA 1
ATOM 6603 C C . ILE B 1 221 ? -13.547 -18.812 5.016 1 97.88 221 ILE B C 1
ATOM 6605 O O . ILE B 1 221 ? -13.914 -19.594 4.133 1 97.88 221 ILE B O 1
ATOM 6609 N N . LYS B 1 222 ? -13.414 -19.109 6.266 1 97.5 222 LYS B N 1
ATOM 6610 C CA . LYS B 1 222 ? -13.68 -20.469 6.707 1 97.5 222 LYS B CA 1
ATOM 6611 C C . LYS B 1 222 ? -15.172 -20.781 6.664 1 97.5 222 LYS B C 1
ATOM 6613 O O . LYS B 1 222 ? -15.992 -20.016 7.168 1 97.5 222 LYS B O 1
ATOM 6618 N N . VAL B 1 223 ? -15.531 -21.844 5.973 1 97.44 223 VAL B N 1
ATOM 6619 C CA . VAL B 1 223 ? -16.922 -22.297 5.922 1 97.44 223 VAL B CA 1
ATOM 6620 C C . VAL B 1 223 ? -17 -23.766 6.324 1 97.44 223 VAL B C 1
ATOM 6622 O O . VAL B 1 223 ? -15.977 -24.453 6.395 1 97.44 223 VAL B O 1
ATOM 6625 N N . SER B 1 224 ? -18.219 -24.203 6.559 1 95.25 224 SER B N 1
ATOM 6626 C CA . SER B 1 224 ? -18.406 -25.594 6.957 1 95.25 224 SER B CA 1
ATOM 6627 C C . SER B 1 224 ? -18.047 -26.547 5.824 1 95.25 224 SER B C 1
ATOM 6629 O O . SER B 1 224 ? -18.375 -26.297 4.664 1 95.25 224 SER B O 1
ATOM 6631 N N . LEU B 1 225 ? -17.375 -27.578 6.238 1 93.75 225 LEU B N 1
ATOM 6632 C CA . LEU B 1 225 ? -17.047 -28.609 5.258 1 93.75 225 LEU B CA 1
ATOM 6633 C C . LEU B 1 225 ? -18.25 -29.531 5.008 1 93.75 225 LEU B C 1
ATOM 6635 O O . LEU B 1 225 ? -18.297 -30.641 5.535 1 93.75 225 LEU B O 1
ATOM 6639 N N . SER B 1 226 ? -19.172 -29.109 4.215 1 90.38 226 SER B N 1
ATOM 6640 C CA . SER B 1 226 ? -20.359 -29.859 3.824 1 90.38 226 SER B CA 1
ATOM 6641 C C . SER B 1 226 ? -20.438 -30.031 2.309 1 90.38 226 SER B C 1
ATOM 6643 O O . SER B 1 226 ? -19.844 -29.25 1.563 1 90.38 226 SER B O 1
ATOM 6645 N N . ILE B 1 227 ? -21.125 -31.047 1.913 1 89.44 227 ILE B N 1
ATOM 6646 C CA . ILE B 1 227 ? -21.297 -31.297 0.486 1 89.44 227 ILE B CA 1
ATOM 6647 C C . ILE B 1 227 ? -22 -30.109 -0.162 1 89.44 227 ILE B C 1
ATOM 6649 O O . ILE B 1 227 ? -21.688 -29.734 -1.291 1 89.44 227 ILE B O 1
ATOM 6653 N N . SER B 1 228 ? -22.906 -29.578 0.563 1 89.12 228 SER B N 1
ATOM 6654 C CA . SER B 1 228 ? -23.656 -28.438 0.058 1 89.12 228 SER B CA 1
ATOM 6655 C C . SER B 1 228 ? -22.75 -27.25 -0.216 1 89.12 228 SER B C 1
ATOM 6657 O O . SER B 1 228 ? -22.828 -26.625 -1.276 1 89.12 228 SER B O 1
ATOM 6659 N N . ASN B 1 229 ? -21.859 -26.953 0.709 1 92.94 229 ASN B N 1
ATOM 6660 C CA . ASN B 1 229 ? -20.953 -25.828 0.531 1 92.94 229 ASN B CA 1
ATOM 6661 C C . ASN B 1 229 ? -19.953 -26.094 -0.592 1 92.94 229 ASN B C 1
ATOM 6663 O O . ASN B 1 229 ? -19.625 -25.188 -1.376 1 92.94 229 ASN B O 1
ATOM 6667 N N . VAL B 1 230 ? -19.453 -27.297 -0.688 1 92.38 230 VAL B N 1
ATOM 6668 C CA . VAL B 1 230 ? -18.484 -27.656 -1.718 1 92.38 230 VAL B CA 1
ATOM 6669 C C . VAL B 1 230 ? -19.109 -27.484 -3.1 1 92.38 230 VAL B C 1
ATOM 6671 O O . VAL B 1 230 ? -18.531 -26.859 -3.98 1 92.38 230 VAL B O 1
ATOM 6674 N N . ILE B 1 231 ? -20.312 -28 -3.266 1 90.69 231 ILE B N 1
ATOM 6675 C CA . ILE B 1 231 ? -20.984 -27.906 -4.555 1 90.69 231 ILE B CA 1
ATOM 6676 C C . ILE B 1 231 ? -21.328 -26.453 -4.863 1 90.69 231 ILE B C 1
ATOM 6678 O O . ILE B 1 231 ? -21.234 -26.016 -6.012 1 90.69 231 ILE B O 1
ATOM 6682 N N . SER B 1 232 ? -21.766 -25.734 -3.83 1 90.88 232 SER B N 1
ATOM 6683 C CA . SER B 1 232 ? -22.047 -24.328 -4.023 1 90.88 232 SER B CA 1
ATOM 6684 C C . SER B 1 232 ? -20.828 -23.562 -4.512 1 90.88 232 SER B C 1
ATOM 6686 O O . SER B 1 232 ? -20.922 -22.75 -5.441 1 90.88 232 SER B O 1
ATOM 6688 N N . ILE B 1 233 ? -19.719 -23.844 -3.895 1 92.25 233 ILE B N 1
ATOM 6689 C CA . ILE B 1 233 ? -18.469 -23.156 -4.238 1 92.25 233 ILE B CA 1
ATOM 6690 C C . ILE B 1 233 ? -18.062 -23.516 -5.668 1 92.25 233 ILE B C 1
ATOM 6692 O O . ILE B 1 233 ? -17.609 -22.656 -6.422 1 92.25 233 ILE B O 1
ATOM 6696 N N . MET B 1 234 ? -18.266 -24.75 -6.078 1 90.56 234 MET B N 1
ATOM 6697 C CA . MET B 1 234 ? -17.953 -25.172 -7.441 1 90.56 234 MET B CA 1
ATOM 6698 C C . MET B 1 234 ? -18.812 -24.438 -8.453 1 90.56 234 MET B C 1
ATOM 6700 O O . MET B 1 234 ? -18.328 -24.031 -9.516 1 90.56 234 MET B O 1
ATOM 6704 N N . CYS B 1 235 ? -20.062 -24.297 -8.109 1 89.94 235 CYS B N 1
ATOM 6705 C CA . CYS B 1 235 ? -20.953 -23.531 -8.977 1 89.94 235 CYS B CA 1
ATOM 6706 C C . CYS B 1 235 ? -20.516 -22.078 -9.086 1 89.94 235 CYS B C 1
ATOM 6708 O O . CYS B 1 235 ? -20.562 -21.5 -10.164 1 89.94 235 CYS B O 1
ATOM 6710 N N . LEU B 1 236 ? -20.094 -21.562 -7.977 1 91.19 236 LEU B N 1
ATOM 6711 C CA . LEU B 1 236 ? -19.641 -20.172 -7.965 1 91.19 236 LEU B CA 1
ATOM 6712 C C . LEU B 1 236 ? -18.359 -20.016 -8.773 1 91.19 236 LEU B C 1
ATOM 6714 O O . LEU B 1 236 ? -18.188 -19.031 -9.492 1 91.19 236 LEU B O 1
ATOM 6718 N N . PHE B 1 237 ? -17.484 -20.969 -8.625 1 90.38 237 PHE B N 1
ATOM 6719 C CA . PHE B 1 237 ? -16.234 -20.969 -9.383 1 90.38 237 PHE B CA 1
ATOM 6720 C C . PHE B 1 237 ? -16.516 -20.953 -10.883 1 90.38 237 PHE B C 1
ATOM 6722 O O . PHE B 1 237 ? -15.828 -20.266 -11.641 1 90.38 237 PHE B O 1
ATOM 6729 N N . GLU B 1 238 ? -17.453 -21.734 -11.281 1 88.38 238 GLU B N 1
ATOM 6730 C CA . GLU B 1 238 ? -17.812 -21.812 -12.695 1 88.38 238 GLU B CA 1
ATOM 6731 C C . GLU B 1 238 ? -18.469 -20.516 -13.172 1 88.38 238 GLU B C 1
ATOM 6733 O O . GLU B 1 238 ? -18.344 -20.141 -14.344 1 88.38 238 GLU B O 1
ATOM 6738 N N . THR B 1 239 ? -19.062 -19.828 -12.289 1 90.06 239 THR B N 1
ATOM 6739 C CA . THR B 1 239 ? -19.875 -18.672 -12.664 1 90.06 239 THR B CA 1
ATOM 6740 C C . THR B 1 239 ? -19.047 -17.391 -12.609 1 90.06 239 THR B C 1
ATOM 6742 O O . THR B 1 239 ? -19.25 -16.484 -13.422 1 90.06 239 THR B O 1
ATOM 6745 N N . TYR B 1 240 ? -18.156 -17.344 -11.633 1 92.25 240 TYR B N 1
ATOM 6746 C CA . TYR B 1 240 ? -17.5 -16.062 -11.383 1 92.25 240 TYR B CA 1
ATOM 6747 C C . TYR B 1 240 ? -15.992 -16.203 -11.484 1 92.25 240 TYR B C 1
ATOM 6749 O O . TYR B 1 240 ? -15.438 -17.281 -11.242 1 92.25 240 TYR B O 1
ATOM 6757 N N . HIS B 1 241 ? -15.383 -15.039 -11.883 1 92 241 HIS B N 1
ATOM 6758 C CA . HIS B 1 241 ? -13.938 -14.906 -11.734 1 92 241 HIS B CA 1
ATOM 6759 C C . HIS B 1 241 ? -13.562 -14.625 -10.281 1 92 241 HIS B C 1
ATOM 6761 O O . HIS B 1 241 ? -14.383 -14.148 -9.5 1 92 241 HIS B O 1
ATOM 6767 N N . LEU B 1 242 ? -12.406 -14.914 -9.812 1 93.5 242 LEU B N 1
ATOM 6768 C CA . LEU B 1 242 ? -11.766 -14.492 -8.578 1 93.5 242 LEU B CA 1
ATOM 6769 C C . LEU B 1 242 ? -12.422 -15.148 -7.371 1 93.5 242 LEU B C 1
ATOM 6771 O O . LEU B 1 242 ? -12.484 -14.555 -6.289 1 93.5 242 LEU B O 1
ATOM 6775 N N . ILE B 1 243 ? -13.188 -16.156 -7.57 1 93.94 243 ILE B N 1
ATOM 6776 C CA . ILE B 1 243 ? -13.672 -17.031 -6.504 1 93.94 243 ILE B CA 1
ATOM 6777 C C . ILE B 1 243 ? -13 -18.391 -6.602 1 93.94 243 ILE B C 1
ATOM 6779 O O . ILE B 1 243 ? -12.852 -18.938 -7.699 1 93.94 243 ILE B O 1
ATOM 6783 N N . ASP B 1 244 ? -12.547 -18.844 -5.496 1 93.69 244 ASP B N 1
ATOM 6784 C CA . ASP B 1 244 ? -11.875 -20.141 -5.418 1 93.69 244 ASP B CA 1
ATOM 6785 C C . ASP B 1 244 ? -12.031 -20.75 -4.031 1 93.69 244 ASP B C 1
ATOM 6787 O O . ASP B 1 244 ? -12.852 -20.297 -3.23 1 93.69 244 ASP B O 1
ATOM 6791 N N . TYR B 1 245 ? -11.391 -21.844 -3.857 1 94.81 245 TYR B N 1
ATOM 6792 C CA . TYR B 1 245 ? -11.406 -22.453 -2.533 1 94.81 245 TYR B CA 1
ATOM 6793 C C . TYR B 1 245 ? -10.023 -22.969 -2.15 1 94.81 245 TYR B C 1
ATOM 6795 O O . TYR B 1 245 ? -9.18 -23.172 -3.018 1 94.81 245 TYR B O 1
ATOM 6803 N N . GLU B 1 246 ? -9.773 -23.016 -0.9 1 93.81 246 GLU B N 1
ATOM 6804 C CA . GLU B 1 246 ? -8.586 -23.609 -0.3 1 93.81 246 GLU B CA 1
ATOM 6805 C C . GLU B 1 246 ? -8.961 -24.562 0.826 1 93.81 246 GLU B C 1
ATOM 6807 O O . GLU B 1 246 ? -10.023 -24.438 1.438 1 93.81 246 GLU B O 1
ATOM 6812 N N . THR B 1 247 ? -8.109 -25.531 1.003 1 91.56 247 THR B N 1
ATOM 6813 C CA . THR B 1 247 ? -8.281 -26.438 2.123 1 91.56 247 THR B CA 1
ATOM 6814 C C . THR B 1 247 ? -7.016 -26.516 2.969 1 91.56 247 THR B C 1
ATOM 6816 O O . THR B 1 247 ? -5.902 -26.5 2.434 1 91.56 247 THR B O 1
ATOM 6819 N N . VAL B 1 248 ? -7.195 -26.484 4.223 1 88.38 248 VAL B N 1
ATOM 6820 C CA . VAL B 1 248 ? -6.129 -26.672 5.203 1 88.38 248 VAL B CA 1
ATOM 6821 C C . VAL B 1 248 ? -6.543 -27.719 6.227 1 88.38 248 VAL B C 1
ATOM 6823 O O . VAL B 1 248 ? -7.465 -27.5 7.016 1 88.38 248 VAL B O 1
ATOM 6826 N N . GLY B 1 249 ? -5.816 -28.75 6.207 1 82 249 GLY B N 1
ATOM 6827 C CA . GLY B 1 249 ? -6.328 -29.844 7.023 1 82 249 GLY B CA 1
ATOM 6828 C C . GLY B 1 249 ? -7.754 -30.234 6.684 1 82 249 GLY B C 1
ATOM 6829 O O . GLY B 1 249 ? -8.062 -30.531 5.531 1 82 249 GLY B O 1
ATOM 6830 N N . ASN B 1 250 ? -8.656 -30.078 7.688 1 83.75 250 ASN B N 1
ATOM 6831 C CA . ASN B 1 250 ? -10.062 -30.406 7.465 1 83.75 250 ASN B CA 1
ATOM 6832 C C . ASN B 1 250 ? -10.914 -29.156 7.348 1 83.75 250 ASN B C 1
ATOM 6834 O O . ASN B 1 250 ? -12.148 -29.219 7.438 1 83.75 250 ASN B O 1
ATOM 6838 N N . ASP B 1 251 ? -10.242 -28.125 7.191 1 91.62 251 ASP B N 1
ATOM 6839 C CA . ASP B 1 251 ? -10.984 -26.875 7.078 1 91.62 251 ASP B CA 1
ATOM 6840 C C . ASP B 1 251 ? -11.141 -26.469 5.613 1 91.62 251 ASP B C 1
ATOM 6842 O O . ASP B 1 251 ? -10.258 -26.719 4.793 1 91.62 251 ASP B O 1
ATOM 6846 N N . LEU B 1 252 ? -12.266 -25.953 5.324 1 95.62 252 LEU B N 1
ATOM 6847 C CA . LEU B 1 252 ? -12.578 -25.438 3.992 1 95.62 252 LEU B CA 1
ATOM 6848 C C . LEU B 1 252 ? -12.688 -23.922 4 1 95.62 252 LEU B C 1
ATOM 6850 O O . LEU B 1 252 ? -13.359 -23.344 4.859 1 95.62 252 LEU B O 1
ATOM 6854 N N . TYR B 1 253 ? -11.969 -23.297 3.072 1 96.94 253 TYR B N 1
ATOM 6855 C CA . TYR B 1 253 ? -12.031 -21.844 2.92 1 96.94 253 TYR B CA 1
ATOM 6856 C C . TYR B 1 253 ? -12.547 -21.453 1.539 1 96.94 253 TYR B C 1
ATOM 6858 O O . TYR B 1 253 ? -12.055 -21.969 0.525 1 96.94 253 TYR B O 1
ATOM 6866 N N . VAL B 1 254 ? -13.516 -20.641 1.498 1 97.31 254 VAL B N 1
ATOM 6867 C CA . VAL B 1 254 ? -13.883 -19.984 0.248 1 97.31 254 VAL B CA 1
ATOM 6868 C C . VAL B 1 254 ? -13.031 -18.719 0.062 1 97.31 254 VAL B C 1
ATOM 6870 O O . VAL B 1 254 ? -12.875 -17.938 0.993 1 97.31 254 VAL B O 1
ATOM 6873 N N . THR B 1 255 ? -12.445 -18.609 -1.109 1 97.19 255 THR B N 1
ATOM 6874 C CA . THR B 1 255 ? -11.547 -17.484 -1.386 1 97.19 255 THR B CA 1
ATOM 6875 C C . THR B 1 255 ? -12.227 -16.453 -2.266 1 97.19 255 THR B C 1
ATOM 6877 O O . THR B 1 255 ? -12.727 -16.781 -3.346 1 97.19 255 THR B O 1
ATOM 6880 N N . LEU B 1 256 ? -12.25 -15.258 -1.78 1 97.12 256 LEU B N 1
ATOM 6881 C CA . LEU B 1 256 ? -12.781 -14.117 -2.52 1 97.12 256 LEU B CA 1
ATOM 6882 C C . LEU B 1 256 ? -11.695 -13.062 -2.734 1 97.12 256 LEU B C 1
ATOM 6884 O O . LEU B 1 256 ? -11.078 -12.594 -1.774 1 97.12 256 LEU B O 1
ATOM 6888 N N . SER B 1 257 ? -11.461 -12.703 -3.996 1 96.62 257 SER B N 1
ATOM 6889 C CA . SER B 1 257 ? -10.461 -11.688 -4.312 1 96.62 257 SER B CA 1
ATOM 6890 C C . SER B 1 257 ? -11.102 -10.414 -4.836 1 96.62 257 SER B C 1
ATOM 6892 O O . SER B 1 257 ? -12.078 -10.469 -5.586 1 96.62 257 SER B O 1
ATOM 6894 N N . PHE B 1 258 ? -10.648 -9.289 -4.406 1 96.38 258 PHE B N 1
ATOM 6895 C CA . PHE B 1 258 ? -11.148 -7.973 -4.793 1 96.38 258 PHE B CA 1
ATOM 6896 C C . PHE B 1 258 ? -10.078 -7.191 -5.551 1 96.38 258 PHE B C 1
ATOM 6898 O O . PHE B 1 258 ? -8.906 -7.23 -5.191 1 96.38 258 PHE B O 1
ATOM 6905 N N . VAL B 1 259 ? -10.5 -6.535 -6.59 1 94.06 259 VAL B N 1
ATOM 6906 C CA . VAL B 1 259 ? -9.586 -5.715 -7.379 1 94.06 259 VAL B CA 1
ATOM 6907 C C . VAL B 1 259 ? -9.328 -4.395 -6.66 1 94.06 259 VAL B C 1
ATOM 6909 O O . VAL B 1 259 ? -8.195 -3.91 -6.621 1 94.06 259 VAL B O 1
ATOM 6912 N N . LYS B 1 260 ? -10.383 -3.852 -6.031 1 91.19 260 LYS B N 1
ATOM 6913 C CA . LYS B 1 260 ? -10.297 -2.547 -5.383 1 91.19 260 LYS B CA 1
ATOM 6914 C C . LYS B 1 260 ? -10.234 -2.691 -3.863 1 91.19 260 LYS B C 1
ATOM 6916 O O . LYS B 1 260 ? -10.953 -3.512 -3.283 1 91.19 260 LYS B O 1
ATOM 6921 N N . GLU B 1 261 ? -9.445 -1.851 -3.258 1 91.94 261 GLU B N 1
ATOM 6922 C CA . GLU B 1 261 ? -9.297 -1.872 -1.805 1 91.94 261 GLU B CA 1
ATOM 6923 C C . GLU B 1 261 ? -10.609 -1.518 -1.111 1 91.94 261 GLU B C 1
ATOM 6925 O O . GLU B 1 261 ? -10.938 -2.088 -0.069 1 91.94 261 GLU B O 1
ATOM 6930 N N . SER B 1 262 ? -11.336 -0.558 -1.676 1 87.69 262 SER B N 1
ATOM 6931 C CA . SER B 1 262 ? -12.586 -0.107 -1.084 1 87.69 262 SER B CA 1
ATOM 6932 C C . SER B 1 262 ? -13.602 -1.245 -1.003 1 87.69 262 SER B C 1
ATOM 6934 O O . SER B 1 262 ? -14.344 -1.351 -0.027 1 87.69 262 SER B O 1
ATOM 6936 N N . ASP B 1 263 ? -13.648 -2.053 -2.004 1 92.5 263 ASP B N 1
ATOM 6937 C CA . ASP B 1 263 ? -14.57 -3.186 -2.006 1 92.5 263 ASP B CA 1
ATOM 6938 C C . ASP B 1 263 ? -14.195 -4.199 -0.927 1 92.5 263 ASP B C 1
ATOM 6940 O O . ASP B 1 263 ? -15.062 -4.73 -0.236 1 92.5 263 ASP B O 1
ATOM 6944 N N . TYR B 1 264 ? -12.938 -4.449 -0.803 1 94.38 264 TYR B N 1
ATOM 6945 C CA . TYR B 1 264 ? -12.43 -5.328 0.242 1 94.38 264 TYR B CA 1
ATOM 6946 C C . TYR B 1 264 ? -12.781 -4.797 1.625 1 94.38 264 TYR B C 1
ATOM 6948 O O . TYR B 1 264 ? -13.297 -5.531 2.471 1 94.38 264 TYR B O 1
ATOM 6956 N N . GLU B 1 265 ? -12.508 -3.5 1.861 1 91.5 265 GLU B N 1
ATOM 6957 C CA . GLU B 1 265 ? -12.758 -2.875 3.156 1 91.5 265 GLU B CA 1
ATOM 6958 C C . GLU B 1 265 ? -14.242 -2.896 3.504 1 91.5 265 GLU B C 1
ATOM 6960 O O . GLU B 1 265 ? -14.617 -3.166 4.648 1 91.5 265 GLU B O 1
ATOM 6965 N N . ASN B 1 266 ? -15.055 -2.592 2.523 1 90 266 ASN B N 1
ATOM 6966 C CA . ASN B 1 266 ? -16.5 -2.631 2.744 1 90 266 ASN B CA 1
ATOM 6967 C C . ASN B 1 266 ? -16.969 -4.027 3.139 1 90 266 ASN B C 1
ATOM 6969 O O . ASN B 1 266 ? -17.859 -4.176 3.977 1 90 266 ASN B O 1
ATOM 6973 N N . PHE B 1 267 ? -16.391 -5.035 2.578 1 93 267 PHE B N 1
ATOM 6974 C CA . PHE B 1 267 ? -16.781 -6.414 2.836 1 93 267 PHE B CA 1
ATOM 6975 C C . PHE B 1 267 ? -16.375 -6.84 4.242 1 93 267 PHE B C 1
ATOM 6977 O O . PHE B 1 267 ? -17.188 -7.355 5.004 1 93 267 PHE B O 1
ATOM 6984 N N . ILE B 1 268 ? -15.141 -6.582 4.574 1 92.44 268 ILE B N 1
ATOM 6985 C CA . ILE B 1 268 ? -14.594 -7.047 5.844 1 92.44 268 ILE B CA 1
ATOM 6986 C C . ILE B 1 268 ? -15.219 -6.266 6.996 1 92.44 268 ILE B C 1
ATOM 6988 O O . ILE B 1 268 ? -15.336 -6.781 8.109 1 92.44 268 ILE B O 1
ATOM 6992 N N . ASN B 1 269 ? -15.648 -5.012 6.707 1 88.38 269 ASN B N 1
ATOM 6993 C CA . ASN B 1 269 ? -16.281 -4.195 7.738 1 88.38 269 ASN B CA 1
ATOM 6994 C C . ASN B 1 269 ? -17.781 -4.449 7.824 1 88.38 269 ASN B C 1
ATOM 6996 O O . ASN B 1 269 ? -18.484 -3.799 8.602 1 88.38 269 ASN B O 1
ATOM 7000 N N . GLY B 1 270 ? -18.312 -5.281 6.992 1 85.94 270 GLY B N 1
ATOM 7001 C CA . GLY B 1 270 ? -19.719 -5.66 7.051 1 85.94 270 GLY B CA 1
ATOM 7002 C C . GLY B 1 270 ? -20.625 -4.684 6.336 1 85.94 270 GLY B C 1
ATOM 7003 O O . GLY B 1 270 ? -21.859 -4.754 6.473 1 85.94 270 GLY B O 1
ATOM 7004 N N . VAL B 1 271 ? -20.047 -3.783 5.586 1 83.81 271 VAL B N 1
ATOM 7005 C CA . VAL B 1 271 ? -20.844 -2.805 4.848 1 83.81 271 VAL B CA 1
ATOM 7006 C C . VAL B 1 271 ? -21.469 -3.463 3.617 1 83.81 271 VAL B C 1
ATOM 7008 O O . VAL B 1 271 ? -22.578 -3.125 3.223 1 83.81 271 VAL B O 1
ATOM 7011 N N . SER B 1 272 ? -20.656 -4.316 3.041 1 89.44 272 SER B N 1
ATOM 7012 C CA . SER B 1 272 ? -21.156 -5.07 1.891 1 89.44 272 SER B CA 1
ATOM 7013 C C . SER B 1 272 ? -21.281 -6.555 2.221 1 89.44 272 SER B C 1
ATOM 7015 O O . SER B 1 272 ? -20.594 -7.066 3.1 1 89.44 272 SER B O 1
ATOM 7017 N N . THR B 1 273 ? -22.234 -7.199 1.538 1 89.5 273 THR B N 1
ATOM 7018 C CA . THR B 1 273 ? -22.453 -8.625 1.734 1 89.5 273 THR B CA 1
ATOM 7019 C C . THR B 1 273 ? -22.516 -9.352 0.394 1 89.5 273 THR B C 1
ATOM 7021 O O . THR B 1 273 ? -22.672 -8.727 -0.654 1 89.5 273 THR B O 1
ATOM 7024 N N . LEU B 1 274 ? -22.234 -10.586 0.486 1 90.5 274 LEU B N 1
ATOM 7025 C CA . LEU B 1 274 ? -22.297 -11.43 -0.702 1 90.5 274 LEU B CA 1
ATOM 7026 C C . LEU B 1 274 ? -23.703 -11.984 -0.9 1 90.5 274 LEU B C 1
ATOM 7028 O O . LEU B 1 274 ? -24.328 -12.461 0.051 1 90.5 274 LEU B O 1
ATOM 7032 N N . LYS B 1 275 ? -24.203 -11.852 -2.105 1 87.44 275 LYS B N 1
ATOM 7033 C CA . LYS B 1 275 ? -25.469 -12.461 -2.506 1 87.44 275 LYS B CA 1
ATOM 7034 C C . LYS B 1 275 ? -25.312 -13.242 -3.807 1 87.44 275 LYS B C 1
ATOM 7036 O O . LYS B 1 275 ? -24.906 -12.688 -4.824 1 87.44 275 LYS B O 1
ATOM 7041 N N . PHE B 1 276 ? -25.641 -14.547 -3.73 1 86.88 276 PHE B N 1
ATOM 7042 C CA . PHE B 1 276 ? -25.469 -15.414 -4.891 1 86.88 276 PHE B CA 1
ATOM 7043 C C . PHE B 1 276 ? -26.797 -15.633 -5.602 1 86.88 276 PHE B C 1
ATOM 7045 O O . PHE B 1 276 ? -27.094 -16.75 -6.023 1 86.88 276 PHE B O 1
ATOM 7052 N N . ASN B 1 277 ? -27.547 -14.578 -5.773 1 76.56 277 ASN B N 1
ATOM 7053 C CA . ASN B 1 277 ? -28.891 -14.688 -6.359 1 76.56 277 ASN B CA 1
ATOM 7054 C C . ASN B 1 277 ? -28.812 -14.938 -7.867 1 76.56 277 ASN B C 1
ATOM 7056 O O . ASN B 1 277 ? -29.766 -15.445 -8.461 1 76.56 277 ASN B O 1
ATOM 7060 N N . ASN B 1 278 ? -27.734 -14.695 -8.508 1 77.44 278 ASN B N 1
ATOM 7061 C CA . ASN B 1 278 ? -27.672 -14.766 -9.969 1 77.44 278 ASN B CA 1
ATOM 7062 C C . ASN B 1 278 ? -26.844 -15.961 -10.438 1 77.44 278 ASN B C 1
ATOM 7064 O O . ASN B 1 278 ? -26.297 -15.938 -11.539 1 77.44 278 ASN B O 1
ATOM 7068 N N . VAL B 1 279 ? -26.781 -16.969 -9.68 1 83.88 279 VAL B N 1
ATOM 7069 C CA . VAL B 1 279 ? -26.062 -18.156 -10.109 1 83.88 279 VAL B CA 1
ATOM 7070 C C . VAL B 1 279 ? -26.969 -19.047 -10.953 1 83.88 279 VAL B C 1
ATOM 7072 O O . VAL B 1 279 ? -28.094 -19.344 -10.555 1 83.88 279 VAL B O 1
ATOM 7075 N N . PRO B 1 280 ? -26.516 -19.312 -12.125 1 80.12 280 PRO B N 1
ATOM 7076 C CA . PRO B 1 280 ? -27.328 -20.172 -12.992 1 80.12 280 PRO B CA 1
ATOM 7077 C C . PRO B 1 280 ? -27.625 -21.531 -12.359 1 80.12 280 PRO B C 1
ATOM 7079 O O . PRO B 1 280 ? -26.844 -22.031 -11.547 1 80.12 280 PRO B O 1
ATOM 7082 N N . ASN B 1 281 ? -28.703 -21.984 -12.797 1 77.62 281 ASN B N 1
ATOM 7083 C CA . ASN B 1 281 ? -29.031 -23.344 -12.406 1 77.62 281 ASN B CA 1
ATOM 7084 C C . ASN B 1 281 ? -28.266 -24.375 -13.234 1 77.62 281 ASN B C 1
ATOM 7086 O O . ASN B 1 281 ? -28.719 -24.766 -14.312 1 77.62 281 ASN B O 1
ATOM 7090 N N . TYR B 1 282 ? -27.234 -24.891 -12.633 1 78.56 282 TYR B N 1
ATOM 7091 C CA . TYR B 1 282 ? -26.406 -25.828 -13.359 1 78.56 282 TYR B CA 1
ATOM 7092 C C . TYR B 1 282 ? -27.016 -27.234 -13.336 1 78.56 282 TYR B C 1
ATOM 7094 O O . TYR B 1 282 ? -27.422 -27.719 -12.281 1 78.56 282 TYR B O 1
ATOM 7102 N N . THR B 1 283 ? -27.156 -27.766 -14.461 1 76.56 283 THR B N 1
ATOM 7103 C CA . THR B 1 283 ? -27.516 -29.172 -14.547 1 76.56 283 THR B CA 1
ATOM 7104 C C . THR B 1 283 ? -26.266 -30.047 -14.633 1 76.56 283 THR B C 1
ATOM 7106 O O . THR B 1 283 ? -26.266 -31.172 -14.148 1 76.56 283 THR B O 1
ATOM 7109 N N . VAL B 1 284 ? -25.328 -29.562 -15.273 1 77.56 284 VAL B N 1
ATOM 7110 C CA . VAL B 1 284 ? -24.016 -30.203 -15.406 1 77.56 284 VAL B CA 1
ATOM 7111 C C . VAL B 1 284 ? -22.922 -29.156 -15.219 1 77.56 284 VAL B C 1
ATOM 7113 O O . VAL B 1 284 ? -23.031 -28.031 -15.711 1 77.56 284 VAL B O 1
ATOM 7116 N N . LEU B 1 285 ? -22.062 -29.547 -14.383 1 79.25 285 LEU B N 1
ATOM 7117 C CA . LEU B 1 285 ? -20.906 -28.672 -14.219 1 79.25 285 LEU B CA 1
ATOM 7118 C C . LEU B 1 285 ? -19.875 -28.906 -15.32 1 79.25 285 LEU B C 1
ATOM 7120 O O . LEU B 1 285 ? -19.5 -30.047 -15.586 1 79.25 285 LEU B O 1
ATOM 7124 N N . SER B 1 286 ? -19.625 -27.922 -16.078 1 76.62 286 SER B N 1
ATOM 7125 C CA . SER B 1 286 ? -18.609 -28 -17.125 1 76.62 286 SER B CA 1
ATOM 7126 C C . SER B 1 286 ? -17.234 -27.594 -16.609 1 76.62 286 SER B C 1
ATOM 7128 O O . SER B 1 286 ? -16.688 -26.578 -17.047 1 76.62 286 SER B O 1
ATOM 7130 N N . LEU B 1 287 ? -16.797 -28.406 -15.734 1 78 287 LEU B N 1
ATOM 7131 C CA . LEU B 1 287 ? -15.484 -28.125 -15.156 1 78 287 LEU B CA 1
ATOM 7132 C C . LEU B 1 287 ? -14.375 -28.812 -15.945 1 78 287 LEU B C 1
ATOM 7134 O O . LEU B 1 287 ? -14.594 -29.875 -16.531 1 78 287 LEU B O 1
ATOM 7138 N N . CYS B 1 288 ? -13.297 -28.125 -15.992 1 79.75 288 CYS B N 1
ATOM 7139 C CA . CYS B 1 288 ? -12.164 -28.734 -16.672 1 79.75 288 CYS B CA 1
ATOM 7140 C C . CYS B 1 288 ? -11.641 -29.953 -15.906 1 79.75 288 CYS B C 1
ATOM 7142 O O . CYS B 1 288 ? -11.93 -30.109 -14.719 1 79.75 288 CYS B O 1
ATOM 7144 N N . ASP B 1 289 ? -10.961 -30.812 -16.562 1 86.81 289 ASP B N 1
ATOM 7145 C CA . ASP B 1 289 ? -10.469 -32.031 -15.969 1 86.81 289 ASP B CA 1
ATOM 7146 C C . ASP B 1 289 ? -9.586 -31.766 -14.75 1 86.81 289 ASP B C 1
ATOM 7148 O O . ASP B 1 289 ? -9.633 -32.5 -13.758 1 86.81 289 ASP B O 1
ATOM 7152 N N . ASP B 1 290 ? -8.844 -30.719 -14.812 1 87.81 290 ASP B N 1
ATOM 7153 C CA . ASP B 1 290 ? -7.961 -30.406 -13.695 1 87.81 290 ASP B CA 1
ATOM 7154 C C . ASP B 1 290 ? -8.766 -30.016 -12.453 1 87.81 290 ASP B C 1
ATOM 7156 O O . ASP B 1 290 ? -8.43 -30.422 -11.336 1 87.81 290 ASP B O 1
ATOM 7160 N N . PHE B 1 291 ? -9.742 -29.297 -12.719 1 87 291 PHE B N 1
ATOM 7161 C CA . PHE B 1 291 ? -10.57 -28.875 -11.594 1 87 291 PHE B CA 1
ATOM 7162 C C . PHE B 1 291 ? -11.266 -30.078 -10.961 1 87 291 PHE B C 1
ATOM 7164 O O . PHE B 1 291 ? -11.352 -30.172 -9.734 1 87 291 PHE B O 1
ATOM 7171 N N . LEU B 1 292 ? -11.758 -30.922 -11.789 1 88.25 292 LEU B N 1
ATOM 7172 C CA . LEU B 1 292 ? -12.438 -32.125 -11.297 1 88.25 292 LEU B CA 1
ATOM 7173 C C . LEU B 1 292 ? -11.484 -33 -10.5 1 88.25 292 LEU B C 1
ATOM 7175 O O . LEU B 1 292 ? -11.828 -33.469 -9.414 1 88.25 292 LEU B O 1
ATOM 7179 N N . MET B 1 293 ? -10.398 -33.219 -11.102 1 92.62 293 MET B N 1
ATOM 7180 C CA . MET B 1 293 ? -9.391 -34 -10.406 1 92.62 293 MET B CA 1
ATOM 7181 C C . MET B 1 293 ? -9.062 -33.406 -9.047 1 92.62 293 MET B C 1
ATOM 7183 O O . MET B 1 293 ? -9.039 -34.125 -8.031 1 92.62 293 MET B O 1
ATOM 7187 N N . ASN B 1 294 ? -8.859 -32.156 -8.992 1 91.69 294 ASN B N 1
ATOM 7188 C CA . ASN B 1 294 ? -8.539 -31.453 -7.754 1 91.69 294 ASN B CA 1
ATOM 7189 C C . ASN B 1 294 ? -9.648 -31.609 -6.719 1 91.69 294 ASN B C 1
ATOM 7191 O O . ASN B 1 294 ? -9.375 -31.781 -5.527 1 91.69 294 ASN B O 1
ATOM 7195 N N . ALA B 1 295 ? -10.836 -31.531 -7.184 1 90.69 295 ALA B N 1
ATOM 7196 C CA . ALA B 1 295 ? -11.969 -31.672 -6.273 1 90.69 295 ALA B CA 1
ATOM 7197 C C . ALA B 1 295 ? -11.992 -33.031 -5.625 1 90.69 295 ALA B C 1
ATOM 7199 O O . ALA B 1 295 ? -12.188 -33.156 -4.414 1 90.69 295 ALA B O 1
ATOM 7200 N N . TYR B 1 296 ? -11.789 -34.062 -6.391 1 92.38 296 TYR B N 1
ATOM 7201 C CA . TYR B 1 296 ? -11.836 -35.406 -5.863 1 92.38 296 TYR B CA 1
ATOM 7202 C C . TYR B 1 296 ? -10.656 -35.688 -4.934 1 92.38 296 TYR B C 1
ATOM 7204 O O . TYR B 1 296 ? -10.758 -36.469 -4 1 92.38 296 TYR B O 1
ATOM 7212 N N . LEU B 1 297 ? -9.594 -35 -5.203 1 94 297 LEU B N 1
ATOM 7213 C CA . LEU B 1 297 ? -8.414 -35.188 -4.371 1 94 297 LEU B CA 1
ATOM 7214 C C . LEU B 1 297 ? -8.523 -34.375 -3.074 1 94 297 LEU B C 1
ATOM 7216 O O . LEU B 1 297 ? -8.062 -34.844 -2.023 1 94 297 LEU B O 1
ATOM 7220 N N . CYS B 1 298 ? -9.086 -33.281 -3.111 1 92.25 298 CYS B N 1
ATOM 7221 C CA . CYS B 1 298 ? -9.234 -32.406 -1.936 1 92.25 298 CYS B CA 1
ATOM 7222 C C . CYS B 1 298 ? -10.352 -32.938 -1.032 1 92.25 298 CYS B C 1
ATOM 7224 O O . CYS B 1 298 ? -10.32 -32.719 0.181 1 92.25 298 CYS B O 1
ATOM 7226 N N . PHE B 1 299 ? -11.32 -33.531 -1.707 1 91.19 299 PHE B N 1
ATOM 7227 C CA . PHE B 1 299 ? -12.469 -34.062 -0.977 1 91.19 299 PHE B CA 1
ATOM 7228 C C . PHE B 1 299 ? -12.648 -35.531 -1.251 1 91.19 299 PHE B C 1
ATOM 7230 O O . PHE B 1 299 ? -13.633 -35.938 -1.873 1 91.19 299 PHE B O 1
ATOM 7237 N N . PRO B 1 300 ? -11.805 -36.281 -0.6 1 86.56 300 PRO B N 1
ATOM 7238 C CA . PRO B 1 300 ? -11.789 -37.719 -0.917 1 86.56 300 PRO B CA 1
ATOM 7239 C C . PRO B 1 300 ? -13.109 -38.406 -0.588 1 86.56 300 PRO B C 1
ATOM 7241 O O . PRO B 1 300 ? -13.375 -39.5 -1.091 1 86.56 300 PRO B O 1
ATOM 7244 N N . TRP B 1 301 ? -13.922 -37.812 0.201 1 84.44 301 TRP B N 1
ATOM 7245 C CA . TRP B 1 301 ? -15.188 -38.406 0.579 1 84.44 301 TRP B CA 1
ATOM 7246 C C . TRP B 1 301 ? -16.219 -38.281 -0.537 1 84.44 301 TRP B C 1
ATOM 7248 O O . TRP B 1 301 ? -17.297 -38.844 -0.47 1 84.44 301 TRP B O 1
ATOM 7258 N N . LEU B 1 302 ? -15.914 -37.531 -1.579 1 85.62 302 LEU B N 1
ATOM 7259 C CA . LEU B 1 302 ? -16.75 -37.5 -2.773 1 85.62 302 LEU B CA 1
ATOM 7260 C C . LEU B 1 302 ? -16.641 -38.812 -3.541 1 85.62 302 LEU B C 1
ATOM 7262 O O . LEU B 1 302 ? -15.797 -38.969 -4.434 1 85.62 302 LEU B O 1
ATOM 7266 N N . SER B 1 303 ? -17.484 -39.656 -3.287 1 80.62 303 SER B N 1
ATOM 7267 C CA . SER B 1 303 ? -17.359 -41.031 -3.807 1 80.62 303 SER B CA 1
ATOM 7268 C C . SER B 1 303 ? -18.172 -41.219 -5.09 1 80.62 303 SER B C 1
ATOM 7270 O O . SER B 1 303 ? -18.094 -42.25 -5.734 1 80.62 303 SER B O 1
ATOM 7272 N N . ASN B 1 304 ? -18.953 -40.25 -5.426 1 82.75 304 ASN B N 1
ATOM 7273 C CA . ASN B 1 304 ? -19.781 -40.312 -6.629 1 82.75 304 ASN B CA 1
ATOM 7274 C C . ASN B 1 304 ? -19.422 -39.188 -7.609 1 82.75 304 ASN B C 1
ATOM 7276 O O . ASN B 1 304 ? -18.594 -38.344 -7.309 1 82.75 304 ASN B O 1
ATOM 7280 N N . ASP B 1 305 ? -20.016 -39.406 -8.742 1 83.25 305 ASP B N 1
ATOM 7281 C CA . ASP B 1 305 ? -19.844 -38.344 -9.719 1 83.25 305 ASP B CA 1
ATOM 7282 C C . ASP B 1 305 ? -20.375 -37 -9.18 1 83.25 305 ASP B C 1
ATOM 7284 O O . ASP B 1 305 ? -21.422 -36.969 -8.531 1 83.25 305 ASP B O 1
ATOM 7288 N N . ILE B 1 306 ? -19.641 -36.031 -9.453 1 81.88 306 ILE B N 1
ATOM 7289 C CA . ILE B 1 306 ? -19.938 -34.719 -8.93 1 81.88 306 ILE B CA 1
ATOM 7290 C C . ILE B 1 306 ? -21.328 -34.281 -9.391 1 81.88 306 ILE B C 1
ATOM 7292 O O . ILE B 1 306 ? -22.031 -33.562 -8.672 1 81.88 306 ILE B O 1
ATOM 7296 N N . ASN B 1 307 ? -21.766 -34.656 -10.609 1 81.75 307 ASN B N 1
ATOM 7297 C CA . ASN B 1 307 ? -23.062 -34.281 -11.141 1 81.75 307 ASN B CA 1
ATOM 7298 C C . ASN B 1 307 ? -24.203 -34.906 -10.359 1 81.75 307 ASN B C 1
ATOM 7300 O O . ASN B 1 307 ? -25.312 -34.344 -10.305 1 81.75 307 ASN B O 1
ATOM 7304 N N . ASN B 1 308 ? -23.938 -36.031 -9.766 1 83.5 308 ASN B N 1
ATOM 7305 C CA . ASN B 1 308 ? -24.938 -36.625 -8.906 1 83.5 308 ASN B CA 1
ATOM 7306 C C . ASN B 1 308 ? -25.203 -35.812 -7.664 1 83.5 308 ASN B C 1
ATOM 7308 O O . ASN B 1 308 ? -26.359 -35.688 -7.219 1 83.5 308 ASN B O 1
ATOM 7312 N N . TYR B 1 309 ? -24.172 -35.25 -7.207 1 83.5 309 TYR B N 1
ATOM 7313 C CA . TYR B 1 309 ? -24.328 -34.406 -6.031 1 83.5 309 TYR B CA 1
ATOM 7314 C C . TYR B 1 309 ? -25.047 -33.094 -6.383 1 83.5 309 TYR B C 1
ATOM 7316 O O . TYR B 1 309 ? -25.859 -32.594 -5.59 1 83.5 309 TYR B O 1
ATOM 7324 N N . LEU B 1 310 ? -24.719 -32.594 -7.543 1 82.69 310 LEU B N 1
ATOM 7325 C CA . LEU B 1 310 ? -25.391 -31.391 -8.008 1 82.69 310 LEU B CA 1
ATOM 7326 C C . LEU B 1 310 ? -26.906 -31.578 -8.039 1 82.69 310 LEU B C 1
ATOM 7328 O O . LEU B 1 310 ? -27.656 -30.703 -7.598 1 82.69 310 LEU B O 1
ATOM 7332 N N . SER B 1 311 ? -27.359 -32.656 -8.531 1 79.19 311 SER B N 1
ATOM 7333 C CA . SER B 1 311 ? -28.781 -32.969 -8.625 1 79.19 311 SER B CA 1
ATOM 7334 C C . SER B 1 311 ? -29.422 -33.094 -7.246 1 79.19 311 SER B C 1
ATOM 7336 O O . SER B 1 311 ? -30.547 -32.625 -7.031 1 79.19 311 SER B O 1
ATOM 7338 N N . THR B 1 312 ? -28.719 -33.594 -6.375 1 76.25 312 THR B N 1
ATOM 7339 C CA . THR B 1 312 ? -29.234 -33.812 -5.031 1 76.25 312 THR B CA 1
ATOM 7340 C C . THR B 1 312 ? -29.359 -32.5 -4.273 1 76.25 312 THR B C 1
ATOM 7342 O O . THR B 1 312 ? -30.359 -32.25 -3.609 1 76.25 312 THR B O 1
ATOM 7345 N N . VAL B 1 313 ? -28.344 -31.719 -4.363 1 72.69 313 VAL B N 1
ATOM 7346 C CA . VAL B 1 313 ? -28.281 -30.453 -3.617 1 72.69 313 VAL B CA 1
ATOM 7347 C C . VAL B 1 313 ? -29.312 -29.484 -4.172 1 72.69 313 VAL B C 1
ATOM 7349 O O . VAL B 1 313 ? -29.938 -28.734 -3.414 1 72.69 313 VAL B O 1
ATOM 7352 N N . ARG B 1 314 ? -29.438 -29.469 -5.477 1 66.06 314 ARG B N 1
ATOM 7353 C CA . ARG B 1 314 ? -30.422 -28.578 -6.102 1 66.06 314 ARG B CA 1
ATOM 7354 C C . ARG B 1 314 ? -31.828 -28.844 -5.543 1 66.06 314 ARG B C 1
ATOM 7356 O O . ARG B 1 314 ? -32.625 -27.906 -5.363 1 66.06 314 ARG B O 1
ATOM 7363 N N . TYR B 1 315 ? -32.156 -30.047 -5.473 1 60.19 315 TYR B N 1
ATOM 7364 C CA . TYR B 1 315 ? -33.469 -30.406 -5 1 60.19 315 TYR B CA 1
ATOM 7365 C C . TYR B 1 315 ? -33.688 -29.969 -3.555 1 60.19 315 TYR B C 1
ATOM 7367 O O . TYR B 1 315 ? -34.812 -29.703 -3.135 1 60.19 315 TYR B O 1
ATOM 7375 N N . SER B 1 316 ? -32.781 -30.203 -3.035 1 56.47 316 SER B N 1
ATOM 7376 C CA . SER B 1 316 ? -33.031 -29.969 -1.619 1 56.47 316 SER B CA 1
ATOM 7377 C C . SER B 1 316 ? -33.062 -28.484 -1.305 1 56.47 316 SER B C 1
ATOM 7379 O O . SER B 1 316 ? -33.875 -28.031 -0.495 1 56.47 316 SER B O 1
ATOM 7381 N N . GLN B 1 317 ? -31.938 -27.781 -0.961 1 59.5 317 GLN B N 1
ATOM 7382 C CA . GLN B 1 317 ? -31.828 -26.656 -0.033 1 59.5 317 GLN B CA 1
ATOM 7383 C C . GLN B 1 317 ? -31.344 -25.406 -0.747 1 59.5 317 GLN B C 1
ATOM 7385 O O . GLN B 1 317 ? -30.797 -25.484 -1.851 1 59.5 317 GLN B O 1
ATOM 7390 N N . ASN B 1 318 ? -31.797 -24.297 -0.304 1 76.69 318 ASN B N 1
ATOM 7391 C CA . ASN B 1 318 ? -31.266 -22.938 -0.464 1 76.69 318 ASN B CA 1
ATOM 7392 C C . ASN B 1 318 ? -29.766 -22.875 -0.192 1 76.69 318 ASN B C 1
ATOM 7394 O O . ASN B 1 318 ? -29.328 -22.188 0.728 1 76.69 318 ASN B O 1
ATOM 7398 N N . MET B 1 319 ? -29 -23.844 -1.006 1 83.88 319 MET B N 1
ATOM 7399 C CA . MET B 1 319 ? -27.578 -24.094 -0.74 1 83.88 319 MET B CA 1
ATOM 7400 C C . MET B 1 319 ? -26.797 -22.781 -0.764 1 83.88 319 MET B C 1
ATOM 7402 O O . MET B 1 319 ? -25.922 -22.562 0.078 1 83.88 319 MET B O 1
ATOM 7406 N N . PHE B 1 320 ? -27.172 -21.938 -1.591 1 88.38 320 PHE B N 1
ATOM 7407 C CA . PHE B 1 320 ? -26.438 -20.688 -1.681 1 88.38 320 PHE B CA 1
ATOM 7408 C C . PHE B 1 320 ? -26.734 -19.797 -0.479 1 88.38 320 PHE B C 1
ATOM 7410 O O . PHE B 1 320 ? -25.844 -19.094 0.015 1 88.38 320 PHE B O 1
ATOM 7417 N N . LYS B 1 321 ? -27.906 -19.891 0.006 1 88.56 321 LYS B N 1
ATOM 7418 C CA . LYS B 1 321 ? -28.266 -19.094 1.181 1 88.56 321 LYS B CA 1
ATOM 7419 C C . LYS B 1 321 ? -27.5 -19.562 2.414 1 88.56 321 LYS B C 1
ATOM 7421 O O . LYS B 1 321 ? -27.062 -18.75 3.236 1 88.56 321 LYS B O 1
ATOM 7426 N N . ASN B 1 322 ? -27.391 -20.859 2.506 1 89.25 322 ASN B N 1
ATOM 7427 C CA . ASN B 1 322 ? -26.625 -21.406 3.621 1 89.25 322 ASN B CA 1
ATOM 7428 C C . ASN B 1 322 ? -25.156 -20.984 3.561 1 89.25 322 ASN B C 1
ATOM 7430 O O . ASN B 1 322 ? -24.547 -20.703 4.594 1 89.25 322 ASN B O 1
ATOM 7434 N N . LEU B 1 323 ? -24.625 -21.078 2.4 1 93.69 323 LEU B N 1
ATOM 7435 C CA . LEU B 1 323 ? -23.25 -20.641 2.234 1 93.69 323 LEU B CA 1
ATOM 7436 C C . LEU B 1 323 ? -23.094 -19.172 2.578 1 93.69 323 LEU B C 1
ATOM 7438 O O . LEU B 1 323 ? -22.109 -18.781 3.225 1 93.69 323 LEU B O 1
ATOM 7442 N N . GLU B 1 324 ? -24.078 -18.359 2.164 1 93.25 324 GLU B N 1
ATOM 7443 C CA . GLU B 1 324 ? -24.062 -16.938 2.5 1 93.25 324 GLU B CA 1
ATOM 7444 C C . GLU B 1 324 ? -24.062 -16.734 4.012 1 93.25 324 GLU B C 1
ATOM 7446 O O . GLU B 1 324 ? -23.312 -15.898 4.523 1 93.25 324 GLU B O 1
ATOM 7451 N N . GLU B 1 325 ? -24.812 -17.5 4.676 1 92.62 325 GLU B N 1
ATOM 7452 C CA . GLU B 1 325 ? -24.906 -17.391 6.129 1 92.62 325 GLU B CA 1
ATOM 7453 C C . GLU B 1 325 ? -23.594 -17.828 6.797 1 92.62 325 GLU B C 1
ATOM 7455 O O . GLU B 1 325 ? -23.156 -17.219 7.762 1 92.62 325 GLU B O 1
ATOM 7460 N N . ASP B 1 326 ? -23.047 -18.922 6.246 1 95.44 326 ASP B N 1
ATOM 7461 C CA . ASP B 1 326 ? -21.75 -19.375 6.762 1 95.44 326 ASP B CA 1
ATOM 7462 C C . ASP B 1 326 ? -20.688 -18.297 6.629 1 95.44 326 ASP B C 1
ATOM 7464 O O . ASP B 1 326 ? -19.906 -18.062 7.555 1 95.44 326 ASP B O 1
ATOM 7468 N N . ILE B 1 327 ? -20.672 -17.672 5.508 1 95.75 327 ILE B N 1
ATOM 7469 C CA . ILE B 1 327 ? -19.688 -16.641 5.215 1 95.75 327 ILE B CA 1
ATOM 7470 C C . ILE B 1 327 ? -19.875 -15.453 6.156 1 95.75 327 ILE B C 1
ATOM 7472 O O . ILE B 1 327 ? -18.922 -14.953 6.754 1 95.75 327 ILE B O 1
ATOM 7476 N N . GLN B 1 328 ? -21.094 -15.07 6.344 1 92.56 328 GLN B N 1
ATOM 7477 C CA . GLN B 1 328 ? -21.406 -13.938 7.215 1 92.56 328 GLN B CA 1
ATOM 7478 C C . GLN B 1 328 ? -21 -14.234 8.656 1 92.56 328 GLN B C 1
ATOM 7480 O O . GLN B 1 328 ? -20.422 -13.375 9.328 1 92.56 328 GLN B O 1
ATOM 7485 N N . ASN B 1 329 ? -21.297 -15.359 9.07 1 94.06 329 ASN B N 1
ATOM 7486 C CA . ASN B 1 329 ? -20.953 -15.75 10.43 1 94.06 329 ASN B CA 1
ATOM 7487 C C . ASN B 1 329 ? -19.438 -15.781 10.625 1 94.06 329 ASN B C 1
ATOM 7489 O O . ASN B 1 329 ? -18.938 -15.344 11.664 1 94.06 329 ASN B O 1
ATOM 7493 N N . SER B 1 330 ? -18.766 -16.297 9.672 1 95.44 330 SER B N 1
ATOM 7494 C CA . SER B 1 330 ? -17.312 -16.375 9.75 1 95.44 330 SER B CA 1
ATOM 7495 C C . SER B 1 330 ? -16.688 -14.992 9.766 1 95.44 330 SER B C 1
ATOM 7497 O O . SER B 1 330 ? -15.688 -14.766 10.453 1 95.44 330 SER B O 1
ATOM 7499 N N . ILE B 1 331 ? -17.203 -14.062 9.023 1 93.62 331 ILE B N 1
ATOM 7500 C CA . ILE B 1 331 ? -16.703 -12.695 9 1 93.62 331 ILE B CA 1
ATOM 7501 C C . ILE B 1 331 ? -16.906 -12.047 10.367 1 93.62 331 ILE B C 1
ATOM 7503 O O . ILE B 1 331 ? -16.016 -11.375 10.883 1 93.62 331 ILE B O 1
ATOM 7507 N N . LEU B 1 332 ? -18.047 -12.312 10.992 1 91.38 332 LEU B N 1
ATOM 7508 C CA . LEU B 1 332 ? -18.359 -11.758 12.297 1 91.38 332 LEU B CA 1
ATOM 7509 C C . LEU B 1 332 ?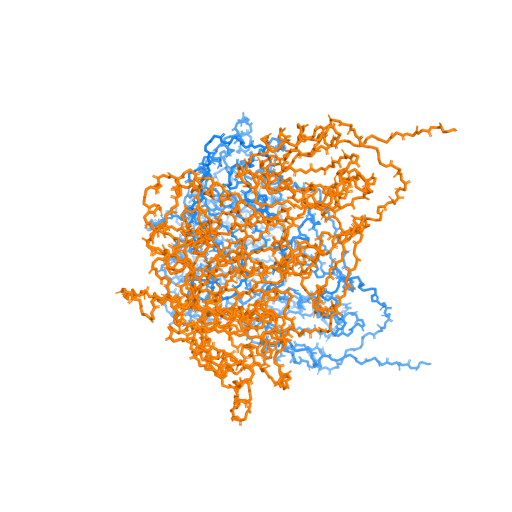 -17.422 -12.32 13.367 1 91.38 332 LEU B C 1
ATOM 7511 O O . LEU B 1 332 ? -17.016 -11.602 14.281 1 91.38 332 LEU B O 1
ATOM 7515 N N . LEU B 1 333 ? -17.078 -13.578 13.227 1 93.31 333 LEU B N 1
ATOM 7516 C CA . LEU B 1 333 ? -16.281 -14.266 14.234 1 93.31 333 LEU B CA 1
ATOM 7517 C C . LEU B 1 333 ? -14.797 -14.188 13.898 1 93.31 333 LEU B C 1
ATOM 7519 O O . LEU B 1 333 ? -13.961 -14.773 14.594 1 93.31 333 LEU B O 1
ATOM 7523 N N . LYS B 1 334 ? -14.453 -13.562 12.867 1 93.81 334 LYS B N 1
ATOM 7524 C CA . LYS B 1 334 ? -13.078 -13.383 12.406 1 93.81 334 LYS B CA 1
ATOM 7525 C C . LYS B 1 334 ? -12.43 -14.719 12.062 1 93.81 334 LYS B C 1
ATOM 7527 O O . LYS B 1 334 ? -11.266 -14.953 12.391 1 93.81 334 LYS B O 1
ATOM 7532 N N . LYS B 1 335 ? -13.227 -15.57 11.477 1 96 335 LYS B N 1
ATOM 7533 C CA . LYS B 1 335 ? -12.719 -16.844 10.984 1 96 335 LYS B CA 1
ATOM 7534 C C . LYS B 1 335 ? -12.328 -16.75 9.508 1 96 335 LYS B C 1
ATOM 7536 O O . LYS B 1 335 ? -12.93 -17.406 8.656 1 96 335 LYS B O 1
ATOM 7541 N N . TYR B 1 336 ? -11.414 -15.945 9.25 1 96.81 336 TYR B N 1
ATOM 7542 C CA . TYR B 1 336 ? -10.906 -15.727 7.902 1 96.81 336 TYR B CA 1
ATOM 7543 C C . TYR B 1 336 ? -9.438 -15.32 7.93 1 96.81 336 TYR B C 1
ATOM 7545 O O . TYR B 1 336 ? -8.883 -15.039 8.992 1 96.81 336 TYR B O 1
ATOM 7553 N N . ILE B 1 337 ? -8.773 -15.414 6.844 1 97.38 337 ILE B N 1
ATOM 7554 C CA . ILE B 1 337 ? -7.406 -14.969 6.598 1 97.38 337 ILE B CA 1
ATOM 7555 C C . ILE B 1 337 ? -7.395 -13.961 5.449 1 97.38 337 ILE B C 1
ATOM 7557 O O . ILE B 1 337 ? -8.086 -14.141 4.445 1 97.38 337 ILE B O 1
ATOM 7561 N N . VAL B 1 338 ? -6.648 -12.859 5.672 1 97.81 338 VAL B N 1
ATOM 7562 C CA . VAL B 1 338 ? -6.598 -11.82 4.648 1 97.81 338 VAL B CA 1
ATOM 7563 C C . VAL B 1 338 ? -5.191 -11.742 4.055 1 97.81 338 VAL B C 1
ATOM 7565 O O . VAL B 1 338 ? -4.203 -11.773 4.789 1 97.81 338 VAL B O 1
ATOM 7568 N N . VAL B 1 339 ? -5.121 -11.812 2.754 1 97.19 339 VAL B N 1
ATOM 7569 C CA . VAL B 1 339 ? -3.902 -11.445 2.041 1 97.19 339 VAL B CA 1
ATOM 7570 C C . VAL B 1 339 ? -4.023 -10.016 1.511 1 97.19 339 VAL B C 1
ATOM 7572 O O . VAL B 1 339 ? -4.84 -9.742 0.629 1 97.19 339 VAL B O 1
ATOM 7575 N N . TYR B 1 340 ? -3.254 -9.156 2.105 1 97.25 340 TYR B N 1
ATOM 7576 C CA . TYR B 1 340 ? -3.246 -7.734 1.761 1 97.25 340 TYR B CA 1
ATOM 7577 C C . TYR B 1 340 ? -2.023 -7.387 0.921 1 97.25 340 TYR B C 1
ATOM 7579 O O . TYR B 1 340 ? -0.886 -7.559 1.367 1 97.25 340 TYR B O 1
ATOM 7587 N N . PRO B 1 341 ? -2.219 -6.879 -0.321 1 94.88 341 PRO B N 1
ATOM 7588 C CA . PRO B 1 341 ? -1.088 -6.598 -1.208 1 94.88 341 PRO B CA 1
ATOM 7589 C C . PRO B 1 341 ? -0.078 -5.633 -0.591 1 94.88 341 PRO B C 1
ATOM 7591 O O . PRO B 1 341 ? -0.461 -4.582 -0.07 1 94.88 341 PRO B O 1
ATOM 7594 N N . HIS B 1 342 ? 1.132 -6.016 -0.58 1 93.56 342 HIS B N 1
ATOM 7595 C CA . HIS B 1 342 ? 2.254 -5.246 -0.059 1 93.56 342 HIS B CA 1
ATOM 7596 C C . HIS B 1 342 ? 3.545 -5.586 -0.795 1 93.56 342 HIS B C 1
ATOM 7598 O O . HIS B 1 342 ? 3.824 -6.754 -1.06 1 93.56 342 HIS B O 1
ATOM 7604 N N . PHE B 1 343 ? 4.371 -4.562 -1.153 1 89.75 343 PHE B N 1
ATOM 7605 C CA . PHE B 1 343 ? 5.477 -4.832 -2.066 1 89.75 343 PHE B CA 1
ATOM 7606 C C . PHE B 1 343 ? 6.781 -4.273 -1.515 1 89.75 343 PHE B C 1
ATOM 7608 O O . PHE B 1 343 ? 7.836 -4.426 -2.131 1 89.75 343 PHE B O 1
ATOM 7615 N N . SER B 1 344 ? 6.734 -3.664 -0.31 1 89.81 344 SER B N 1
ATOM 7616 C CA . SER B 1 344 ? 7.949 -3.09 0.255 1 89.81 344 SER B CA 1
ATOM 7617 C C . SER B 1 344 ? 8.914 -4.18 0.712 1 89.81 344 SER B C 1
ATOM 7619 O O . SER B 1 344 ? 8.492 -5.184 1.286 1 89.81 344 SER B O 1
ATOM 7621 N N . LYS B 1 345 ? 10.18 -3.963 0.47 1 86.56 345 LYS B N 1
ATOM 7622 C CA . LYS B 1 345 ? 11.203 -4.906 0.904 1 86.56 345 LYS B CA 1
ATOM 7623 C C . LYS B 1 345 ? 11.711 -4.562 2.301 1 86.56 345 LYS B C 1
ATOM 7625 O O . LYS B 1 345 ? 12.375 -5.379 2.943 1 86.56 345 LYS B O 1
ATOM 7630 N N . THR B 1 346 ? 11.367 -3.42 2.795 1 90.19 346 THR B N 1
ATOM 7631 C CA . THR B 1 346 ? 11.938 -2.949 4.055 1 90.19 346 THR B CA 1
ATOM 7632 C C . THR B 1 346 ? 10.906 -3.045 5.176 1 90.19 346 THR B C 1
ATOM 7634 O O . THR B 1 346 ? 11.258 -2.955 6.355 1 90.19 346 THR B O 1
ATOM 7637 N N . VAL B 1 347 ? 9.672 -3.195 4.828 1 93.69 347 VAL B N 1
ATOM 7638 C CA . VAL B 1 347 ? 8.617 -3.268 5.828 1 93.69 347 VAL B CA 1
ATOM 7639 C C . VAL B 1 347 ? 8.188 -4.723 6.027 1 93.69 347 VAL B C 1
ATOM 7641 O O . VAL B 1 347 ? 7.434 -5.27 5.223 1 93.69 347 VAL B O 1
ATOM 7644 N N . PHE B 1 348 ? 8.703 -5.34 7.055 1 94.12 348 PHE B N 1
ATOM 7645 C CA . PHE B 1 348 ? 8.352 -6.723 7.363 1 94.12 348 PHE B CA 1
ATOM 7646 C C . PHE B 1 348 ? 8.57 -7.023 8.844 1 94.12 348 PHE B C 1
ATOM 7648 O O . PHE B 1 348 ? 9.242 -6.262 9.539 1 94.12 348 PHE B O 1
ATOM 7655 N N . ASN B 1 349 ? 7.906 -7.988 9.438 1 94.12 349 ASN B N 1
ATOM 7656 C CA . ASN B 1 349 ? 8.125 -8.391 10.82 1 94.12 349 ASN B CA 1
ATOM 7657 C C . ASN B 1 349 ? 8.359 -9.891 10.938 1 94.12 349 ASN B C 1
ATOM 7659 O O . ASN B 1 349 ? 8.578 -10.406 12.039 1 94.12 349 ASN B O 1
ATOM 7663 N N . LYS B 1 350 ? 8.234 -10.617 9.758 1 92.19 350 LYS B N 1
ATOM 7664 C CA . LYS B 1 350 ? 8.453 -12.062 9.734 1 92.19 350 LYS B CA 1
ATOM 7665 C C . LYS B 1 350 ? 9.211 -12.484 8.477 1 92.19 350 LYS B C 1
ATOM 7667 O O . LYS B 1 350 ? 9.062 -11.859 7.422 1 92.19 350 LYS B O 1
ATOM 7672 N N . ASN B 1 351 ? 10.078 -13.469 8.578 1 89.69 351 ASN B N 1
ATOM 7673 C CA . ASN B 1 351 ? 10.758 -14.094 7.453 1 89.69 351 ASN B CA 1
ATOM 7674 C C . ASN B 1 351 ? 10.617 -15.617 7.492 1 89.69 351 ASN B C 1
ATOM 7676 O O . ASN B 1 351 ? 10.5 -16.203 8.562 1 89.69 351 ASN B O 1
ATOM 7680 N N . ASP B 1 352 ? 10.531 -16.172 6.344 1 87.56 352 ASP B N 1
ATOM 7681 C CA . ASP B 1 352 ? 10.547 -17.625 6.293 1 87.56 352 ASP B CA 1
ATOM 7682 C C . ASP B 1 352 ? 11.977 -18.156 6.23 1 87.56 352 ASP B C 1
ATOM 7684 O O . ASP B 1 352 ? 12.938 -17.391 6.379 1 87.56 352 ASP B O 1
ATOM 7688 N N . SER B 1 353 ? 12.125 -19.438 6.066 1 84.44 353 SER B N 1
ATOM 7689 C CA . SER B 1 353 ? 13.445 -20.047 6.07 1 84.44 353 SER B CA 1
ATOM 7690 C C . SER B 1 353 ? 14.242 -19.656 4.832 1 84.44 353 SER B C 1
ATOM 7692 O O . SER B 1 353 ? 15.477 -19.734 4.832 1 84.44 353 SER B O 1
ATOM 7694 N N . GLN B 1 354 ? 13.508 -19.219 3.875 1 83.69 354 GLN B N 1
ATOM 7695 C CA . GLN B 1 354 ? 14.164 -18.828 2.633 1 83.69 354 GLN B CA 1
ATOM 7696 C C . GLN B 1 354 ? 14.328 -17.312 2.555 1 83.69 354 GLN B C 1
ATOM 7698 O O . GLN B 1 354 ? 14.641 -16.766 1.491 1 83.69 354 GLN B O 1
ATOM 7703 N N . MET B 1 355 ? 13.969 -16.625 3.545 1 84.69 355 MET B N 1
ATOM 7704 C CA . MET B 1 355 ? 14.219 -15.203 3.738 1 84.69 355 MET B CA 1
ATOM 7705 C C . MET B 1 355 ? 13.25 -14.367 2.908 1 84.69 355 MET B C 1
ATOM 7707 O O . MET B 1 355 ? 13.594 -13.273 2.461 1 84.69 355 MET B O 1
ATOM 7711 N N . HIS B 1 356 ? 12.18 -15.016 2.59 1 87.81 356 HIS B N 1
ATOM 7712 C CA . HIS B 1 356 ? 11.102 -14.172 2.088 1 87.81 356 HIS B CA 1
ATOM 7713 C C . HIS B 1 356 ? 10.523 -13.305 3.197 1 87.81 356 HIS B C 1
ATOM 7715 O O . HIS B 1 356 ? 10.266 -13.789 4.305 1 87.81 356 HIS B O 1
ATOM 7721 N N . LYS B 1 357 ? 10.312 -12.062 2.924 1 90 357 LYS B N 1
ATOM 7722 C CA . LYS B 1 357 ? 9.898 -11.102 3.939 1 90 357 LYS B CA 1
ATOM 7723 C C . LYS B 1 357 ? 8.414 -10.758 3.799 1 90 357 LYS B C 1
ATOM 7725 O O . LYS B 1 357 ? 7.945 -10.438 2.703 1 90 357 LYS B O 1
ATOM 7730 N N . ILE B 1 358 ? 7.645 -10.836 4.918 1 94.88 358 ILE B N 1
ATOM 7731 C CA . ILE B 1 358 ? 6.219 -10.523 4.906 1 94.88 358 ILE B CA 1
ATOM 7732 C C . ILE B 1 358 ? 5.82 -9.883 6.234 1 94.88 358 ILE B C 1
ATOM 7734 O O . ILE B 1 358 ? 6.602 -9.883 7.188 1 94.88 358 ILE B O 1
ATOM 7738 N N . VAL B 1 359 ? 4.668 -9.25 6.27 1 96.5 359 VAL B N 1
ATOM 7739 C CA . VAL B 1 359 ? 4.094 -8.727 7.504 1 96.5 359 VAL B CA 1
ATOM 7740 C C . VAL B 1 359 ? 2.906 -9.586 7.93 1 96.5 359 VAL B C 1
ATOM 7742 O O . VAL B 1 359 ? 2.031 -9.891 7.117 1 96.5 359 VAL B O 1
ATOM 7745 N N . ILE B 1 360 ? 2.887 -10.047 9.133 1 96.31 360 ILE B N 1
ATOM 7746 C CA . ILE B 1 360 ? 1.759 -10.789 9.688 1 96.31 360 ILE B CA 1
ATOM 7747 C C . ILE B 1 360 ? 1.162 -10.023 10.867 1 96.31 360 ILE B C 1
ATOM 7749 O O . ILE B 1 360 ? 1.875 -9.664 11.805 1 96.31 360 ILE B O 1
ATOM 7753 N N . LEU B 1 361 ? -0.137 -9.711 10.773 1 96.69 361 LEU B N 1
ATOM 7754 C CA . LEU B 1 361 ? -0.865 -9 11.812 1 96.69 361 LEU B CA 1
ATOM 7755 C C . LEU B 1 361 ? -2.107 -9.773 12.242 1 96.69 361 LEU B C 1
ATOM 7757 O O . LEU B 1 361 ? -2.572 -10.656 11.516 1 96.69 361 LEU B O 1
ATOM 7761 N N . ASP B 1 362 ? -2.607 -9.492 13.422 1 95.19 362 ASP B N 1
ATOM 7762 C CA . ASP B 1 362 ? -3.902 -10.016 13.852 1 95.19 362 ASP B CA 1
ATOM 7763 C C . ASP B 1 362 ? -5.043 -9.125 13.352 1 95.19 362 ASP B C 1
ATOM 7765 O O . ASP B 1 362 ? -4.875 -7.918 13.203 1 95.19 362 ASP B O 1
ATOM 7769 N N . CYS B 1 363 ? -6.074 -9.805 12.992 1 93.5 363 CYS B N 1
ATOM 7770 C CA . CYS B 1 363 ? -7.27 -9.039 12.641 1 93.5 363 CYS B CA 1
ATOM 7771 C C . CYS B 1 363 ? -7.918 -8.438 13.875 1 93.5 363 CYS B C 1
ATOM 7773 O O . CYS B 1 363 ? -8.422 -9.164 14.734 1 93.5 363 CYS B O 1
ATOM 7775 N N . LEU B 1 364 ? -7.934 -7.16 13.945 1 90.69 364 LEU B N 1
ATOM 7776 C CA . LEU B 1 364 ? -8.469 -6.496 15.125 1 90.69 364 LEU B CA 1
ATOM 7777 C C . LEU B 1 364 ? -9.758 -5.754 14.797 1 90.69 364 LEU B C 1
ATOM 7779 O O . LEU B 1 364 ? -10.383 -5.152 15.68 1 90.69 364 LEU B O 1
ATOM 7783 N N . ASN B 1 365 ? -10.172 -5.828 13.531 1 84.88 365 ASN B N 1
ATOM 7784 C CA . ASN B 1 365 ? -11.367 -5.113 13.109 1 84.88 365 ASN B CA 1
ATOM 7785 C C . ASN B 1 365 ? -12.617 -5.656 13.797 1 84.88 365 ASN B C 1
ATOM 7787 O O . ASN B 1 365 ? -12.75 -6.867 13.977 1 84.88 365 ASN B O 1
ATOM 7791 N N . GLU B 1 366 ? -13.438 -4.695 14.219 1 82.94 366 GLU B N 1
ATOM 7792 C CA . GLU B 1 366 ? -14.695 -5.078 14.844 1 82.94 366 GLU B CA 1
ATOM 7793 C C . GLU B 1 366 ? -15.891 -4.578 14.039 1 82.94 366 GLU B C 1
ATOM 7795 O O . GLU B 1 366 ? -15.914 -3.422 13.609 1 82.94 366 GLU B O 1
ATOM 7800 N N . ILE B 1 367 ? -16.688 -5.523 13.641 1 81.31 367 ILE B N 1
ATOM 7801 C CA . ILE B 1 367 ? -17.906 -5.168 12.93 1 81.31 367 ILE B CA 1
ATOM 7802 C C . ILE B 1 367 ? -19.016 -4.852 13.938 1 81.31 367 ILE B C 1
ATOM 7804 O O . ILE B 1 367 ? -19.234 -5.609 14.883 1 81.31 367 ILE B O 1
ATOM 7808 N N . LYS B 1 368 ? -19.578 -3.664 13.773 1 68.88 368 LYS B N 1
ATOM 7809 C CA . LYS B 1 368 ? -20.703 -3.32 14.633 1 68.88 368 LYS B CA 1
ATOM 7810 C C . LYS B 1 368 ? -21.969 -4.082 14.219 1 68.88 368 LYS B C 1
ATOM 7812 O O . LYS B 1 368 ? -22.297 -4.145 13.031 1 68.88 368 LYS B O 1
ATOM 7817 N N . GLU B 1 369 ? -22.453 -4.891 15.062 1 62.25 369 GLU B N 1
ATOM 7818 C CA . GLU B 1 369 ? -23.594 -5.789 14.836 1 62.25 369 GLU B CA 1
ATOM 7819 C C . GLU B 1 369 ? -24.766 -5.047 14.211 1 62.25 369 GLU B C 1
ATOM 7821 O O . GLU B 1 369 ? -25.516 -5.625 13.422 1 62.25 369 GLU B O 1
ATOM 7826 N N . ASP B 1 370 ? -24.953 -3.816 14.57 1 60.66 370 ASP B N 1
ATOM 7827 C CA . ASP B 1 370 ? -26.219 -3.156 14.227 1 60.66 370 ASP B CA 1
ATOM 7828 C C . ASP B 1 370 ? -26.188 -2.635 12.797 1 60.66 370 ASP B C 1
ATOM 7830 O O . ASP B 1 370 ? -27.172 -2.066 12.312 1 60.66 370 ASP B O 1
ATOM 7834 N N . GLN B 1 371 ? -25.188 -2.846 12.195 1 60.41 371 GLN B N 1
ATOM 7835 C CA . GLN B 1 371 ? -25.203 -2.221 10.875 1 60.41 371 GLN B CA 1
ATOM 7836 C C . GLN B 1 371 ? -25.484 -3.25 9.781 1 60.41 371 GLN B C 1
ATOM 7838 O O . GLN B 1 371 ? -24.719 -4.211 9.625 1 60.41 371 GLN B O 1
ATOM 7843 N N . LEU B 1 372 ? -26.688 -3.324 9.32 1 65.06 372 LEU B N 1
ATOM 7844 C CA . LEU B 1 372 ? -27.031 -4.152 8.164 1 65.06 372 LEU B CA 1
ATOM 7845 C C . LEU B 1 372 ? -26.203 -3.748 6.945 1 65.06 372 LEU B C 1
ATOM 7847 O O . LEU B 1 372 ? -26.016 -2.559 6.684 1 65.06 372 LEU B O 1
ATOM 7851 N N . PRO B 1 373 ? -25.766 -4.805 6.254 1 72.81 373 PRO B N 1
ATOM 7852 C CA . PRO B 1 373 ? -25.016 -4.453 5.039 1 72.81 373 PRO B CA 1
ATOM 7853 C C . PRO B 1 373 ? -25.859 -3.66 4.039 1 72.81 373 PRO B C 1
ATOM 7855 O O . PRO B 1 373 ? -27 -4.02 3.768 1 72.81 373 PRO B O 1
ATOM 7858 N N . LYS B 1 374 ? -25.453 -2.691 3.521 1 73.44 374 LYS B N 1
ATOM 7859 C CA . LYS B 1 374 ? -26.172 -1.779 2.646 1 73.44 374 LYS B CA 1
ATOM 7860 C C . LYS B 1 374 ? -25.812 -2.014 1.183 1 73.44 374 LYS B C 1
ATOM 7862 O O . LYS B 1 374 ? -26.578 -1.641 0.285 1 73.44 374 LYS B O 1
ATOM 7867 N N . LEU B 1 375 ? -24.719 -2.686 1.024 1 83.88 375 LEU B N 1
ATOM 7868 C CA . LEU B 1 375 ? -24.25 -2.852 -0.345 1 83.88 375 LEU B CA 1
ATOM 7869 C C . LEU B 1 375 ? -24.016 -4.324 -0.666 1 83.88 375 LEU B C 1
ATOM 7871 O O . LEU B 1 375 ? -23.875 -5.148 0.241 1 83.88 375 LEU B O 1
ATOM 7875 N N . ASN B 1 376 ? -24.094 -4.613 -1.934 1 87.31 376 ASN B N 1
ATOM 7876 C CA . ASN B 1 376 ? -23.734 -5.945 -2.414 1 87.31 376 ASN B CA 1
ATOM 7877 C C . ASN B 1 376 ? -22.375 -5.941 -3.107 1 87.31 376 ASN B C 1
ATOM 7879 O O . ASN B 1 376 ? -22.047 -5.008 -3.842 1 87.31 376 ASN B O 1
ATOM 7883 N N . VAL B 1 377 ? -21.656 -6.973 -2.789 1 90.19 377 VAL B N 1
ATOM 7884 C CA . VAL B 1 377 ? -20.359 -7.117 -3.455 1 90.19 377 VAL B CA 1
ATOM 7885 C C . VAL B 1 377 ? -20.578 -7.367 -4.945 1 90.19 377 VAL B C 1
ATOM 7887 O O . VAL B 1 377 ? -21.391 -8.211 -5.332 1 90.19 377 VAL B O 1
ATOM 7890 N N . ASN B 1 378 ? -19.891 -6.59 -5.727 1 87.75 378 ASN B N 1
ATOM 7891 C CA . ASN B 1 378 ? -19.953 -6.801 -7.168 1 87.75 378 ASN B CA 1
ATOM 7892 C C . ASN B 1 378 ? -18.969 -7.879 -7.617 1 87.75 378 ASN B C 1
ATOM 7894 O O . ASN B 1 378 ? -17.75 -7.645 -7.648 1 87.75 378 ASN B O 1
ATOM 7898 N N . LEU B 1 379 ? -19.531 -9.016 -8.023 1 91.69 379 LEU B N 1
ATOM 7899 C CA . LEU B 1 379 ? -18.688 -10.117 -8.477 1 91.69 379 LEU B CA 1
ATOM 7900 C C . LEU B 1 379 ? -18.5 -10.07 -9.992 1 91.69 379 LEU B C 1
ATOM 7902 O O . LEU B 1 379 ? -19.422 -9.68 -10.719 1 91.69 379 LEU B O 1
ATOM 7906 N N . MET B 1 380 ? -17.344 -10.406 -10.461 1 92.62 380 MET B N 1
ATOM 7907 C CA . MET B 1 380 ? -17.062 -10.438 -11.891 1 92.62 380 MET B CA 1
ATOM 7908 C C . MET B 1 380 ? -17.562 -11.742 -12.508 1 92.62 380 MET B C 1
ATOM 7910 O O . MET B 1 380 ? -16.984 -12.805 -12.273 1 92.62 380 MET B O 1
ATOM 7914 N N . LYS B 1 381 ? -18.469 -11.656 -13.328 1 91.81 381 LYS B N 1
ATOM 7915 C CA . LYS B 1 381 ? -19.062 -12.828 -13.961 1 91.81 381 LYS B CA 1
ATOM 7916 C C . LYS B 1 381 ? -18.266 -13.258 -15.188 1 91.81 381 LYS B C 1
ATOM 7918 O O . LYS B 1 381 ? -17.812 -12.414 -15.969 1 91.81 381 LYS B O 1
ATOM 7923 N N . LYS B 1 382 ? -18.094 -14.586 -15.305 1 90.25 382 LYS B N 1
ATOM 7924 C CA . LYS B 1 382 ? -17.438 -15.117 -16.5 1 90.25 382 LYS B CA 1
ATOM 7925 C C . LYS B 1 382 ? -18.328 -15.008 -17.719 1 90.25 382 LYS B C 1
ATOM 7927 O O . LYS B 1 382 ? -19.547 -15.234 -17.641 1 90.25 382 LYS B O 1
ATOM 7932 N N . GLN B 1 383 ? -17.719 -14.547 -18.75 1 87.19 383 GLN B N 1
ATOM 7933 C CA . GLN B 1 383 ? -18.438 -14.422 -20.016 1 87.19 383 GLN B CA 1
ATOM 7934 C C . GLN B 1 383 ? -18.062 -15.531 -20.984 1 87.19 383 GLN B C 1
ATOM 7936 O O . GLN B 1 383 ? -17.297 -16.438 -20.641 1 87.19 383 GLN B O 1
ATOM 7941 N N . THR B 1 384 ? -18.688 -15.352 -22.078 1 80.69 384 THR B N 1
ATOM 7942 C CA . THR B 1 384 ? -18.312 -16.266 -23.156 1 80.69 384 THR B CA 1
ATOM 7943 C C . THR B 1 384 ? -16.844 -16.094 -23.531 1 80.69 384 THR B C 1
ATOM 7945 O O . THR B 1 384 ? -16.266 -15.031 -23.297 1 80.69 384 THR B O 1
ATOM 7948 N N . LYS B 1 385 ? -16.359 -17.141 -24.094 1 82.5 385 LYS B N 1
ATOM 7949 C CA . LYS B 1 385 ? -14.945 -17.172 -24.469 1 82.5 385 LYS B CA 1
ATOM 7950 C C . LYS B 1 385 ? -14.609 -16.078 -25.469 1 82.5 385 LYS B C 1
ATOM 7952 O O . LYS B 1 385 ? -15.32 -15.883 -26.453 1 82.5 385 LYS B O 1
ATOM 7957 N N . ASN B 1 386 ? -13.656 -15.227 -24.984 1 84.81 386 ASN B N 1
ATOM 7958 C CA . ASN B 1 386 ? -13.164 -14.117 -25.797 1 84.81 386 ASN B CA 1
ATOM 7959 C C . ASN B 1 386 ? -11.68 -14.281 -26.125 1 84.81 386 ASN B C 1
ATOM 7961 O O . ASN B 1 386 ? -10.992 -15.102 -25.516 1 84.81 386 ASN B O 1
ATOM 7965 N N . GLU B 1 387 ? -11.273 -13.609 -27.203 1 88.5 387 GLU B N 1
ATOM 7966 C CA . GLU B 1 387 ? -9.875 -13.648 -27.625 1 88.5 387 GLU B CA 1
ATOM 7967 C C . GLU B 1 387 ? -9.344 -12.25 -27.891 1 88.5 387 GLU B C 1
ATOM 7969 O O . GLU B 1 387 ? -10.047 -11.414 -28.469 1 88.5 387 GLU B O 1
ATOM 7974 N N . ILE B 1 388 ? -8.203 -11.969 -27.359 1 88.69 388 ILE B N 1
ATOM 7975 C CA . ILE B 1 388 ? -7.5 -10.719 -27.625 1 88.69 388 ILE B CA 1
ATOM 7976 C C . ILE B 1 388 ? -6.195 -11.016 -28.359 1 88.69 388 ILE B C 1
ATOM 7978 O O . ILE B 1 388 ? -5.41 -11.867 -27.938 1 88.69 388 ILE B O 1
ATOM 7982 N N . PHE B 1 389 ? -6.027 -10.391 -29.469 1 91.19 389 PHE B N 1
ATOM 7983 C CA . PHE B 1 389 ? -4.781 -10.492 -30.219 1 91.19 389 PHE B CA 1
ATOM 7984 C C . PHE B 1 389 ? -3.971 -9.211 -30.094 1 91.19 389 PHE B C 1
ATOM 7986 O O . PHE B 1 389 ? -4.48 -8.117 -30.344 1 91.19 389 PHE B O 1
ATOM 7993 N N . ILE B 1 390 ? -2.732 -9.398 -29.641 1 88.62 390 ILE B N 1
ATOM 7994 C CA . ILE B 1 390 ? -1.855 -8.25 -29.469 1 88.62 390 ILE B CA 1
ATOM 7995 C C . ILE B 1 390 ? -0.551 -8.469 -30.234 1 88.62 390 ILE B C 1
ATOM 7997 O O . ILE B 1 390 ? 0.113 -9.492 -30.047 1 88.62 390 ILE B O 1
ATOM 8001 N N . LYS B 1 391 ? -0.204 -7.434 -30.938 1 86.5 391 LYS B N 1
ATOM 8002 C CA . LYS B 1 391 ? 1.049 -7.504 -31.688 1 86.5 391 LYS B CA 1
ATOM 8003 C C . LYS B 1 391 ? 2.246 -7.246 -30.766 1 86.5 391 LYS B C 1
ATOM 8005 O O . LYS B 1 391 ? 2.119 -6.582 -29.734 1 86.5 391 LYS B O 1
ATOM 8010 N N . TYR B 1 392 ? 3.41 -7.738 -31.188 1 82.25 392 TYR B N 1
ATOM 8011 C CA . TYR B 1 392 ? 4.617 -7.602 -30.375 1 82.25 392 TYR B CA 1
ATOM 8012 C C . TYR B 1 392 ? 5.066 -6.145 -30.312 1 82.25 392 TYR B C 1
ATOM 8014 O O . TYR B 1 392 ? 5.789 -5.754 -29.391 1 82.25 392 TYR B O 1
ATOM 8022 N N . ASN B 1 393 ? 4.645 -5.379 -31.25 1 77.19 393 ASN B N 1
ATOM 8023 C CA . ASN B 1 393 ? 5.078 -3.986 -31.266 1 77.19 393 ASN B CA 1
ATOM 8024 C C . ASN B 1 393 ? 4.047 -3.066 -30.625 1 77.19 393 ASN B C 1
ATOM 8026 O O . ASN B 1 393 ? 4.207 -1.846 -30.625 1 77.19 393 ASN B O 1
ATOM 8030 N N . ASP B 1 394 ? 3.045 -3.621 -30.141 1 80.88 394 ASP B N 1
ATOM 8031 C CA . ASP B 1 394 ? 2.01 -2.826 -29.484 1 80.88 394 ASP B CA 1
ATOM 8032 C C . ASP B 1 394 ? 2.471 -2.355 -28.094 1 80.88 394 ASP B C 1
ATOM 8034 O O . ASP B 1 394 ? 3.107 -3.111 -27.359 1 80.88 394 ASP B O 1
ATOM 8038 N N . SER B 1 395 ? 2.135 -1.137 -27.766 1 74.94 395 SER B N 1
ATOM 8039 C CA . SER B 1 395 ? 2.539 -0.551 -26.5 1 74.94 395 SER B CA 1
ATOM 8040 C C . SER B 1 395 ? 1.836 -1.233 -25.328 1 74.94 395 SER B C 1
ATOM 8042 O O . SER B 1 395 ? 2.328 -1.204 -24.203 1 74.94 395 SER B O 1
ATOM 8044 N N . SER B 1 396 ? 0.721 -1.857 -25.641 1 78.75 396 SER B N 1
ATOM 8045 C CA . SER B 1 396 ? -0.061 -2.473 -24.578 1 78.75 396 SER B CA 1
ATOM 8046 C C . SER B 1 396 ? 0.326 -3.934 -24.391 1 78.75 396 SER B C 1
ATOM 8048 O O . SER B 1 396 ? -0.268 -4.633 -23.562 1 78.75 396 SER B O 1
ATOM 8050 N N . LEU B 1 397 ? 1.278 -4.402 -25.094 1 82.69 397 LEU B N 1
ATOM 8051 C CA . LEU B 1 397 ? 1.654 -5.812 -25.078 1 82.69 397 LEU B CA 1
ATOM 8052 C C . LEU B 1 397 ? 1.926 -6.293 -23.656 1 82.69 397 LEU B C 1
ATOM 8054 O O . LEU B 1 397 ? 1.335 -7.277 -23.203 1 82.69 397 LEU B O 1
ATOM 8058 N N . ILE B 1 398 ? 2.736 -5.578 -22.953 1 78.94 398 ILE B N 1
ATOM 8059 C CA . ILE B 1 398 ? 3.18 -6.016 -21.641 1 78.94 398 ILE B CA 1
ATOM 8060 C C . ILE B 1 398 ? 1.994 -6.035 -20.672 1 78.94 398 ILE B C 1
ATOM 8062 O O . ILE B 1 398 ? 1.866 -6.945 -19.859 1 78.94 398 ILE B O 1
ATOM 8066 N N . LYS B 1 399 ? 1.133 -5.102 -20.828 1 80.75 399 LYS B N 1
ATOM 8067 C CA . LYS B 1 399 ? -0.037 -5.016 -19.953 1 80.75 399 LYS B CA 1
ATOM 8068 C C . LYS B 1 399 ? -0.927 -6.246 -20.109 1 80.75 399 LYS B C 1
ATOM 8070 O O . LYS B 1 399 ? -1.374 -6.82 -19.109 1 80.75 399 LYS B O 1
ATOM 8075 N N . TYR B 1 400 ? -1.037 -6.695 -21.281 1 83.62 400 TYR B N 1
ATOM 8076 C CA . TYR B 1 400 ? -1.938 -7.812 -21.547 1 83.62 400 TYR B CA 1
ATOM 8077 C C . TYR B 1 400 ? -1.265 -9.141 -21.219 1 83.62 400 TYR B C 1
ATOM 8079 O O . TYR B 1 400 ? -1.926 -10.094 -20.797 1 83.62 400 TYR B O 1
ATOM 8087 N N . ILE B 1 401 ? -0.015 -9.117 -21.375 1 83.38 401 ILE B N 1
ATOM 8088 C CA . ILE B 1 401 ? 0.716 -10.328 -21.016 1 83.38 401 ILE B CA 1
ATOM 8089 C C . ILE B 1 401 ? 0.647 -10.539 -19.5 1 83.38 401 ILE B C 1
ATOM 8091 O O . ILE B 1 401 ? 0.413 -11.656 -19.031 1 83.38 401 ILE B O 1
ATOM 8095 N N . ILE B 1 402 ? 0.813 -9.492 -18.828 1 80.56 402 ILE B N 1
ATOM 8096 C CA . ILE B 1 402 ? 0.763 -9.578 -17.375 1 80.56 402 ILE B CA 1
ATOM 8097 C C . ILE B 1 402 ? -0.635 -10.008 -16.938 1 80.56 402 ILE B C 1
ATOM 8099 O O . ILE B 1 402 ? -0.782 -10.797 -16 1 80.56 402 ILE B O 1
ATOM 8103 N N . PHE B 1 403 ? -1.568 -9.484 -17.562 1 85.88 403 PHE B N 1
ATOM 8104 C CA . PHE B 1 403 ? -2.949 -9.867 -17.297 1 85.88 403 PHE B CA 1
ATOM 8105 C C . PHE B 1 403 ? -3.146 -11.359 -17.516 1 85.88 403 PHE B C 1
ATOM 8107 O O . PHE B 1 403 ? -3.74 -12.047 -16.672 1 85.88 403 PHE B O 1
ATOM 8114 N N . ALA B 1 404 ? -2.604 -11.812 -18.531 1 84.56 404 ALA B N 1
ATOM 8115 C CA . ALA B 1 404 ? -2.779 -13.219 -18.875 1 84.56 404 ALA B CA 1
ATOM 8116 C C . ALA B 1 404 ? -2.049 -14.125 -17.891 1 84.56 404 ALA B C 1
ATOM 8118 O O . ALA B 1 404 ? -2.574 -15.172 -17.5 1 84.56 404 ALA B O 1
ATOM 8119 N N . ILE B 1 405 ? -0.93 -13.75 -17.562 1 77.88 405 ILE B N 1
ATOM 8120 C CA . ILE B 1 405 ? -0.131 -14.547 -16.625 1 77.88 405 ILE B CA 1
ATOM 8121 C C . ILE B 1 405 ? -0.782 -14.547 -15.25 1 77.88 405 ILE B C 1
ATOM 8123 O O . ILE B 1 405 ? -0.832 -15.578 -14.578 1 77.88 405 ILE B O 1
ATOM 8127 N N . GLY B 1 406 ? -1.226 -13.391 -14.867 1 71.5 406 GLY B N 1
ATOM 8128 C CA . GLY B 1 406 ? -1.847 -13.258 -13.562 1 71.5 406 GLY B CA 1
ATOM 8129 C C . GLY B 1 406 ? -3.066 -14.141 -13.391 1 71.5 406 GLY B C 1
ATOM 8130 O O . GLY B 1 406 ? -3.348 -14.609 -12.281 1 71.5 406 GLY B O 1
ATOM 8131 N N . TYR B 1 407 ? -3.764 -14.398 -14.438 1 72.69 407 TYR B N 1
ATOM 8132 C CA . TYR B 1 407 ? -4.992 -15.18 -14.336 1 72.69 407 TYR B CA 1
ATOM 8133 C C . TYR B 1 407 ? -4.832 -16.547 -15.008 1 72.69 407 TYR B C 1
ATOM 8135 O O . TYR B 1 407 ? -5.82 -17.219 -15.305 1 72.69 407 TYR B O 1
ATOM 8143 N N . LYS B 1 408 ? -3.633 -16.875 -15.266 1 66.62 408 LYS B N 1
ATOM 8144 C CA . LYS B 1 408 ? -3.303 -18.188 -15.82 1 66.62 408 LYS B CA 1
ATOM 8145 C C . LYS B 1 408 ? -4.062 -18.453 -17.125 1 66.62 408 LYS B C 1
ATOM 8147 O O . LYS B 1 408 ? -4.59 -19.547 -17.328 1 66.62 408 LYS B O 1
ATOM 8152 N N . ASN B 1 409 ? -4.199 -17.39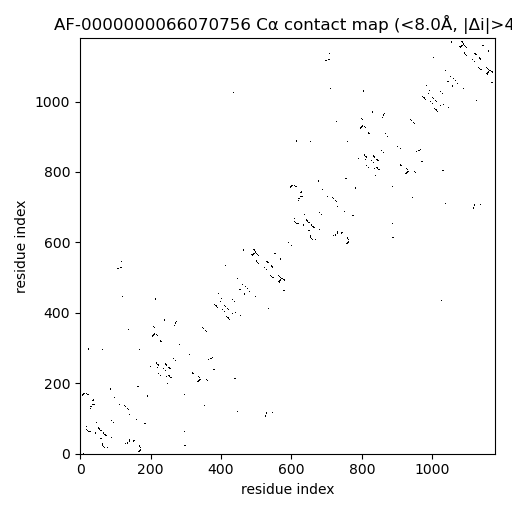1 -17.812 1 71.75 409 ASN B N 1
ATOM 8153 C CA . ASN B 1 409 ? -4.789 -17.547 -19.141 1 71.75 409 ASN B CA 1
ATOM 8154 C C . ASN B 1 409 ? -3.783 -18.109 -20.141 1 71.75 409 ASN B C 1
ATOM 8156 O O . ASN B 1 409 ? -2.576 -17.906 -20 1 71.75 409 ASN B O 1
ATOM 8160 N N . ASN B 1 410 ? -4.328 -18.828 -21 1 76.5 410 ASN B N 1
ATOM 8161 C CA . ASN B 1 410 ? -3.477 -19.375 -22.047 1 76.5 410 ASN B CA 1
ATOM 8162 C C . ASN B 1 410 ? -3.008 -18.297 -23.031 1 76.5 410 ASN B C 1
ATOM 8164 O O . ASN B 1 410 ? -3.814 -17.5 -23.516 1 76.5 410 ASN B O 1
ATOM 8168 N N . ILE B 1 411 ? -1.744 -18.25 -23.156 1 81.88 411 ILE B N 1
ATOM 8169 C CA . ILE B 1 411 ? -1.138 -17.328 -24.109 1 81.88 411 ILE B CA 1
ATOM 8170 C C . ILE B 1 411 ? -0.637 -18.109 -25.328 1 81.88 411 ILE B C 1
ATOM 8172 O O . ILE B 1 411 ? 0.216 -18.984 -25.203 1 81.88 411 ILE B O 1
ATOM 8176 N N . LEU B 1 412 ? -1.182 -17.844 -26.438 1 86 412 LEU B N 1
ATOM 8177 C CA . LEU B 1 412 ? -0.709 -18.453 -27.672 1 86 412 LEU B CA 1
ATOM 8178 C C . LEU B 1 412 ? 0.213 -17.5 -28.422 1 86 412 LEU B C 1
ATOM 8180 O O . LEU B 1 412 ? -0.197 -16.391 -28.797 1 86 412 LEU B O 1
ATOM 8184 N N . ARG B 1 413 ? 1.461 -17.953 -28.594 1 85.25 413 ARG B N 1
ATOM 8185 C CA . ARG B 1 413 ? 2.447 -17.125 -29.281 1 85.25 413 ARG B CA 1
ATOM 8186 C C . ARG B 1 413 ? 2.467 -17.422 -30.781 1 85.25 413 ARG B C 1
ATOM 8188 O O . ARG B 1 413 ? 2.518 -18.578 -31.188 1 85.25 413 ARG B O 1
ATOM 8195 N N . GLY B 1 414 ? 2.273 -16.375 -31.5 1 81.31 414 GLY B N 1
ATOM 8196 C CA . GLY B 1 414 ? 2.391 -16.484 -32.938 1 81.31 414 GLY B CA 1
ATOM 8197 C C . GLY B 1 414 ? 3.533 -15.672 -33.5 1 81.31 414 GLY B C 1
ATOM 8198 O O . GLY B 1 414 ? 4.316 -15.086 -32.75 1 81.31 414 GLY B O 1
ATOM 8199 N N . ASN B 1 415 ? 3.643 -15.656 -34.781 1 80.56 415 ASN B N 1
ATOM 8200 C CA . ASN B 1 415 ? 4.727 -14.953 -35.469 1 80.56 415 ASN B CA 1
ATOM 8201 C C . ASN B 1 415 ? 4.594 -13.438 -35.344 1 80.56 415 ASN B C 1
ATOM 8203 O O . ASN B 1 415 ? 5.598 -12.727 -35.281 1 80.56 415 ASN B O 1
ATOM 8207 N N . GLU B 1 416 ? 3.379 -13.047 -35.25 1 82.5 416 GLU B N 1
ATOM 8208 C CA . GLU B 1 416 ? 3.176 -11.602 -35.281 1 82.5 416 GLU B CA 1
ATOM 8209 C C . GLU B 1 416 ? 2.838 -11.055 -33.906 1 82.5 416 GLU B C 1
ATOM 8211 O O . GLU B 1 416 ? 2.977 -9.852 -33.656 1 82.5 416 GLU B O 1
ATOM 8216 N N . GLY B 1 417 ? 2.342 -11.969 -33.188 1 87.75 417 GLY B N 1
ATOM 8217 C CA . GLY B 1 417 ? 1.901 -11.5 -31.859 1 87.75 417 GLY B CA 1
ATOM 8218 C C . GLY B 1 417 ? 1.368 -12.617 -30.984 1 87.75 417 GLY B C 1
ATOM 8219 O O . GLY B 1 417 ? 1.686 -13.789 -31.203 1 87.75 417 GLY B O 1
ATOM 8220 N N . VAL B 1 418 ? 0.733 -12.203 -29.891 1 88.5 418 VAL B N 1
ATOM 8221 C CA . VAL B 1 418 ? 0.21 -13.156 -28.922 1 88.5 418 VAL B CA 1
ATOM 8222 C C . VAL B 1 418 ? -1.316 -13.102 -28.906 1 88.5 418 VAL B C 1
ATOM 8224 O O . VAL B 1 418 ? -1.903 -12.031 -29.094 1 88.5 418 VAL B O 1
ATOM 8227 N N . SER B 1 419 ? -1.867 -14.258 -28.781 1 90.94 419 SER B N 1
ATOM 8228 C CA . SER B 1 419 ? -3.311 -14.367 -28.594 1 90.94 419 SER B CA 1
ATOM 8229 C C . SER B 1 419 ? -3.648 -14.836 -27.188 1 90.94 419 SER B C 1
ATOM 8231 O O . SER B 1 419 ? -3.07 -15.805 -26.688 1 90.94 419 SER B O 1
ATOM 8233 N N . ILE B 1 420 ? -4.551 -14.141 -26.547 1 90.19 420 ILE B N 1
ATOM 8234 C CA . ILE B 1 420 ? -4.938 -14.461 -25.172 1 90.19 420 ILE B CA 1
ATOM 8235 C C . ILE B 1 420 ? -6.422 -14.812 -25.125 1 90.19 420 ILE B C 1
ATOM 8237 O O . ILE B 1 420 ? -7.273 -13.992 -25.484 1 90.19 420 ILE B O 1
ATOM 8241 N N . HIS B 1 421 ? -6.691 -16.031 -24.703 1 89.12 421 HIS B N 1
ATOM 8242 C CA . HIS B 1 421 ? -8.07 -16.453 -24.484 1 89.12 421 HIS B CA 1
ATOM 8243 C C . HIS B 1 421 ? -8.516 -16.188 -23.047 1 89.12 421 HIS B C 1
ATOM 8245 O O . HIS B 1 421 ? -7.777 -16.469 -22.109 1 89.12 421 HIS B O 1
ATOM 8251 N N . HIS B 1 422 ? -9.641 -15.594 -22.969 1 87.25 422 HIS B N 1
ATOM 8252 C CA . HIS B 1 422 ? -10.109 -15.242 -21.641 1 87.25 422 HIS B CA 1
ATOM 8253 C C . HIS B 1 422 ? -11.633 -15.211 -21.578 1 87.25 422 HIS B C 1
ATOM 8255 O O . HIS B 1 422 ? -12.305 -15.344 -22.594 1 87.25 422 HIS B O 1
ATOM 8261 N N . GLN B 1 423 ? -12.18 -15.047 -20.391 1 89.88 423 GLN B N 1
ATOM 8262 C CA . GLN B 1 423 ? -13.617 -15.008 -20.188 1 89.88 423 GLN B CA 1
ATOM 8263 C C . GLN B 1 423 ? -14.031 -13.758 -19.406 1 89.88 423 GLN B C 1
ATOM 8265 O O . GLN B 1 423 ? -15.062 -13.75 -18.734 1 89.88 423 GLN B O 1
ATOM 8270 N N . PHE B 1 424 ? -13.266 -12.711 -19.5 1 91.56 424 PHE B N 1
ATOM 8271 C CA . PHE B 1 424 ? -13.57 -11.469 -18.797 1 91.56 424 PHE B CA 1
ATOM 8272 C C . PHE B 1 424 ? -14.359 -10.523 -19.703 1 91.56 424 PHE B C 1
ATOM 8274 O O . PHE B 1 424 ? -14.188 -10.531 -20.922 1 91.56 424 PHE B O 1
ATOM 8281 N N . SER B 1 425 ? -15.172 -9.719 -19.062 1 91.12 425 SER B N 1
ATOM 8282 C CA . SER B 1 425 ? -15.781 -8.609 -19.797 1 91.12 425 SER B CA 1
ATOM 8283 C C . SER B 1 425 ? -14.773 -7.484 -20.016 1 91.12 425 SER B C 1
ATOM 8285 O O . SER B 1 425 ? -13.75 -7.41 -19.344 1 91.12 425 SER B O 1
ATOM 8287 N N . SER B 1 426 ? -15.047 -6.668 -20.938 1 87.81 426 SER B N 1
ATOM 8288 C CA . SER B 1 426 ? -14.164 -5.535 -21.219 1 87.81 426 SER B CA 1
ATOM 8289 C C . SER B 1 426 ? -14.055 -4.617 -20.016 1 87.81 426 SER B C 1
ATOM 8291 O O . SER B 1 426 ? -12.984 -4.066 -19.734 1 87.81 426 SER B O 1
ATOM 8293 N N . GLU B 1 427 ? -15.156 -4.504 -19.312 1 90.25 427 GLU B N 1
ATOM 8294 C CA . GLU B 1 427 ? -15.172 -3.66 -18.125 1 90.25 427 GLU B CA 1
ATOM 8295 C C . GLU B 1 427 ? -14.305 -4.254 -17.016 1 90.25 427 GLU B C 1
ATOM 8297 O O . GLU B 1 427 ? -13.586 -3.531 -16.328 1 90.25 427 GLU B O 1
ATOM 8302 N N . ASP B 1 428 ? -14.375 -5.535 -16.922 1 91.44 428 ASP B N 1
ATOM 8303 C CA . ASP B 1 428 ? -13.578 -6.211 -15.898 1 91.44 428 ASP B CA 1
ATOM 8304 C C . ASP B 1 428 ? -12.086 -6.113 -16.219 1 91.44 428 ASP B C 1
ATOM 8306 O O . ASP B 1 428 ? -11.273 -5.879 -15.32 1 91.44 428 ASP B O 1
ATOM 8310 N N . ILE B 1 429 ? -11.766 -6.273 -17.469 1 90.44 429 ILE B N 1
ATOM 8311 C CA . ILE B 1 429 ? -10.367 -6.176 -17.891 1 90.44 429 ILE B CA 1
ATOM 8312 C C . ILE B 1 429 ? -9.836 -4.777 -17.594 1 90.44 429 ILE B C 1
ATOM 8314 O O . ILE B 1 429 ? -8.734 -4.621 -17.047 1 90.44 429 ILE B O 1
ATOM 8318 N N . LYS B 1 430 ? -10.617 -3.85 -17.938 1 88.75 430 LYS B N 1
ATOM 8319 C CA . LYS B 1 430 ? -10.219 -2.467 -17.688 1 88.75 430 LYS B CA 1
ATOM 8320 C C . LYS B 1 430 ? -10.023 -2.207 -16.203 1 88.75 430 LYS B C 1
ATOM 8322 O O . LYS B 1 430 ? -9.047 -1.575 -15.789 1 88.75 430 LYS B O 1
ATOM 8327 N N . SER B 1 431 ? -10.906 -2.705 -15.383 1 90.25 431 SER B N 1
ATOM 8328 C CA . SER B 1 431 ? -10.82 -2.545 -13.93 1 90.25 431 SER B CA 1
ATOM 8329 C C . SER B 1 431 ? -9.539 -3.164 -13.383 1 90.25 431 SER B C 1
ATOM 8331 O O . SER B 1 431 ? -8.891 -2.592 -12.5 1 90.25 431 SER B O 1
ATOM 8333 N N . ILE B 1 432 ? -9.164 -4.273 -13.906 1 91.5 432 ILE B N 1
ATOM 8334 C CA . ILE B 1 432 ? -7.984 -4.988 -13.438 1 91.5 432 ILE B CA 1
ATOM 8335 C C . ILE B 1 432 ? -6.723 -4.273 -13.914 1 91.5 432 ILE B C 1
ATOM 8337 O O . ILE B 1 432 ? -5.805 -4.023 -13.125 1 91.5 432 ILE B O 1
ATOM 8341 N N . LEU B 1 433 ? -6.715 -3.859 -15.156 1 87.75 433 LEU B N 1
ATOM 8342 C CA . LEU B 1 433 ? -5.527 -3.262 -15.758 1 87.75 433 LEU B CA 1
ATOM 8343 C C . LEU B 1 433 ? -5.277 -1.868 -15.188 1 87.75 433 LEU B C 1
ATOM 8345 O O . LEU B 1 433 ? -4.145 -1.382 -15.203 1 87.75 433 LEU B O 1
ATOM 8349 N N . GLU B 1 434 ? -6.254 -1.285 -14.648 1 85.94 434 GLU B N 1
ATOM 8350 C CA . GLU B 1 434 ? -6.113 0.066 -14.109 1 85.94 434 GLU B CA 1
ATOM 8351 C C . GLU B 1 434 ? -5.938 0.043 -12.594 1 85.94 434 GLU B C 1
ATOM 8353 O O . GLU B 1 434 ? -5.734 1.088 -11.977 1 85.94 434 GLU B O 1
ATOM 8358 N N . SER B 1 435 ? -6.004 -1.129 -12.062 1 88 435 SER B N 1
ATOM 8359 C CA . SER B 1 435 ? -5.828 -1.26 -10.617 1 88 435 SER B CA 1
ATOM 8360 C C . SER B 1 435 ? -4.387 -0.979 -10.203 1 88 435 SER B C 1
ATOM 8362 O O . SER B 1 435 ? -3.451 -1.522 -10.797 1 88 435 SER B O 1
ATOM 8364 N N . ASP B 1 436 ? -4.191 -0.142 -9.203 1 82.12 436 ASP B N 1
ATOM 8365 C CA . ASP B 1 436 ? -2.867 0.203 -8.703 1 82.12 436 ASP B CA 1
ATOM 8366 C C . ASP B 1 436 ? -2.143 -1.032 -8.172 1 82.12 436 ASP B C 1
ATOM 8368 O O . ASP B 1 436 ? -0.947 -1.208 -8.414 1 82.12 436 ASP B O 1
ATOM 8372 N N . THR B 1 437 ? -2.896 -1.794 -7.508 1 87.56 437 THR B N 1
ATOM 8373 C CA . THR B 1 437 ? -2.314 -2.986 -6.902 1 87.56 437 THR B CA 1
ATOM 8374 C C . THR B 1 437 ? -1.829 -3.955 -7.973 1 87.56 437 THR B C 1
ATOM 8376 O O . THR B 1 437 ? -0.737 -4.516 -7.863 1 87.56 437 THR B O 1
ATOM 8379 N N . PHE B 1 438 ? -2.588 -4.117 -8.969 1 88.31 438 PHE B N 1
ATOM 8380 C CA . PHE B 1 438 ? -2.217 -5.023 -10.055 1 88.31 438 PHE B CA 1
ATOM 8381 C C . PHE B 1 438 ? -0.993 -4.504 -10.797 1 88.31 438 PHE B C 1
ATOM 8383 O O . PHE B 1 438 ? -0.104 -5.277 -11.156 1 88.31 438 PHE B O 1
ATOM 8390 N N . LEU B 1 439 ? -0.923 -3.248 -10.992 1 83.75 439 LEU B N 1
ATOM 8391 C CA . LEU B 1 439 ? 0.215 -2.635 -11.664 1 83.75 439 LEU B CA 1
ATOM 8392 C C . LEU B 1 439 ? 1.488 -2.797 -10.844 1 83.75 439 LEU B C 1
ATOM 8394 O O . LEU B 1 439 ? 2.543 -3.137 -11.383 1 83.75 439 LEU B O 1
ATOM 8398 N N . LYS B 1 440 ? 1.366 -2.57 -9.594 1 85.44 440 LYS B N 1
ATOM 8399 C CA . LYS B 1 440 ? 2.525 -2.74 -8.727 1 85.44 440 LYS B CA 1
ATOM 8400 C C . LYS B 1 440 ? 2.986 -4.195 -8.703 1 85.44 440 LYS B C 1
ATOM 8402 O O . LYS B 1 440 ? 4.188 -4.469 -8.664 1 85.44 440 LYS B O 1
ATOM 8407 N N . TYR B 1 441 ? 2.049 -5.051 -8.633 1 87.12 441 TYR B N 1
ATOM 8408 C CA . TYR B 1 441 ? 2.367 -6.477 -8.656 1 87.12 441 TYR B CA 1
ATOM 8409 C C . TYR B 1 441 ? 3.139 -6.84 -9.922 1 87.12 441 TYR B C 1
ATOM 8411 O O . TYR B 1 441 ? 4.145 -7.547 -9.859 1 87.12 441 TYR B O 1
ATOM 8419 N N . SER B 1 442 ? 2.684 -6.309 -11.008 1 78.94 442 SER B N 1
ATOM 8420 C CA . SER B 1 442 ? 3.307 -6.602 -12.297 1 78.94 442 SER B CA 1
ATOM 8421 C C . SER B 1 442 ? 4.723 -6.043 -12.367 1 78.94 442 SER B C 1
ATOM 8423 O O . SER B 1 442 ? 5.598 -6.625 -13.008 1 78.94 442 SER B O 1
ATOM 8425 N N . LYS B 1 443 ? 4.945 -5.051 -11.695 1 78.12 443 LYS B N 1
ATOM 8426 C CA . LYS B 1 443 ? 6.25 -4.395 -11.727 1 78.12 443 LYS B CA 1
ATOM 8427 C C . LYS B 1 443 ? 7.211 -5.02 -10.719 1 78.12 443 LYS B C 1
ATOM 8429 O O . LYS B 1 443 ? 8.43 -4.875 -10.844 1 78.12 443 LYS B O 1
ATOM 8434 N N . SER B 1 444 ? 6.625 -5.59 -9.758 1 80.25 444 SER B N 1
ATOM 8435 C CA . SER B 1 444 ? 7.461 -6.156 -8.703 1 80.25 444 SER B CA 1
ATOM 8436 C C . SER B 1 444 ? 8.305 -7.316 -9.234 1 80.25 444 SER B C 1
ATOM 8438 O O . SER B 1 444 ? 9.352 -7.637 -8.664 1 80.25 444 SER B O 1
ATOM 8440 N N . LYS B 1 445 ? 7.875 -7.992 -10.188 1 76 445 LYS B N 1
ATOM 8441 C CA . LYS B 1 445 ? 8.648 -9.047 -10.844 1 76 445 LYS B CA 1
ATOM 8442 C C . LYS B 1 445 ? 8.664 -8.852 -12.359 1 76 445 LYS B C 1
ATOM 8444 O O . LYS B 1 445 ? 7.816 -9.398 -13.07 1 76 445 LYS B O 1
ATOM 8449 N N . PRO B 1 446 ? 9.648 -8.219 -12.781 1 74.75 446 PRO B N 1
ATOM 8450 C CA . PRO B 1 446 ? 9.664 -7.848 -14.195 1 74.75 446 PRO B CA 1
ATOM 8451 C C . PRO B 1 446 ? 10.031 -9.016 -15.109 1 74.75 446 PRO B C 1
ATOM 8453 O O . PRO B 1 446 ? 10.25 -8.82 -16.312 1 74.75 446 PRO B O 1
ATOM 8456 N N . ALA B 1 447 ? 10.07 -10.188 -14.562 1 76.56 447 ALA B N 1
ATOM 8457 C CA . ALA B 1 447 ? 10.555 -11.336 -15.328 1 76.56 447 ALA B CA 1
ATOM 8458 C C . ALA B 1 447 ? 9.68 -11.586 -16.547 1 76.56 447 ALA B C 1
ATOM 8460 O O . ALA B 1 447 ? 10.188 -11.789 -17.656 1 76.56 447 ALA B O 1
ATOM 8461 N N . ALA B 1 448 ? 8.406 -11.547 -16.328 1 73.88 448 ALA B N 1
ATOM 8462 C CA . ALA B 1 448 ? 7.508 -11.773 -17.453 1 73.88 448 ALA B CA 1
ATOM 8463 C C . ALA B 1 448 ? 7.676 -10.695 -18.516 1 73.88 448 ALA B C 1
ATOM 8465 O O . ALA B 1 448 ? 7.566 -10.977 -19.719 1 73.88 448 ALA B O 1
ATOM 8466 N N . MET B 1 449 ? 8.086 -9.625 -18.094 1 81.69 449 MET B N 1
ATOM 8467 C CA . MET B 1 449 ? 8.273 -8.508 -19.031 1 81.69 449 MET B CA 1
ATOM 8468 C C . MET B 1 449 ? 9.516 -8.711 -19.875 1 81.69 449 MET B C 1
ATOM 8470 O O . MET B 1 449 ? 9.508 -8.438 -21.078 1 81.69 449 MET B O 1
ATOM 8474 N N . TYR B 1 450 ? 10.484 -9.289 -19.281 1 87.56 450 TYR B N 1
ATOM 8475 C CA . TYR B 1 450 ? 11.734 -9.453 -20.016 1 87.56 450 TYR B CA 1
ATOM 8476 C C . TYR B 1 450 ? 11.539 -10.367 -21.219 1 87.56 450 TYR B C 1
ATOM 8478 O O . TYR B 1 450 ? 12.086 -10.109 -22.297 1 87.56 450 TYR B O 1
ATOM 8486 N N . GLN B 1 451 ? 10.781 -11.398 -21 1 88.38 451 GLN B N 1
ATOM 8487 C CA . GLN B 1 451 ? 10.547 -12.359 -22.062 1 88.38 451 GLN B CA 1
ATOM 8488 C C . GLN B 1 451 ? 9.969 -11.68 -23.297 1 88.38 451 GLN B C 1
ATOM 8490 O O . GLN B 1 451 ? 10.391 -11.961 -24.422 1 88.38 451 GLN B O 1
ATOM 8495 N N . TYR B 1 452 ? 9.164 -10.812 -23.125 1 86.62 452 TYR B N 1
ATOM 8496 C CA . TYR B 1 452 ? 8.438 -10.219 -24.25 1 86.62 452 TYR B CA 1
ATOM 8497 C C . TYR B 1 452 ? 9.109 -8.938 -24.719 1 86.62 452 TYR B C 1
ATOM 8499 O O . TYR B 1 452 ? 9.047 -8.586 -25.891 1 86.62 452 TYR B O 1
ATOM 8507 N N . LEU B 1 453 ? 9.758 -8.25 -23.812 1 86.5 453 LEU B N 1
ATOM 8508 C CA . LEU B 1 453 ? 10.539 -7.086 -24.203 1 86.5 453 LEU B CA 1
ATOM 8509 C C . LEU B 1 453 ? 11.656 -7.48 -25.156 1 86.5 453 LEU B C 1
ATOM 8511 O O . LEU B 1 453 ? 11.875 -6.816 -26.172 1 86.5 453 LEU B O 1
ATOM 8515 N N . LEU B 1 454 ? 12.273 -8.523 -24.812 1 89.88 454 LEU B N 1
ATOM 8516 C CA . LEU B 1 454 ? 13.406 -8.961 -25.625 1 89.88 454 LEU B CA 1
ATOM 8517 C C . LEU B 1 454 ? 12.93 -9.609 -26.922 1 89.88 454 LEU B C 1
ATOM 8519 O O . LEU B 1 454 ? 13.602 -9.5 -27.953 1 89.88 454 LEU B O 1
ATOM 8523 N N . LEU B 1 455 ? 11.805 -10.273 -26.844 1 89.12 455 LEU B N 1
ATOM 8524 C CA . LEU B 1 455 ? 11.188 -10.758 -28.078 1 89.12 455 LEU B CA 1
ATOM 8525 C C . LEU B 1 455 ? 10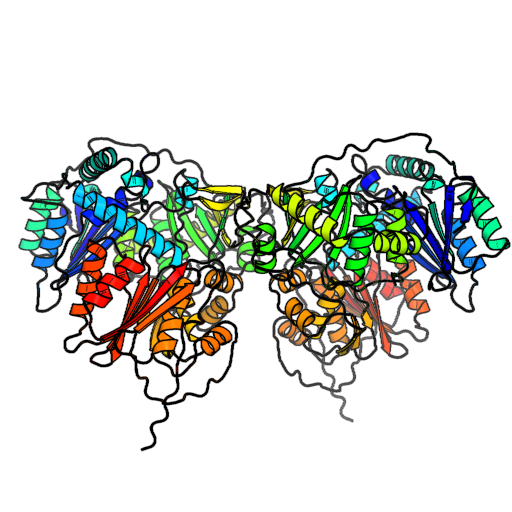.867 -9.594 -29.016 1 89.12 455 LEU B C 1
ATOM 8527 O O . LEU B 1 455 ? 11.148 -9.664 -30.203 1 89.12 455 LEU B O 1
ATOM 8531 N N . SER B 1 456 ? 10.328 -8.578 -28.438 1 83.62 456 SER B N 1
ATOM 8532 C CA . SER B 1 456 ? 10.023 -7.387 -29.219 1 83.62 456 SER B CA 1
ATOM 8533 C C . SER B 1 456 ? 11.289 -6.793 -29.828 1 83.62 456 SER B C 1
ATOM 8535 O O . SER B 1 456 ? 11.266 -6.289 -30.953 1 83.62 456 SER B O 1
ATOM 8537 N N . PHE B 1 457 ? 12.328 -6.832 -29.141 1 86.06 457 PHE B N 1
ATOM 8538 C CA . PHE B 1 457 ? 13.617 -6.344 -29.609 1 86.06 457 PHE B CA 1
ATOM 8539 C C . PHE B 1 457 ? 14.055 -7.105 -30.859 1 86.06 457 PHE B C 1
ATOM 8541 O O . PHE B 1 457 ? 14.539 -6.504 -31.828 1 86.06 457 PHE B O 1
ATOM 8548 N N . PHE B 1 458 ? 13.875 -8.367 -30.891 1 86.06 458 PHE B N 1
ATOM 8549 C CA . PHE B 1 458 ? 14.375 -9.211 -31.969 1 86.06 458 PHE B CA 1
ATOM 8550 C C . PHE B 1 458 ? 13.438 -9.164 -33.156 1 86.06 458 PHE B C 1
ATOM 8552 O O . PHE B 1 458 ? 13.859 -9.383 -34.312 1 86.06 458 PHE B O 1
ATOM 8559 N N . VAL B 1 459 ? 12.148 -8.844 -32.969 1 84 459 VAL B N 1
ATOM 8560 C CA . VAL B 1 459 ? 11.195 -8.969 -34.062 1 84 459 VAL B CA 1
ATOM 8561 C C . VAL B 1 459 ? 10.852 -7.586 -34.594 1 84 459 VAL B C 1
ATOM 8563 O O . VAL B 1 459 ? 10.305 -7.465 -35.719 1 84 459 VAL B O 1
ATOM 8566 N N . SER B 1 460 ? 11.164 -6.648 -33.812 1 78.5 460 SER B N 1
ATOM 8567 C CA . SER B 1 460 ? 10.844 -5.301 -34.281 1 78.5 460 SER B CA 1
ATOM 8568 C C . SER B 1 460 ? 12.102 -4.516 -34.625 1 78.5 460 SER B C 1
ATOM 8570 O O . SER B 1 460 ? 13.211 -4.941 -34.312 1 78.5 460 SER B O 1
ATOM 8572 N N . GLY B 1 461 ? 11.891 -3.346 -35.25 1 75.62 461 GLY B N 1
ATOM 8573 C CA . GLY B 1 461 ? 13 -2.469 -35.562 1 75.62 461 GLY B CA 1
ATOM 8574 C C . GLY B 1 461 ? 13.352 -1.495 -34.469 1 75.62 461 GLY B C 1
ATOM 8575 O O . GLY B 1 461 ? 14.258 -0.675 -34.625 1 75.62 461 GLY B O 1
ATOM 8576 N N . TYR B 1 462 ? 12.797 -1.648 -33.312 1 76.81 462 TYR B N 1
ATOM 8577 C CA . TYR B 1 462 ? 12.992 -0.696 -32.219 1 76.81 462 TYR B CA 1
ATOM 8578 C C . TYR B 1 462 ? 14.289 -0.984 -31.484 1 76.81 462 TYR B C 1
ATOM 8580 O O . TYR B 1 462 ? 14.688 -2.143 -31.344 1 76.81 462 TYR B O 1
ATOM 8588 N N . SER B 1 463 ? 14.852 0.152 -31.016 1 80.06 463 SER B N 1
ATOM 8589 C CA . SER B 1 463 ? 15.977 -0.004 -30.109 1 80.06 463 SER B CA 1
ATOM 8590 C C . SER B 1 463 ? 15.516 -0.428 -28.719 1 80.06 463 SER B C 1
ATOM 8592 O O . SER B 1 463 ? 14.328 -0.337 -28.406 1 80.06 463 SER B O 1
ATOM 8594 N N . ILE B 1 464 ? 16.484 -0.952 -27.953 1 83.81 464 ILE B N 1
ATOM 8595 C CA . ILE B 1 464 ? 16.141 -1.389 -26.594 1 83.81 464 ILE B CA 1
ATOM 8596 C C . ILE B 1 464 ? 15.727 -0.185 -25.75 1 83.81 464 ILE B C 1
ATOM 8598 O O . ILE B 1 464 ? 14.852 -0.296 -24.891 1 83.81 464 ILE B O 1
ATOM 8602 N N . GLU B 1 465 ? 16.297 0.979 -26.031 1 80.62 465 GLU B N 1
ATOM 8603 C CA . GLU B 1 465 ? 15.945 2.199 -25.312 1 80.62 465 GLU B CA 1
ATOM 8604 C C . GLU B 1 465 ? 14.5 2.609 -25.578 1 80.62 465 GLU B C 1
ATOM 8606 O O . GLU B 1 465 ? 13.773 3.002 -24.672 1 80.62 465 GLU B O 1
ATOM 8611 N N . ASP B 1 466 ? 14.109 2.469 -26.781 1 75.88 466 ASP B N 1
ATOM 8612 C CA . ASP B 1 466 ? 12.742 2.807 -27.156 1 75.88 466 ASP B CA 1
ATOM 8613 C C . ASP B 1 466 ? 11.734 1.893 -26.469 1 75.88 466 ASP B C 1
ATOM 8615 O O . ASP B 1 466 ? 10.672 2.348 -26.031 1 75.88 466 ASP B O 1
ATOM 8619 N N . ILE B 1 467 ? 12.148 0.705 -26.391 1 77 467 ILE B N 1
ATOM 8620 C CA . ILE B 1 467 ? 11.258 -0.294 -25.812 1 77 467 ILE B CA 1
ATOM 8621 C C . ILE B 1 467 ? 11.125 -0.054 -24.312 1 77 467 ILE B C 1
ATOM 8623 O O . ILE B 1 467 ? 10.023 -0.141 -23.766 1 77 467 ILE B O 1
ATOM 8627 N N . LEU B 1 468 ? 12.188 0.331 -23.672 1 77.81 468 LEU B N 1
ATOM 8628 C CA . LEU B 1 468 ? 12.188 0.546 -22.234 1 77.81 468 LEU B CA 1
ATOM 8629 C C . LEU B 1 468 ? 11.422 1.815 -21.875 1 77.81 468 LEU B C 1
ATOM 8631 O O . LEU B 1 468 ? 10.773 1.878 -20.828 1 77.81 468 LEU B O 1
ATOM 8635 N N . LEU B 1 469 ? 11.516 2.814 -22.641 1 67.56 469 LEU B N 1
ATOM 8636 C CA . LEU B 1 469 ? 10.797 4.062 -22.406 1 67.56 469 LEU B CA 1
ATOM 8637 C C . LEU B 1 469 ? 9.289 3.846 -22.5 1 67.56 469 LEU B C 1
ATOM 8639 O O . LEU B 1 469 ? 8.523 4.477 -21.781 1 67.56 469 LEU B O 1
ATOM 8643 N N . ASN B 1 470 ? 8.984 2.973 -23.375 1 60.03 470 ASN B N 1
ATOM 8644 C CA . ASN B 1 470 ? 7.566 2.674 -23.562 1 60.03 470 ASN B CA 1
ATOM 8645 C C . ASN B 1 470 ? 7.027 1.79 -22.438 1 60.03 470 ASN B C 1
ATOM 8647 O O . ASN B 1 470 ? 5.812 1.649 -22.281 1 60.03 470 ASN B O 1
ATOM 8651 N N . ARG B 1 471 ? 7.918 1.1 -21.938 1 58.66 471 ARG B N 1
ATOM 8652 C CA . ARG B 1 471 ? 7.512 0.3 -20.781 1 58.66 471 ARG B CA 1
ATOM 8653 C C . ARG B 1 471 ? 6.773 1.152 -19.75 1 58.66 471 ARG B C 1
ATOM 8655 O O . ARG B 1 471 ? 5.809 0.694 -19.141 1 58.66 471 ARG B O 1
ATOM 8662 N N . GLU B 1 472 ? 7.371 2.311 -19.641 1 50.78 472 GLU B N 1
ATOM 8663 C CA . GLU B 1 472 ? 6.84 3.221 -18.625 1 50.78 472 GLU B CA 1
ATOM 8664 C C . GLU B 1 472 ? 5.781 4.145 -19.219 1 50.78 472 GLU B C 1
ATOM 8666 O O . GLU B 1 472 ? 4.918 4.652 -18.5 1 50.78 472 GLU B O 1
ATOM 8671 N N . SER B 1 473 ? 6.039 4.344 -20.656 1 45.81 473 SER B N 1
ATOM 8672 C CA . SER B 1 473 ? 5.238 5.406 -21.25 1 45.81 473 SER B CA 1
ATOM 8673 C C . SER B 1 473 ? 4.055 4.84 -22.016 1 45.81 473 SER B C 1
ATOM 8675 O O . SER B 1 473 ? 4.125 3.727 -22.547 1 45.81 473 SER B O 1
ATOM 8677 N N . THR B 1 474 ? 2.902 5.199 -21.797 1 37.22 474 THR B N 1
ATOM 8678 C CA . THR B 1 474 ? 1.724 4.906 -22.594 1 37.22 474 THR B CA 1
ATOM 8679 C C . THR B 1 474 ? 2.061 4.949 -24.094 1 37.22 474 THR B C 1
ATOM 8681 O O . THR B 1 474 ? 1.786 3.994 -24.812 1 37.22 474 THR B O 1
ATOM 8684 N N . ILE B 1 475 ? 1.359 5.984 -24.906 1 34.75 475 ILE B N 1
ATOM 8685 C CA . ILE B 1 475 ? 0.899 6.109 -26.281 1 34.75 475 ILE B CA 1
ATOM 8686 C C . ILE B 1 475 ? 2.076 6.457 -27.188 1 34.75 475 ILE B C 1
ATOM 8688 O O . ILE B 1 475 ? 2.377 7.637 -27.391 1 34.75 475 ILE B O 1
ATOM 8692 N N . LYS B 1 476 ? 3.277 6.012 -27.031 1 39.56 476 LYS B N 1
ATOM 8693 C CA . LYS B 1 476 ? 3.971 6.582 -28.188 1 39.56 476 LYS B CA 1
ATOM 8694 C C . LYS B 1 476 ? 3.764 5.73 -29.422 1 39.56 476 LYS B C 1
ATOM 8696 O O . LYS B 1 476 ? 3.932 4.508 -29.391 1 39.56 476 LYS B O 1
ATOM 8701 N N . LEU B 1 477 ? 3.229 6.34 -30.422 1 36.31 477 LEU B N 1
ATOM 8702 C CA . LEU B 1 477 ? 3.131 5.863 -31.797 1 36.31 477 LEU B CA 1
ATOM 8703 C C . LEU B 1 477 ? 4.512 5.559 -32.375 1 36.31 477 LEU B C 1
ATOM 8705 O O . LEU B 1 477 ? 5.285 6.473 -32.656 1 36.31 477 LEU B O 1
ATOM 8709 N N . LEU B 1 478 ? 5.012 4.508 -32 1 44.34 478 LEU B N 1
ATOM 8710 C CA . LEU B 1 478 ? 6.289 4.152 -32.625 1 44.34 478 LEU B CA 1
ATOM 8711 C C . LEU B 1 478 ? 6.125 3.891 -34.094 1 44.34 478 LEU B C 1
ATOM 8713 O O . LEU B 1 478 ? 5.207 3.178 -34.531 1 44.34 478 LEU B O 1
ATOM 8717 N N . LYS B 1 479 ? 6.785 4.668 -34.875 1 42.72 479 LYS B N 1
ATOM 8718 C CA . LYS B 1 479 ? 6.809 4.477 -36.344 1 42.72 479 LYS B CA 1
ATOM 8719 C C . LYS B 1 479 ? 7.254 3.062 -36.688 1 42.72 479 LYS B C 1
ATOM 8721 O O . LYS B 1 479 ? 8.273 2.582 -36.188 1 42.72 479 LYS B O 1
ATOM 8726 N N . GLN B 1 480 ? 6.434 2.234 -37.312 1 45.06 480 GLN B N 1
ATOM 8727 C CA . GLN B 1 480 ? 6.656 0.882 -37.781 1 45.06 480 GLN B CA 1
ATOM 8728 C C . GLN B 1 480 ? 7.648 0.881 -38.969 1 45.06 480 GLN B C 1
ATOM 8730 O O . GLN B 1 480 ? 7.422 1.539 -39.969 1 45.06 480 GLN B O 1
ATOM 8735 N N . TYR B 1 481 ? 8.891 0.811 -38.688 1 48.06 481 TYR B N 1
ATOM 8736 C CA . TYR B 1 481 ? 9.734 0.614 -39.875 1 48.06 481 TYR B CA 1
ATOM 8737 C C . TYR B 1 481 ? 9.719 -0.844 -40.312 1 48.06 481 TYR B C 1
ATOM 8739 O O . TYR B 1 481 ? 9.812 -1.752 -39.5 1 48.06 481 TYR B O 1
ATOM 8747 N N . ASN B 1 482 ? 9.234 -1.188 -41.438 1 51.72 482 ASN B N 1
ATOM 8748 C CA . ASN B 1 482 ? 9.242 -2.5 -42.094 1 51.72 482 ASN B CA 1
ATOM 8749 C C . ASN B 1 482 ? 10.648 -2.902 -42.531 1 51.72 482 ASN B C 1
ATOM 8751 O O . ASN B 1 482 ? 10.93 -2.99 -43.719 1 51.72 482 ASN B O 1
ATOM 8755 N N . ASN B 1 483 ? 11.625 -2.715 -41.688 1 58.84 483 ASN B N 1
ATOM 8756 C CA . ASN B 1 483 ? 12.984 -3.107 -42.062 1 58.84 483 ASN B CA 1
ATOM 8757 C C . ASN B 1 483 ? 13.227 -4.594 -41.812 1 58.84 483 ASN B C 1
ATOM 8759 O O . ASN B 1 483 ? 12.625 -5.18 -40.906 1 58.84 483 ASN B O 1
ATOM 8763 N N . LYS B 1 484 ? 13.977 -5.188 -42.719 1 67.06 484 LYS B N 1
ATOM 8764 C CA . LYS B 1 484 ? 14.414 -6.566 -42.531 1 67.06 484 LYS B CA 1
ATOM 8765 C C . LYS B 1 484 ? 15.43 -6.656 -41.375 1 67.06 484 LYS B C 1
ATOM 8767 O O . LYS B 1 484 ? 16.375 -5.863 -41.312 1 67.06 484 LYS B O 1
ATOM 8772 N N . ILE B 1 485 ? 15.305 -7.578 -40.469 1 69.62 485 ILE B N 1
ATOM 8773 C CA . ILE B 1 485 ? 16.188 -7.723 -39.312 1 69.62 485 ILE B CA 1
ATOM 8774 C C . ILE B 1 485 ? 17.203 -8.836 -39.562 1 69.62 485 ILE B C 1
ATOM 8776 O O . ILE B 1 485 ? 16.828 -9.961 -39.875 1 69.62 485 ILE B O 1
ATOM 8780 N N . LEU B 1 486 ? 18.5 -8.414 -39.594 1 76.69 486 LEU B N 1
ATOM 8781 C CA . LEU B 1 486 ? 19.594 -9.367 -39.75 1 76.69 486 LEU B CA 1
ATOM 8782 C C . LEU B 1 486 ? 20.266 -9.641 -38.406 1 76.69 486 LEU B C 1
ATOM 8784 O O . LEU B 1 486 ? 20.547 -8.703 -37.656 1 76.69 486 LEU B O 1
ATOM 8788 N N . PHE B 1 487 ? 20.422 -10.945 -38.125 1 75.19 487 PHE B N 1
ATOM 8789 C CA . PHE B 1 487 ? 21.031 -11.312 -36.844 1 75.19 487 PHE B CA 1
ATOM 8790 C C . PHE B 1 487 ? 22.484 -11.758 -37.062 1 75.19 487 PHE B C 1
ATOM 8792 O O . PHE B 1 487 ? 22.797 -12.375 -38.062 1 75.19 487 PHE B O 1
ATOM 8799 N N . GLY B 1 488 ? 23.328 -11.414 -36.188 1 72.31 488 GLY B N 1
ATOM 8800 C CA . GLY B 1 488 ? 24.703 -11.914 -36.25 1 72.31 488 GLY B CA 1
ATOM 8801 C C . GLY B 1 488 ? 24.797 -13.414 -36.031 1 72.31 488 GLY B C 1
ATOM 8802 O O . GLY B 1 488 ? 23.969 -14.008 -35.344 1 72.31 488 GLY B O 1
ATOM 8803 N N . LYS B 1 489 ? 25.703 -14.156 -36.656 1 78.06 489 LYS B N 1
ATOM 8804 C CA . LYS B 1 489 ? 25.797 -15.617 -36.656 1 78.06 489 LYS B CA 1
ATOM 8805 C C . LYS B 1 489 ? 26.359 -16.141 -35.344 1 78.06 489 LYS B C 1
ATOM 8807 O O . LYS B 1 489 ? 26.109 -17.281 -34.969 1 78.06 489 LYS B O 1
ATOM 8812 N N . LYS B 1 490 ? 27.047 -15.406 -34.562 1 87.12 490 LYS B N 1
ATOM 8813 C CA . LYS B 1 490 ? 27.609 -15.82 -33.281 1 87.12 490 LYS B CA 1
ATOM 8814 C C . LYS B 1 490 ? 27.781 -14.633 -32.344 1 87.12 490 LYS B C 1
ATOM 8816 O O . LYS B 1 490 ? 28.891 -14.336 -31.906 1 87.12 490 LYS B O 1
ATOM 8821 N N . SER B 1 491 ? 26.672 -14.188 -32 1 89.06 491 SER B N 1
ATOM 8822 C CA . SER B 1 491 ? 26.703 -12.977 -31.188 1 89.06 491 SER B CA 1
ATOM 8823 C C . SER B 1 491 ? 26.203 -13.266 -29.766 1 89.06 491 SER B C 1
ATOM 8825 O O . SER B 1 491 ? 25.359 -14.125 -29.562 1 89.06 491 SER B O 1
ATOM 8827 N N . ARG B 1 492 ? 26.844 -12.586 -28.844 1 93.19 492 ARG B N 1
ATOM 8828 C CA . ARG B 1 492 ? 26.453 -12.648 -27.438 1 93.19 492 ARG B CA 1
ATOM 8829 C C . ARG B 1 492 ? 26.328 -11.25 -26.844 1 93.19 492 ARG B C 1
ATOM 8831 O O . ARG B 1 492 ? 27.234 -10.422 -27 1 93.19 492 ARG B O 1
ATOM 8838 N N . TYR B 1 493 ? 25.25 -11 -26.281 1 93.19 493 TYR B N 1
ATOM 8839 C CA . TYR B 1 493 ? 25.062 -9.773 -25.5 1 93.19 493 TYR B CA 1
ATOM 8840 C C . TYR B 1 493 ? 25 -10.07 -24.016 1 93.19 493 TYR B C 1
ATOM 8842 O O . TYR B 1 493 ? 24.25 -10.953 -23.578 1 93.19 493 TYR B O 1
ATOM 8850 N N . ASP B 1 494 ? 25.766 -9.398 -23.25 1 95.38 494 ASP B N 1
ATOM 8851 C CA . ASP B 1 494 ? 25.703 -9.484 -21.797 1 95.38 494 ASP B CA 1
ATOM 8852 C C . ASP B 1 494 ? 24.984 -8.273 -21.203 1 95.38 494 ASP B C 1
ATOM 8854 O O . ASP B 1 494 ? 25.406 -7.133 -21.391 1 95.38 494 ASP B O 1
ATOM 8858 N N . ILE B 1 495 ? 23.891 -8.633 -20.547 1 94.94 495 ILE B N 1
ATOM 8859 C CA . ILE B 1 495 ? 23.156 -7.539 -19.938 1 94.94 495 ILE B CA 1
ATOM 8860 C C . ILE B 1 495 ? 22.953 -7.82 -18.453 1 94.94 495 ILE B C 1
ATOM 8862 O O . ILE B 1 495 ? 23.234 -8.93 -17.984 1 94.94 495 ILE B O 1
ATOM 8866 N N . THR B 1 496 ? 22.578 -6.781 -17.703 1 93.44 496 THR B N 1
ATOM 8867 C CA . THR B 1 496 ? 22.234 -6.895 -16.281 1 93.44 496 THR B CA 1
ATOM 8868 C C . THR B 1 496 ? 20.781 -6.508 -16.047 1 93.44 496 THR B C 1
ATOM 8870 O O . THR B 1 496 ? 20.344 -5.418 -16.438 1 93.44 496 THR B O 1
ATOM 8873 N N . THR B 1 497 ? 20 -7.434 -15.562 1 91.5 497 THR B N 1
ATOM 8874 C CA . THR B 1 497 ? 18.609 -7.18 -15.195 1 91.5 497 THR B CA 1
ATOM 8875 C C . THR B 1 497 ? 18.328 -7.637 -13.766 1 91.5 497 THR B C 1
ATOM 8877 O O . THR B 1 497 ? 19.266 -7.867 -12.992 1 91.5 497 THR B O 1
ATOM 8880 N N . LYS B 1 498 ? 17.078 -7.762 -13.438 1 86.75 498 LYS B N 1
ATOM 8881 C CA . LYS B 1 498 ? 16.703 -8.203 -12.094 1 86.75 498 LYS B CA 1
ATOM 8882 C C . LYS B 1 498 ? 16.547 -9.719 -12.031 1 86.75 498 LYS B C 1
ATOM 8884 O O . LYS B 1 498 ? 16.203 -10.273 -10.984 1 86.75 498 LYS B O 1
ATOM 8889 N N . SER B 1 499 ? 16.891 -10.359 -13.172 1 90.81 499 SER B N 1
ATOM 8890 C CA . SER B 1 499 ? 16.766 -11.812 -13.234 1 90.81 499 SER B CA 1
ATOM 8891 C C . SER B 1 499 ? 17.891 -12.43 -14.07 1 90.81 499 SER B C 1
ATOM 8893 O O . SER B 1 499 ? 18.438 -11.773 -14.953 1 90.81 499 SER B O 1
ATOM 8895 N N . ASN B 1 500 ? 18.141 -13.617 -13.727 1 94 500 ASN B N 1
ATOM 8896 C CA . ASN B 1 500 ? 19.062 -14.398 -14.555 1 94 500 ASN B CA 1
ATOM 8897 C C . ASN B 1 500 ? 18.312 -15.188 -15.625 1 94 500 ASN B C 1
ATOM 8899 O O . ASN B 1 500 ? 17.391 -15.945 -15.32 1 94 500 ASN B O 1
ATOM 8903 N N . PHE B 1 501 ? 18.672 -14.977 -16.828 1 95.62 501 PHE B N 1
ATOM 8904 C CA . PHE B 1 501 ? 18.062 -15.742 -17.906 1 95.62 501 PHE B CA 1
ATOM 8905 C C . PHE B 1 501 ? 18.938 -15.727 -19.156 1 95.62 501 PHE B C 1
ATOM 8907 O O . PHE B 1 501 ? 19.922 -14.992 -19.219 1 95.62 501 PHE B O 1
ATOM 8914 N N . VAL B 1 502 ? 18.703 -16.578 -20.062 1 96.75 502 VAL B N 1
ATOM 8915 C CA . VAL B 1 502 ? 19.297 -16.625 -21.391 1 96.75 502 VAL B CA 1
ATOM 8916 C C . VAL B 1 502 ? 18.188 -16.594 -22.438 1 96.75 502 VAL B C 1
ATOM 8918 O O . VAL B 1 502 ? 17.156 -17.266 -22.297 1 96.75 502 VAL B O 1
ATOM 8921 N N . CYS B 1 503 ? 18.328 -15.703 -23.391 1 96.25 503 CYS B N 1
ATOM 8922 C CA . CYS B 1 503 ? 17.359 -15.656 -24.469 1 96.25 503 CYS B CA 1
ATOM 8923 C C . CYS B 1 503 ? 18 -15.219 -25.766 1 96.25 503 CYS B C 1
ATOM 8925 O O . CYS B 1 503 ? 19.188 -14.883 -25.797 1 96.25 503 CYS B O 1
ATOM 8927 N N . GLY B 1 504 ? 17.25 -15.406 -26.812 1 94.88 504 GLY B N 1
ATOM 8928 C CA . GLY B 1 504 ? 17.734 -14.969 -28.109 1 94.88 504 GLY B CA 1
ATOM 8929 C C . GLY B 1 504 ? 17.188 -15.781 -29.266 1 94.88 504 GLY B C 1
ATOM 8930 O O . GLY B 1 504 ? 16.156 -16.422 -29.141 1 94.88 504 GLY B O 1
ATOM 8931 N N . ILE B 1 505 ? 17.891 -15.609 -30.359 1 93.88 505 ILE B N 1
ATOM 8932 C CA . ILE B 1 505 ? 17.469 -16.266 -31.594 1 93.88 505 ILE B CA 1
ATOM 8933 C C . ILE B 1 505 ? 18.453 -17.359 -31.953 1 93.88 505 ILE B C 1
ATOM 8935 O O . ILE B 1 505 ? 19.672 -17.188 -31.812 1 93.88 505 ILE B O 1
ATOM 8939 N N . ILE B 1 506 ? 17.906 -18.422 -32.344 1 93.69 506 ILE B N 1
ATOM 8940 C CA . ILE B 1 506 ? 18.703 -19.531 -32.875 1 93.69 506 ILE B CA 1
ATOM 8941 C C . ILE B 1 506 ? 18.234 -19.891 -34.281 1 93.69 506 ILE B C 1
ATOM 8943 O O . ILE B 1 506 ? 17.031 -19.828 -34.562 1 93.69 506 ILE B O 1
ATOM 8947 N N . LYS B 1 507 ? 19.188 -20.172 -35.094 1 90.56 507 LYS B N 1
ATOM 8948 C CA . LYS B 1 507 ? 18.922 -20.531 -36.469 1 90.56 507 LYS B CA 1
ATOM 8949 C C . LYS B 1 507 ? 19.609 -21.844 -36.844 1 90.56 507 LYS B C 1
ATOM 8951 O O . LYS B 1 507 ? 20.766 -22.062 -36.469 1 90.56 507 LYS B O 1
ATOM 8956 N N . ASN B 1 508 ? 18.859 -22.703 -37.344 1 86.81 508 ASN B N 1
ATOM 8957 C CA . ASN B 1 508 ? 19.391 -23.969 -37.812 1 86.81 508 ASN B CA 1
ATOM 8958 C C . ASN B 1 508 ? 18.578 -24.516 -39 1 86.81 508 ASN B C 1
ATOM 8960 O O . ASN B 1 508 ? 17.375 -24.25 -39.094 1 86.81 508 ASN B O 1
ATOM 8964 N N . LYS B 1 509 ? 19.266 -25.234 -39.938 1 84.38 509 LYS B N 1
ATOM 8965 C CA . LYS B 1 509 ? 18.609 -25.75 -41.156 1 84.38 509 LYS B CA 1
ATOM 8966 C C . LYS B 1 509 ? 17.516 -26.75 -40.781 1 84.38 509 LYS B C 1
ATOM 8968 O O . LYS B 1 509 ? 16.438 -26.75 -41.375 1 84.38 509 LYS B O 1
ATOM 8973 N N . ASN B 1 510 ? 17.703 -27.531 -39.812 1 86.62 510 ASN B N 1
ATOM 8974 C CA . ASN B 1 510 ? 16.75 -28.578 -39.469 1 86.62 510 ASN B CA 1
ATOM 8975 C C . ASN B 1 510 ? 16.062 -28.281 -38.125 1 86.62 510 ASN B C 1
ATOM 8977 O O . ASN B 1 510 ? 15.625 -29.188 -37.438 1 86.62 510 ASN B O 1
ATOM 8981 N N . ILE B 1 511 ? 15.938 -26.969 -37.906 1 89.19 511 ILE B N 1
ATOM 8982 C CA . ILE B 1 511 ? 15.367 -26.625 -36.594 1 89.19 511 ILE B CA 1
ATOM 8983 C C . ILE B 1 511 ? 13.844 -26.719 -36.656 1 89.19 511 ILE B C 1
ATOM 8985 O O . ILE B 1 511 ? 13.234 -26.297 -37.656 1 89.19 511 ILE B O 1
ATOM 8989 N N . ASN B 1 512 ? 13.227 -27.469 -35.844 1 87.69 512 ASN B N 1
ATOM 8990 C CA . ASN B 1 512 ? 11.781 -27.578 -35.719 1 87.69 512 ASN B CA 1
ATOM 8991 C C . ASN B 1 512 ? 11.375 -27.688 -34.25 1 87.69 512 ASN B C 1
ATOM 8993 O O . ASN B 1 512 ? 12.219 -27.547 -33.344 1 87.69 512 ASN B O 1
ATOM 8997 N N . ASN B 1 513 ? 10.156 -27.797 -34 1 85.56 513 ASN B N 1
ATOM 8998 C CA . ASN B 1 513 ? 9.633 -27.812 -32.656 1 85.56 513 ASN B CA 1
ATOM 8999 C C . ASN B 1 513 ? 10.172 -29 -31.859 1 85.56 513 ASN B C 1
ATOM 9001 O O . ASN B 1 513 ? 10.398 -28.906 -30.656 1 85.56 513 ASN B O 1
ATOM 9005 N N . ASN B 1 514 ? 10.438 -30.016 -32.5 1 83.44 514 ASN B N 1
ATOM 9006 C CA . ASN B 1 514 ? 10.953 -31.203 -31.844 1 83.44 514 ASN B CA 1
ATOM 9007 C C . ASN B 1 514 ? 12.383 -30.984 -31.344 1 83.44 514 ASN B C 1
ATOM 9009 O O . ASN B 1 514 ? 12.734 -31.438 -30.25 1 83.44 514 ASN B O 1
ATOM 9013 N N . VAL B 1 515 ? 13.117 -30.359 -32.156 1 88.88 515 VAL B N 1
ATOM 9014 C CA . VAL B 1 515 ? 14.5 -30.078 -31.797 1 88.88 515 VAL B CA 1
ATOM 9015 C C . VAL B 1 515 ? 14.539 -29.172 -30.578 1 88.88 515 VAL B C 1
ATOM 9017 O O . VAL B 1 515 ? 15.336 -29.375 -29.672 1 88.88 515 VAL B O 1
ATOM 9020 N N . ILE B 1 516 ? 13.703 -28.234 -30.609 1 91.38 516 ILE B N 1
ATOM 9021 C CA . ILE B 1 516 ? 13.672 -27.266 -29.5 1 91.38 516 ILE B CA 1
ATOM 9022 C C . ILE B 1 516 ? 13.211 -27.953 -28.219 1 91.38 516 ILE B C 1
ATOM 9024 O O . ILE B 1 516 ? 13.781 -27.734 -27.156 1 91.38 516 ILE B O 1
ATOM 9028 N N . THR B 1 517 ? 12.195 -28.75 -28.328 1 87.69 517 THR B N 1
ATOM 9029 C CA . THR B 1 517 ? 11.68 -29.484 -27.172 1 87.69 517 THR B CA 1
ATOM 9030 C C . THR B 1 517 ? 12.742 -30.422 -26.609 1 87.69 517 THR B C 1
ATOM 9032 O O . THR B 1 517 ? 12.906 -30.531 -25.391 1 87.69 517 THR B O 1
ATOM 9035 N N . ASN B 1 518 ? 13.438 -31.031 -27.484 1 86.38 518 ASN B N 1
ATOM 9036 C CA . ASN B 1 518 ? 14.508 -31.922 -27.062 1 86.38 518 ASN B CA 1
ATOM 9037 C C . ASN B 1 518 ? 15.617 -31.156 -26.344 1 86.38 518 ASN B C 1
ATOM 9039 O O . ASN B 1 518 ? 16.188 -31.641 -25.375 1 86.38 518 ASN B O 1
ATOM 9043 N N . THR B 1 519 ? 15.891 -30.078 -26.922 1 91.5 519 THR B N 1
ATOM 9044 C CA . THR B 1 519 ? 16.906 -29.234 -26.297 1 91.5 519 THR B CA 1
ATOM 9045 C C . THR B 1 519 ? 16.484 -28.828 -24.891 1 91.5 519 THR B C 1
ATOM 9047 O O . THR B 1 519 ? 17.297 -28.859 -23.953 1 91.5 519 THR B O 1
ATOM 9050 N N . MET B 1 520 ? 15.266 -28.453 -24.719 1 92.38 520 MET B N 1
ATOM 9051 C CA . MET B 1 520 ? 14.734 -28.094 -23.406 1 92.38 520 MET B CA 1
ATOM 9052 C C . MET B 1 520 ? 14.898 -29.25 -22.422 1 92.38 520 MET B C 1
ATOM 9054 O O . MET B 1 520 ? 15.367 -29.062 -21.312 1 92.38 520 MET B O 1
ATOM 9058 N N . TRP B 1 521 ? 14.539 -30.406 -22.844 1 86.12 521 TRP B N 1
ATOM 9059 C CA . TRP B 1 521 ? 14.578 -31.562 -21.969 1 86.12 521 TRP B CA 1
ATOM 9060 C C . TRP B 1 521 ? 16.016 -31.922 -21.625 1 86.12 521 TRP B C 1
ATOM 9062 O O . TRP B 1 521 ? 16.297 -32.406 -20.516 1 86.12 521 TRP B O 1
ATOM 9072 N N . GLU B 1 522 ? 16.953 -31.797 -22.594 1 88 522 GLU B N 1
ATOM 9073 C CA . GLU B 1 522 ? 18.359 -32.031 -22.312 1 88 522 GLU B CA 1
ATOM 9074 C C . GLU B 1 522 ? 18.875 -31.094 -21.219 1 88 522 GLU B C 1
ATOM 9076 O O . GLU B 1 522 ? 19.578 -31.516 -20.297 1 88 522 GLU B O 1
ATOM 9081 N N . LEU B 1 523 ? 18.484 -29.875 -21.391 1 91.25 523 LEU B N 1
ATOM 9082 C CA . LEU B 1 523 ? 18.906 -28.875 -20.406 1 91.25 523 LEU B CA 1
ATOM 9083 C C . LEU B 1 523 ? 18.281 -29.156 -19.047 1 91.25 523 LEU B C 1
ATOM 9085 O O . LEU B 1 523 ? 18.938 -29 -18.016 1 91.25 523 LEU B O 1
ATOM 9089 N N . LYS B 1 524 ? 17.016 -29.531 -19.016 1 89 524 LYS B N 1
ATOM 9090 C CA . LYS B 1 524 ? 16.312 -29.859 -17.781 1 89 524 LYS B CA 1
ATOM 9091 C C . LYS B 1 524 ? 16.969 -31.031 -17.062 1 89 524 LYS B C 1
ATOM 9093 O O . LYS B 1 524 ? 17.172 -31 -15.852 1 89 524 LYS B O 1
ATOM 9098 N N . LYS B 1 525 ? 17.359 -32.031 -17.797 1 82.12 525 LYS B N 1
ATOM 9099 C CA . LYS B 1 525 ? 17.969 -33.219 -17.234 1 82.12 525 LYS B CA 1
ATOM 9100 C C . LYS B 1 525 ? 19.328 -32.906 -16.609 1 82.12 525 LYS B C 1
ATOM 9102 O O . LYS B 1 525 ? 19.734 -33.531 -15.641 1 82.12 525 LYS B O 1
ATOM 9107 N N . LYS B 1 526 ? 19.938 -31.938 -17.203 1 86.69 526 LYS B N 1
ATOM 9108 C CA . LYS B 1 526 ? 21.234 -31.516 -16.688 1 86.69 526 LYS B CA 1
ATOM 9109 C C . LYS B 1 526 ? 21.078 -30.594 -15.492 1 86.69 526 LYS B C 1
ATOM 9111 O O . LYS B 1 526 ? 22.078 -30.156 -14.906 1 86.69 526 LYS B O 1
ATOM 9116 N N . GLY B 1 527 ? 19.812 -30.297 -15.133 1 85.5 527 GLY B N 1
ATOM 9117 C CA . GLY B 1 527 ? 19.547 -29.438 -14 1 85.5 527 GLY B CA 1
ATOM 9118 C C . GLY B 1 527 ? 19.875 -27.969 -14.273 1 85.5 527 GLY B C 1
ATOM 9119 O O . GLY B 1 527 ? 20.109 -27.203 -13.344 1 85.5 527 GLY B O 1
ATOM 9120 N N . LEU B 1 528 ? 19.844 -27.578 -15.539 1 90.56 528 LEU B N 1
ATOM 9121 C CA . LEU B 1 528 ? 20.281 -26.219 -15.883 1 90.56 528 LEU B CA 1
ATOM 9122 C C . LEU B 1 528 ? 19.078 -25.281 -15.992 1 90.56 528 LEU B C 1
ATOM 9124 O O . LEU B 1 528 ? 19.219 -24.062 -15.844 1 90.56 528 LEU B O 1
ATOM 9128 N N . ILE B 1 529 ? 17.953 -25.844 -16.391 1 92.25 529 ILE B N 1
ATOM 9129 C CA . ILE B 1 529 ? 16.766 -25.016 -16.516 1 92.25 529 ILE B CA 1
ATOM 9130 C C . ILE B 1 529 ? 15.547 -25.781 -16.016 1 92.25 529 ILE B C 1
ATOM 9132 O O . ILE B 1 529 ? 15.617 -26.984 -15.766 1 92.25 529 ILE B O 1
ATOM 9136 N N . TYR B 1 530 ? 14.508 -25.047 -15.812 1 90.25 530 TYR B N 1
ATOM 9137 C CA . TYR B 1 530 ? 13.211 -25.641 -15.516 1 90.25 530 TYR B CA 1
ATOM 9138 C C . TYR B 1 530 ? 12.328 -25.688 -16.75 1 90.25 530 TYR B C 1
ATOM 9140 O O . TYR B 1 530 ? 11.641 -26.672 -17 1 90.25 530 TYR B O 1
ATOM 9148 N N . SER B 1 531 ? 12.359 -24.609 -17.422 1 89.12 531 SER B N 1
ATOM 9149 C CA . SER B 1 531 ? 11.523 -24.5 -18.625 1 89.12 531 SER B CA 1
ATOM 9150 C C . SER B 1 531 ? 12.156 -23.578 -19.656 1 89.12 531 SER B C 1
ATOM 9152 O O . SER B 1 531 ? 13.016 -22.75 -19.328 1 89.12 531 SER B O 1
ATOM 9154 N N . MET B 1 532 ? 11.734 -23.797 -20.875 1 92.31 532 MET B N 1
ATOM 9155 C CA . MET B 1 532 ? 12.188 -22.969 -21.984 1 92.31 532 MET B CA 1
ATOM 9156 C C . MET B 1 532 ? 11.016 -22.547 -22.859 1 92.31 532 MET B C 1
ATOM 9158 O O . MET B 1 532 ? 10.297 -23.391 -23.391 1 92.31 532 MET B O 1
ATOM 9162 N N . GLU B 1 533 ? 10.844 -21.266 -22.953 1 89.44 533 GLU B N 1
ATOM 9163 C CA . GLU B 1 533 ? 9.844 -20.734 -23.875 1 89.44 533 GLU B CA 1
ATOM 9164 C C . GLU B 1 533 ? 10.43 -20.516 -25.266 1 89.44 533 GLU B C 1
ATOM 9166 O O . GLU B 1 533 ? 11.617 -20.188 -25.391 1 89.44 533 GLU B O 1
ATOM 9171 N N . HIS B 1 534 ? 9.609 -20.734 -26.25 1 91.38 534 HIS B N 1
ATOM 9172 C CA . HIS B 1 534 ? 10.094 -20.5 -27.594 1 91.38 534 HIS B CA 1
ATOM 9173 C C . HIS B 1 534 ? 8.992 -19.953 -28.5 1 91.38 534 HIS B C 1
ATOM 9175 O O . HIS B 1 534 ? 7.809 -20.172 -28.234 1 91.38 534 HIS B O 1
ATOM 9181 N N . THR B 1 535 ? 9.344 -19.203 -29.422 1 90.31 535 THR B N 1
ATOM 9182 C CA . THR B 1 535 ? 8.477 -18.641 -30.438 1 90.31 535 THR B CA 1
ATOM 9183 C C . THR B 1 535 ? 9.102 -18.766 -31.812 1 90.31 535 THR B C 1
ATOM 9185 O O . THR B 1 535 ? 10.234 -18.344 -32.031 1 90.31 535 THR B O 1
ATOM 9188 N N . LYS B 1 536 ? 8.305 -19.328 -32.688 1 89.94 536 LYS B N 1
ATOM 9189 C CA . LYS B 1 536 ? 8.781 -19.422 -34.062 1 89.94 536 LYS B CA 1
ATOM 9190 C C . LYS B 1 536 ? 8.672 -18.078 -34.781 1 89.94 536 LYS B C 1
ATOM 9192 O O . LYS B 1 536 ? 7.57 -17.547 -34.938 1 89.94 536 LYS B O 1
ATOM 9197 N N . ILE B 1 537 ? 9.727 -17.594 -35.125 1 85.31 537 ILE B N 1
ATOM 9198 C CA . ILE B 1 537 ? 9.766 -16.297 -35.781 1 85.31 537 ILE B CA 1
ATOM 9199 C C . ILE B 1 537 ? 9.664 -16.484 -37.312 1 85.31 537 ILE B C 1
ATOM 9201 O O . ILE B 1 537 ? 8.953 -15.734 -37.969 1 85.31 537 ILE B O 1
ATOM 9205 N N . ASP B 1 538 ? 10.461 -17.406 -37.781 1 83.12 538 ASP B N 1
ATOM 9206 C CA . ASP B 1 538 ? 10.492 -17.781 -39.188 1 83.12 538 ASP B CA 1
ATOM 9207 C C . ASP B 1 538 ? 10.758 -19.266 -39.375 1 83.12 538 ASP B C 1
ATOM 9209 O O . ASP B 1 538 ? 10.992 -19.984 -38.406 1 83.12 538 ASP B O 1
ATOM 9213 N N . LYS B 1 539 ? 10.656 -19.812 -40.562 1 82.94 539 LYS B N 1
ATOM 9214 C CA . LYS B 1 539 ? 10.758 -21.234 -40.875 1 82.94 539 LYS B CA 1
ATOM 9215 C C . LYS B 1 539 ? 12.016 -21.828 -40.25 1 82.94 539 LYS B C 1
ATOM 9217 O O . LYS B 1 539 ? 12.016 -23 -39.844 1 82.94 539 LYS B O 1
ATOM 9222 N N . ARG B 1 540 ? 13.148 -21.078 -40.125 1 89.19 540 ARG B N 1
ATOM 9223 C CA . ARG B 1 540 ? 14.398 -21.641 -39.625 1 89.19 540 ARG B CA 1
ATOM 9224 C C . ARG B 1 540 ? 14.922 -20.844 -38.438 1 89.19 540 ARG B C 1
ATOM 9226 O O . ARG B 1 540 ? 16.109 -20.938 -38.094 1 89.19 540 ARG B O 1
ATOM 9233 N N . ILE B 1 541 ? 14.039 -20.016 -37.906 1 90 541 ILE B N 1
ATOM 9234 C CA . ILE B 1 541 ? 14.492 -19.156 -36.812 1 90 541 ILE B CA 1
ATOM 9235 C C . ILE B 1 541 ? 13.523 -19.25 -35.625 1 90 541 ILE B C 1
ATOM 9237 O O . ILE B 1 541 ? 12.312 -19.078 -35.812 1 90 541 ILE B O 1
ATOM 9241 N N . PHE B 1 542 ? 14.117 -19.516 -34.438 1 93.06 542 PHE B N 1
ATOM 9242 C CA . PHE B 1 542 ? 13.328 -19.578 -33.219 1 93.06 542 PHE B CA 1
ATOM 9243 C C . PHE B 1 542 ? 13.867 -18.578 -32.188 1 93.06 542 PHE B C 1
ATOM 9245 O O . PHE B 1 542 ? 15.078 -18.406 -32.062 1 93.06 542 PHE B O 1
ATOM 9252 N N . TYR B 1 543 ? 12.969 -17.922 -31.594 1 93.81 543 TYR B N 1
ATOM 9253 C CA . TYR B 1 543 ? 13.281 -17.203 -30.359 1 93.81 543 TYR B CA 1
ATOM 9254 C C . TYR B 1 543 ? 13.125 -18.094 -29.141 1 93.81 543 TYR B C 1
ATOM 9256 O O . TYR B 1 543 ? 12.125 -18.797 -29 1 93.81 543 TYR B O 1
ATOM 9264 N N . ILE B 1 544 ? 14.133 -18.062 -28.281 1 95.31 544 ILE B N 1
ATOM 9265 C CA . ILE B 1 544 ? 14.07 -18.859 -27.062 1 95.31 544 ILE B CA 1
ATOM 9266 C C . ILE B 1 544 ? 14.328 -17.984 -25.844 1 95.31 544 ILE B C 1
ATOM 9268 O O . ILE B 1 544 ? 15.023 -16.969 -25.938 1 95.31 544 ILE B O 1
ATOM 9272 N N . PHE B 1 545 ? 13.719 -18.344 -24.75 1 95.31 545 PHE B N 1
ATOM 9273 C CA . PHE B 1 545 ? 13.891 -17.672 -23.469 1 95.31 545 PHE B CA 1
ATOM 9274 C C . PHE B 1 545 ? 13.844 -18.672 -22.328 1 95.31 545 PHE B C 1
ATOM 9276 O O . PHE B 1 545 ? 12.93 -19.484 -22.234 1 95.31 545 PHE B O 1
ATOM 9283 N N . MET B 1 546 ? 14.828 -18.609 -21.391 1 95.19 546 MET B N 1
ATOM 9284 C CA . MET B 1 546 ? 14.836 -19.516 -20.25 1 95.19 546 MET B CA 1
ATOM 9285 C C . MET B 1 546 ? 15.492 -18.859 -19.031 1 95.19 546 MET B C 1
ATOM 9287 O O . MET B 1 546 ? 16.594 -18.312 -19.141 1 95.19 546 MET B O 1
ATOM 9291 N N . PHE B 1 547 ? 14.812 -18.953 -17.984 1 93.75 547 PHE B N 1
ATOM 9292 C CA . PHE B 1 547 ? 15.414 -18.562 -16.703 1 93.75 547 PHE B CA 1
ATOM 9293 C C . PHE B 1 547 ? 16.391 -19.641 -16.234 1 93.75 547 PHE B C 1
ATOM 9295 O O . PHE B 1 547 ? 16.156 -20.828 -16.438 1 93.75 547 PHE B O 1
ATOM 9302 N N . THR B 1 548 ? 17.438 -19.188 -15.633 1 94 548 THR B N 1
ATOM 9303 C CA . THR B 1 548 ? 18.391 -20.156 -15.102 1 94 548 THR B CA 1
ATOM 9304 C C . THR B 1 548 ? 19.312 -19.484 -14.07 1 94 548 THR B C 1
ATOM 9306 O O . THR B 1 548 ? 19.656 -18.312 -14.211 1 94 548 THR B O 1
ATOM 9309 N N . ILE B 1 549 ? 19.641 -20.281 -13.109 1 91.44 549 ILE B N 1
ATOM 9310 C CA . ILE B 1 549 ? 20.609 -19.781 -12.141 1 91.44 549 ILE B CA 1
ATOM 9311 C C . ILE B 1 549 ? 22.031 -19.984 -12.672 1 91.44 549 ILE B C 1
ATOM 9313 O O . ILE B 1 549 ? 23 -19.516 -12.078 1 91.44 549 ILE B O 1
ATOM 9317 N N . TYR B 1 550 ? 22.156 -20.625 -13.844 1 92.62 550 TYR B N 1
ATOM 9318 C CA . TYR B 1 550 ? 23.438 -20.875 -14.484 1 92.62 550 TYR B CA 1
ATOM 9319 C C . TYR B 1 550 ? 23.469 -20.297 -15.898 1 92.62 550 TYR B C 1
ATOM 9321 O O . TYR B 1 550 ? 23.672 -21.031 -16.859 1 92.62 550 TYR B O 1
ATOM 9329 N N . PRO B 1 551 ? 23.422 -19.062 -16.016 1 96.25 551 PRO B N 1
ATOM 9330 C CA . PRO B 1 551 ? 23.297 -18.484 -17.344 1 96.25 551 PRO B CA 1
ATOM 9331 C C . PRO B 1 551 ? 24.484 -18.781 -18.25 1 96.25 551 PRO B C 1
ATOM 9333 O O . PRO B 1 551 ? 24.312 -19.062 -19.438 1 96.25 551 PRO B O 1
ATOM 9336 N N . ASP B 1 552 ? 25.719 -18.828 -17.703 1 96.44 552 ASP B N 1
ATOM 9337 C CA . ASP B 1 552 ? 26.906 -19.062 -18.531 1 96.44 552 ASP B CA 1
ATOM 9338 C C . ASP B 1 552 ? 26.969 -20.5 -19.031 1 96.44 552 ASP B C 1
ATOM 9340 O O . ASP B 1 552 ? 27.359 -20.75 -20.172 1 96.44 552 ASP B O 1
ATOM 9344 N N . GLU B 1 553 ? 26.562 -21.359 -18.188 1 94.56 553 GLU B N 1
ATOM 9345 C CA . GLU B 1 553 ? 26.547 -22.75 -18.594 1 94.56 553 GLU B CA 1
ATOM 9346 C C . GLU B 1 553 ? 25.531 -23 -19.703 1 94.56 553 GLU B C 1
ATOM 9348 O O . GLU B 1 553 ? 25.781 -23.766 -20.625 1 94.56 553 GLU B O 1
ATOM 9353 N N . VAL B 1 554 ? 24.406 -22.406 -19.562 1 96.38 554 VAL B N 1
ATOM 9354 C CA . VAL B 1 554 ? 23.359 -22.547 -20.562 1 96.38 554 VAL B CA 1
ATOM 9355 C C . VAL B 1 554 ? 23.812 -21.953 -21.891 1 96.38 554 VAL B C 1
ATOM 9357 O O . VAL B 1 554 ? 23.609 -22.531 -22.953 1 96.38 554 VAL B O 1
ATOM 9360 N N . PHE B 1 555 ? 24.438 -20.812 -21.797 1 96.81 555 PHE B N 1
ATOM 9361 C CA . PHE B 1 555 ? 24.969 -20.188 -23 1 96.81 555 PHE B CA 1
ATOM 9362 C C . PHE B 1 555 ? 25.969 -21.094 -23.703 1 96.81 555 PHE B C 1
ATOM 9364 O O . PHE B 1 555 ? 25.906 -21.281 -24.922 1 96.81 555 PHE B O 1
ATOM 9371 N N . LEU B 1 556 ? 26.891 -21.625 -22.906 1 96.38 556 LEU B N 1
ATOM 9372 C CA . LEU B 1 556 ? 27.906 -22.516 -23.469 1 96.38 556 LEU B CA 1
ATOM 9373 C C . LEU B 1 556 ? 27.266 -23.719 -24.141 1 96.38 556 LEU B C 1
ATOM 9375 O O . LEU B 1 556 ? 27.688 -24.125 -25.234 1 96.38 556 LEU B O 1
ATOM 9379 N N . TYR B 1 557 ? 26.312 -24.234 -23.547 1 96 557 TYR B N 1
ATOM 9380 C CA . TYR B 1 557 ? 25.594 -25.375 -24.109 1 96 557 TYR B CA 1
ATOM 9381 C C . TYR B 1 557 ? 24.953 -25.016 -25.438 1 96 557 TYR B C 1
ATOM 9383 O O . TYR B 1 557 ? 25.109 -25.734 -26.438 1 96 557 TYR B O 1
ATOM 9391 N N . LEU B 1 558 ? 24.219 -23.906 -25.516 1 95.62 558 LEU B N 1
ATOM 9392 C CA . LEU B 1 558 ? 23.484 -23.5 -26.703 1 95.62 558 LEU B CA 1
ATOM 9393 C C . LEU B 1 558 ? 24.453 -23.094 -27.828 1 95.62 558 LEU B C 1
ATOM 9395 O O . LEU B 1 558 ? 24.203 -23.375 -29 1 95.62 558 LEU B O 1
ATOM 9399 N N . SER B 1 559 ? 25.484 -22.453 -27.391 1 94.31 559 SER B N 1
ATOM 9400 C CA . SER B 1 559 ? 26.453 -21.984 -28.375 1 94.31 559 SER B CA 1
ATOM 9401 C C . SER B 1 559 ? 27.141 -23.172 -29.078 1 94.31 559 SER B C 1
ATOM 9403 O O . SER B 1 559 ? 27.531 -23.062 -30.234 1 94.31 559 SER B O 1
ATOM 9405 N N . LYS B 1 560 ? 27.297 -24.203 -28.375 1 93.12 560 LYS B N 1
ATOM 9406 C CA . LYS B 1 560 ? 27.906 -25.406 -28.938 1 93.12 560 LYS B CA 1
ATOM 9407 C C . LYS B 1 560 ? 26.906 -26.172 -29.812 1 93.12 560 LYS B C 1
ATOM 9409 O O . LYS B 1 560 ? 27.297 -26.766 -30.812 1 93.12 560 LYS B O 1
ATOM 9414 N N . LYS B 1 561 ? 25.75 -26.125 -29.453 1 92.94 561 LYS B N 1
ATOM 9415 C CA . LYS B 1 561 ? 24.719 -26.906 -30.141 1 92.94 561 LYS B CA 1
ATOM 9416 C C . LYS B 1 561 ? 24.266 -26.203 -31.422 1 92.94 561 LYS B C 1
ATOM 9418 O O . LYS B 1 561 ? 23.969 -26.859 -32.406 1 92.94 561 LYS B O 1
ATOM 9423 N N . PHE B 1 562 ? 24.141 -24.922 -31.344 1 92.81 562 PHE B N 1
ATOM 9424 C CA . PHE B 1 562 ? 23.672 -24.156 -32.5 1 92.81 562 PHE B CA 1
ATOM 9425 C C . PHE B 1 562 ? 24.766 -23.234 -33.031 1 92.81 562 PHE B C 1
ATOM 9427 O O . PHE B 1 562 ? 25.125 -22.25 -32.375 1 92.81 562 PHE B O 1
ATOM 9434 N N . LEU B 1 563 ? 25.125 -23.406 -34.25 1 88.38 563 LEU B N 1
ATOM 9435 C CA . LEU B 1 563 ? 26.25 -22.672 -34.844 1 88.38 563 LEU B CA 1
ATOM 9436 C C . LEU B 1 563 ? 25.828 -21.25 -35.188 1 88.38 563 LEU B C 1
ATOM 9438 O O . LEU B 1 563 ? 26.672 -20.344 -35.219 1 88.38 563 LEU B O 1
ATOM 9442 N N . SER B 1 564 ? 24.609 -21.047 -35.562 1 91.44 564 SER B N 1
ATOM 9443 C CA . SER B 1 564 ? 24.094 -19.703 -35.812 1 91.44 564 SER B CA 1
ATOM 9444 C C . SER B 1 564 ? 23.156 -19.25 -34.688 1 91.44 564 SER B C 1
ATOM 9446 O O . SER B 1 564 ? 22.031 -19.75 -34.594 1 91.44 564 SER B O 1
ATOM 9448 N N . HIS B 1 565 ? 23.656 -18.312 -33.906 1 93.38 565 HIS B N 1
ATOM 9449 C CA . HIS B 1 565 ? 22.844 -17.844 -32.781 1 93.38 565 HIS B CA 1
ATOM 9450 C C . HIS B 1 565 ? 23.172 -16.406 -32.438 1 93.38 565 HIS B C 1
ATOM 9452 O O . HIS B 1 565 ? 24.266 -15.914 -32.75 1 93.38 565 HIS B O 1
ATOM 9458 N N . CYS B 1 566 ? 22.25 -15.703 -31.969 1 93.81 566 CYS B N 1
ATOM 9459 C CA . CYS B 1 566 ? 22.359 -14.406 -31.312 1 93.81 566 CYS B CA 1
ATOM 9460 C C . CYS B 1 566 ? 21.688 -14.438 -29.938 1 93.81 566 CYS B C 1
ATOM 9462 O O . CYS B 1 566 ? 20.469 -14.305 -29.828 1 93.81 566 CYS B O 1
ATOM 9464 N N . LEU B 1 567 ? 22.531 -14.555 -28.891 1 95.75 567 LEU B N 1
ATOM 9465 C CA . LEU B 1 567 ? 21.969 -14.828 -27.562 1 95.75 567 LEU B CA 1
ATOM 9466 C C . LEU B 1 567 ? 22.281 -13.688 -26.609 1 95.75 567 LEU B C 1
ATOM 9468 O O . LEU B 1 567 ? 23.266 -12.977 -26.766 1 95.75 567 LEU B O 1
ATOM 9472 N N . ILE B 1 568 ? 21.359 -13.5 -25.719 1 95.56 568 ILE B N 1
ATOM 9473 C CA . ILE B 1 568 ? 21.5 -12.555 -24.625 1 95.56 568 ILE B CA 1
ATOM 9474 C C . ILE B 1 568 ? 21.656 -13.312 -23.312 1 95.56 568 ILE B C 1
ATOM 9476 O O . ILE B 1 568 ? 20.906 -14.25 -23.031 1 95.56 568 ILE B O 1
ATOM 9480 N N . VAL B 1 569 ? 22.641 -12.992 -22.594 1 97.38 569 VAL B N 1
ATOM 9481 C CA . VAL B 1 569 ? 22.859 -13.539 -21.25 1 97.38 569 VAL B CA 1
ATOM 9482 C C . VAL B 1 569 ? 22.641 -12.453 -20.203 1 97.38 569 VAL B C 1
ATOM 9484 O O . VAL B 1 569 ? 23.375 -11.453 -20.172 1 97.38 569 VAL B O 1
ATOM 9487 N N . SER B 1 570 ? 21.625 -12.688 -19.422 1 96.31 570 SER B N 1
ATOM 9488 C CA . SER B 1 570 ? 21.312 -11.719 -18.375 1 96.31 570 SER B CA 1
ATOM 9489 C C . SER B 1 570 ? 21.734 -12.234 -17 1 96.31 570 SER B C 1
ATOM 9491 O O . SER B 1 570 ? 21.438 -13.383 -16.656 1 96.31 570 SER B O 1
ATOM 9493 N N . LYS B 1 571 ? 22.391 -11.398 -16.25 1 95.06 571 LYS B N 1
ATOM 9494 C CA . LYS B 1 571 ? 22.734 -11.672 -14.867 1 95.06 571 LYS B CA 1
ATOM 9495 C C . LYS B 1 571 ? 22.078 -10.68 -13.922 1 95.06 571 LYS B C 1
ATOM 9497 O O . LYS B 1 571 ? 21.922 -9.5 -14.25 1 95.06 571 LYS B O 1
ATOM 9502 N N . THR B 1 572 ? 21.734 -11.188 -12.773 1 90.38 572 THR B N 1
ATOM 9503 C CA . THR B 1 572 ? 20.984 -10.391 -11.812 1 90.38 572 THR B CA 1
ATOM 9504 C C . THR B 1 572 ? 21.875 -9.297 -11.219 1 90.38 572 THR B C 1
ATOM 9506 O O . THR B 1 572 ? 23.031 -9.547 -10.859 1 90.38 572 THR B O 1
ATOM 9509 N N . GLY B 1 573 ? 21.312 -8.047 -11.25 1 83.25 573 GLY B N 1
ATOM 9510 C CA . GLY B 1 573 ? 21.969 -6.91 -10.633 1 83.25 573 GLY B CA 1
ATOM 9511 C C . GLY B 1 573 ? 20.984 -5.91 -10.039 1 83.25 573 GLY B C 1
ATOM 9512 O O . GLY B 1 573 ? 19.781 -6.031 -10.234 1 83.25 573 GLY B O 1
ATOM 9513 N N . ASN B 1 574 ? 21.531 -4.988 -9.25 1 74.56 574 ASN B N 1
ATOM 9514 C CA . ASN B 1 574 ? 20.703 -3.982 -8.586 1 74.56 574 ASN B CA 1
ATOM 9515 C C . ASN B 1 574 ? 20.188 -2.938 -9.57 1 74.56 574 ASN B C 1
ATOM 9517 O O . ASN B 1 574 ? 19.141 -2.346 -9.359 1 74.56 574 ASN B O 1
ATOM 9521 N N . ILE B 1 575 ? 21.047 -2.691 -10.594 1 77.75 575 ILE B N 1
ATOM 9522 C CA . ILE B 1 575 ? 20.688 -1.716 -11.609 1 77.75 575 ILE B CA 1
ATOM 9523 C C . ILE B 1 575 ? 20.641 -2.393 -12.984 1 77.75 575 ILE B C 1
ATOM 9525 O O . ILE B 1 575 ? 21.562 -3.119 -13.352 1 77.75 575 ILE B O 1
ATOM 9529 N N . GLU B 1 576 ? 19.531 -2.182 -13.625 1 85.75 576 GLU B N 1
ATOM 9530 C CA . GLU B 1 576 ? 19.406 -2.76 -14.961 1 85.75 576 GLU B CA 1
ATOM 9531 C C . GLU B 1 576 ? 20.312 -2.055 -15.953 1 85.75 576 GLU B C 1
ATOM 9533 O O . GLU B 1 576 ? 20.469 -0.833 -15.914 1 85.75 576 GLU B O 1
ATOM 9538 N N . ASP B 1 577 ? 21 -2.82 -16.766 1 91.25 577 ASP B N 1
ATOM 9539 C CA . ASP B 1 577 ? 21.906 -2.312 -17.812 1 91.25 577 ASP B CA 1
ATOM 9540 C C . ASP B 1 577 ? 21.734 -3.092 -19.109 1 91.25 577 ASP B C 1
ATOM 9542 O O . ASP B 1 577 ? 22.094 -4.27 -19.188 1 91.25 577 ASP B O 1
ATOM 9546 N N . PHE B 1 578 ? 21.188 -2.367 -20.125 1 91 578 PHE B N 1
ATOM 9547 C CA . PHE B 1 578 ? 20.969 -2.963 -21.438 1 91 578 PHE B CA 1
ATOM 9548 C C . PHE B 1 578 ? 21.906 -2.357 -22.469 1 91 578 PHE B C 1
ATOM 9550 O O . PHE B 1 578 ? 21.688 -2.51 -23.672 1 91 578 PHE B O 1
ATOM 9557 N N . SER B 1 579 ? 22.922 -1.695 -22.078 1 88.06 579 SER B N 1
ATOM 9558 C CA . SER B 1 579 ? 23.719 -0.855 -22.953 1 88.06 579 SER B CA 1
ATOM 9559 C C . SER B 1 579 ? 24.453 -1.69 -24 1 88.06 579 SER B C 1
ATOM 9561 O O . SER B 1 579 ? 24.797 -1.194 -25.078 1 88.06 579 SER B O 1
ATOM 9563 N N . SER B 1 580 ? 24.672 -2.906 -23.719 1 89.5 580 SER B N 1
ATOM 9564 C CA . SER B 1 580 ? 25.391 -3.768 -24.656 1 89.5 580 SER B CA 1
ATOM 9565 C C . SER B 1 580 ? 24.531 -4.141 -25.859 1 89.5 580 SER B C 1
ATOM 9567 O O . SER B 1 580 ? 25.062 -4.582 -26.875 1 89.5 580 SER B O 1
ATOM 9569 N N . MET B 1 581 ? 23.266 -4.02 -25.734 1 87.69 581 MET B N 1
ATOM 9570 C CA . MET B 1 581 ? 22.344 -4.398 -26.812 1 87.69 581 MET B CA 1
ATOM 9571 C C . MET B 1 581 ? 22.219 -3.277 -27.828 1 87.69 581 MET B C 1
ATOM 9573 O O . MET B 1 581 ? 21.531 -2.285 -27.594 1 87.69 581 MET B O 1
ATOM 9577 N N . LYS B 1 582 ? 22.906 -3.365 -28.891 1 81 582 LYS B N 1
ATOM 9578 C CA . LYS B 1 582 ? 22.875 -2.336 -29.922 1 81 582 LYS B CA 1
ATOM 9579 C C . LYS B 1 582 ? 22.406 -2.91 -31.266 1 81 582 LYS B C 1
ATOM 9581 O O . LYS B 1 582 ? 22.703 -4.062 -31.594 1 81 582 LYS B O 1
ATOM 9586 N N . LYS B 1 583 ? 21.453 -2.182 -31.891 1 75.56 583 LYS B N 1
ATOM 9587 C CA . LYS B 1 583 ? 20.984 -2.479 -33.25 1 75.56 583 LYS B CA 1
ATOM 9588 C C . LYS B 1 583 ? 21.516 -1.449 -34.25 1 75.56 583 LYS B C 1
ATOM 9590 O O . LYS B 1 583 ? 21.328 -0.245 -34.062 1 75.56 583 LYS B O 1
ATOM 9595 N N . ASP B 1 584 ? 22.297 -1.964 -35.156 1 66.12 584 ASP B N 1
ATOM 9596 C CA . ASP B 1 584 ? 22.766 -1.062 -36.188 1 66.12 584 ASP B CA 1
ATOM 9597 C C . ASP B 1 584 ? 21.875 -1.129 -37.438 1 66.12 584 ASP B C 1
ATOM 9599 O O . ASP B 1 584 ? 21.375 -2.197 -37.781 1 66.12 584 ASP B O 1
ATOM 9603 N N . VAL B 1 585 ? 21.359 -0.066 -37.812 1 56.53 585 VAL B N 1
ATOM 9604 C CA . VAL B 1 585 ? 20.594 0.002 -39.031 1 56.53 585 VAL B CA 1
ATOM 9605 C C . VAL B 1 585 ? 21.531 0.019 -40.25 1 56.53 585 VAL B C 1
ATOM 9607 O O . VAL B 1 585 ? 22.406 0.885 -40.344 1 56.53 585 VAL B O 1
ATOM 9610 N N . ILE B 1 586 ? 21.484 -1.106 -40.938 1 55.62 586 ILE B N 1
ATOM 9611 C CA . ILE B 1 586 ? 22.297 -1.179 -42.156 1 55.62 586 ILE B CA 1
ATOM 9612 C C . ILE B 1 586 ? 21.453 -0.859 -43.375 1 55.62 586 ILE B C 1
ATOM 9614 O O . ILE B 1 586 ? 20.422 -1.497 -43.594 1 55.62 586 ILE B O 1
ATOM 9618 N N . ILE B 1 587 ? 21.594 0.311 -44.062 1 44.53 587 ILE B N 1
ATOM 9619 C CA . ILE B 1 587 ? 20.891 0.694 -45.281 1 44.53 587 ILE B CA 1
ATOM 9620 C C . ILE B 1 587 ? 21.641 0.129 -46.5 1 44.53 587 ILE B C 1
ATOM 9622 O O . ILE B 1 587 ? 22.812 0.433 -46.719 1 44.53 587 ILE B O 1
ATOM 9626 N N . LYS B 1 588 ? 21.125 -0.895 -47.094 1 47.53 588 LYS B N 1
ATOM 9627 C CA . LYS B 1 588 ? 21.703 -1.399 -48.344 1 47.53 588 LYS B CA 1
ATOM 9628 C C . LYS B 1 588 ? 21.172 -0.627 -49.531 1 47.53 588 LYS B C 1
ATOM 9630 O O . LYS B 1 588 ? 19.953 -0.602 -49.781 1 47.53 588 LYS B O 1
ATOM 9635 N N . LEU B 1 589 ? 21.938 0.223 -50.031 1 40.53 589 LEU B N 1
ATOM 9636 C CA . LEU B 1 589 ? 21.594 0.875 -51.312 1 40.53 589 LEU B CA 1
ATOM 9637 C C . LEU B 1 589 ? 21.531 -0.139 -52.438 1 40.53 589 LEU B C 1
ATOM 9639 O O . LEU B 1 589 ? 22.422 -0.979 -52.594 1 40.53 589 LEU B O 1
ATOM 9643 N N . CYS B 1 590 ? 20.344 -0.358 -52.812 1 36.16 590 CYS B N 1
ATOM 9644 C CA . CYS B 1 590 ? 20.234 -1.142 -54.031 1 36.16 590 CYS B CA 1
ATOM 9645 C C . CYS B 1 590 ? 20.484 -0.27 -55.25 1 36.16 590 CYS B C 1
ATOM 9647 O O . CYS B 1 590 ? 20.078 0.895 -55.281 1 36.16 590 CYS B O 1
#

InterPro domains:
  IPR005072 Peptidase M44, metalloendopeptidase G1 [PF03410] (1-589)
  IPR005072 Peptidase M44, metalloendopeptidase G1 [PIRSF015679] (1-589)
  IPR011249 Metalloenzyme, LuxS/M16 peptidase-like [SSF63411] (2-169)

Secondary structure (DSSP, 8-state):
-EE-TTS-EEEE-TT-SSSEEEEEET-SGGGGTTS-TTHHHHHHHHH----TTTEEEEEEE-SSEEEEEEEEPTTT--HHHHHHHHHHHHEETTEE-----HHHHHHHHHHHHHHHHHHHHHT----HHHHHTTS-S--S--GGGGGGHHHHHHHHHHHHTT--GGGEEEEES---HHHHHHHHTTGGGS-SS-S-----------SEEEEE--SSEEEEEEE---HHHHHHHHHHHHHBSSEEEEEETTEEEEEEEESSHHHHHHHHTTSEE---TT----SS----HHHHHHHHHH-TT--S-HHHHHHHHHT-THHHHHHHHHHHHHHHTT-EEEEEE---SS--SEE-TT--EEEEEE------TT----EE--PPBP-S-EEEEEETT-TTHHHHHHHHHHTT--EEE-SSEEEEEE---HHHHHHHHT-HHHHHHHHH-THHHHHHHHHHHHHSS--HHHHHHHHH-S--------PPPPPPTTEEEEEEESS-EEEEEEE-TT--HHHHHHHHHHHHHTTS-S--EEEEEETTEEEEEEE-S-HHHHHHHHHHH-SEEEEEEEEE-SS-B-TT----------/-EE-TTS-EEEE-TT-SSSEEEEEET-SGGGGTTS-TTHHHHHHHHH----TTTEEEEEEE-SSEEEEEEEEPTTT--HHHHHHHHHHTTEETTEE-----HHHHHHHHHHHHHHHHHHHHHT----HHHHHTTS-S--S--GGGGGGHHHHHHHHHHHHTT--GGGEEEEES---HHHHHHHHTTGGGS-SS-S-----------SEEEEE--SSEEEEEEE---HHHHHHHHHHHHHBSSEEEEEETTEEEEEEEESSHHHHHHHHTTSEE---TT----SS----HHHHHHHHHH-TT--S-HHHHHHHHHHH--HHHHHHHHHHHHHHTT-EEEEEE---SS--SEE-TT--EEEEEE------TT----EE----B--S-EEEEEETT-TTHHHHHHHHHHTT--EEE-SSEEEEEE---HHHHHHHHT-HHHHHHHHH-THHHHHHHHHHHHHSS--HHHHHHHHH-S--------PPPPPPTEEEEEEEESS-EEEEEEE-TT--HHHHHHHHHHHHHTTS-S--EEEEEETTEEEEEEE-S-HHHHHHHHHHH-SEEEEEEEEE-SS-B-TT----------

Foldseek 3Di:
DDAFPLAAAEAADQPAQFQKKKKFFQQAQLVCFPHAFQLSLLLLLQLQDDDPVFKDKDKDGDHTIIMITIHGDPPRDDSVVRLVNNLSSQDDPLHGDQADDLVLSLLSQLLLAQVVQVCCLQPVQFDVQSVLQVAARDRNHHNCVNVVSVVSSVVSNVSSLQGGRLRMYMYGSDDDPVSVVSCCSHSVVGHSDHPDDDDDDGDQSFQKEKEEADLWKKKWFWFDPDLLLLLVQLLVVQWFPQWDWDDDDHIITIMHTHLDPVLVVCDLQQQAAADPPPRDLDQDRPDHPVVQSVSCNRCVVCNDDSSVSSVVSSVVVCSRVNNRVRRVVRSQVRGMYIYHYDQDPVDADDAGPVGDGMHMDGNPHHHDPPDHHPHYRDTFTFAPKDKDWDFLPALCQLLVLLVCSSRVWDWDFAQGTIMTIGRGDPVVSVSSSPRPSNVVSCVSNCPSVVLSLVVSVQQAPDDSVVSVVSNVPPDDPDDGDPDDGDDDFLAEFEWEDQFWKKKWKFFDPPDDPVVVVVLQVVCSSSSFFNGKDWYDNDPGMIIIMTGGPCQPVSSVVVVVVTRGIHMYTYDRDPDTGRPRGDDDDDDDDD/DDAFPLAAAEAADQPAQFQKKKKFFQQAQLVCFPHAFQLSLLLLLQLQDDDPVFKDKDKDGDHTIIMITIHGDPPRDDSVVRLVNNLSSQDDPLHGDQADDLVLSLLSQLLLAQVVQVCCLQPVQFDVLSVLQVAFRDRNHHNCVNVVSVVSSVVSNVSSLQGGRLRMYMYGSDDDPVSVVSCCSHSVVGHSDGPDDDDRDGDQSFQKEKEEADLWKKKWFWFDPDLLLLLVQLLVVQWFPQWDWDDDDHIITIMHTHLDPVLVVCDLQQQAAADPPPRDLDQDRPDHPVVLSVSCNRPVVCNDDNSVSSVVSVPPDPSRVNNRVRRVVRSQVRGMYIYHYDQDPVDADDAGPVGDGMHMDGNPHHHDPPDHHPHYRDTFTFAPKDKDWDFLPALCQLLVLLVCSSRVWDWDFAQGTIMTIGGGDPVVSVSSSPRPSNVVSCVSNCSSVVLSLVVSVQQAPDDSVVSVVSNVPPDDPDDGDPDDGDDFQQAEAEWEDQFWKKKWKFFDPPDDPVNVVVLQVVCSSSSFFNGKDWYDNDPGMIIIMTGGPCQPVSVVVVVVVTRGIHMYTYDYDPDTGRPRGDDDDDDDDD

Organism: Yaba-like disease virus (NCBI:txid132475)